Protein AF-A0A395J4N7-F1 (afdb_monomer_lite)

Foldseek 3Di:
DDDDDDDDDDDDDDDDDDDDDDDPDDPDPDDPPPPVPPPPPVLFQFLDQCFPQFQLSDADDLVNPDDPDRHFLLLLLLSLCFQQAQEEEEEDDPQGCSCVRLVVCLVVQPQHVVGGGRHYHYDPDLLRSLVVLLCQLVPPPNDPVCPLTDYHYGYALVSLVVNLVSLLVCLVPFQAFDEHDAQSNVVSCVVSLYWYFAAQDSVRSNLRSVLRCVLRVRGPVPVVLSVQLVVCDPPDDSLVSSQSSVVSSCVVVVHDDAQKAKAAAPQAQEEEEDEHHQGVNLLRLLRNVVRVVPHRYMYIYRGTVGPPNLVSVLVNDHQNYQEYEYAAEDAAPVLQPDPPDAGPRQVVVCVSQVPDPSYPDGHHYYYNYDYPQDADDSQNSNQVSCVRVVHGDPDDDDSDDAPQKAKDKDKDFLPDLQLSLLSLLQVLLVVPVQKDKDWDWFWDQVPVRIMIMIMMMIHSDDDDDPHDDQDHPAAEDEAEDAPDDLVCVVVVDALVVLQVCVVSVHWYKYFHLVQQPLCVVPVSLVNLLVNLLCCVPVNVVCNVVSLVVSCVSRVHNVSSVSSVVCNVVGMDTHDRDPCSNDDPPPDDDDPDPSDDRGPTSGYHDPDPPDDDFDPDACVVVVCCVVVVVVNVDDDDDPPPPPDDDFDWDWPDWDFPDPPPDPDTDIDIDIDCDVRPDDDDPPDDDDDQAWDDLVVLVVVCVVVVHDQATWGWDADPVGNVDIDIDGPSCCNGHPDDPPDLDALVVLQVVLVVDPDPVSSVVSPCCSDPNVPVVVVVSD

Organism: NCBI:txid38457

Sequence (778 aa):
MAAQTDYDQTKGINSNPQGDGSKLEPFGKDYLNSTWNSESESSFRTFSQKSSNLPFGQPIEYDAISGPTYVTAQTLIQQVAYALSDKIFSYSPESFDLDVAVKSWAAANTKNANGYTTQVSPMQTRSGAGSIALGYIFSKDFDLTKRHIPQSLLASSSSLQHLRSTLDQLSLLYSVAKPIYYATALTVAEELGLGLVSSSSAYEAQHMSLFSTLQSGLSSSYKTVLDEISKLGKRADAESKVSSLLESFNSELGTSYGLFEYSGHDSPESVLVVFGSVESSLATQVAKKLSAEGEKVGVVNVRVYRPFVEEAFLKVLPASIKSVAVLGQVLDQTAATDVSGHSNLYEDVLAATVFSDKFPTAPNVVDVKYARSQVFTPTSIASIFYQLGGKSSTESVSLLVAGKVEQYSFFDLEDSTAATAPSAISKLLSGDSANNVLINQTHDNFIQGGVIRTDIRSSKKSIEAAYPIEEADVTYIIVNLPGVKDEDLEKKIPSFVRNEIKSKNVELFVLDPALSEAFEKEPALETLITEIAFLKIARPELLDGGKDKLAAINGSQEQLQAAVADIEKVVRKIEIPETWSEIDTEAKTFDLPATIKSSSFTGFEKEDTEAPSQLRSWHAAAKGLIFKEAYGTKSELRPDLTAKTYEITVKENRRLTPITYDRNIFHIEFDLGNSGLKYDIGEALGIHAVNDVTEVEEFMKFYGLNADDVVEVPSREDNNVWETRTVFQSLVQNIDIFGKPPKKFYEALAEFATDKNEKKELLTLGGPEGANEFKASR

Structure (mmCIF, N/CA/C/O backbone):
data_AF-A0A395J4N7-F1
#
_entry.id   AF-A0A395J4N7-F1
#
loop_
_atom_site.group_PDB
_atom_site.id
_atom_site.type_symbol
_atom_site.label_atom_id
_atom_site.label_alt_id
_atom_site.label_comp_id
_atom_site.label_asym_id
_atom_site.label_entity_id
_atom_site.label_seq_id
_atom_site.pdbx_PDB_ins_code
_atom_site.Cartn_x
_atom_site.Cartn_y
_atom_site.Cartn_z
_atom_site.occupancy
_atom_site.B_iso_or_equiv
_atom_site.auth_seq_id
_atom_site.auth_comp_id
_atom_site.auth_asym_id
_atom_site.auth_atom_id
_atom_site.pdbx_PDB_model_num
ATOM 1 N N . MET A 1 1 ? 60.956 2.483 30.316 1.00 31.61 1 MET A N 1
ATOM 2 C CA . MET A 1 1 ? 61.877 1.478 30.887 1.00 31.61 1 MET A CA 1
ATOM 3 C C . MET A 1 1 ? 61.112 0.170 30.905 1.00 31.61 1 MET A C 1
ATOM 5 O O . MET A 1 1 ? 60.039 0.129 31.487 1.00 31.61 1 MET A O 1
ATOM 9 N N . ALA A 1 2 ? 61.570 -0.796 30.117 1.00 24.09 2 ALA A N 1
ATOM 10 C CA . ALA A 1 2 ? 60.887 -2.055 29.840 1.00 24.09 2 ALA A CA 1
ATOM 11 C C . ALA A 1 2 ? 61.089 -3.094 30.953 1.00 24.09 2 ALA A C 1
ATOM 13 O O . ALA A 1 2 ? 62.147 -3.087 31.578 1.00 24.09 2 ALA A O 1
ATOM 14 N N . ALA A 1 3 ? 60.111 -3.991 31.116 1.00 22.52 3 ALA A N 1
ATOM 15 C CA . ALA A 1 3 ? 60.242 -5.448 31.330 1.00 22.52 3 ALA A CA 1
ATOM 16 C C . ALA A 1 3 ? 58.816 -6.007 31.565 1.00 22.52 3 ALA A C 1
ATOM 18 O O . ALA A 1 3 ? 58.109 -5.473 32.412 1.00 22.52 3 ALA A O 1
ATOM 19 N N . GLN A 1 4 ? 58.260 -6.845 30.672 1.00 22.00 4 GLN A N 1
ATOM 20 C CA . GLN A 1 4 ? 58.291 -8.331 30.717 1.00 22.00 4 GLN A CA 1
ATOM 21 C C . GLN A 1 4 ? 57.665 -8.887 32.017 1.00 22.00 4 GLN A C 1
ATOM 23 O O . GLN A 1 4 ? 58.024 -8.433 33.092 1.00 22.00 4 GLN A O 1
ATOM 28 N N . THR A 1 5 ? 56.753 -9.864 32.055 1.00 22.70 5 THR A N 1
ATOM 29 C CA . THR A 1 5 ? 56.380 -10.966 31.142 1.00 22.70 5 THR A CA 1
ATOM 30 C C . THR A 1 5 ? 55.111 -11.645 31.700 1.00 22.70 5 THR A C 1
ATOM 32 O O . THR A 1 5 ? 54.796 -11.454 32.872 1.00 22.70 5 THR A O 1
ATOM 35 N N . ASP A 1 6 ? 54.442 -12.436 30.857 1.00 22.56 6 ASP A N 1
ATOM 36 C CA . ASP A 1 6 ? 53.409 -13.466 31.103 1.00 22.56 6 ASP A CA 1
ATOM 37 C C . ASP A 1 6 ? 53.256 -14.029 32.535 1.00 22.56 6 ASP A C 1
ATOM 39 O O . ASP A 1 6 ? 54.251 -14.365 33.173 1.00 22.56 6 ASP A O 1
ATOM 43 N N . TYR A 1 7 ? 52.021 -14.297 32.987 1.00 22.66 7 TYR A N 1
ATOM 44 C CA . TYR A 1 7 ? 51.423 -15.648 32.940 1.00 22.66 7 TYR A CA 1
ATOM 45 C C . TYR A 1 7 ? 50.000 -15.692 33.530 1.00 22.66 7 TYR A C 1
ATOM 47 O O . TYR A 1 7 ? 49.586 -14.863 34.335 1.00 22.66 7 TYR A O 1
ATOM 55 N N . ASP A 1 8 ? 49.289 -16.711 33.068 1.00 23.91 8 ASP A N 1
ATOM 56 C CA . ASP A 1 8 ? 47.870 -17.034 33.149 1.00 23.91 8 ASP A CA 1
ATOM 57 C C . ASP A 1 8 ? 47.477 -17.843 34.423 1.00 23.91 8 ASP A C 1
ATOM 59 O O . ASP A 1 8 ? 48.325 -18.425 35.098 1.00 23.91 8 ASP A O 1
ATOM 63 N N . GLN A 1 9 ? 46.160 -17.960 34.644 1.00 25.28 9 GLN A N 1
ATOM 64 C CA . GLN A 1 9 ? 45.413 -19.019 35.363 1.00 25.28 9 GLN A CA 1
ATOM 65 C C . GLN A 1 9 ? 45.194 -19.004 36.894 1.00 25.28 9 GLN A C 1
ATOM 67 O O . GLN A 1 9 ? 46.042 -19.343 37.710 1.00 25.28 9 GLN A O 1
ATOM 72 N N . THR A 1 10 ? 43.912 -18.790 37.230 1.00 27.62 10 THR A N 1
ATOM 73 C CA . THR A 1 10 ? 43.030 -19.574 38.129 1.00 27.62 10 THR A CA 1
ATOM 74 C C . THR A 1 10 ? 43.582 -20.187 39.429 1.00 27.62 10 THR A C 1
ATOM 76 O O . THR A 1 10 ? 44.339 -21.152 39.395 1.00 27.62 10 THR A O 1
ATOM 79 N N . LYS A 1 11 ? 42.986 -19.813 40.573 1.00 23.73 11 LYS A N 1
ATOM 80 C CA . LYS A 1 11 ? 42.174 -20.685 41.464 1.00 23.73 11 LYS A CA 1
ATOM 81 C C . LYS A 1 11 ? 41.854 -19.961 42.775 1.00 23.73 11 LYS A C 1
ATOM 83 O O . LYS A 1 11 ? 42.690 -19.265 43.336 1.00 23.73 11 LYS A O 1
ATOM 88 N N . GLY A 1 12 ? 40.610 -20.124 43.220 1.00 26.97 12 GLY A N 1
ATOM 89 C CA . GLY A 1 12 ? 40.030 -19.395 44.341 1.00 26.97 12 GLY A CA 1
ATOM 90 C C . GLY A 1 12 ? 40.518 -19.815 45.721 1.00 26.97 12 GLY A C 1
ATOM 91 O O . GLY A 1 12 ? 41.131 -20.865 45.901 1.00 26.97 12 GLY A O 1
ATOM 92 N N . ILE A 1 13 ? 40.146 -19.000 46.706 1.00 26.38 13 ILE A N 1
ATOM 93 C CA . ILE A 1 13 ? 40.104 -19.384 48.112 1.00 26.38 13 ILE A CA 1
ATOM 94 C C . ILE A 1 13 ? 38.787 -18.875 48.691 1.00 26.38 13 ILE A C 1
ATOM 96 O O . ILE A 1 13 ? 38.451 -17.697 48.625 1.00 26.38 13 ILE A O 1
ATOM 100 N N . ASN A 1 14 ? 38.047 -19.838 49.218 1.00 27.77 14 ASN A N 1
ATOM 101 C CA . ASN A 1 14 ? 36.832 -19.706 49.991 1.00 27.77 14 ASN A CA 1
ATOM 102 C C . ASN A 1 14 ? 37.239 -19.411 51.446 1.00 27.77 14 ASN A C 1
ATOM 104 O O . ASN A 1 14 ? 38.002 -20.191 52.016 1.00 27.77 14 ASN A O 1
ATOM 108 N N . SER A 1 15 ? 36.737 -18.341 52.063 1.00 28.50 15 SER A N 1
ATOM 109 C CA . SER A 1 15 ? 36.766 -18.195 53.525 1.00 28.50 15 SER A CA 1
ATOM 110 C C . SER A 1 15 ? 35.685 -17.227 54.007 1.00 28.50 15 SER A C 1
ATOM 112 O O . SER A 1 15 ? 35.830 -16.011 53.899 1.00 28.50 15 SER A O 1
ATOM 114 N N . ASN A 1 16 ? 34.619 -17.790 54.576 1.00 27.55 16 ASN A N 1
ATOM 115 C CA . ASN A 1 16 ? 33.738 -17.100 55.517 1.00 27.55 16 ASN A CA 1
ATOM 116 C C . ASN A 1 16 ? 34.524 -16.679 56.769 1.00 27.55 16 ASN A C 1
ATOM 118 O O . ASN A 1 16 ? 35.342 -17.460 57.263 1.00 27.55 16 ASN A O 1
ATOM 122 N N . PRO A 1 17 ? 34.145 -15.548 57.378 1.00 30.84 17 PRO A N 1
ATOM 123 C CA . PRO A 1 17 ? 33.950 -15.530 58.823 1.00 30.84 17 PRO A CA 1
ATOM 124 C C . PRO A 1 17 ? 32.554 -15.012 59.210 1.00 30.84 17 PRO A C 1
ATOM 126 O O . PRO A 1 17 ? 32.037 -14.050 58.650 1.00 30.84 17 PRO A O 1
ATOM 129 N N . GLN A 1 18 ? 31.949 -15.693 60.184 1.00 27.98 18 GLN A N 1
ATOM 130 C CA . GLN A 1 18 ? 30.715 -15.317 60.879 1.00 27.98 18 GLN A CA 1
ATOM 131 C C . GLN A 1 18 ? 30.955 -14.206 61.921 1.00 27.98 18 GLN A C 1
ATOM 133 O O . GLN A 1 18 ? 32.001 -14.193 62.567 1.00 27.98 18 GLN A O 1
ATOM 138 N N . GLY A 1 19 ? 29.911 -13.397 62.161 1.00 26.23 19 GLY A N 1
ATOM 139 C CA . GLY A 1 19 ? 29.738 -12.447 63.279 1.00 26.23 19 GLY A CA 1
ATOM 140 C C . GLY A 1 19 ? 30.010 -11.002 62.852 1.00 26.23 19 GLY A C 1
ATOM 141 O O . GLY A 1 19 ? 31.080 -10.723 62.338 1.00 26.23 19 GLY A O 1
ATOM 142 N N . ASP A 1 20 ? 29.109 -10.028 62.964 1.00 25.95 20 ASP A N 1
ATOM 143 C CA . ASP A 1 20 ? 28.121 -9.739 64.009 1.00 25.95 20 ASP A CA 1
ATOM 144 C C . ASP A 1 20 ? 26.976 -8.889 63.401 1.00 25.95 20 ASP A C 1
ATOM 146 O O . ASP A 1 20 ? 27.201 -8.006 62.569 1.00 25.95 20 ASP A O 1
ATOM 150 N N . GLY A 1 21 ? 25.735 -9.209 63.779 1.00 36.00 21 GLY A N 1
ATOM 151 C CA . GLY A 1 21 ? 24.524 -8.500 63.387 1.00 36.00 21 GLY A CA 1
ATOM 152 C C . GLY A 1 21 ? 24.456 -7.063 63.907 1.00 36.00 21 GLY A C 1
ATOM 153 O O . GLY A 1 21 ? 23.871 -6.797 64.951 1.00 36.00 21 GLY A O 1
ATOM 154 N N . SER A 1 22 ? 24.884 -6.117 63.076 1.00 27.03 22 SER A N 1
ATOM 155 C CA . SER A 1 22 ? 24.332 -4.759 63.073 1.00 27.03 22 SER A CA 1
ATOM 156 C C . SER A 1 22 ? 24.218 -4.244 61.637 1.00 27.03 22 SER A C 1
ATOM 158 O O . SER A 1 22 ? 25.155 -3.716 61.044 1.00 27.03 22 SER A O 1
ATOM 160 N N . LYS A 1 23 ? 23.032 -4.422 61.039 1.00 29.50 23 LYS A N 1
ATOM 161 C CA . LYS A 1 23 ? 22.645 -3.649 59.856 1.00 29.50 23 LYS A CA 1
ATOM 162 C C . LYS A 1 23 ? 22.585 -2.183 60.283 1.00 29.50 23 LYS A C 1
ATOM 164 O O . LYS A 1 23 ? 21.671 -1.792 61.002 1.00 29.50 23 LYS A O 1
ATOM 169 N N . LEU A 1 24 ? 23.557 -1.391 59.845 1.00 27.80 24 LEU A N 1
ATOM 170 C CA . LEU A 1 24 ? 23.403 0.055 59.750 1.00 27.80 24 LEU A CA 1
ATOM 171 C C . LEU A 1 24 ? 22.272 0.311 58.743 1.00 27.80 24 LEU A C 1
ATOM 173 O O . LEU A 1 24 ? 22.464 0.153 57.538 1.00 27.80 24 LEU A O 1
ATOM 177 N N . GLU A 1 25 ? 21.071 0.610 59.243 1.00 27.33 25 GLU A N 1
ATOM 178 C CA . GLU A 1 25 ? 20.000 1.149 58.402 1.00 27.33 25 GLU A CA 1
ATOM 179 C C . GLU A 1 25 ? 20.447 2.524 57.871 1.00 27.33 25 GLU A C 1
ATOM 181 O O . GLU A 1 25 ? 20.921 3.349 58.660 1.00 27.33 25 GLU A O 1
ATOM 186 N N . PRO A 1 26 ? 20.313 2.806 56.562 1.00 31.34 26 PRO A N 1
ATOM 187 C CA . PRO A 1 26 ? 20.469 4.160 56.055 1.00 31.34 26 PRO A CA 1
ATOM 188 C C . PRO A 1 26 ? 19.400 5.059 56.686 1.00 31.34 26 PRO A C 1
ATOM 190 O O . PRO A 1 26 ? 18.210 4.743 56.655 1.00 31.34 26 PRO A O 1
ATOM 193 N N . PHE A 1 27 ? 19.836 6.176 57.264 1.00 28.17 27 PHE A N 1
ATOM 194 C CA . PHE A 1 27 ? 18.970 7.271 57.691 1.00 28.17 27 PHE A CA 1
ATOM 195 C C . PHE A 1 27 ? 18.181 7.806 56.485 1.00 28.17 27 PHE A C 1
ATOM 197 O O . PHE A 1 27 ? 18.787 8.151 55.473 1.00 28.17 27 PHE A O 1
ATOM 204 N N . GLY A 1 28 ? 16.852 7.892 56.615 1.00 33.50 28 GLY A N 1
ATOM 205 C CA . GLY A 1 28 ? 15.961 8.488 55.610 1.00 33.50 28 GLY A CA 1
ATOM 206 C C . GLY A 1 28 ? 14.907 7.531 55.045 1.00 33.50 28 GLY A C 1
ATOM 207 O O . GLY A 1 28 ? 14.833 7.332 53.837 1.00 33.50 28 GLY A O 1
ATOM 208 N N . LYS A 1 29 ? 14.080 6.924 55.904 1.00 30.66 29 LYS A N 1
ATOM 209 C CA . LYS A 1 29 ? 12.771 6.394 55.492 1.00 30.66 29 LYS A CA 1
ATOM 210 C C . LYS A 1 29 ? 11.794 7.564 55.518 1.00 30.66 29 LYS A C 1
ATOM 212 O O . LYS A 1 29 ? 11.338 7.899 56.597 1.00 30.66 29 LYS A O 1
ATOM 217 N N . ASP A 1 30 ? 11.580 8.184 54.365 1.00 30.75 30 ASP A N 1
ATOM 218 C CA . ASP A 1 30 ? 10.353 8.889 53.966 1.00 30.75 30 ASP A CA 1
ATOM 219 C C . ASP A 1 30 ? 10.498 9.234 52.478 1.00 30.75 30 ASP A C 1
ATOM 221 O O . ASP A 1 30 ? 10.645 10.382 52.070 1.00 30.75 30 ASP A O 1
ATOM 225 N N . TYR A 1 31 ? 10.521 8.198 51.638 1.00 34.50 31 TYR A N 1
ATOM 226 C CA . TYR A 1 31 ? 10.191 8.395 50.234 1.00 34.50 31 TYR A CA 1
ATOM 227 C C . TYR A 1 31 ? 8.672 8.537 50.177 1.00 34.50 31 TYR A C 1
ATOM 229 O O . TYR A 1 31 ? 7.953 7.607 50.549 1.00 34.50 31 TYR A O 1
ATOM 237 N N . LEU A 1 32 ? 8.180 9.695 49.734 1.00 30.47 32 LEU A N 1
ATOM 238 C CA . LEU A 1 32 ? 6.810 9.805 49.247 1.00 30.47 32 LEU A CA 1
ATOM 239 C C . LEU A 1 32 ? 6.658 8.751 48.147 1.00 30.47 32 LEU A C 1
ATOM 241 O O . LEU A 1 32 ? 7.248 8.879 47.075 1.00 30.47 32 LEU A O 1
ATOM 245 N N . ASN A 1 33 ? 5.908 7.681 48.421 1.00 26.56 33 ASN A N 1
ATOM 246 C CA . ASN A 1 33 ? 5.416 6.818 47.357 1.00 26.56 33 ASN A CA 1
ATOM 247 C C . ASN A 1 33 ? 4.613 7.722 46.425 1.00 26.56 33 ASN A C 1
ATOM 249 O O . ASN A 1 33 ? 3.544 8.203 46.798 1.00 26.56 33 ASN A O 1
ATOM 253 N N . SER A 1 34 ? 5.161 7.995 45.243 1.00 33.47 34 SER A N 1
ATOM 254 C CA . SER A 1 34 ? 4.450 8.714 44.200 1.00 33.47 34 SER A CA 1
ATOM 255 C C . SER A 1 34 ? 3.217 7.898 43.825 1.00 33.47 34 SER A C 1
ATOM 257 O O . SER A 1 34 ? 3.314 6.879 43.147 1.00 33.47 34 SER A O 1
ATOM 259 N N . THR A 1 35 ? 2.047 8.344 44.271 1.00 28.95 35 THR A N 1
ATOM 260 C CA . THR A 1 35 ? 0.750 7.864 43.781 1.00 28.95 35 THR A CA 1
ATOM 261 C C . THR A 1 35 ? 0.490 8.291 42.334 1.00 28.95 35 THR A C 1
ATOM 263 O O . THR A 1 35 ? -0.509 7.881 41.760 1.00 28.95 35 THR A O 1
ATOM 266 N N . TRP A 1 36 ? 1.375 9.099 41.738 1.00 29.81 36 TRP A N 1
ATOM 267 C CA . TRP A 1 36 ? 1.244 9.614 40.374 1.00 29.81 36 TRP A CA 1
ATOM 268 C C . TRP A 1 36 ? 1.678 8.614 39.300 1.00 29.81 36 TRP A C 1
ATOM 270 O O . TRP A 1 36 ? 1.257 8.748 38.161 1.00 29.81 36 TRP A O 1
ATOM 280 N N . ASN A 1 37 ? 2.462 7.595 39.674 1.00 30.81 37 ASN A N 1
ATOM 281 C CA . ASN A 1 37 ? 2.931 6.535 38.776 1.00 30.81 37 ASN A CA 1
ATOM 282 C C . ASN A 1 37 ? 2.542 5.140 39.285 1.00 30.81 37 ASN A C 1
ATOM 284 O O . ASN A 1 37 ? 3.303 4.185 39.120 1.00 30.81 37 ASN A O 1
ATOM 288 N N . SER A 1 38 ? 1.373 4.983 39.915 1.00 28.36 38 SER A N 1
ATOM 289 C CA . SER A 1 38 ? 0.746 3.668 39.812 1.00 28.36 38 SER A CA 1
ATOM 290 C C . SER A 1 38 ? 0.267 3.564 38.375 1.00 28.36 38 SER A C 1
ATOM 292 O O . SER A 1 38 ? -0.749 4.167 38.031 1.00 28.36 38 SER A O 1
ATOM 294 N N . GLU A 1 39 ? 1.011 2.845 37.536 1.00 33.06 39 GLU A N 1
ATOM 295 C CA . GLU A 1 39 ? 0.423 2.249 36.346 1.00 33.06 39 GLU A CA 1
ATOM 296 C C . GLU A 1 39 ? -0.830 1.524 36.845 1.00 33.06 39 GLU A C 1
ATOM 298 O O . GLU A 1 39 ? -0.756 0.463 37.469 1.00 33.06 39 GLU A O 1
ATOM 303 N N . SER A 1 40 ? -2.007 2.115 36.639 1.00 31.78 40 SER A N 1
ATOM 304 C CA . SER A 1 40 ? -3.183 1.294 36.455 1.00 31.78 40 SER A CA 1
ATOM 305 C C . SER A 1 40 ? -2.914 0.585 35.137 1.00 31.78 40 SER A C 1
ATOM 307 O O . SER A 1 40 ? -3.342 1.042 34.080 1.00 31.78 40 SER A O 1
ATOM 309 N N . GLU A 1 41 ? -2.108 -0.478 35.184 1.00 35.28 41 GLU A N 1
ATOM 310 C CA . GLU A 1 41 ? -2.135 -1.495 34.154 1.00 35.28 41 GLU A CA 1
ATOM 311 C C . GLU A 1 41 ? -3.597 -1.929 34.123 1.00 35.28 41 GLU A C 1
ATOM 313 O O . GLU A 1 41 ? -4.061 -2.683 34.985 1.00 35.28 41 GLU A O 1
ATOM 318 N N . SER A 1 42 ? -4.371 -1.393 33.176 1.00 37.19 42 SER A N 1
ATOM 319 C CA . SER A 1 42 ? -5.592 -2.069 32.788 1.00 37.19 42 SER A CA 1
ATOM 320 C C . SER A 1 42 ? -5.145 -3.492 32.482 1.00 37.19 42 SER A C 1
ATOM 322 O O . SER A 1 42 ? -4.260 -3.697 31.651 1.00 37.19 42 SER A O 1
ATOM 324 N N . SER A 1 43 ? -5.733 -4.491 33.136 1.00 42.34 43 SER A N 1
ATOM 325 C CA . SER A 1 43 ? -5.452 -5.907 32.858 1.00 42.34 43 SER A CA 1
ATOM 326 C C . SER A 1 43 ? -5.817 -6.317 31.419 1.00 42.34 43 SER A C 1
ATOM 328 O O . SER A 1 43 ? -5.708 -7.484 31.050 1.00 42.34 43 SER A O 1
ATOM 330 N N . PHE A 1 44 ? -6.284 -5.357 30.621 1.00 41.75 44 PHE A N 1
ATOM 331 C CA . PHE A 1 44 ? -6.638 -5.446 29.225 1.00 41.75 44 PHE A CA 1
ATOM 332 C C . PHE A 1 44 ? -5.410 -5.303 28.318 1.00 41.75 44 PHE A C 1
ATOM 334 O O . PHE A 1 44 ? -4.689 -4.310 28.371 1.00 41.75 44 PHE A O 1
ATOM 341 N N . ARG A 1 45 ? -5.187 -6.288 27.443 1.00 49.22 45 ARG A N 1
ATOM 342 C CA . ARG A 1 45 ? -4.230 -6.185 26.335 1.00 49.22 45 ARG A CA 1
ATOM 343 C C . ARG A 1 45 ? -4.999 -5.991 25.035 1.00 49.22 45 ARG A C 1
ATOM 345 O O . ARG A 1 45 ? -5.214 -6.963 24.327 1.00 49.22 45 ARG A O 1
ATOM 352 N N . THR A 1 46 ? -5.402 -4.765 24.706 1.00 54.72 46 THR A N 1
ATOM 353 C CA . THR A 1 46 ? -6.007 -4.481 23.395 1.00 54.72 46 THR A CA 1
ATOM 354 C C . THR A 1 46 ? -5.071 -4.945 22.285 1.00 54.72 46 THR A C 1
ATOM 356 O O . THR A 1 46 ? -3.853 -4.751 22.377 1.00 54.72 46 THR A O 1
ATOM 359 N N . PHE A 1 47 ? -5.617 -5.510 21.208 1.00 63.50 47 PHE A N 1
ATOM 360 C CA . PHE A 1 47 ? -4.855 -5.660 19.978 1.00 63.50 47 PHE A CA 1
ATOM 361 C C . PHE A 1 47 ? -4.405 -4.272 19.499 1.00 63.50 47 PHE A C 1
ATOM 363 O O . PHE A 1 47 ? -5.182 -3.480 18.966 1.00 63.50 47 PHE A O 1
ATOM 370 N N . SER A 1 48 ? -3.134 -3.965 19.749 1.00 65.75 48 SER A N 1
ATOM 371 C CA . SER A 1 48 ? -2.500 -2.718 19.341 1.00 65.75 48 SER A CA 1
ATOM 372 C C . SER A 1 48 ? -1.854 -2.937 17.981 1.00 65.75 48 SER A C 1
ATOM 374 O O . SER A 1 48 ? -0.911 -3.722 17.840 1.00 65.75 48 SER A O 1
ATOM 376 N N . GLN A 1 49 ? -2.395 -2.272 16.965 1.00 69.25 49 GLN A N 1
ATOM 377 C CA . GLN A 1 49 ? -1.780 -2.223 15.648 1.00 69.25 49 GLN A CA 1
ATOM 378 C C . GLN A 1 49 ? -0.520 -1.354 15.732 1.00 69.25 49 GLN A C 1
ATOM 380 O O . GLN A 1 49 ? -0.615 -0.160 15.986 1.00 69.25 49 GLN A O 1
ATOM 385 N N . LYS A 1 50 ? 0.660 -1.948 15.508 1.00 76.56 50 LYS A N 1
ATOM 386 C CA . LYS A 1 50 ? 1.931 -1.206 15.524 1.00 76.56 50 LYS A CA 1
ATOM 387 C C . LYS A 1 50 ? 2.186 -0.450 14.228 1.00 76.56 50 LYS A C 1
ATOM 389 O O . LYS A 1 50 ? 2.744 0.630 14.269 1.00 76.56 50 LYS A O 1
ATOM 394 N N . SER A 1 51 ? 1.849 -1.053 13.087 1.00 80.88 51 SER A N 1
ATOM 395 C CA . SER A 1 51 ? 2.026 -0.428 11.772 1.00 80.88 51 SER A CA 1
ATOM 396 C C . SER A 1 51 ? 1.215 -1.140 10.695 1.00 80.88 51 SER A C 1
ATOM 398 O O . SER A 1 51 ? 1.327 -2.356 10.554 1.00 80.88 51 SER A O 1
ATOM 400 N N . SER A 1 52 ? 0.469 -0.405 9.871 1.00 76.94 52 SER A N 1
ATOM 401 C CA . SER A 1 52 ? -0.232 -0.936 8.682 1.00 76.94 52 SER A CA 1
ATOM 402 C C . SER A 1 52 ? 0.711 -1.605 7.665 1.00 76.94 52 SER A C 1
ATOM 404 O O . SER A 1 52 ? 0.287 -2.458 6.886 1.00 76.94 52 SER A O 1
ATOM 406 N N . ASN A 1 53 ? 2.011 -1.284 7.697 1.00 79.19 53 ASN A N 1
ATOM 407 C CA . ASN A 1 53 ? 3.026 -1.897 6.835 1.00 79.19 53 ASN A CA 1
ATOM 408 C C . ASN A 1 53 ? 3.470 -3.293 7.290 1.00 79.19 53 ASN A C 1
ATOM 410 O O . ASN A 1 53 ? 4.196 -3.974 6.557 1.00 79.19 53 ASN A O 1
ATOM 414 N N . LEU A 1 54 ? 3.061 -3.727 8.480 1.00 83.38 54 LEU A N 1
ATOM 415 C CA . LEU A 1 54 ? 3.342 -5.048 9.027 1.00 83.38 54 LEU A CA 1
ATOM 416 C C . LEU A 1 54 ? 2.169 -6.011 8.779 1.00 83.38 54 LEU A C 1
ATOM 418 O O . LEU A 1 54 ? 1.020 -5.577 8.669 1.00 83.38 54 LEU A O 1
ATOM 422 N N . PRO A 1 55 ? 2.414 -7.332 8.708 1.00 83.75 55 PRO A N 1
ATOM 423 C CA . PRO A 1 55 ? 1.341 -8.302 8.519 1.00 83.75 55 PRO A CA 1
ATOM 424 C C . PRO A 1 55 ? 0.328 -8.231 9.664 1.00 83.75 55 PRO A C 1
ATOM 426 O O . PRO A 1 55 ? 0.642 -8.534 10.816 1.00 83.75 55 PRO A O 1
ATOM 429 N N . PHE A 1 56 ? -0.901 -7.829 9.330 1.00 84.00 56 PHE A N 1
ATOM 430 C CA . PHE A 1 56 ? -1.975 -7.566 10.293 1.00 84.00 56 PHE A CA 1
ATOM 431 C C . PHE A 1 56 ? -1.576 -6.562 11.381 1.00 84.00 56 PHE A C 1
ATOM 433 O O . PHE A 1 56 ? -1.996 -6.707 12.519 1.00 84.00 56 PHE A O 1
ATOM 440 N N . GLY A 1 57 ? -0.711 -5.587 11.107 1.00 80.19 57 GLY A N 1
ATOM 441 C CA . GLY A 1 57 ? -0.322 -4.638 12.149 1.00 80.19 57 GLY A CA 1
ATOM 442 C C . GLY A 1 57 ? 0.731 -5.137 13.140 1.00 80.19 57 GLY A C 1
ATOM 443 O O . GLY A 1 57 ? 1.067 -4.394 14.060 1.00 80.19 57 GLY A O 1
ATOM 444 N N . GLN A 1 58 ? 1.240 -6.369 12.993 1.00 84.62 58 GLN A N 1
ATOM 445 C CA . GLN A 1 58 ? 2.078 -7.024 14.004 1.00 84.62 58 GLN A CA 1
ATOM 446 C C . GLN A 1 58 ? 3.490 -7.351 13.500 1.00 84.62 58 GLN A C 1
ATOM 448 O O . GLN A 1 58 ? 3.648 -7.788 12.358 1.00 84.62 58 GLN A O 1
ATOM 453 N N . PRO A 1 59 ? 4.533 -7.203 14.344 1.00 85.25 59 PRO A N 1
ATOM 454 C CA . PRO A 1 59 ? 5.884 -7.617 13.990 1.00 85.25 59 PRO A CA 1
ATOM 455 C C . PRO A 1 59 ? 5.931 -9.096 13.616 1.00 85.25 59 PRO A C 1
ATOM 457 O O . PRO A 1 59 ? 5.241 -9.928 14.206 1.00 85.25 59 PRO A O 1
ATOM 460 N N . ILE A 1 60 ? 6.787 -9.416 12.654 1.00 87.62 60 ILE A N 1
ATOM 461 C CA . ILE A 1 60 ? 7.049 -10.785 12.231 1.00 87.62 60 ILE A CA 1
ATOM 462 C C . ILE A 1 60 ? 8.517 -11.119 12.469 1.00 87.62 60 ILE A C 1
ATOM 464 O O . ILE A 1 60 ? 9.409 -10.336 12.134 1.00 87.62 60 ILE A O 1
ATOM 468 N N . GLU A 1 61 ? 8.760 -12.289 13.051 1.00 88.25 61 GLU A N 1
ATOM 469 C CA . GLU A 1 61 ? 10.107 -12.821 13.224 1.00 88.25 61 GLU A CA 1
ATOM 470 C C . GLU A 1 61 ? 10.742 -13.106 11.863 1.00 88.25 61 GLU A C 1
ATOM 472 O O . GLU A 1 61 ? 10.103 -13.675 10.977 1.00 88.25 61 GLU A O 1
ATOM 477 N N . TYR A 1 62 ? 12.012 -12.741 11.702 1.00 89.31 62 TYR A N 1
ATOM 478 C CA . TYR A 1 62 ? 12.726 -12.884 10.432 1.00 89.31 62 TYR A CA 1
ATOM 479 C C . TYR A 1 62 ? 12.724 -14.333 9.919 1.00 89.31 62 TYR A C 1
ATOM 481 O O . TYR A 1 62 ? 12.424 -14.578 8.751 1.00 89.31 62 TYR A O 1
ATOM 489 N N . ASP A 1 63 ? 12.972 -15.300 10.808 1.00 86.75 63 ASP A N 1
ATOM 490 C CA . ASP A 1 63 ? 13.018 -16.729 10.470 1.00 86.75 63 ASP A CA 1
ATOM 491 C C . ASP A 1 63 ? 11.630 -17.319 10.156 1.00 86.75 63 ASP A C 1
ATOM 493 O O . ASP A 1 63 ? 11.524 -18.369 9.521 1.00 86.75 63 ASP A O 1
ATOM 497 N N . ALA A 1 64 ? 10.549 -16.646 10.569 1.00 85.88 64 ALA A N 1
ATOM 498 C CA . ALA A 1 64 ? 9.183 -17.063 10.255 1.00 85.88 64 ALA A CA 1
ATOM 499 C C . ALA A 1 64 ? 8.770 -16.696 8.817 1.00 85.88 64 ALA A C 1
ATOM 501 O O . ALA A 1 64 ? 7.766 -17.206 8.308 1.00 85.88 64 ALA A O 1
ATOM 502 N N . ILE A 1 65 ? 9.539 -15.839 8.135 1.00 86.50 65 ILE A N 1
ATOM 503 C CA . ILE A 1 65 ? 9.288 -15.457 6.744 1.00 86.50 65 ILE A CA 1
ATOM 504 C C . ILE A 1 65 ? 9.824 -16.556 5.820 1.00 86.50 65 ILE A C 1
ATOM 506 O O . ILE A 1 65 ? 10.915 -16.468 5.257 1.00 86.50 65 ILE A O 1
ATOM 510 N N . SER A 1 66 ? 9.034 -17.615 5.668 1.00 77.06 66 SER A N 1
ATOM 511 C CA . SER A 1 66 ? 9.298 -18.706 4.733 1.00 77.06 66 SER A CA 1
ATOM 512 C C . SER A 1 66 ? 7.993 -19.269 4.167 1.00 77.06 66 SER A C 1
ATOM 514 O O . SER A 1 66 ? 7.003 -19.394 4.881 1.00 77.06 66 SER A O 1
ATOM 516 N N . GLY A 1 67 ? 7.981 -19.625 2.880 1.00 68.38 67 GLY A N 1
ATOM 517 C CA . GLY A 1 67 ? 6.807 -20.236 2.246 1.00 68.38 67 GLY A CA 1
ATOM 518 C C . GLY A 1 67 ? 5.566 -19.319 2.199 1.00 68.38 67 GLY A C 1
ATOM 519 O O . GLY A 1 67 ? 5.714 -18.100 2.082 1.00 68.38 67 GLY A O 1
ATOM 520 N N . PRO A 1 68 ? 4.339 -19.884 2.226 1.00 65.94 68 PRO A N 1
ATOM 521 C CA . PRO A 1 68 ? 3.096 -19.117 2.196 1.00 65.94 68 PRO A CA 1
ATOM 522 C C . PRO A 1 68 ? 2.818 -18.486 3.567 1.00 65.94 68 PRO A C 1
ATOM 524 O O . PRO A 1 68 ? 2.032 -18.998 4.362 1.00 65.94 68 PRO A O 1
ATOM 527 N N . THR A 1 69 ? 3.473 -17.359 3.833 1.00 79.81 69 THR A N 1
ATOM 528 C CA . THR A 1 69 ? 3.255 -16.544 5.032 1.00 79.81 69 THR A CA 1
ATOM 529 C C . THR A 1 69 ? 2.585 -15.233 4.649 1.00 79.81 69 THR A C 1
ATOM 531 O O . THR A 1 69 ? 2.905 -14.631 3.626 1.00 79.81 69 THR A O 1
ATOM 534 N N . TYR A 1 70 ? 1.656 -14.768 5.482 1.00 84.94 70 TYR A N 1
ATOM 535 C CA . TYR A 1 70 ? 1.052 -13.450 5.321 1.00 84.94 70 TYR A CA 1
ATOM 536 C C . TYR A 1 70 ? 2.088 -12.363 5.579 1.00 84.94 70 TYR A C 1
ATOM 538 O O . TYR A 1 70 ? 2.626 -12.259 6.681 1.00 84.94 70 TYR A O 1
ATOM 546 N N . VAL A 1 71 ? 2.362 -11.565 4.553 1.00 87.81 71 VAL A N 1
ATOM 547 C CA . VAL A 1 71 ? 3.386 -10.520 4.550 1.00 87.81 71 VAL A CA 1
ATOM 548 C C . VAL A 1 71 ? 2.960 -9.376 3.640 1.00 87.81 71 VAL A C 1
ATOM 550 O O . VAL A 1 71 ? 2.150 -9.550 2.730 1.00 87.81 71 VAL A O 1
ATOM 553 N N . THR A 1 72 ? 3.542 -8.203 3.864 1.00 88.12 72 THR A N 1
ATOM 554 C CA . THR A 1 72 ? 3.420 -7.062 2.954 1.00 88.12 72 THR A CA 1
ATOM 555 C C . THR A 1 72 ? 4.597 -7.038 1.979 1.00 88.12 72 THR A C 1
ATOM 557 O O . THR A 1 72 ? 5.688 -7.529 2.288 1.00 88.12 72 THR A O 1
ATOM 560 N N . ALA A 1 73 ? 4.414 -6.415 0.809 1.00 86.19 73 ALA A N 1
ATOM 561 C CA . ALA A 1 73 ? 5.515 -6.182 -0.131 1.00 86.19 73 ALA A CA 1
ATOM 562 C C . ALA A 1 73 ? 6.668 -5.406 0.537 1.00 86.19 73 ALA A C 1
ATOM 564 O O . ALA A 1 73 ? 7.837 -5.735 0.347 1.00 86.19 73 ALA A O 1
ATOM 565 N N . GLN A 1 74 ? 6.331 -4.433 1.391 1.00 87.44 74 GLN A N 1
ATOM 566 C CA . GLN A 1 74 ? 7.293 -3.643 2.158 1.00 87.44 74 GLN A CA 1
ATOM 567 C C . GLN A 1 74 ? 8.121 -4.508 3.122 1.00 87.44 74 GLN A C 1
ATOM 569 O O . GLN A 1 74 ? 9.332 -4.317 3.221 1.00 87.44 74 GLN A O 1
ATOM 574 N N . THR A 1 75 ? 7.507 -5.484 3.800 1.00 90.25 75 THR A N 1
ATOM 575 C CA . THR A 1 75 ? 8.225 -6.421 4.683 1.00 90.25 75 THR A CA 1
ATOM 576 C C . THR A 1 75 ? 9.187 -7.311 3.892 1.00 90.25 75 THR A C 1
ATOM 578 O O . THR A 1 75 ? 10.311 -7.538 4.331 1.00 90.25 75 THR A O 1
ATOM 581 N N . LEU A 1 76 ? 8.790 -7.777 2.704 1.00 90.75 76 LEU A N 1
ATOM 582 C CA . LEU A 1 76 ? 9.641 -8.612 1.847 1.00 90.75 76 LEU A CA 1
ATOM 583 C C . LEU A 1 76 ? 10.826 -7.839 1.249 1.00 90.75 76 LEU A C 1
ATOM 585 O O . LEU A 1 76 ? 11.939 -8.360 1.210 1.00 90.75 76 LEU A O 1
ATOM 589 N N . ILE A 1 77 ? 10.625 -6.582 0.843 1.00 89.75 77 ILE A N 1
ATOM 590 C CA . ILE A 1 77 ? 11.722 -5.701 0.407 1.00 89.75 77 ILE A CA 1
ATOM 591 C C . ILE A 1 77 ? 12.696 -5.461 1.568 1.00 89.75 77 ILE A C 1
ATOM 593 O O . ILE A 1 77 ? 13.911 -5.574 1.400 1.00 89.75 77 ILE A O 1
ATOM 597 N N . GLN A 1 78 ? 12.167 -5.182 2.764 1.00 91.62 78 GLN A N 1
ATOM 598 C CA . GLN A 1 78 ? 12.965 -5.052 3.982 1.00 91.62 78 GLN A CA 1
ATOM 599 C C . GLN A 1 78 ? 13.739 -6.333 4.303 1.00 91.62 78 GLN A C 1
ATOM 601 O O . GLN A 1 78 ? 14.903 -6.247 4.683 1.00 91.62 78 GLN A O 1
ATOM 606 N N . GLN A 1 79 ? 13.138 -7.511 4.113 1.00 92.25 79 GLN A N 1
ATOM 607 C CA . GLN A 1 79 ? 13.798 -8.799 4.331 1.00 92.25 79 GLN A CA 1
ATOM 608 C C . GLN A 1 79 ? 15.014 -8.963 3.417 1.00 92.25 79 GLN A C 1
ATOM 610 O O . GLN A 1 79 ? 16.089 -9.303 3.901 1.00 92.25 79 GLN A O 1
ATOM 615 N N . VAL A 1 80 ? 14.872 -8.683 2.118 1.00 90.25 80 VAL A N 1
ATOM 616 C CA . VAL A 1 80 ? 15.987 -8.772 1.162 1.00 90.25 80 VAL A CA 1
ATOM 617 C C . VAL A 1 80 ? 17.083 -7.764 1.508 1.00 90.25 80 VAL A C 1
ATOM 619 O O . VAL A 1 80 ? 18.257 -8.132 1.565 1.00 90.25 80 VAL A O 1
ATOM 622 N N . ALA A 1 81 ? 16.711 -6.515 1.810 1.00 90.31 81 ALA A N 1
ATOM 623 C CA . ALA A 1 81 ? 17.663 -5.489 2.231 1.00 90.31 81 ALA A CA 1
ATOM 624 C C . ALA A 1 81 ? 18.407 -5.894 3.516 1.00 90.31 81 ALA A C 1
ATOM 626 O O . ALA A 1 81 ? 19.620 -5.731 3.605 1.00 90.31 81 ALA A O 1
ATOM 627 N N . TYR A 1 82 ? 17.705 -6.464 4.497 1.00 92.38 82 TYR A N 1
ATOM 628 C CA . TYR A 1 82 ? 18.305 -6.944 5.739 1.00 92.38 82 TYR A CA 1
ATOM 629 C C . TYR A 1 82 ? 19.226 -8.140 5.512 1.00 92.38 82 TYR A C 1
ATOM 631 O O . TYR A 1 82 ? 20.319 -8.179 6.069 1.00 92.38 82 TYR A O 1
ATOM 639 N N . ALA A 1 83 ? 18.809 -9.096 4.683 1.00 90.81 83 ALA A N 1
ATOM 640 C CA . ALA A 1 83 ? 19.553 -10.318 4.417 1.00 90.81 83 ALA A CA 1
ATOM 641 C C . ALA A 1 83 ? 20.900 -10.047 3.736 1.00 90.81 83 ALA A C 1
ATOM 643 O O . ALA A 1 83 ? 21.890 -10.701 4.069 1.00 90.81 83 ALA A O 1
ATOM 644 N N . LEU A 1 84 ? 20.927 -9.114 2.778 1.00 88.12 84 LEU A N 1
ATOM 645 C CA . LEU A 1 84 ? 22.069 -8.909 1.886 1.00 88.12 84 LEU A CA 1
ATOM 646 C C . LEU A 1 84 ? 23.021 -7.803 2.342 1.00 88.12 84 LEU A C 1
ATOM 648 O O . LEU A 1 84 ? 24.205 -7.869 2.014 1.00 88.12 84 LEU A O 1
ATOM 652 N N . SER A 1 85 ? 22.532 -6.803 3.072 1.00 87.50 85 SER A N 1
ATOM 653 C CA . SER A 1 85 ? 23.313 -5.599 3.357 1.00 87.50 85 SER A CA 1
ATOM 654 C C . SER A 1 85 ? 24.139 -5.701 4.630 1.00 87.50 85 SER A C 1
ATOM 656 O O . SER A 1 85 ? 23.769 -6.365 5.594 1.00 87.50 85 SER A O 1
ATOM 658 N N . ASP A 1 86 ? 25.268 -4.996 4.652 1.00 86.00 86 ASP A N 1
ATOM 659 C CA . ASP A 1 86 ? 26.056 -4.815 5.877 1.00 86.00 86 ASP A CA 1
ATOM 660 C C . ASP A 1 86 ? 25.424 -3.746 6.777 1.00 86.00 86 ASP A C 1
ATOM 662 O O . ASP A 1 86 ? 25.275 -3.927 7.990 1.00 86.00 86 ASP A O 1
ATOM 666 N N . LYS A 1 87 ? 25.016 -2.637 6.149 1.00 87.88 87 LYS A N 1
ATOM 667 C CA . LYS A 1 87 ? 24.355 -1.510 6.793 1.00 87.88 87 LYS A CA 1
ATOM 668 C C . LYS A 1 87 ? 23.172 -1.020 5.965 1.00 87.88 87 LYS A C 1
ATOM 670 O O . LYS A 1 87 ? 23.208 -0.991 4.733 1.00 87.88 87 LYS A O 1
ATOM 675 N N . ILE A 1 88 ? 22.128 -0.622 6.678 1.00 89.69 88 ILE A N 1
ATOM 676 C CA . ILE A 1 88 ? 20.925 0.013 6.159 1.00 89.69 88 ILE A CA 1
ATOM 677 C C . ILE A 1 88 ? 20.864 1.424 6.729 1.00 89.69 88 ILE A C 1
ATOM 679 O O . ILE A 1 88 ? 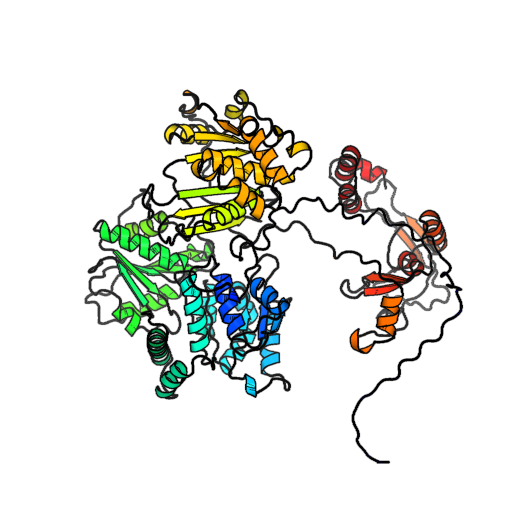20.754 1.612 7.940 1.00 89.69 88 ILE A O 1
ATOM 683 N N . PHE A 1 89 ? 20.889 2.415 5.849 1.00 87.94 89 PHE A N 1
ATOM 684 C CA . PHE A 1 89 ? 20.539 3.788 6.182 1.00 87.94 89 PHE A CA 1
ATOM 685 C C . PHE A 1 89 ? 19.064 3.972 5.865 1.00 87.94 89 PHE A C 1
ATOM 687 O O . PHE A 1 89 ? 18.651 3.761 4.724 1.00 87.94 89 PHE A O 1
ATOM 694 N N . SER A 1 90 ? 18.252 4.316 6.856 1.00 88.31 90 SER A N 1
ATOM 695 C CA . SER A 1 90 ? 16.817 4.494 6.649 1.00 88.31 90 SER A CA 1
ATOM 696 C C . SER A 1 90 ? 16.403 5.937 6.887 1.00 88.31 90 SER A C 1
ATOM 698 O O . SER A 1 90 ? 16.873 6.595 7.810 1.00 88.31 90 SER A O 1
ATOM 700 N N . TYR A 1 91 ? 15.510 6.435 6.041 1.00 86.06 91 TYR A N 1
ATOM 701 C CA . TYR A 1 91 ? 14.722 7.626 6.309 1.00 86.06 91 TYR A CA 1
ATOM 702 C C . TYR A 1 91 ? 13.251 7.238 6.204 1.00 86.06 91 TYR A C 1
ATOM 704 O O . TYR A 1 91 ? 12.710 7.077 5.105 1.00 86.06 91 TYR A O 1
ATOM 712 N N . SER A 1 92 ? 12.623 7.084 7.364 1.00 83.62 92 SER A N 1
ATOM 713 C CA . SER A 1 92 ? 11.187 6.898 7.498 1.00 83.62 92 SER A CA 1
ATOM 714 C C . SER A 1 92 ? 10.650 8.013 8.384 1.00 83.62 92 SER A C 1
ATOM 716 O O . SER A 1 92 ? 11.003 8.040 9.562 1.00 83.62 92 SER A O 1
ATOM 718 N N . PRO A 1 93 ? 9.829 8.933 7.850 1.00 73.88 93 PRO A N 1
ATOM 719 C CA . PRO A 1 93 ? 8.943 9.728 8.691 1.00 73.88 93 PRO A CA 1
ATOM 720 C C . PRO A 1 93 ? 8.100 8.810 9.588 1.00 73.88 93 PRO A C 1
ATOM 722 O O . PRO A 1 93 ? 7.838 7.664 9.208 1.00 73.88 93 PRO A O 1
ATOM 725 N N . GLU A 1 94 ? 7.665 9.320 10.738 1.00 67.06 94 GLU A N 1
ATOM 726 C CA . GLU A 1 94 ? 6.779 8.597 11.668 1.00 67.06 94 GLU A CA 1
ATOM 727 C C . GLU A 1 94 ? 5.490 8.154 10.957 1.00 67.06 94 GLU A C 1
ATOM 729 O O . GLU A 1 94 ? 5.107 6.995 11.021 1.00 67.06 94 GLU A O 1
ATOM 734 N N . SER A 1 95 ? 4.958 8.990 10.061 1.00 66.44 95 SER A N 1
ATOM 735 C CA . SER A 1 95 ? 3.763 8.683 9.261 1.00 66.44 95 SER A CA 1
ATOM 736 C C . SER A 1 95 ? 3.915 7.609 8.161 1.00 66.44 95 SER A C 1
ATOM 738 O O . SER A 1 95 ? 3.027 7.426 7.323 1.00 66.44 95 SER A O 1
ATOM 740 N N . PHE A 1 96 ? 5.074 6.951 8.064 1.00 72.00 96 PHE A N 1
ATOM 741 C CA . PHE A 1 96 ? 5.434 6.106 6.918 1.00 72.00 96 PHE A CA 1
ATOM 742 C C . PHE A 1 96 ? 5.898 4.697 7.279 1.00 72.00 96 PHE A C 1
ATOM 744 O O . PHE A 1 96 ? 5.773 3.822 6.426 1.00 72.00 96 PHE A O 1
ATOM 751 N N . ASP A 1 97 ? 6.460 4.469 8.470 1.00 81.12 97 ASP A N 1
ATOM 752 C CA . ASP A 1 97 ? 6.874 3.144 8.960 1.00 81.12 97 ASP A CA 1
ATOM 753 C C . ASP A 1 97 ? 7.661 2.247 7.973 1.00 81.12 97 ASP A C 1
ATOM 755 O O . ASP A 1 97 ? 7.536 1.018 7.945 1.00 81.12 97 ASP A O 1
ATOM 759 N N . LEU A 1 98 ? 8.517 2.838 7.140 1.00 83.62 98 LEU A N 1
ATOM 760 C CA . LEU A 1 98 ? 9.228 2.122 6.076 1.00 83.62 98 LEU A CA 1
ATOM 761 C C . LEU A 1 98 ? 10.315 1.173 6.590 1.00 83.62 98 LEU A C 1
ATOM 763 O O . LEU A 1 98 ? 10.748 0.299 5.837 1.00 83.62 98 LEU A O 1
ATOM 767 N N . ASP A 1 99 ? 10.781 1.351 7.826 1.00 88.25 99 ASP A N 1
ATOM 768 C CA . ASP A 1 99 ? 11.934 0.648 8.399 1.00 88.25 99 ASP A CA 1
ATOM 769 C C . ASP A 1 99 ? 11.625 -0.118 9.699 1.00 88.25 99 ASP A C 1
ATOM 771 O O . ASP A 1 99 ? 12.542 -0.556 10.399 1.00 88.25 99 ASP A O 1
ATOM 775 N N . VAL A 1 100 ? 10.343 -0.311 10.023 1.00 89.50 100 VAL A N 1
ATOM 776 C CA . VAL A 1 100 ? 9.909 -0.943 11.281 1.00 89.50 100 VAL A CA 1
ATOM 777 C C . VAL A 1 100 ? 10.399 -2.390 11.402 1.00 89.50 100 VAL A C 1
ATOM 779 O O . VAL A 1 100 ? 10.894 -2.786 12.460 1.00 89.50 100 VAL A O 1
ATOM 782 N N . ALA A 1 101 ? 10.323 -3.183 10.328 1.00 91.00 101 ALA A N 1
ATOM 783 C CA . ALA A 1 101 ? 10.718 -4.591 10.370 1.00 91.00 101 ALA A CA 1
ATOM 784 C C . ALA A 1 101 ? 12.240 -4.740 10.527 1.00 91.00 101 ALA A C 1
ATOM 786 O O . ALA A 1 101 ? 12.701 -5.472 11.402 1.00 91.00 101 ALA A O 1
ATOM 787 N N . VAL A 1 102 ? 13.031 -3.977 9.760 1.00 92.69 102 VAL A N 1
ATOM 788 C CA . VAL A 1 102 ? 14.501 -4.020 9.873 1.00 92.69 102 VAL A CA 1
ATOM 789 C C . VAL A 1 102 ? 14.999 -3.514 11.226 1.00 92.69 102 VAL A C 1
ATOM 791 O O . VAL A 1 102 ? 15.941 -4.091 11.769 1.00 92.69 102 VAL A O 1
ATOM 794 N N . LYS A 1 103 ? 14.354 -2.489 11.807 1.00 91.75 103 LYS A N 1
ATOM 795 C CA . LYS A 1 103 ? 14.632 -2.029 13.177 1.00 91.75 103 LYS A CA 1
ATOM 796 C C . LYS A 1 103 ? 14.369 -3.143 14.188 1.00 91.75 103 LYS A C 1
ATOM 798 O O . LYS A 1 103 ? 15.220 -3.401 15.037 1.00 91.75 103 LYS A O 1
ATOM 803 N N . SER A 1 104 ? 13.233 -3.831 14.060 1.00 91.31 104 SER A N 1
ATOM 804 C CA . SER A 1 104 ? 12.865 -4.949 14.932 1.00 91.31 104 SER A CA 1
ATOM 805 C C . SER A 1 104 ? 13.884 -6.091 14.861 1.00 91.31 104 SER A C 1
ATOM 807 O O . SER A 1 104 ? 14.359 -6.550 15.897 1.00 91.31 104 SER A O 1
ATOM 809 N N . TRP A 1 105 ? 14.283 -6.526 13.662 1.00 94.38 105 TRP A N 1
ATOM 810 C CA . TRP A 1 105 ? 15.257 -7.617 13.499 1.00 94.38 105 TRP A CA 1
ATOM 811 C C . TRP A 1 105 ? 16.666 -7.227 13.959 1.00 94.38 105 TRP A C 1
ATOM 813 O O . TRP A 1 105 ? 17.371 -8.026 14.574 1.00 94.38 105 TRP A O 1
ATOM 823 N N . ALA A 1 106 ? 17.085 -5.980 13.713 1.00 92.06 106 ALA A N 1
ATOM 824 C CA . ALA A 1 106 ? 18.349 -5.462 14.234 1.00 92.06 106 ALA A CA 1
ATOM 825 C C . ALA A 1 106 ? 18.365 -5.450 15.770 1.00 92.06 106 ALA A C 1
ATOM 827 O O . ALA A 1 106 ? 19.335 -5.914 16.368 1.00 92.06 106 ALA A O 1
ATOM 828 N N . ALA A 1 107 ? 17.282 -4.991 16.408 1.00 90.69 107 ALA A N 1
ATOM 829 C CA . ALA A 1 107 ? 17.141 -5.000 17.864 1.00 90.69 107 ALA A CA 1
ATOM 830 C C . ALA A 1 107 ? 17.128 -6.427 18.445 1.00 90.69 107 ALA A C 1
ATOM 832 O O . ALA A 1 107 ? 17.698 -6.667 19.510 1.00 90.69 107 ALA A O 1
ATOM 833 N N . ALA A 1 108 ? 16.547 -7.387 17.719 1.00 90.62 108 ALA A N 1
ATOM 834 C CA . ALA A 1 108 ? 16.542 -8.803 18.082 1.00 90.62 108 ALA A CA 1
ATOM 835 C C . ALA A 1 108 ? 17.899 -9.512 17.872 1.00 90.62 108 ALA A C 1
ATOM 837 O O . ALA A 1 108 ? 18.034 -10.686 18.214 1.00 90.62 108 ALA A O 1
ATOM 838 N N . ASN A 1 109 ? 18.922 -8.824 17.346 1.00 91.69 109 ASN A N 1
ATOM 839 C CA . ASN A 1 109 ? 20.219 -9.404 16.974 1.00 91.69 109 ASN A CA 1
ATOM 840 C C . ASN A 1 109 ? 20.107 -10.586 15.992 1.00 91.69 109 ASN A C 1
ATOM 842 O O . ASN A 1 109 ? 20.892 -11.539 16.048 1.00 91.69 109 ASN A O 1
ATOM 846 N N . THR A 1 110 ? 19.132 -10.525 15.085 1.00 93.31 110 THR A N 1
ATOM 847 C CA . THR A 1 110 ? 18.948 -11.526 14.035 1.00 93.31 110 THR A CA 1
ATOM 848 C C . THR A 1 110 ? 20.155 -11.543 13.093 1.00 93.31 110 THR A C 1
ATOM 850 O O . THR A 1 110 ? 20.671 -10.503 12.688 1.00 93.31 110 THR A O 1
ATOM 853 N N . LYS A 1 111 ? 20.626 -12.734 12.715 1.00 92.94 111 LYS A N 1
ATOM 854 C CA . LYS A 1 111 ? 21.741 -12.871 11.769 1.00 92.94 111 LYS A CA 1
ATOM 855 C C . LYS A 1 111 ? 21.246 -12.772 10.328 1.00 92.94 111 LYS A C 1
ATOM 857 O O . LYS A 1 111 ? 20.295 -13.446 9.950 1.00 92.94 111 LYS A O 1
ATOM 862 N N . ASN A 1 112 ? 21.932 -11.972 9.520 1.00 90.75 112 ASN A N 1
ATOM 863 C CA . ASN A 1 112 ? 21.723 -11.877 8.079 1.00 90.75 112 ASN A CA 1
ATOM 864 C C . ASN A 1 112 ? 22.383 -13.051 7.325 1.00 90.75 112 ASN A C 1
ATOM 866 O O . ASN A 1 112 ? 22.987 -13.944 7.928 1.00 90.75 112 ASN A O 1
ATOM 870 N N . ALA A 1 113 ? 22.326 -13.031 5.988 1.00 87.44 113 ALA A N 1
ATOM 871 C CA . ALA A 1 113 ? 22.903 -14.085 5.148 1.00 87.44 113 ALA A CA 1
ATOM 872 C C . ALA A 1 113 ? 24.441 -14.181 5.241 1.00 87.44 113 ALA A C 1
ATOM 874 O O . ALA A 1 113 ? 25.020 -15.208 4.892 1.00 87.44 113 ALA A O 1
ATOM 875 N N . ASN A 1 114 ? 25.105 -13.138 5.745 1.00 85.00 114 ASN A N 1
ATOM 876 C CA . ASN A 1 114 ? 26.547 -13.098 5.982 1.00 85.00 114 ASN A CA 1
ATOM 877 C C . ASN A 1 114 ? 26.935 -13.572 7.402 1.00 85.00 114 ASN A C 1
ATOM 879 O O . ASN A 1 114 ? 28.117 -13.591 7.747 1.00 85.00 114 ASN A O 1
ATOM 883 N N . GLY A 1 115 ? 25.963 -13.980 8.229 1.00 87.19 115 GLY A N 1
ATOM 884 C CA . GLY A 1 115 ? 26.187 -14.577 9.549 1.00 87.19 115 GLY A CA 1
ATOM 885 C C . GLY A 1 115 ? 26.323 -13.583 10.709 1.00 87.19 115 GLY A C 1
ATOM 886 O O . GLY A 1 115 ? 26.679 -13.999 11.816 1.00 87.19 115 GLY A O 1
ATOM 887 N N . TYR A 1 116 ? 26.025 -12.300 10.488 1.00 90.31 116 TYR A N 1
ATOM 888 C CA . TYR A 1 116 ? 26.071 -11.240 11.503 1.00 90.31 116 TYR A CA 1
ATOM 889 C C . TYR A 1 116 ? 24.840 -10.327 11.427 1.00 90.31 116 TYR A C 1
ATOM 891 O O . TYR A 1 116 ? 24.058 -10.412 10.490 1.00 90.31 116 TYR A O 1
ATOM 899 N N . THR A 1 117 ? 24.631 -9.467 12.422 1.00 93.25 117 THR A N 1
ATOM 900 C CA . THR A 1 117 ? 23.479 -8.551 12.449 1.00 93.25 117 THR A CA 1
ATOM 901 C C . THR A 1 117 ? 23.691 -7.378 11.495 1.00 93.25 117 THR A C 1
ATOM 903 O O . THR A 1 117 ? 24.697 -6.672 11.600 1.00 93.25 117 THR A O 1
ATOM 906 N N . THR A 1 118 ? 22.736 -7.131 10.598 1.00 92.31 118 THR A N 1
ATOM 907 C CA . THR A 1 118 ? 22.745 -5.947 9.726 1.00 92.31 118 THR A CA 1
ATOM 908 C C . THR A 1 118 ? 22.532 -4.688 10.559 1.00 92.31 118 THR A C 1
ATOM 910 O O . THR A 1 118 ? 21.562 -4.586 11.313 1.00 92.31 118 THR A O 1
ATOM 913 N N . GLN A 1 119 ? 23.437 -3.714 10.439 1.00 90.62 119 GLN A N 1
ATOM 914 C CA . GLN A 1 119 ? 23.330 -2.467 11.195 1.00 90.62 119 GLN A CA 1
ATOM 915 C C . GLN A 1 119 ? 22.273 -1.560 10.568 1.00 90.62 119 GLN A C 1
ATOM 917 O O . GLN A 1 119 ? 22.346 -1.262 9.380 1.00 90.62 119 GLN A O 1
ATOM 922 N N . VAL A 1 120 ? 21.323 -1.071 11.362 1.00 91.06 120 VAL A N 1
ATOM 923 C CA . VAL A 1 120 ? 20.312 -0.108 10.906 1.00 91.06 120 VAL A CA 1
ATOM 924 C C . VAL A 1 120 ? 20.623 1.253 11.512 1.00 91.06 120 VAL A C 1
ATOM 926 O O . VAL A 1 120 ? 20.855 1.372 12.713 1.00 91.06 120 VAL A O 1
ATOM 929 N N . SER A 1 121 ? 20.675 2.285 10.677 1.00 89.56 121 SER A N 1
ATOM 930 C CA . SER A 1 121 ? 20.947 3.665 11.078 1.00 89.56 121 SER A CA 1
ATOM 931 C C . SER A 1 121 ? 19.814 4.570 10.579 1.00 89.56 121 SER A C 1
ATOM 933 O O . SER A 1 121 ? 19.864 5.017 9.429 1.00 89.56 121 SER A O 1
ATOM 935 N N . PRO A 1 122 ? 18.791 4.826 11.419 1.00 86.75 122 PRO A N 1
ATOM 936 C CA . PRO A 1 122 ? 17.698 5.739 11.103 1.00 86.75 122 PRO A CA 1
ATOM 937 C C . PRO A 1 122 ? 18.174 7.191 11.088 1.00 86.75 122 PRO A C 1
ATOM 939 O O . PRO A 1 122 ? 18.920 7.621 11.965 1.00 86.75 122 PRO A O 1
ATOM 942 N N . MET A 1 123 ? 17.746 7.944 10.084 1.00 85.81 123 MET A N 1
ATOM 943 C CA . MET A 1 123 ? 18.216 9.296 9.797 1.00 85.81 123 MET A CA 1
ATOM 944 C C . MET A 1 123 ? 17.093 10.307 9.977 1.00 85.81 123 MET A C 1
ATOM 946 O O . MET A 1 123 ? 15.954 10.050 9.602 1.00 85.81 123 MET A O 1
ATOM 950 N N . GLN A 1 124 ? 17.432 11.490 10.488 1.00 79.38 124 GLN A N 1
ATOM 951 C CA . GLN A 1 124 ? 16.460 12.558 10.748 1.00 79.38 124 GLN A CA 1
ATOM 952 C C . GLN A 1 124 ? 16.040 13.317 9.482 1.00 79.38 124 GLN A C 1
ATOM 954 O O . GLN A 1 124 ? 14.956 13.889 9.424 1.00 79.38 124 GLN A O 1
ATOM 959 N N . THR A 1 125 ? 16.892 13.352 8.451 1.00 80.69 125 THR A N 1
ATOM 960 C CA . THR A 1 125 ? 16.638 14.130 7.230 1.00 80.69 125 THR A CA 1
ATOM 961 C C . THR A 1 125 ? 16.820 13.294 5.968 1.00 80.69 125 THR A C 1
ATOM 963 O O . THR A 1 125 ? 17.688 12.419 5.895 1.00 80.69 125 THR A O 1
ATOM 966 N N . ARG A 1 126 ? 16.024 13.618 4.935 1.00 77.56 126 ARG A N 1
ATOM 967 C CA . ARG A 1 126 ? 16.094 12.989 3.602 1.00 77.56 126 ARG A CA 1
ATOM 968 C C . ARG A 1 126 ? 17.501 13.082 3.021 1.00 77.56 126 ARG A C 1
ATOM 970 O O . ARG A 1 126 ? 18.044 12.089 2.559 1.00 77.56 126 ARG A O 1
ATOM 977 N N . SER A 1 127 ? 18.101 14.270 3.074 1.00 76.69 127 SER A N 1
ATOM 978 C CA . SER A 1 127 ? 19.464 14.518 2.595 1.00 76.69 127 SER A CA 1
ATOM 979 C C . SER A 1 127 ? 20.528 13.856 3.473 1.00 76.69 127 SER A C 1
ATOM 981 O O . SER A 1 127 ? 21.539 13.380 2.951 1.00 76.69 127 SER A O 1
ATOM 983 N N . GLY A 1 128 ? 20.306 13.790 4.789 1.00 76.50 128 GLY A N 1
ATOM 984 C CA . GLY A 1 128 ? 21.203 13.139 5.742 1.00 76.50 128 GLY A CA 1
ATOM 985 C C . GLY A 1 128 ? 21.395 11.656 5.443 1.00 76.50 128 GLY A C 1
ATOM 986 O O . GLY A 1 128 ? 22.531 11.189 5.426 1.00 76.50 128 GLY A O 1
ATOM 987 N N . ALA A 1 129 ? 20.318 10.942 5.097 1.00 73.44 129 ALA A N 1
ATOM 988 C CA . ALA A 1 129 ? 20.394 9.524 4.752 1.00 73.44 129 ALA A CA 1
ATOM 989 C C . ALA A 1 129 ? 21.251 9.235 3.514 1.00 73.44 129 ALA A C 1
ATOM 991 O O . ALA A 1 129 ? 22.017 8.273 3.503 1.00 73.44 129 ALA A O 1
ATOM 992 N N . GLY A 1 130 ? 21.195 10.099 2.498 1.00 73.00 130 GLY A N 1
ATOM 993 C CA . GLY A 1 130 ? 22.108 10.017 1.358 1.00 73.00 130 GLY A CA 1
ATOM 994 C C . GLY A 1 130 ? 23.540 10.362 1.753 1.00 73.00 130 GLY A C 1
ATOM 995 O O . GLY A 1 130 ? 24.471 9.601 1.492 1.00 73.00 130 GLY A O 1
ATOM 996 N N . SER A 1 131 ? 23.718 11.508 2.409 1.00 79.06 131 SER A N 1
ATOM 997 C CA . SER A 1 131 ? 25.040 12.067 2.708 1.00 79.06 131 SER A CA 1
ATOM 998 C C . SER A 1 131 ? 25.859 11.166 3.630 1.00 79.06 131 SER A C 1
ATOM 1000 O O . SER A 1 131 ? 27.067 11.034 3.444 1.00 79.06 131 SER A O 1
ATOM 1002 N N . ILE A 1 132 ? 25.212 10.505 4.593 1.00 80.00 132 ILE A N 1
ATOM 1003 C CA . ILE A 1 132 ? 25.881 9.555 5.481 1.00 80.00 132 ILE A CA 1
ATOM 1004 C C . ILE A 1 132 ? 26.247 8.261 4.751 1.00 80.00 132 ILE A C 1
ATOM 1006 O O . ILE A 1 132 ? 27.324 7.728 4.995 1.00 80.00 132 ILE A O 1
ATOM 1010 N N . ALA A 1 133 ? 25.406 7.780 3.827 1.00 74.44 133 ALA A N 1
ATOM 1011 C CA . ALA A 1 133 ? 25.712 6.597 3.028 1.00 74.44 133 ALA A CA 1
ATOM 1012 C C . ALA A 1 133 ? 26.941 6.853 2.146 1.00 74.44 133 ALA A C 1
ATOM 1014 O O . ALA A 1 133 ? 27.864 6.040 2.103 1.00 74.44 133 ALA A O 1
ATOM 1015 N N . LEU A 1 134 ? 26.995 8.034 1.523 1.00 75.12 134 LEU A N 1
ATOM 1016 C CA . LEU A 1 134 ? 28.159 8.512 0.786 1.00 75.12 134 LEU A CA 1
ATOM 1017 C C . LEU A 1 134 ? 29.392 8.608 1.698 1.00 75.12 134 LEU A C 1
ATOM 1019 O O . LEU A 1 134 ? 30.414 7.982 1.427 1.00 75.12 134 LEU A O 1
ATOM 1023 N N . GLY A 1 135 ? 29.293 9.339 2.811 1.00 79.56 135 GLY A N 1
ATOM 1024 C CA . GLY A 1 135 ? 30.400 9.522 3.751 1.00 79.56 135 GLY A CA 1
ATOM 1025 C C . GLY A 1 135 ? 30.916 8.211 4.349 1.00 79.56 135 GLY A C 1
ATOM 1026 O O . GLY A 1 135 ? 32.117 8.070 4.548 1.00 79.56 135 GLY A O 1
ATOM 1027 N N . TYR A 1 136 ? 30.038 7.235 4.585 1.00 78.69 136 TYR A N 1
ATOM 1028 C CA . TYR A 1 136 ? 30.403 5.918 5.097 1.00 78.69 136 TYR A CA 1
ATOM 1029 C C . TYR A 1 136 ? 31.236 5.128 4.089 1.00 78.69 136 TYR A C 1
ATOM 1031 O O . TYR A 1 136 ? 32.296 4.628 4.449 1.00 78.69 136 TYR A O 1
ATOM 1039 N N . ILE A 1 137 ? 30.805 5.072 2.826 1.00 72.12 137 ILE A N 1
ATOM 1040 C CA . ILE A 1 137 ? 31.524 4.357 1.760 1.00 72.12 137 ILE A CA 1
ATOM 1041 C C . ILE A 1 137 ? 32.902 4.986 1.491 1.00 72.12 137 ILE A C 1
ATOM 1043 O O . ILE A 1 137 ? 33.854 4.276 1.167 1.00 72.12 137 ILE A O 1
ATOM 1047 N N . PHE A 1 138 ? 33.030 6.308 1.647 1.00 73.38 138 PHE A N 1
ATOM 1048 C CA . PHE A 1 138 ? 34.295 7.036 1.472 1.00 73.38 138 PHE A CA 1
ATOM 1049 C C . PHE A 1 138 ? 35.075 7.265 2.773 1.00 73.38 138 PHE A C 1
ATOM 1051 O O . PHE A 1 138 ? 36.121 7.921 2.757 1.00 73.38 138 PHE A O 1
ATOM 1058 N N . SER A 1 139 ? 34.599 6.728 3.898 1.00 78.50 139 SER A N 1
ATOM 1059 C CA . SER A 1 139 ? 35.309 6.833 5.166 1.00 78.50 139 SER A CA 1
ATOM 1060 C C . SER A 1 139 ? 36.610 6.039 5.104 1.00 78.50 139 SER A C 1
ATOM 1062 O O . SER A 1 139 ? 36.666 4.940 4.554 1.00 78.50 139 SER A O 1
ATOM 1064 N N . LYS A 1 140 ? 37.664 6.564 5.736 1.00 73.44 140 LYS A N 1
ATOM 1065 C CA . LYS A 1 140 ? 38.922 5.821 5.923 1.00 73.44 140 LYS A CA 1
ATOM 1066 C C . LYS A 1 140 ? 38.728 4.557 6.762 1.00 73.44 140 LYS A C 1
ATOM 1068 O O . LYS A 1 140 ? 39.520 3.630 6.636 1.00 73.44 140 LYS A O 1
ATOM 1073 N N . ASP A 1 141 ? 37.676 4.537 7.575 1.00 74.50 141 ASP A N 1
ATOM 1074 C CA . ASP A 1 141 ? 37.328 3.432 8.463 1.00 74.50 141 ASP A CA 1
ATOM 1075 C C . ASP A 1 141 ? 36.412 2.399 7.785 1.00 74.50 141 ASP A C 1
ATOM 1077 O O . ASP A 1 141 ? 35.995 1.431 8.421 1.00 74.50 141 ASP A O 1
ATOM 1081 N N . PHE A 1 142 ? 36.067 2.593 6.504 1.00 77.69 142 PHE A N 1
ATOM 1082 C CA . PHE A 1 142 ? 35.284 1.613 5.763 1.00 77.69 142 PHE A CA 1
ATOM 1083 C C . PHE A 1 142 ? 36.092 0.331 5.552 1.00 77.69 142 PHE A C 1
ATOM 1085 O O . PHE A 1 142 ? 37.196 0.340 4.998 1.00 77.69 142 PHE A O 1
ATOM 1092 N N . ASP A 1 143 ? 35.516 -0.796 5.962 1.00 78.00 143 ASP A N 1
ATOM 1093 C CA . ASP A 1 143 ? 36.130 -2.100 5.771 1.00 78.00 143 ASP A CA 1
ATOM 1094 C C . ASP A 1 143 ? 36.108 -2.487 4.285 1.00 78.00 143 ASP A C 1
ATOM 1096 O O . ASP A 1 143 ? 35.109 -2.959 3.740 1.00 78.00 143 ASP A O 1
ATOM 1100 N N . LEU A 1 144 ? 37.254 -2.322 3.623 1.00 78.19 144 LEU A N 1
ATOM 1101 C CA . LEU A 1 144 ? 37.433 -2.649 2.208 1.00 78.19 144 LEU A CA 1
ATOM 1102 C C . LEU A 1 144 ? 37.140 -4.119 1.882 1.00 78.19 144 LEU A C 1
ATOM 1104 O O . LEU A 1 144 ? 36.844 -4.428 0.723 1.00 78.19 144 LEU A O 1
ATOM 1108 N N . THR A 1 145 ? 37.199 -5.031 2.859 1.00 77.62 145 THR A N 1
ATOM 1109 C CA . THR A 1 145 ? 36.822 -6.432 2.630 1.00 77.62 145 THR A CA 1
ATOM 1110 C C . THR A 1 145 ? 35.329 -6.564 2.335 1.00 77.62 145 THR A C 1
ATOM 1112 O O . THR A 1 145 ? 34.942 -7.417 1.538 1.00 77.62 145 THR A O 1
ATOM 1115 N N . LYS A 1 146 ? 34.503 -5.647 2.853 1.00 76.19 146 LYS A N 1
ATOM 1116 C CA . LYS A 1 146 ? 33.045 -5.605 2.681 1.00 76.19 146 LYS A CA 1
ATOM 1117 C C . LYS A 1 146 ? 32.572 -4.786 1.483 1.00 76.19 146 LYS A C 1
ATOM 1119 O O . LYS A 1 146 ? 31.374 -4.672 1.262 1.00 76.19 146 LYS A O 1
ATOM 1124 N N . ARG A 1 147 ? 33.476 -4.275 0.640 1.00 74.31 147 ARG A N 1
ATOM 1125 C CA . ARG A 1 147 ? 33.127 -3.477 -0.561 1.00 74.31 147 ARG A CA 1
ATOM 1126 C C . ARG A 1 147 ? 32.202 -4.174 -1.570 1.00 74.31 147 ARG A C 1
ATOM 1128 O O . ARG A 1 147 ? 31.674 -3.530 -2.464 1.00 74.31 147 ARG A O 1
ATOM 1135 N N . HIS A 1 148 ? 32.099 -5.498 -1.485 1.00 71.62 148 HIS A N 1
ATOM 1136 C CA . HIS A 1 148 ? 31.273 -6.336 -2.354 1.00 71.62 148 HIS A CA 1
ATOM 1137 C C . HIS A 1 148 ? 29.913 -6.682 -1.720 1.00 71.62 148 HIS A C 1
ATOM 1139 O O . HIS A 1 148 ? 29.123 -7.405 -2.326 1.00 71.62 148 HIS A O 1
ATOM 1145 N N . ILE A 1 149 ? 29.669 -6.201 -0.497 1.00 77.81 149 ILE A N 1
ATOM 1146 C CA . ILE A 1 149 ? 28.429 -6.368 0.255 1.00 77.81 149 ILE A CA 1
ATOM 1147 C C . ILE A 1 149 ? 27.616 -5.071 0.112 1.00 77.81 149 ILE A C 1
ATOM 1149 O O . ILE A 1 149 ? 28.167 -3.985 0.336 1.00 77.81 149 ILE A O 1
ATOM 1153 N N . PRO A 1 150 ? 26.327 -5.155 -0.254 1.00 80.06 150 PRO A N 1
ATOM 1154 C CA . PRO A 1 150 ? 25.453 -3.996 -0.375 1.00 80.06 150 PRO A CA 1
ATOM 1155 C C . PRO A 1 150 ? 25.420 -3.087 0.863 1.00 80.06 150 PRO A C 1
ATOM 1157 O O . PRO A 1 150 ? 25.436 -3.538 2.011 1.00 80.06 150 PRO A O 1
ATOM 1160 N N . GLN A 1 151 ? 25.319 -1.783 0.600 1.00 81.19 151 GLN A N 1
ATOM 1161 C CA . GLN A 1 151 ? 24.936 -0.756 1.569 1.00 81.19 151 GLN A CA 1
ATOM 1162 C C . GLN A 1 151 ? 23.576 -0.220 1.123 1.00 81.19 151 GLN A C 1
ATOM 1164 O O . GLN A 1 151 ? 23.474 0.396 0.060 1.00 81.19 151 GLN A O 1
ATOM 1169 N N . SER A 1 152 ? 22.519 -0.501 1.881 1.00 84.12 152 SER A N 1
ATOM 1170 C CA . SER A 1 152 ? 21.155 -0.169 1.458 1.00 84.12 152 SER A CA 1
ATOM 1171 C C . SER A 1 152 ? 20.711 1.188 1.977 1.00 84.12 152 SER A C 1
ATOM 1173 O O . SER A 1 152 ? 20.994 1.561 3.114 1.00 84.12 152 SER A O 1
ATOM 1175 N N . LEU A 1 153 ? 19.937 1.888 1.151 1.00 84.38 153 LEU A N 1
ATOM 1176 C CA . LEU A 1 153 ? 19.187 3.076 1.534 1.00 84.38 153 LEU A CA 1
ATOM 1177 C C . LEU A 1 153 ? 17.690 2.754 1.460 1.00 84.38 153 LEU A C 1
ATOM 1179 O O . LEU A 1 153 ? 17.181 2.473 0.376 1.00 84.38 153 LEU A O 1
ATOM 1183 N N . LEU A 1 154 ? 16.991 2.803 2.594 1.00 85.31 154 LEU A N 1
ATOM 1184 C CA . LEU A 1 154 ? 15.535 2.668 2.662 1.00 85.31 154 LEU A CA 1
ATOM 1185 C C . LEU A 1 154 ? 14.906 4.055 2.803 1.00 85.31 154 LEU A C 1
ATOM 1187 O O . LEU A 1 154 ? 15.048 4.702 3.837 1.00 85.31 154 LEU A O 1
ATOM 1191 N N . ALA A 1 155 ? 14.228 4.527 1.759 1.00 82.00 155 ALA A N 1
ATOM 1192 C CA . ALA A 1 155 ? 13.548 5.819 1.758 1.00 82.00 155 ALA A CA 1
ATOM 1193 C C . ALA A 1 155 ? 12.362 5.811 0.785 1.00 82.00 155 ALA A C 1
ATOM 1195 O O . ALA A 1 155 ? 12.352 5.059 -0.190 1.00 82.00 155 ALA A O 1
ATOM 1196 N N . SER A 1 156 ? 11.381 6.687 1.015 1.00 78.38 156 SER A N 1
ATOM 1197 C CA . SER A 1 156 ? 10.265 6.872 0.081 1.00 78.38 156 SER A CA 1
ATOM 1198 C C . SER A 1 156 ? 10.737 7.436 -1.266 1.00 78.38 156 SER A C 1
ATOM 1200 O O . SER A 1 156 ? 11.707 8.197 -1.333 1.00 78.38 156 SER A O 1
ATOM 1202 N N . SER A 1 157 ? 10.005 7.145 -2.345 1.00 74.38 157 SER A N 1
ATOM 1203 C CA . SER A 1 157 ? 10.277 7.690 -3.689 1.00 74.38 157 SER A CA 1
ATOM 1204 C C . SER A 1 157 ? 10.324 9.226 -3.704 1.00 74.38 157 SER A C 1
ATOM 1206 O O . SER A 1 157 ? 11.154 9.819 -4.389 1.00 74.38 157 SER A O 1
ATOM 1208 N N . SER A 1 158 ? 9.504 9.886 -2.878 1.00 71.88 158 SER A N 1
ATOM 1209 C CA . SER A 1 158 ? 9.505 11.349 -2.716 1.00 71.88 158 SER A CA 1
ATOM 1210 C C . SER A 1 158 ? 10.836 11.916 -2.192 1.00 71.88 158 SER A C 1
ATOM 1212 O O . SER A 1 158 ? 11.167 13.084 -2.416 1.00 71.88 158 SER A O 1
ATOM 1214 N N . SER A 1 159 ? 11.643 11.088 -1.526 1.00 77.25 159 SER A N 1
ATOM 1215 C CA . SER A 1 159 ? 12.964 11.475 -1.026 1.00 77.25 159 SER A CA 1
ATOM 1216 C C . SER A 1 159 ? 14.018 11.522 -2.135 1.00 77.25 159 SER A C 1
ATOM 1218 O O . SER A 1 159 ? 15.048 12.165 -1.957 1.00 77.25 159 SER A O 1
ATOM 1220 N N . LEU A 1 160 ? 13.767 10.915 -3.301 1.00 76.38 160 LEU A N 1
ATOM 1221 C CA . LEU A 1 160 ? 14.750 10.809 -4.387 1.00 76.38 160 LEU A CA 1
ATOM 1222 C C . LEU A 1 160 ? 15.212 12.164 -4.925 1.00 76.38 160 LEU A C 1
ATOM 1224 O O . LEU A 1 160 ? 16.401 12.330 -5.175 1.00 76.38 160 LEU A O 1
ATOM 1228 N N . GLN A 1 161 ? 14.313 13.147 -5.031 1.00 77.56 161 GLN A N 1
ATOM 1229 C CA . GLN A 1 161 ? 14.685 14.510 -5.437 1.00 77.56 161 GLN A CA 1
ATOM 1230 C C . GLN A 1 161 ? 15.686 15.145 -4.464 1.00 77.56 161 GLN A C 1
ATOM 1232 O O . GLN A 1 161 ? 16.633 15.802 -4.883 1.00 77.56 161 GLN A O 1
ATOM 1237 N N . HIS A 1 162 ? 15.513 14.895 -3.166 1.00 80.31 162 HIS A N 1
ATOM 1238 C CA . HIS A 1 162 ? 16.378 15.420 -2.106 1.00 80.31 162 HIS A CA 1
ATOM 1239 C C . HIS A 1 162 ? 17.718 14.679 -2.038 1.00 80.31 162 HIS A C 1
ATOM 1241 O O . HIS A 1 162 ? 18.719 15.232 -1.595 1.00 80.31 162 HIS A O 1
ATOM 1247 N N . LEU A 1 163 ? 17.727 13.421 -2.479 1.00 77.81 163 LEU A N 1
ATOM 1248 C CA . LEU A 1 163 ? 18.899 12.555 -2.537 1.00 77.81 163 LEU A CA 1
ATOM 1249 C C . LEU A 1 163 ? 19.686 12.703 -3.845 1.00 77.81 163 LEU A C 1
ATOM 1251 O O . LEU A 1 163 ? 20.748 12.099 -3.970 1.00 77.81 163 LEU A O 1
ATOM 1255 N N . ARG A 1 164 ? 19.182 13.469 -4.823 1.00 79.31 164 ARG A N 1
ATOM 1256 C CA . ARG A 1 164 ? 19.719 13.525 -6.190 1.00 79.31 164 ARG A CA 1
ATOM 1257 C C . ARG A 1 164 ? 21.221 13.788 -6.228 1.00 79.31 164 ARG A C 1
ATOM 1259 O O . ARG A 1 164 ? 21.935 13.027 -6.864 1.00 79.31 164 ARG A O 1
ATOM 1266 N N . SER A 1 165 ? 21.703 14.819 -5.534 1.00 79.12 165 SER A N 1
ATOM 1267 C CA . SER A 1 165 ? 23.128 15.182 -5.532 1.00 79.12 165 SER A CA 1
ATOM 1268 C C . SER A 1 165 ? 24.017 14.067 -4.979 1.00 79.12 165 SER A C 1
ATOM 1270 O O . SER A 1 165 ? 25.086 13.794 -5.517 1.00 79.12 165 SER A O 1
ATOM 1272 N N . THR A 1 166 ? 23.566 13.386 -3.927 1.00 76.94 166 THR A N 1
ATOM 1273 C CA . THR A 1 166 ? 24.279 12.245 -3.356 1.00 76.94 166 THR A CA 1
ATOM 1274 C C . THR A 1 166 ? 24.249 11.039 -4.293 1.00 76.94 166 THR A C 1
ATOM 1276 O O . THR A 1 166 ? 25.258 10.363 -4.470 1.00 76.94 166 THR A O 1
ATOM 1279 N N . LEU A 1 167 ? 23.093 10.759 -4.896 1.00 75.38 167 LEU A N 1
ATOM 1280 C CA . LEU A 1 167 ? 22.914 9.634 -5.809 1.00 75.38 167 LEU A CA 1
ATOM 1281 C C . LEU A 1 167 ? 23.723 9.805 -7.091 1.00 75.38 167 LEU A C 1
ATOM 1283 O O . LEU A 1 167 ? 24.277 8.823 -7.563 1.00 75.38 167 LEU A O 1
ATOM 1287 N N . ASP A 1 168 ? 23.831 11.028 -7.605 1.00 75.56 168 ASP A N 1
ATOM 1288 C CA . ASP A 1 168 ? 24.689 11.373 -8.738 1.00 75.56 168 ASP A CA 1
ATOM 1289 C C . ASP A 1 168 ? 26.151 11.013 -8.433 1.00 75.56 168 ASP A C 1
ATOM 1291 O O . ASP A 1 168 ? 26.763 10.203 -9.128 1.00 75.56 168 ASP A O 1
ATOM 1295 N N . GLN A 1 169 ? 26.671 11.469 -7.292 1.00 74.25 169 GLN A N 1
ATOM 1296 C CA . GLN A 1 169 ? 28.032 11.139 -6.853 1.00 74.25 169 GLN A CA 1
ATOM 1297 C C . GLN A 1 169 ? 28.248 9.637 -6.625 1.00 74.25 169 GLN A C 1
ATOM 1299 O O . GLN A 1 169 ? 29.308 9.109 -6.964 1.00 74.25 169 GLN A O 1
ATOM 1304 N N . LEU A 1 170 ? 27.253 8.940 -6.069 1.00 72.38 170 LEU A N 1
ATOM 1305 C CA . LEU A 1 170 ? 27.302 7.488 -5.899 1.00 72.38 170 LEU A CA 1
ATOM 1306 C C . LEU A 1 170 ? 27.281 6.760 -7.248 1.00 72.38 170 LEU A C 1
ATOM 1308 O O . LEU A 1 170 ? 28.061 5.830 -7.424 1.00 72.38 170 LEU A O 1
ATOM 1312 N N . SER A 1 171 ? 26.452 7.198 -8.199 1.00 68.38 171 SER A N 1
ATOM 1313 C CA . SER A 1 171 ? 26.298 6.572 -9.520 1.00 68.38 171 SER A CA 1
ATOM 1314 C C . SER A 1 171 ? 27.572 6.636 -10.369 1.00 68.38 171 SER A C 1
ATOM 1316 O O . SER A 1 171 ? 27.854 5.719 -11.137 1.00 68.38 171 SER A O 1
ATOM 1318 N N . LEU A 1 172 ? 28.393 7.675 -10.177 1.00 60.94 172 LEU A N 1
ATOM 1319 C CA . LEU A 1 172 ? 29.687 7.823 -10.850 1.00 60.94 172 LEU A CA 1
ATOM 1320 C C . LEU A 1 172 ? 30.729 6.789 -10.395 1.00 60.94 172 LEU A C 1
ATOM 1322 O O . LEU A 1 172 ? 31.706 6.546 -11.105 1.00 60.94 172 LEU A O 1
ATOM 1326 N N . LEU A 1 173 ? 30.563 6.218 -9.198 1.00 55.31 173 LEU A N 1
ATOM 1327 C CA . LEU A 1 173 ? 31.591 5.421 -8.521 1.00 55.31 173 LEU A CA 1
ATOM 1328 C C . LEU A 1 173 ? 31.134 3.991 -8.205 1.00 55.31 173 LEU A C 1
ATOM 1330 O O . LEU A 1 173 ? 31.973 3.095 -8.105 1.00 55.31 173 LEU A O 1
ATOM 1334 N N . TYR A 1 174 ? 29.826 3.765 -8.092 1.00 56.72 174 TYR A N 1
ATOM 1335 C CA . TYR A 1 174 ? 29.207 2.486 -7.773 1.00 56.72 174 TYR A CA 1
ATOM 1336 C C . TYR A 1 174 ? 27.963 2.260 -8.626 1.00 56.72 174 TYR A C 1
ATOM 1338 O O . TYR A 1 174 ? 27.205 3.181 -8.925 1.00 56.72 174 TYR A O 1
ATOM 1346 N N . SER A 1 175 ? 27.709 1.002 -8.972 1.00 52.97 175 SER A N 1
ATOM 1347 C CA . SER A 1 175 ? 26.434 0.614 -9.560 1.00 52.97 175 SER A CA 1
ATOM 1348 C C . SER A 1 175 ? 25.343 0.732 -8.494 1.00 52.97 175 SER A C 1
ATOM 1350 O O . SER A 1 175 ? 25.412 0.103 -7.440 1.00 52.97 175 SER A O 1
ATOM 1352 N N . VAL A 1 176 ? 24.340 1.563 -8.757 1.00 53.03 176 VAL A N 1
ATOM 1353 C CA . VAL A 1 176 ? 23.194 1.779 -7.870 1.00 53.03 176 VAL A CA 1
ATOM 1354 C C . VAL A 1 176 ? 21.966 1.202 -8.561 1.00 53.03 176 VAL A C 1
ATOM 1356 O O . VAL A 1 176 ? 21.662 1.551 -9.699 1.00 53.03 176 VAL A O 1
ATOM 1359 N N . ALA A 1 177 ? 21.258 0.312 -7.876 1.00 47.19 177 ALA A N 1
ATOM 1360 C CA . ALA A 1 177 ? 20.045 -0.309 -8.386 1.00 47.19 177 ALA A CA 1
ATOM 1361 C C . ALA A 1 177 ? 18.923 -0.159 -7.368 1.00 47.19 177 ALA A C 1
ATOM 1363 O O . ALA A 1 177 ? 19.181 -0.107 -6.160 1.00 47.19 177 ALA A O 1
ATOM 1364 N N . LYS A 1 178 ? 17.689 -0.006 -7.858 1.00 50.19 178 LYS A N 1
ATOM 1365 C CA . LYS A 1 178 ? 16.560 0.355 -7.006 1.00 50.19 178 LYS A CA 1
ATOM 1366 C C . LYS A 1 178 ? 15.248 -0.285 -7.479 1.00 50.19 178 LYS A C 1
ATOM 1368 O O . LYS A 1 178 ? 14.855 -0.072 -8.625 1.00 50.19 178 LYS A O 1
ATOM 1373 N N . PRO A 1 179 ? 14.522 -0.990 -6.597 1.00 39.16 179 PRO A N 1
ATOM 1374 C CA . PRO A 1 179 ? 13.117 -1.304 -6.820 1.00 39.16 179 PRO A CA 1
ATOM 1375 C C . PRO A 1 179 ? 12.289 -0.072 -6.430 1.00 39.16 179 PRO A C 1
ATOM 1377 O O . PRO A 1 179 ? 12.394 0.401 -5.297 1.00 39.16 179 PRO A O 1
ATOM 1380 N N . ILE A 1 180 ? 11.520 0.515 -7.353 1.00 42.72 180 ILE A N 1
ATOM 1381 C CA . ILE A 1 180 ? 10.768 1.743 -7.049 1.00 42.72 180 ILE A CA 1
ATOM 1382 C C . ILE A 1 180 ? 9.433 1.805 -7.796 1.00 42.72 180 ILE A C 1
ATOM 1384 O O . ILE A 1 180 ? 9.314 1.356 -8.931 1.00 42.72 180 ILE A O 1
ATOM 1388 N N . TYR A 1 181 ? 8.463 2.455 -7.154 1.00 43.56 181 TYR A N 1
ATOM 1389 C CA . TYR A 1 181 ? 7.217 2.941 -7.739 1.00 43.56 181 TYR A CA 1
ATOM 1390 C C . TYR A 1 181 ? 7.265 4.473 -7.815 1.00 43.56 181 TYR A C 1
ATOM 1392 O O . TYR A 1 181 ? 7.940 5.102 -7.005 1.00 43.56 181 TYR A O 1
ATOM 1400 N N . TYR A 1 182 ? 6.516 5.077 -8.732 1.00 52.91 182 TYR A N 1
ATOM 1401 C CA . TYR A 1 182 ? 6.208 6.515 -8.813 1.00 52.91 182 TYR A CA 1
ATOM 1402 C C . TYR A 1 182 ? 6.987 7.375 -9.838 1.00 52.91 182 TYR A C 1
ATOM 1404 O O . TYR A 1 182 ? 8.197 7.249 -10.005 1.00 52.91 182 TYR A O 1
ATOM 1412 N N . ALA A 1 183 ? 6.286 8.328 -10.472 1.00 51.41 183 ALA A N 1
ATOM 1413 C CA . ALA A 1 183 ? 6.767 9.263 -11.508 1.00 51.41 183 ALA A CA 1
ATOM 1414 C C . ALA A 1 183 ? 8.079 9.991 -11.162 1.00 51.41 183 ALA A C 1
ATOM 1416 O O . ALA A 1 183 ? 8.967 10.131 -11.996 1.00 51.41 183 ALA A O 1
ATOM 1417 N N . THR A 1 184 ? 8.256 10.398 -9.903 1.00 57.94 184 THR A N 1
ATOM 1418 C CA . THR A 1 184 ? 9.499 11.036 -9.440 1.00 57.94 184 THR A CA 1
ATOM 1419 C C . THR A 1 184 ? 10.710 10.107 -9.538 1.00 57.94 184 THR A C 1
ATOM 1421 O O . THR A 1 184 ? 11.828 10.558 -9.775 1.00 57.94 184 THR A O 1
ATOM 1424 N N . ALA A 1 185 ? 10.499 8.806 -9.353 1.00 66.12 185 ALA A N 1
ATOM 1425 C CA . ALA A 1 185 ? 11.550 7.811 -9.464 1.00 66.12 185 ALA A CA 1
ATOM 1426 C C . ALA A 1 185 ? 11.934 7.537 -10.917 1.00 66.12 185 ALA A C 1
ATOM 1428 O O . ALA A 1 185 ? 13.112 7.326 -11.181 1.00 66.12 185 ALA A O 1
ATOM 1429 N N . LEU A 1 186 ? 10.963 7.597 -11.836 1.00 71.88 186 LEU A N 1
ATOM 1430 C CA . LEU A 1 186 ? 11.178 7.455 -13.277 1.00 71.88 186 LEU A CA 1
ATOM 1431 C C . LEU A 1 186 ? 12.155 8.524 -13.785 1.00 71.88 186 LEU A C 1
ATOM 1433 O O . LEU A 1 186 ? 13.206 8.180 -14.320 1.00 71.88 186 LEU A O 1
ATOM 1437 N N . THR A 1 187 ? 11.874 9.801 -13.508 1.00 72.75 187 THR A N 1
ATOM 1438 C CA . THR A 1 187 ? 12.739 10.917 -13.925 1.00 72.75 187 THR A CA 1
ATOM 1439 C C . THR A 1 187 ? 14.136 10.828 -13.310 1.00 72.75 187 THR A C 1
ATOM 1441 O O . THR A 1 187 ? 15.132 10.950 -14.014 1.00 72.75 187 THR A O 1
ATOM 1444 N N . VAL A 1 188 ? 14.237 10.570 -11.999 1.00 74.31 188 VAL A N 1
ATOM 1445 C CA . VAL A 1 188 ? 15.544 10.489 -11.323 1.00 74.31 188 VAL A CA 1
ATOM 1446 C C . VAL A 1 188 ? 16.349 9.278 -11.802 1.00 74.31 188 VAL A C 1
ATOM 1448 O O . VAL A 1 188 ? 17.570 9.365 -11.906 1.00 74.31 188 VAL A O 1
ATOM 1451 N N . ALA A 1 189 ? 15.698 8.145 -12.078 1.00 74.06 189 ALA A N 1
ATOM 1452 C CA . ALA A 1 189 ? 16.381 6.969 -12.603 1.00 74.06 189 ALA A CA 1
ATOM 1453 C C . ALA A 1 189 ? 16.936 7.224 -14.006 1.00 74.06 189 ALA A C 1
ATOM 1455 O O . ALA A 1 189 ? 18.063 6.835 -14.287 1.00 74.06 189 ALA A O 1
ATOM 1456 N N . GLU A 1 190 ? 16.179 7.916 -14.853 1.00 74.00 190 GLU A N 1
ATOM 1457 C CA . GLU A 1 190 ? 16.615 8.300 -16.192 1.00 74.00 190 GLU A CA 1
ATOM 1458 C C . GLU A 1 190 ? 17.805 9.267 -16.159 1.00 74.00 190 GLU A C 1
ATOM 1460 O O . GLU A 1 190 ? 18.844 8.978 -16.748 1.00 74.00 190 GLU A O 1
ATOM 1465 N N . GLU A 1 191 ? 17.698 10.365 -15.406 1.00 74.06 191 GLU A N 1
ATOM 1466 C CA . GLU A 1 191 ? 18.756 11.380 -15.306 1.00 74.06 191 GLU A CA 1
ATOM 1467 C C . GLU A 1 191 ? 20.076 10.821 -14.754 1.00 74.06 191 GLU A C 1
ATOM 1469 O O . GLU A 1 191 ? 21.149 11.283 -15.135 1.00 74.06 191 GLU A O 1
ATOM 1474 N N . LEU A 1 192 ? 19.997 9.852 -13.836 1.00 72.88 192 LEU A N 1
ATOM 1475 C CA . LEU A 1 192 ? 21.155 9.275 -13.149 1.00 72.88 192 LEU A CA 1
ATOM 1476 C C . LEU A 1 192 ? 21.587 7.912 -13.722 1.00 72.88 192 LEU A C 1
ATOM 1478 O O . LEU A 1 192 ? 22.468 7.265 -13.158 1.00 72.88 192 LEU A O 1
ATOM 1482 N N . GLY A 1 193 ? 20.954 7.442 -14.804 1.00 70.56 193 GLY A N 1
ATOM 1483 C CA . GLY A 1 193 ? 21.260 6.149 -15.428 1.00 70.56 193 GLY A CA 1
ATOM 1484 C C . GLY A 1 193 ? 21.057 4.937 -14.508 1.00 70.56 193 GLY A C 1
ATOM 1485 O O . GLY A 1 193 ? 21.782 3.947 -14.617 1.00 70.56 193 GLY A O 1
ATOM 1486 N N . LEU A 1 194 ? 20.107 5.012 -13.572 1.00 73.38 194 LEU A N 1
ATOM 1487 C CA . LEU A 1 194 ? 19.825 3.947 -12.609 1.00 73.38 194 LEU A CA 1
ATOM 1488 C C . LEU A 1 194 ? 18.906 2.881 -13.209 1.00 73.38 194 LEU A C 1
ATOM 1490 O O . LEU A 1 194 ? 17.960 3.188 -13.935 1.00 73.38 194 LEU A O 1
ATOM 1494 N N . GLY A 1 195 ? 19.141 1.622 -12.831 1.00 76.06 195 GLY A N 1
ATOM 1495 C CA . GLY A 1 195 ? 18.214 0.534 -13.132 1.00 76.06 195 GLY A CA 1
ATOM 1496 C C . GLY A 1 195 ? 16.883 0.732 -12.405 1.00 76.06 195 GLY A C 1
ATOM 1497 O O . GLY A 1 195 ? 16.880 1.016 -11.203 1.00 76.06 195 GLY A O 1
ATOM 1498 N N . LEU A 1 196 ? 15.770 0.575 -13.127 1.00 83.00 196 LEU A N 1
ATOM 1499 C CA . LEU A 1 196 ? 14.421 0.695 -12.572 1.00 83.00 196 LEU A CA 1
ATOM 1500 C C . LEU A 1 196 ? 13.601 -0.559 -12.865 1.00 83.00 196 LEU A C 1
ATOM 1502 O O . LEU A 1 196 ? 13.364 -0.899 -14.027 1.00 83.00 196 LEU A O 1
ATOM 1506 N N . VAL A 1 197 ? 13.147 -1.204 -11.791 1.00 85.31 197 VAL A N 1
ATOM 1507 C CA . VAL A 1 197 ? 12.416 -2.475 -11.822 1.00 85.31 197 VAL A CA 1
ATOM 1508 C C . VAL A 1 197 ? 11.110 -2.337 -11.039 1.00 85.31 197 VAL A C 1
ATOM 1510 O O . VAL A 1 197 ? 11.102 -1.756 -9.950 1.00 85.31 197 VAL A O 1
ATOM 1513 N N . SER A 1 198 ? 10.024 -2.882 -11.583 1.00 86.88 198 SER A N 1
ATOM 1514 C CA . SER A 1 198 ? 8.711 -2.997 -10.942 1.00 86.88 198 SER A CA 1
ATOM 1515 C C . SER A 1 198 ? 8.410 -4.450 -10.572 1.00 86.88 198 SER A C 1
ATOM 1517 O O . SER A 1 198 ? 9.037 -5.381 -11.079 1.00 86.88 198 SER A O 1
ATOM 1519 N N . SER A 1 199 ? 7.445 -4.649 -9.674 1.00 87.19 199 SER A N 1
ATOM 1520 C CA . SER A 1 199 ? 6.870 -5.962 -9.394 1.00 87.19 199 SER A CA 1
ATOM 1521 C C . SER A 1 199 ? 5.351 -5.935 -9.526 1.00 87.19 199 SER A C 1
ATOM 1523 O O . SER A 1 199 ? 4.746 -4.932 -9.199 1.00 87.19 199 SER A O 1
ATOM 1525 N N . SER A 1 200 ? 4.706 -7.020 -9.940 1.00 82.50 200 SER A N 1
ATOM 1526 C CA . SER A 1 200 ? 3.244 -7.123 -10.079 1.00 82.50 200 SER A CA 1
ATOM 1527 C C . SER A 1 200 ? 2.513 -7.611 -8.818 1.00 82.50 200 SER A C 1
ATOM 1529 O O . SER A 1 200 ? 1.310 -7.403 -8.677 1.00 82.50 200 SER A O 1
ATOM 1531 N N . SER A 1 201 ? 3.228 -8.226 -7.872 1.00 82.81 201 SER A N 1
ATOM 1532 C CA . SER A 1 201 ? 2.668 -8.762 -6.624 1.00 82.81 201 SER A CA 1
ATOM 1533 C C . SER A 1 201 ? 3.644 -8.629 -5.449 1.00 82.81 201 SER A C 1
ATOM 1535 O O . SER A 1 201 ? 4.818 -8.293 -5.628 1.00 82.81 201 SER A O 1
ATOM 1537 N N . ALA A 1 202 ? 3.172 -8.898 -4.226 1.00 80.94 202 ALA A N 1
ATOM 1538 C CA . ALA A 1 202 ? 4.018 -8.862 -3.030 1.00 80.94 202 ALA A CA 1
ATOM 1539 C C . ALA A 1 202 ? 5.125 -9.928 -3.066 1.00 80.94 202 ALA A C 1
ATOM 1541 O O . ALA A 1 202 ? 6.275 -9.619 -2.768 1.00 80.94 202 ALA A O 1
ATOM 1542 N N . TYR A 1 203 ? 4.802 -11.155 -3.487 1.00 82.31 203 TYR A N 1
ATOM 1543 C CA . TYR A 1 203 ? 5.787 -12.231 -3.645 1.00 82.31 203 TYR A CA 1
ATOM 1544 C C . TYR A 1 203 ? 6.858 -11.851 -4.670 1.00 82.31 203 TYR A C 1
ATOM 1546 O O . TYR A 1 203 ? 8.058 -11.980 -4.439 1.00 82.31 203 TYR A O 1
ATOM 1554 N N . GLU A 1 204 ? 6.415 -11.277 -5.784 1.00 86.81 204 GLU A N 1
ATOM 1555 C CA . GLU A 1 204 ? 7.306 -10.799 -6.821 1.00 86.81 204 GLU A CA 1
ATOM 1556 C C . GLU A 1 204 ? 8.226 -9.660 -6.353 1.00 86.81 204 GLU A C 1
ATOM 1558 O O . GLU A 1 204 ? 9.374 -9.584 -6.791 1.00 86.81 204 GLU A O 1
ATOM 1563 N N . ALA A 1 205 ? 7.764 -8.804 -5.436 1.00 87.94 205 ALA A N 1
ATOM 1564 C CA . ALA A 1 205 ? 8.570 -7.718 -4.880 1.00 87.94 205 ALA A CA 1
ATOM 1565 C C . ALA A 1 205 ? 9.852 -8.231 -4.207 1.00 87.94 205 ALA A C 1
ATOM 1567 O O . ALA A 1 205 ? 10.895 -7.583 -4.304 1.00 87.94 205 ALA A O 1
ATOM 1568 N N . GLN A 1 206 ? 9.806 -9.417 -3.590 1.00 88.00 206 GLN A N 1
ATOM 1569 C CA . GLN A 1 206 ? 10.986 -10.071 -3.021 1.00 88.00 206 GLN A CA 1
ATOM 1570 C C . GLN A 1 206 ? 12.004 -10.418 -4.118 1.00 88.00 206 GLN A C 1
ATOM 1572 O O . GLN A 1 206 ? 13.174 -10.038 -4.035 1.00 88.00 206 GLN A O 1
ATOM 1577 N N . HIS A 1 207 ? 11.551 -11.085 -5.184 1.00 89.38 207 HIS A N 1
ATOM 1578 C CA . HIS A 1 207 ? 12.401 -11.464 -6.314 1.00 89.38 207 HIS A CA 1
ATOM 1579 C C . HIS A 1 207 ? 12.974 -10.239 -7.026 1.00 89.38 207 HIS A C 1
ATOM 1581 O O . HIS A 1 207 ? 14.153 -10.215 -7.359 1.00 89.38 207 HIS A O 1
ATOM 1587 N N . MET A 1 208 ? 12.166 -9.201 -7.239 1.00 88.88 208 MET A N 1
ATOM 1588 C CA . MET A 1 208 ? 12.600 -7.989 -7.936 1.00 88.88 208 MET A CA 1
ATOM 1589 C C . MET A 1 208 ? 13.528 -7.123 -7.082 1.00 88.88 208 MET A C 1
ATOM 1591 O O . MET A 1 208 ? 14.467 -6.531 -7.612 1.00 88.88 208 MET A O 1
ATOM 1595 N N . SER A 1 209 ? 13.352 -7.110 -5.758 1.00 87.38 209 SER A N 1
ATOM 1596 C CA . SER A 1 209 ? 14.321 -6.506 -4.839 1.00 87.38 209 SER A CA 1
ATOM 1597 C C . SER A 1 209 ? 15.674 -7.225 -4.910 1.00 87.38 209 SER A C 1
ATOM 1599 O O . SER A 1 209 ? 16.717 -6.574 -5.043 1.00 87.38 209 SER A O 1
ATOM 1601 N N . LEU A 1 210 ? 15.668 -8.560 -4.942 1.00 87.25 210 LEU A N 1
ATOM 1602 C CA . LEU A 1 210 ? 16.882 -9.349 -5.126 1.00 87.25 210 LEU A CA 1
ATOM 1603 C C . LEU A 1 210 ? 17.521 -9.090 -6.499 1.00 87.25 210 LEU A C 1
ATOM 1605 O O . LEU A 1 210 ? 18.707 -8.780 -6.565 1.00 87.25 210 LEU A O 1
ATOM 1609 N N . PHE A 1 211 ? 16.739 -9.150 -7.578 1.00 86.75 211 PHE A N 1
ATOM 1610 C CA . PHE A 1 211 ? 17.195 -8.874 -8.940 1.00 86.75 211 PHE A CA 1
ATOM 1611 C C . PHE A 1 211 ? 17.828 -7.485 -9.055 1.00 86.75 211 PHE A C 1
ATOM 1613 O O . PHE A 1 211 ? 18.921 -7.358 -9.599 1.00 86.75 211 PHE A O 1
ATOM 1620 N N . SER A 1 212 ? 17.205 -6.455 -8.469 1.00 83.06 212 SER A N 1
ATOM 1621 C CA . SER A 1 212 ? 17.783 -5.109 -8.433 1.00 83.06 212 SER A CA 1
ATOM 1622 C C . SER A 1 212 ? 19.138 -5.101 -7.712 1.00 83.06 212 SER A C 1
ATOM 1624 O O . SER A 1 212 ? 20.111 -4.570 -8.235 1.00 83.06 212 SER A O 1
ATOM 1626 N N . THR A 1 213 ? 19.266 -5.795 -6.580 1.00 78.75 213 THR A N 1
ATOM 1627 C CA . THR A 1 213 ? 20.548 -5.923 -5.866 1.00 78.75 213 THR A CA 1
ATOM 1628 C C . THR A 1 213 ? 21.611 -6.664 -6.693 1.00 78.75 213 THR A C 1
ATOM 1630 O O . THR A 1 213 ? 22.794 -6.344 -6.624 1.00 78.75 213 THR A O 1
ATOM 1633 N N . LEU A 1 214 ? 21.218 -7.625 -7.530 1.00 77.00 214 LEU A N 1
ATOM 1634 C CA . LEU A 1 214 ? 22.143 -8.295 -8.451 1.00 77.00 214 LEU A CA 1
ATOM 1635 C C . LEU A 1 214 ? 22.521 -7.413 -9.644 1.00 77.00 214 LEU A C 1
ATOM 1637 O O . LEU A 1 214 ? 23.661 -7.466 -10.102 1.00 77.00 214 LEU A O 1
ATOM 1641 N N . GLN A 1 215 ? 21.607 -6.560 -10.111 1.00 72.19 215 GLN A N 1
ATOM 1642 C CA . GLN A 1 215 ? 21.854 -5.597 -11.185 1.00 72.19 215 GLN A CA 1
ATOM 1643 C C . GLN A 1 215 ? 22.914 -4.558 -10.803 1.00 72.19 215 GLN A C 1
ATOM 1645 O O . GLN A 1 215 ? 23.663 -4.107 -11.669 1.00 72.19 215 GLN A O 1
ATOM 1650 N N . SER A 1 216 ? 23.049 -4.225 -9.514 1.00 67.75 216 SER A N 1
ATOM 1651 C CA . SER A 1 216 ? 24.171 -3.411 -9.031 1.00 67.75 216 SER A CA 1
ATOM 1652 C C . SER A 1 216 ? 25.501 -4.176 -8.949 1.00 67.75 216 SER A C 1
ATOM 1654 O O . SER A 1 216 ? 26.522 -3.590 -8.604 1.00 67.75 216 SER A O 1
ATOM 1656 N N . GLY A 1 217 ? 25.538 -5.472 -9.272 1.00 61.88 217 GLY A N 1
ATOM 1657 C CA . GLY A 1 217 ? 26.751 -6.292 -9.205 1.00 61.88 217 GLY A CA 1
ATOM 1658 C C . GLY A 1 217 ? 27.224 -6.585 -7.777 1.00 61.88 217 GLY A C 1
ATOM 1659 O O . GLY A 1 217 ? 28.382 -6.958 -7.580 1.00 61.88 217 GLY A O 1
ATOM 1660 N N . LEU A 1 218 ? 26.352 -6.404 -6.779 1.00 57.22 218 LEU A N 1
ATOM 1661 C CA . LEU A 1 218 ? 26.675 -6.495 -5.356 1.00 57.22 218 LEU A CA 1
ATOM 1662 C C . LEU A 1 218 ? 25.898 -7.645 -4.701 1.00 57.22 218 LEU A C 1
ATOM 1664 O O . LEU A 1 218 ? 24.814 -7.439 -4.175 1.00 57.22 218 LEU A O 1
ATOM 1668 N N . SER A 1 219 ? 26.444 -8.865 -4.707 1.00 61.75 219 SER A N 1
ATOM 1669 C CA . SER A 1 219 ? 26.047 -9.932 -3.768 1.00 61.75 219 SER A CA 1
ATOM 1670 C C . SER A 1 219 ? 26.963 -11.152 -3.896 1.00 61.75 219 SER A C 1
ATOM 1672 O O . SER A 1 219 ? 26.959 -11.842 -4.913 1.00 61.75 219 SER A O 1
ATOM 1674 N N . SER A 1 220 ? 27.727 -11.484 -2.853 1.00 57.72 220 SER A N 1
ATOM 1675 C CA . SER A 1 220 ? 28.553 -12.706 -2.831 1.00 57.72 220 SER A CA 1
ATOM 1676 C C . SER A 1 220 ? 27.738 -13.998 -2.720 1.00 57.72 220 SER A C 1
ATOM 1678 O O . SER A 1 220 ? 28.299 -15.077 -2.923 1.00 57.72 220 SER A O 1
ATOM 1680 N N . SER A 1 221 ? 26.442 -13.904 -2.413 1.00 59.28 221 SER A N 1
ATOM 1681 C CA . SER A 1 221 ? 25.543 -15.053 -2.278 1.00 59.28 221 SER A CA 1
ATOM 1682 C C . SER A 1 221 ? 25.139 -15.650 -3.630 1.00 59.28 221 SER A C 1
ATOM 1684 O O . SER A 1 221 ? 24.856 -16.839 -3.691 1.00 59.28 221 SER A O 1
ATOM 1686 N N . TYR A 1 222 ? 25.193 -14.870 -4.719 1.00 69.75 222 TYR A N 1
ATOM 1687 C CA . TYR A 1 222 ? 24.808 -15.294 -6.075 1.00 69.75 222 TYR A CA 1
ATOM 1688 C C . TYR A 1 222 ? 25.994 -15.270 -7.048 1.00 69.75 222 TYR A C 1
ATOM 1690 O O . TYR A 1 222 ? 25.912 -14.746 -8.160 1.00 69.75 222 TYR A O 1
ATOM 1698 N N . LYS A 1 223 ? 27.129 -15.845 -6.626 1.00 71.50 223 LYS A N 1
ATOM 1699 C CA . LYS A 1 223 ? 28.354 -15.907 -7.445 1.00 71.50 223 LYS A CA 1
ATOM 1700 C C . LYS A 1 223 ? 28.119 -16.536 -8.812 1.00 71.50 223 LYS A C 1
ATOM 1702 O O . LYS A 1 223 ? 28.646 -16.013 -9.777 1.00 71.50 223 LYS A O 1
ATOM 1707 N N . THR A 1 224 ? 27.295 -17.579 -8.911 1.00 75.44 224 THR A N 1
ATOM 1708 C CA . THR A 1 224 ? 26.985 -18.240 -10.189 1.00 75.44 224 THR A CA 1
ATOM 1709 C C . THR A 1 224 ? 26.406 -17.256 -11.209 1.00 75.44 224 THR A C 1
ATOM 1711 O O . THR A 1 224 ? 26.915 -17.154 -12.323 1.00 75.44 224 THR A O 1
ATOM 1714 N N . VAL A 1 225 ? 25.406 -16.467 -10.800 1.00 76.06 225 VAL A N 1
ATOM 1715 C CA . VAL A 1 225 ? 24.762 -15.448 -11.646 1.00 76.06 225 VAL A CA 1
ATOM 1716 C C . VAL A 1 225 ? 25.754 -14.338 -12.011 1.00 76.06 225 VAL A C 1
ATOM 1718 O O . VAL A 1 225 ? 25.871 -13.956 -13.174 1.00 76.06 225 VAL A O 1
ATOM 1721 N N . LEU A 1 226 ? 26.525 -13.844 -11.036 1.00 72.94 226 LEU A N 1
ATOM 1722 C CA . LEU A 1 226 ? 27.524 -12.795 -11.276 1.00 72.94 226 LEU A CA 1
ATOM 1723 C C . LEU A 1 226 ? 28.677 -13.265 -12.179 1.00 72.94 226 LEU A C 1
ATOM 1725 O O . LEU A 1 226 ? 29.152 -12.501 -13.023 1.00 72.94 226 LEU A O 1
ATOM 1729 N N . ASP A 1 227 ? 29.109 -14.518 -12.039 1.00 77.44 227 ASP A N 1
ATOM 1730 C CA . ASP A 1 227 ? 30.159 -15.126 -12.851 1.00 77.44 227 ASP A CA 1
ATOM 1731 C C . ASP A 1 227 ? 29.701 -15.281 -14.303 1.00 77.44 227 ASP A C 1
ATOM 1733 O O . ASP A 1 227 ? 30.489 -15.038 -15.217 1.00 77.44 227 ASP A O 1
ATOM 1737 N N . GLU A 1 228 ? 28.435 -15.626 -14.549 1.00 76.38 228 GLU A N 1
ATOM 1738 C CA . GLU A 1 228 ? 27.866 -15.649 -15.900 1.00 76.38 228 GLU A CA 1
ATOM 1739 C C . GLU A 1 228 ? 27.852 -14.268 -16.551 1.00 76.38 228 GLU A C 1
ATOM 1741 O O . GLU A 1 228 ? 28.321 -14.122 -17.680 1.00 76.38 228 GLU A O 1
ATOM 1746 N N . ILE A 1 229 ? 27.436 -13.235 -15.821 1.00 74.56 229 ILE A N 1
ATOM 1747 C CA . ILE A 1 229 ? 27.409 -11.857 -16.333 1.00 74.56 229 ILE A CA 1
ATOM 1748 C C . ILE A 1 229 ? 28.821 -11.337 -16.597 1.00 74.56 229 ILE A C 1
ATOM 1750 O O . ILE A 1 229 ? 29.057 -10.627 -17.576 1.00 74.56 229 ILE A O 1
ATOM 1754 N N . SER A 1 230 ? 29.798 -11.723 -15.771 1.00 73.81 230 SER A N 1
ATOM 1755 C CA . SER A 1 230 ? 31.197 -11.332 -15.969 1.00 73.81 230 SER A CA 1
ATOM 1756 C C . SER A 1 230 ? 31.764 -11.795 -17.323 1.00 73.81 230 SER A C 1
ATOM 1758 O O . SER A 1 230 ? 32.672 -11.154 -17.865 1.00 73.81 230 SER A O 1
ATOM 1760 N N . LYS A 1 231 ? 31.188 -12.856 -17.917 1.00 79.81 231 LYS A N 1
ATOM 1761 C CA . LYS A 1 231 ? 31.573 -13.384 -19.237 1.00 79.81 231 LYS A CA 1
ATOM 1762 C C . LYS A 1 231 ? 31.147 -12.478 -20.395 1.00 79.81 231 LYS A C 1
ATOM 1764 O O . LYS A 1 231 ? 31.780 -12.547 -21.445 1.00 79.81 231 LYS A O 1
ATOM 1769 N N . LEU A 1 232 ? 30.152 -11.598 -20.217 1.00 70.06 232 LEU A N 1
ATOM 1770 C CA . LEU A 1 232 ? 29.654 -10.682 -21.266 1.00 70.06 232 LEU A CA 1
ATOM 1771 C C . LEU A 1 232 ? 30.671 -9.604 -21.677 1.00 70.06 232 LEU A C 1
ATOM 1773 O O . LEU A 1 232 ? 30.467 -8.874 -22.643 1.00 70.06 232 LEU A O 1
ATOM 1777 N N . GLY A 1 233 ? 31.813 -9.524 -20.993 1.00 65.94 233 GLY A N 1
ATOM 1778 C CA . GLY A 1 233 ? 32.868 -8.572 -21.300 1.00 65.94 233 GLY A CA 1
ATOM 1779 C C . GLY A 1 233 ? 32.516 -7.150 -20.855 1.00 65.94 233 GLY A C 1
ATOM 1780 O O . GLY A 1 233 ? 31.370 -6.710 -20.836 1.00 65.94 233 GLY A O 1
ATOM 1781 N N . LYS A 1 234 ? 33.540 -6.365 -20.503 1.00 67.00 234 LYS A N 1
ATOM 1782 C CA . LYS A 1 234 ? 33.350 -5.014 -19.937 1.00 67.00 234 LYS A CA 1
ATOM 1783 C C . LYS A 1 234 ? 32.663 -4.018 -20.889 1.00 67.00 234 LYS A C 1
ATOM 1785 O O . LYS A 1 234 ? 32.189 -2.988 -20.421 1.00 67.00 234 LYS A O 1
ATOM 1790 N N . ARG A 1 235 ? 32.631 -4.313 -22.196 1.00 69.25 235 ARG A N 1
ATOM 1791 C CA . ARG A 1 235 ? 32.090 -3.452 -23.264 1.00 69.25 235 ARG A CA 1
ATOM 1792 C C . ARG A 1 235 ? 30.634 -3.742 -23.644 1.00 69.25 235 ARG A C 1
ATOM 1794 O O . ARG A 1 235 ? 30.123 -3.017 -24.486 1.00 69.25 235 ARG A O 1
ATOM 1801 N N . ALA A 1 236 ? 29.992 -4.762 -23.068 1.00 77.44 236 ALA A N 1
ATOM 1802 C CA . ALA A 1 236 ? 28.563 -4.972 -23.287 1.00 77.44 236 ALA A CA 1
ATOM 1803 C C . ALA A 1 236 ? 27.773 -3.735 -22.830 1.00 77.44 236 ALA A C 1
ATOM 1805 O O . ALA A 1 236 ? 28.085 -3.142 -21.784 1.00 77.44 236 ALA A O 1
ATOM 1806 N N . ASP A 1 237 ? 26.786 -3.344 -23.629 1.00 83.62 237 ASP A N 1
ATOM 1807 C CA . ASP A 1 237 ? 25.862 -2.265 -23.299 1.00 83.62 237 ASP A CA 1
ATOM 1808 C C . ASP A 1 237 ? 24.954 -2.651 -22.119 1.00 83.62 237 ASP A C 1
ATOM 1810 O O . ASP A 1 237 ? 24.975 -3.778 -21.610 1.00 83.62 237 ASP A O 1
ATOM 1814 N N . ALA A 1 238 ? 24.216 -1.671 -21.599 1.00 81.56 238 ALA A N 1
ATOM 1815 C CA . ALA A 1 238 ? 23.354 -1.878 -20.438 1.00 81.56 238 ALA A CA 1
ATOM 1816 C C . ALA A 1 238 ? 22.206 -2.860 -20.744 1.00 81.56 238 ALA A C 1
ATOM 1818 O O . ALA A 1 238 ? 21.829 -3.651 -19.878 1.00 81.56 238 ALA A O 1
ATOM 1819 N N . GLU A 1 239 ? 21.699 -2.840 -21.977 1.00 87.62 239 GLU A N 1
ATOM 1820 C CA . GLU A 1 239 ? 20.588 -3.666 -22.454 1.00 87.62 239 GLU A CA 1
ATOM 1821 C C . GLU A 1 239 ? 20.953 -5.154 -22.527 1.00 87.62 239 GLU A C 1
ATOM 1823 O O . GLU A 1 239 ? 20.238 -6.003 -21.984 1.00 87.62 239 GLU A O 1
ATOM 1828 N N . SER A 1 240 ? 22.114 -5.481 -23.103 1.00 86.19 240 SER A N 1
ATOM 1829 C CA . SER A 1 240 ? 22.611 -6.860 -23.145 1.00 86.19 240 SER A CA 1
ATOM 1830 C C . SER A 1 240 ? 22.890 -7.384 -21.738 1.00 86.19 240 SER A C 1
ATOM 1832 O O . SER A 1 240 ? 22.549 -8.520 -21.412 1.00 86.19 240 SER A O 1
ATOM 1834 N N . LYS A 1 241 ? 23.471 -6.545 -20.867 1.00 84.50 241 LYS A N 1
ATOM 1835 C CA . LYS A 1 241 ? 23.760 -6.915 -19.472 1.00 84.50 241 LYS A CA 1
ATOM 1836 C C . LYS A 1 241 ? 22.495 -7.247 -18.690 1.00 84.50 241 LYS A C 1
ATOM 1838 O O . LYS A 1 241 ? 22.483 -8.258 -17.993 1.00 84.50 241 LYS A O 1
ATOM 1843 N N . VAL A 1 242 ? 21.451 -6.418 -18.786 1.00 87.62 242 VAL A N 1
ATOM 1844 C CA . VAL A 1 242 ? 20.209 -6.659 -18.036 1.00 87.62 242 VAL A CA 1
ATOM 1845 C C . VAL A 1 242 ? 19.449 -7.871 -18.570 1.00 87.62 242 VAL A C 1
ATOM 1847 O O . VAL A 1 242 ? 18.923 -8.647 -17.775 1.00 87.62 242 VAL A O 1
ATOM 1850 N N . SER A 1 243 ? 19.459 -8.084 -19.889 1.00 89.88 243 SER A N 1
ATOM 1851 C CA . SER A 1 243 ? 18.813 -9.238 -20.524 1.00 89.88 243 SER A CA 1
ATOM 1852 C C . SER A 1 243 ? 19.455 -10.550 -20.071 1.00 89.88 243 SER A C 1
ATOM 1854 O O . SER A 1 243 ? 18.766 -11.431 -19.563 1.00 89.88 243 SER A O 1
ATOM 1856 N N . SER A 1 244 ? 20.785 -10.657 -20.155 1.00 88.12 244 SER A N 1
ATOM 1857 C CA . SER A 1 244 ? 21.495 -11.857 -19.703 1.00 88.12 244 SER A CA 1
ATOM 1858 C C . SER A 1 244 ? 21.430 -12.057 -18.187 1.00 88.12 244 SER A C 1
ATOM 1860 O O . SER A 1 244 ? 21.303 -13.189 -17.734 1.00 88.12 244 SER A O 1
ATOM 1862 N N . LEU A 1 245 ? 21.465 -10.982 -17.388 1.00 87.94 245 LEU A N 1
ATOM 1863 C CA . LEU A 1 245 ? 21.248 -11.076 -15.940 1.00 87.94 245 LEU A CA 1
ATOM 1864 C C . LEU A 1 245 ? 19.870 -11.673 -15.629 1.00 87.94 245 LEU A C 1
ATOM 1866 O O . LEU A 1 245 ? 19.774 -12.523 -14.749 1.00 87.94 245 LEU A O 1
ATOM 1870 N N . LEU A 1 246 ? 18.815 -11.257 -16.338 1.00 89.75 246 LEU A N 1
ATOM 1871 C CA . LEU A 1 246 ? 17.468 -11.792 -16.130 1.00 89.75 246 LEU A CA 1
ATOM 1872 C C . LEU A 1 246 ? 17.369 -13.269 -16.521 1.00 89.75 246 LEU A C 1
ATOM 1874 O O . LEU A 1 246 ? 16.729 -14.038 -15.810 1.00 89.75 246 LEU A O 1
ATOM 1878 N N . GLU A 1 247 ? 18.035 -13.686 -17.597 1.00 90.75 247 GLU A N 1
ATOM 1879 C CA . GLU A 1 247 ? 18.117 -15.097 -17.995 1.00 90.75 247 GLU A CA 1
ATOM 1880 C C . GLU A 1 247 ? 18.820 -15.955 -16.933 1.00 90.75 247 GLU A C 1
ATOM 1882 O O . GLU A 1 247 ? 18.261 -16.962 -16.493 1.00 90.75 247 GLU A O 1
ATOM 1887 N N . SER A 1 248 ? 19.997 -15.535 -16.460 1.00 88.31 248 SER A N 1
ATOM 1888 C CA . SER A 1 248 ? 20.724 -16.227 -15.386 1.00 88.31 248 SER A CA 1
ATOM 1889 C C . SER A 1 248 ? 19.927 -16.253 -14.078 1.00 88.31 248 SER A C 1
ATOM 1891 O O . SER A 1 248 ? 19.858 -17.280 -13.405 1.00 88.31 248 SER A O 1
ATOM 1893 N N . PHE A 1 249 ? 19.273 -15.141 -13.731 1.00 89.25 249 PHE A N 1
ATOM 1894 C CA . PHE A 1 249 ? 18.404 -15.037 -12.558 1.00 89.25 249 PHE A CA 1
ATOM 1895 C C . PHE A 1 249 ? 17.222 -16.011 -12.632 1.00 89.25 249 PHE A C 1
ATOM 1897 O O . PHE A 1 249 ? 16.940 -16.725 -11.670 1.00 89.25 249 PHE A O 1
ATOM 1904 N N . ASN A 1 250 ? 16.568 -16.085 -13.792 1.00 91.50 250 ASN A N 1
ATOM 1905 C CA . ASN A 1 250 ? 15.487 -17.028 -14.058 1.00 91.50 250 ASN A CA 1
ATOM 1906 C C . ASN A 1 250 ? 15.950 -18.485 -13.957 1.00 91.50 250 ASN A C 1
ATOM 1908 O O . ASN A 1 250 ? 15.250 -19.305 -13.366 1.00 91.50 250 ASN A O 1
ATOM 1912 N N . SER A 1 251 ? 17.136 -18.802 -14.486 1.00 89.50 251 SER A N 1
ATOM 1913 C CA . SER A 1 251 ? 17.714 -20.146 -14.394 1.00 89.50 251 SER A CA 1
ATOM 1914 C C . SER A 1 251 ? 17.994 -20.562 -12.948 1.00 89.50 251 SER A C 1
ATOM 1916 O O . SER A 1 251 ? 17.778 -21.722 -12.604 1.00 89.50 251 SER A O 1
ATOM 1918 N N . GLU A 1 252 ? 18.467 -19.638 -12.108 1.00 87.31 252 GLU A N 1
ATOM 1919 C CA . GLU A 1 252 ? 18.780 -19.910 -10.700 1.00 87.31 252 GLU A CA 1
ATOM 1920 C C . GLU A 1 252 ? 17.508 -20.084 -9.853 1.00 87.31 252 GLU A C 1
ATOM 1922 O O . GLU A 1 252 ? 17.425 -21.001 -9.039 1.00 87.31 252 GLU A O 1
ATOM 1927 N N . LEU A 1 253 ? 16.497 -19.229 -10.052 1.00 86.44 253 LEU A N 1
ATOM 1928 C CA . LEU A 1 253 ? 15.255 -19.268 -9.268 1.00 86.44 253 LEU A CA 1
ATOM 1929 C C . LEU A 1 253 ? 14.181 -20.210 -9.832 1.00 86.44 253 LEU A C 1
ATOM 1931 O O . LEU A 1 253 ? 13.157 -20.424 -9.184 1.00 86.44 253 LEU A O 1
ATOM 1935 N N . GLY A 1 254 ? 14.377 -20.758 -11.034 1.00 88.50 254 GLY A N 1
ATOM 1936 C CA . GLY A 1 254 ? 13.350 -21.536 -11.732 1.00 88.50 254 GLY A CA 1
ATOM 1937 C C . GLY A 1 254 ? 12.150 -20.690 -12.172 1.00 88.50 254 GLY A C 1
ATOM 1938 O O . GLY A 1 254 ? 11.035 -21.202 -12.271 1.00 88.50 254 GLY A O 1
ATOM 1939 N N . THR A 1 255 ? 12.363 -19.393 -12.405 1.00 90.75 255 THR A N 1
ATOM 1940 C CA . THR A 1 255 ? 11.340 -18.446 -12.867 1.00 90.75 255 THR A CA 1
ATOM 1941 C C . THR A 1 255 ? 11.467 -18.188 -14.368 1.00 90.75 255 THR A C 1
ATOM 1943 O O . THR A 1 255 ? 12.403 -18.641 -15.020 1.00 90.75 255 THR A O 1
ATOM 1946 N N . SER A 1 256 ? 10.509 -17.467 -14.949 1.00 93.31 256 SER A N 1
ATOM 1947 C CA . SER A 1 256 ? 10.494 -17.148 -16.383 1.00 93.31 256 SER A CA 1
ATOM 1948 C C . SER A 1 256 ? 10.072 -15.702 -16.634 1.00 93.31 256 SER A C 1
ATOM 1950 O O . SER A 1 256 ? 9.206 -15.441 -17.467 1.00 93.31 256 SER A O 1
ATOM 1952 N N . TYR A 1 257 ? 10.636 -14.773 -15.866 1.00 93.56 257 TYR A N 1
ATOM 1953 C CA . TYR A 1 257 ? 10.317 -13.355 -15.978 1.00 93.56 257 TYR A CA 1
ATOM 1954 C C . TYR A 1 257 ? 10.844 -12.761 -17.286 1.00 93.56 257 TYR A C 1
ATOM 1956 O O . TYR A 1 257 ? 11.983 -13.027 -17.674 1.00 93.56 257 TYR A O 1
ATOM 1964 N N . GLY A 1 258 ? 10.034 -11.930 -17.936 1.00 94.69 258 GLY A N 1
ATOM 1965 C CA . GLY A 1 258 ? 10.440 -11.095 -19.066 1.00 94.69 258 GLY A CA 1
ATOM 1966 C C . GLY A 1 258 ? 10.754 -9.657 -18.644 1.00 94.69 258 GLY A C 1
ATOM 1967 O O . GLY A 1 258 ? 10.244 -9.171 -17.638 1.00 94.69 258 GLY A O 1
ATOM 1968 N N . LEU A 1 259 ? 11.565 -8.943 -19.436 1.00 94.62 259 LEU A N 1
ATOM 1969 C CA . LEU A 1 259 ? 11.719 -7.481 -19.292 1.00 94.62 259 LEU A CA 1
ATOM 1970 C C . LEU A 1 259 ? 10.384 -6.764 -19.545 1.00 94.62 259 LEU A C 1
ATOM 1972 O O . LEU A 1 259 ? 10.037 -5.798 -18.864 1.00 94.62 259 LEU A O 1
ATOM 1976 N N . PHE A 1 260 ? 9.638 -7.307 -20.506 1.00 96.88 260 PHE A N 1
ATOM 1977 C CA . PHE A 1 260 ? 8.282 -6.944 -20.872 1.00 96.88 260 PHE A CA 1
ATOM 1978 C C . PHE A 1 260 ? 7.467 -8.231 -20.979 1.00 96.88 260 PHE A C 1
ATOM 1980 O O . PHE A 1 260 ? 7.974 -9.240 -21.475 1.00 96.88 260 PHE A O 1
ATOM 1987 N N . GLU A 1 261 ? 6.217 -8.210 -20.534 1.00 95.81 261 GLU A N 1
ATOM 1988 C CA . GLU A 1 261 ? 5.352 -9.391 -20.546 1.00 95.81 261 GLU A CA 1
ATOM 1989 C C . GLU A 1 261 ? 4.003 -9.049 -21.170 1.00 95.81 261 GLU A C 1
ATOM 1991 O O . GLU A 1 261 ? 3.317 -8.131 -20.726 1.00 95.81 261 GLU A O 1
ATOM 1996 N N . TYR A 1 262 ? 3.620 -9.791 -22.210 1.00 97.25 262 TYR A N 1
ATOM 1997 C CA . TYR A 1 262 ? 2.327 -9.632 -22.869 1.00 97.25 262 TYR A CA 1
ATOM 1998 C C . TYR A 1 262 ? 1.268 -10.544 -22.238 1.00 97.25 262 TYR A C 1
ATOM 2000 O O . TYR A 1 262 ? 1.534 -11.700 -21.907 1.00 97.25 262 TYR A O 1
ATOM 2008 N N . SER A 1 263 ? 0.041 -10.047 -22.102 1.00 95.94 263 SER A N 1
ATOM 2009 C CA . SER A 1 263 ? -1.129 -10.836 -21.707 1.00 95.94 263 SER A CA 1
ATOM 2010 C C . SER A 1 263 ? -2.387 -10.318 -22.397 1.00 95.94 263 SER A C 1
ATOM 2012 O O . SER A 1 263 ? -2.621 -9.118 -22.435 1.00 95.94 263 SER A O 1
ATOM 2014 N N . GLY A 1 264 ? -3.238 -11.207 -22.906 1.00 95.31 264 GLY A N 1
ATOM 2015 C CA . GLY A 1 264 ? -4.492 -10.817 -23.556 1.00 95.31 264 GLY A CA 1
ATOM 2016 C C . GLY A 1 264 ? -4.813 -11.689 -24.757 1.00 95.31 264 GLY A C 1
ATOM 2017 O O . GLY A 1 264 ? -4.451 -12.861 -24.789 1.00 95.31 264 GLY A O 1
ATOM 2018 N N . HIS A 1 265 ? -5.521 -11.122 -25.728 1.00 96.44 265 HIS A N 1
ATOM 2019 C CA . HIS A 1 265 ? -5.914 -11.805 -26.959 1.00 96.44 265 HIS A CA 1
ATOM 2020 C C . HIS A 1 265 ? -4.687 -12.177 -27.818 1.00 96.44 265 HIS A C 1
ATOM 2022 O O . HIS A 1 265 ? -3.733 -11.410 -27.873 1.00 96.44 265 HIS A O 1
ATOM 2028 N N . ASP A 1 266 ? -4.692 -13.299 -28.543 1.00 94.62 266 ASP A N 1
ATOM 2029 C CA . ASP A 1 266 ? -3.530 -13.710 -29.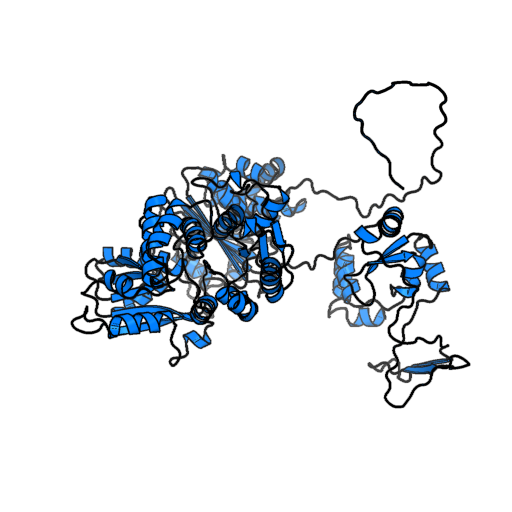367 1.00 94.62 266 ASP A CA 1
ATOM 2030 C C . ASP A 1 266 ? -3.282 -12.780 -30.571 1.00 94.62 266 ASP A C 1
ATOM 2032 O O . ASP A 1 266 ? -2.165 -12.647 -31.069 1.00 94.62 266 ASP A O 1
ATOM 2036 N N . SER A 1 267 ? -4.337 -12.112 -31.044 1.00 94.81 267 SER A N 1
ATOM 2037 C CA . SER A 1 267 ? -4.285 -11.123 -32.127 1.00 94.81 267 SER A CA 1
ATOM 2038 C C . SER A 1 267 ? -5.062 -9.858 -31.734 1.00 94.81 267 SER A C 1
ATOM 2040 O O . SER A 1 267 ? -6.214 -9.692 -32.147 1.00 94.81 267 SER A O 1
ATOM 2042 N N . PRO A 1 268 ? -4.518 -9.015 -30.840 1.00 95.50 268 PRO A N 1
ATOM 2043 C CA . PRO A 1 268 ? -5.196 -7.814 -30.362 1.00 95.50 268 PRO A CA 1
ATOM 2044 C C . PRO A 1 268 ? -5.229 -6.727 -31.444 1.00 95.50 268 PRO A C 1
ATOM 2046 O O . PRO A 1 268 ? -4.339 -6.657 -32.296 1.00 95.50 268 PRO A O 1
ATOM 2049 N N . GLU A 1 269 ? -6.233 -5.854 -31.380 1.00 94.56 269 GLU A N 1
ATOM 2050 C CA . GLU A 1 269 ? -6.285 -4.592 -32.130 1.00 94.56 269 GLU A CA 1
ATOM 2051 C C . GLU A 1 269 ? -5.794 -3.419 -31.270 1.00 94.56 269 GLU A C 1
ATOM 2053 O O . GLU A 1 269 ? -5.155 -2.503 -31.794 1.00 94.56 269 GLU A O 1
ATOM 2058 N N . SER A 1 270 ? -6.013 -3.488 -29.952 1.00 94.69 270 SER A N 1
ATOM 2059 C CA . SER A 1 270 ? -5.591 -2.471 -28.987 1.00 94.69 270 SER A CA 1
ATOM 2060 C C . SER A 1 270 ? -4.755 -3.082 -27.866 1.00 94.69 270 SER A C 1
ATOM 2062 O O . SER A 1 270 ? -5.117 -4.121 -27.313 1.00 94.69 270 SER A O 1
ATOM 2064 N N . VAL A 1 271 ? -3.646 -2.431 -27.513 1.00 96.69 271 VAL A N 1
ATOM 2065 C CA . VAL A 1 271 ? -2.778 -2.846 -26.402 1.00 96.69 271 VAL A CA 1
ATOM 2066 C C . VAL A 1 271 ? -2.590 -1.699 -25.418 1.00 96.69 271 VAL A C 1
ATOM 2068 O O . VAL A 1 271 ? -2.360 -0.569 -25.838 1.00 96.69 271 VAL A O 1
ATOM 2071 N N . LEU A 1 272 ? -2.671 -1.994 -24.121 1.00 97.62 272 LEU A N 1
ATOM 2072 C CA . LEU A 1 272 ? -2.337 -1.068 -23.041 1.00 97.62 272 LEU A CA 1
ATOM 2073 C C . LEU A 1 272 ? -0.935 -1.387 -22.499 1.00 97.62 272 LEU A C 1
ATOM 2075 O O . LEU A 1 272 ? -0.670 -2.520 -22.111 1.00 97.62 272 LEU A O 1
ATOM 2079 N N . VAL A 1 273 ? -0.031 -0.415 -22.464 1.00 97.81 273 VAL A N 1
ATOM 2080 C CA . VAL A 1 273 ? 1.301 -0.543 -21.858 1.00 97.81 273 VAL A CA 1
ATOM 2081 C C . VAL A 1 273 ? 1.251 0.056 -20.460 1.00 97.81 273 VAL A C 1
ATOM 2083 O O . VAL A 1 273 ? 0.842 1.205 -20.295 1.00 97.81 273 VAL A O 1
ATOM 2086 N N . VAL A 1 274 ? 1.654 -0.722 -19.458 1.00 95.50 274 VAL A N 1
ATOM 2087 C CA . VAL A 1 274 ? 1.563 -0.343 -18.043 1.00 95.50 274 VAL A CA 1
ATOM 2088 C C . VAL A 1 274 ? 2.884 -0.573 -17.321 1.00 95.50 274 VAL A C 1
ATOM 2090 O O . VAL A 1 274 ? 3.615 -1.519 -17.612 1.00 95.50 274 VAL A O 1
ATOM 2093 N N . PHE A 1 275 ? 3.179 0.290 -16.352 1.00 91.69 275 PHE A N 1
ATOM 2094 C CA . PHE A 1 275 ? 4.316 0.166 -15.446 1.00 91.69 275 PHE A CA 1
ATOM 2095 C C . PHE A 1 275 ? 3.840 0.427 -14.015 1.00 91.69 275 PHE A C 1
ATOM 2097 O O . PHE A 1 275 ? 3.199 1.441 -13.759 1.00 91.69 275 PHE A O 1
ATOM 2104 N N . GLY A 1 276 ? 4.161 -0.479 -13.091 1.00 86.06 276 GLY A N 1
ATOM 2105 C CA . GLY A 1 276 ? 3.697 -0.416 -11.700 1.00 86.06 276 GLY A CA 1
ATOM 2106 C C . GLY A 1 276 ? 2.983 -1.693 -11.263 1.00 86.06 276 GLY A C 1
ATOM 2107 O O . GLY A 1 276 ? 2.636 -2.532 -12.092 1.00 86.06 276 GLY A O 1
ATOM 2108 N N . SER A 1 277 ? 2.817 -1.883 -9.956 1.00 82.94 277 SER A N 1
ATOM 2109 C CA . SER A 1 277 ? 2.354 -3.147 -9.374 1.00 82.94 277 SER A CA 1
ATOM 2110 C C . SER A 1 277 ? 0.860 -3.327 -9.523 1.00 82.94 277 SER A C 1
ATOM 2112 O O . SER A 1 277 ? 0.395 -4.292 -10.133 1.00 82.94 277 SER A O 1
ATOM 2114 N N . VAL A 1 278 ? 0.122 -2.356 -8.994 1.00 86.62 278 VAL A N 1
ATOM 2115 C CA . VAL A 1 278 ? -1.334 -2.299 -9.055 1.00 86.62 278 VAL A CA 1
ATOM 2116 C C . VAL A 1 278 ? -1.772 -2.188 -10.509 1.00 86.62 278 VAL A C 1
ATOM 2118 O O . VAL A 1 278 ? -2.639 -2.943 -10.938 1.00 86.62 278 VAL A O 1
ATOM 2121 N N . GLU A 1 279 ? -1.121 -1.321 -11.285 1.00 91.31 279 GLU A N 1
ATOM 2122 C CA . GLU A 1 279 ? -1.401 -1.110 -12.702 1.00 91.31 279 GLU A CA 1
ATOM 2123 C C . GLU A 1 279 ? -1.225 -2.401 -13.510 1.00 91.31 279 GLU A C 1
ATOM 2125 O O . GLU A 1 279 ? -2.149 -2.805 -14.216 1.00 91.31 279 GLU A O 1
ATOM 2130 N N . SER A 1 280 ? -0.083 -3.089 -13.366 1.00 91.50 280 SER A N 1
ATOM 2131 C CA . SER A 1 280 ? 0.196 -4.330 -14.107 1.00 91.50 280 SER A CA 1
ATOM 2132 C C . SER A 1 280 ? -0.740 -5.466 -13.710 1.00 91.50 280 SER A C 1
ATOM 2134 O O . SER A 1 280 ? -1.305 -6.125 -14.588 1.00 91.50 280 SER A O 1
ATOM 2136 N N . SER A 1 281 ? -0.945 -5.697 -12.407 1.00 90.62 281 SER A N 1
ATOM 2137 C CA . SER A 1 281 ? -1.829 -6.773 -11.935 1.00 90.62 281 SER A CA 1
ATOM 2138 C C . SER A 1 281 ? -3.271 -6.537 -12.391 1.00 90.62 281 SER A C 1
ATOM 2140 O O . SER A 1 281 ? -3.900 -7.431 -12.966 1.00 90.62 281 SER A O 1
ATOM 2142 N N . LEU A 1 282 ? -3.785 -5.316 -12.219 1.00 92.25 282 LEU A N 1
ATOM 2143 C CA . LEU A 1 282 ? -5.160 -4.974 -12.563 1.00 92.25 282 LEU A CA 1
ATOM 2144 C C . LEU A 1 282 ? -5.402 -5.002 -14.077 1.00 92.25 282 LEU A C 1
ATOM 2146 O O . LEU A 1 282 ? -6.352 -5.641 -14.533 1.00 92.25 282 LEU A O 1
ATOM 2150 N N . ALA A 1 283 ? -4.529 -4.371 -14.868 1.00 94.56 283 ALA A N 1
ATOM 2151 C CA . ALA A 1 283 ? -4.659 -4.352 -16.322 1.00 94.56 283 ALA A CA 1
ATOM 2152 C C . ALA A 1 283 ? -4.541 -5.750 -16.937 1.00 94.56 283 ALA A C 1
ATOM 2154 O O . ALA A 1 283 ? -5.294 -6.073 -17.854 1.00 94.56 283 ALA A O 1
ATOM 2155 N N . THR A 1 284 ? -3.686 -6.616 -16.385 1.00 94.25 284 THR A N 1
ATOM 2156 C CA . THR A 1 284 ? -3.592 -8.025 -16.799 1.00 94.25 284 THR A CA 1
ATOM 2157 C C . THR A 1 284 ? -4.888 -8.783 -16.557 1.00 94.25 284 THR A C 1
ATOM 2159 O O . THR A 1 284 ? -5.346 -9.513 -17.438 1.00 94.25 284 THR A O 1
ATOM 2162 N N . GLN A 1 285 ? -5.494 -8.625 -15.381 1.00 93.12 285 GLN A N 1
ATOM 2163 C CA . GLN A 1 285 ? -6.744 -9.307 -15.055 1.00 93.12 285 GLN A CA 1
ATOM 2164 C C . GLN A 1 285 ? -7.905 -8.812 -15.926 1.00 93.12 285 GLN A C 1
ATOM 2166 O O . GLN A 1 285 ? -8.646 -9.630 -16.475 1.00 93.12 285 GLN A O 1
ATOM 2171 N N . VAL A 1 286 ? -8.023 -7.494 -16.117 1.00 94.38 286 VAL A N 1
ATOM 2172 C CA . VAL A 1 286 ? -9.053 -6.891 -16.976 1.00 94.38 286 VAL A CA 1
ATOM 2173 C C . VAL A 1 286 ? -8.869 -7.315 -18.434 1.00 94.38 286 VAL A C 1
ATOM 2175 O O . VAL A 1 286 ? -9.824 -7.785 -19.047 1.00 94.38 286 VAL A O 1
ATOM 2178 N N . ALA A 1 287 ? -7.652 -7.242 -18.982 1.00 94.81 287 ALA A N 1
ATOM 2179 C CA . ALA A 1 287 ? -7.382 -7.648 -20.362 1.00 94.81 287 ALA A CA 1
ATOM 2180 C C . ALA A 1 287 ? -7.693 -9.134 -20.601 1.00 94.81 287 ALA A C 1
ATOM 2182 O O . ALA A 1 287 ? -8.288 -9.480 -21.619 1.00 94.81 287 ALA A O 1
ATOM 2183 N N . LYS A 1 288 ? -7.343 -10.021 -19.657 1.00 94.44 288 LYS A N 1
ATOM 2184 C CA . LYS A 1 288 ? -7.683 -11.453 -19.738 1.00 94.44 288 LYS A CA 1
ATOM 2185 C C . LYS A 1 288 ? -9.192 -11.685 -19.713 1.00 94.44 288 LYS A C 1
ATOM 2187 O O . LYS A 1 288 ? -9.676 -12.503 -20.492 1.00 94.44 288 LYS A O 1
ATOM 2192 N N . LYS A 1 289 ? -9.924 -10.968 -18.853 1.00 93.19 289 LYS A N 1
ATOM 2193 C CA . LYS A 1 289 ? -11.386 -11.056 -18.783 1.00 93.19 289 LYS A CA 1
ATOM 2194 C C . LYS A 1 289 ? -12.035 -10.602 -20.094 1.00 93.19 289 LYS A C 1
ATOM 2196 O O . LYS A 1 289 ? -12.754 -11.385 -20.704 1.00 93.19 289 LYS A O 1
ATOM 2201 N N . LEU A 1 290 ? -11.719 -9.394 -20.559 1.00 93.00 290 LEU A N 1
ATOM 2202 C CA . LEU A 1 290 ? -12.280 -8.836 -21.794 1.00 93.00 290 LEU A CA 1
ATOM 2203 C C . LEU A 1 290 ? -11.908 -9.682 -23.026 1.00 93.00 290 LEU A C 1
ATOM 2205 O O . LEU A 1 290 ? -12.743 -9.917 -23.896 1.00 93.00 290 LEU A O 1
ATOM 2209 N N . SER A 1 291 ? -10.681 -10.212 -23.073 1.00 93.88 291 SER A N 1
ATOM 2210 C CA . SER A 1 291 ? -10.246 -11.151 -24.118 1.00 93.88 291 SER A CA 1
ATOM 2211 C C . SER A 1 291 ? -11.067 -12.444 -24.122 1.00 93.88 291 SER A C 1
ATOM 2213 O O . SER A 1 291 ? -11.498 -12.899 -25.181 1.00 93.88 291 SER A O 1
ATOM 2215 N N . ALA A 1 292 ? -11.354 -13.014 -22.946 1.00 93.31 292 ALA A N 1
ATOM 2216 C CA . ALA A 1 292 ? -12.217 -14.189 -22.825 1.00 93.31 292 ALA A CA 1
ATOM 2217 C C . ALA A 1 292 ? -13.674 -13.909 -23.248 1.00 93.31 292 ALA A C 1
ATOM 2219 O O . ALA A 1 292 ? -14.368 -14.823 -23.691 1.00 93.31 292 ALA A O 1
ATOM 2220 N N . GLU A 1 293 ? -14.118 -12.654 -23.153 1.00 91.56 293 GLU A N 1
ATOM 2221 C CA . GLU A 1 293 ? -15.421 -12.167 -23.631 1.00 91.56 293 GLU A CA 1
ATOM 2222 C C . GLU A 1 293 ? -15.418 -11.814 -25.136 1.00 91.56 293 GLU A C 1
ATOM 2224 O O . GLU A 1 293 ? -16.458 -11.478 -25.701 1.00 91.56 293 GLU A O 1
ATOM 2229 N N . GLY A 1 294 ? -14.275 -11.960 -25.816 1.00 91.12 294 GLY A N 1
ATOM 2230 C CA . GLY A 1 294 ? -14.129 -11.785 -27.264 1.00 91.12 294 GLY A CA 1
ATOM 2231 C C . GLY A 1 294 ? -13.630 -10.406 -27.705 1.00 91.12 294 GLY A C 1
ATOM 2232 O O . GLY A 1 294 ? -13.519 -10.160 -28.909 1.00 91.12 294 GLY A O 1
ATOM 2233 N N . GLU A 1 295 ? -13.300 -9.508 -26.774 1.00 93.06 295 GLU A N 1
ATOM 2234 C CA . GLU A 1 295 ? -12.677 -8.227 -27.106 1.00 93.06 295 GLU A CA 1
ATOM 2235 C C . GLU A 1 295 ? -11.206 -8.433 -27.500 1.00 93.06 295 GLU A C 1
ATOM 2237 O O . GLU A 1 295 ? -10.431 -9.111 -26.825 1.00 93.06 295 GLU A O 1
ATOM 2242 N N . LYS A 1 296 ? -10.774 -7.813 -28.601 1.00 95.25 296 LYS A N 1
ATOM 2243 C CA . LYS A 1 296 ? -9.406 -7.965 -29.127 1.00 95.25 296 LYS A CA 1
ATOM 2244 C C . LYS A 1 296 ? -8.427 -7.018 -28.439 1.00 95.25 296 LYS A C 1
ATOM 2246 O O . LYS A 1 296 ? -7.828 -6.153 -29.082 1.00 95.25 296 LYS A O 1
ATOM 2251 N N . VAL A 1 297 ? -8.274 -7.181 -27.134 1.00 96.25 297 VAL A N 1
ATOM 2252 C CA . VAL A 1 297 ? -7.424 -6.331 -26.298 1.00 96.25 297 VAL A CA 1
ATOM 2253 C C . VAL A 1 297 ? -6.276 -7.117 -25.675 1.00 96.25 297 VAL A C 1
ATOM 2255 O O . VAL A 1 297 ? -6.365 -8.329 -25.464 1.00 96.25 297 VAL A O 1
ATOM 2258 N N . GLY A 1 298 ? -5.188 -6.417 -25.373 1.00 96.94 298 GLY A N 1
ATOM 2259 C CA . GLY A 1 298 ? -4.066 -6.966 -24.624 1.00 96.94 298 GLY A CA 1
ATOM 2260 C C . GLY A 1 298 ? -3.372 -5.926 -23.759 1.00 96.94 298 GLY A C 1
ATOM 2261 O O . GLY A 1 298 ? -3.633 -4.729 -23.863 1.00 96.94 298 GLY A O 1
ATOM 2262 N N . VAL A 1 299 ? -2.478 -6.391 -22.900 1.00 97.50 299 VAL A N 1
ATOM 2263 C CA . VAL A 1 299 ? -1.637 -5.564 -22.040 1.00 97.50 299 VAL A CA 1
ATOM 2264 C C . VAL A 1 299 ? -0.175 -5.965 -22.208 1.00 97.50 299 VAL A C 1
ATOM 2266 O O . VAL A 1 299 ? 0.129 -7.144 -22.401 1.00 97.50 299 VAL A O 1
ATOM 2269 N N . VAL A 1 300 ? 0.723 -4.987 -22.134 1.00 97.88 300 VAL A N 1
ATOM 2270 C CA . VAL A 1 300 ? 2.160 -5.200 -21.949 1.00 97.88 300 VAL A CA 1
ATOM 2271 C C . VAL A 1 300 ? 2.556 -4.634 -20.594 1.00 97.88 300 VAL A C 1
ATOM 2273 O O . VAL A 1 300 ? 2.487 -3.425 -20.376 1.00 97.88 300 VAL A O 1
ATOM 2276 N N . ASN A 1 301 ? 2.998 -5.514 -19.704 1.00 95.69 301 ASN A N 1
ATOM 2277 C CA . ASN A 1 301 ? 3.551 -5.139 -18.412 1.00 95.69 301 ASN A CA 1
ATOM 2278 C C . ASN A 1 301 ? 5.036 -4.834 -18.583 1.00 95.69 301 ASN A C 1
ATOM 2280 O O . ASN A 1 301 ? 5.805 -5.687 -19.033 1.00 95.69 301 ASN A O 1
ATOM 2284 N N . VAL A 1 302 ? 5.441 -3.624 -18.214 1.00 95.06 302 VAL A N 1
ATOM 2285 C CA . VAL A 1 302 ? 6.844 -3.220 -18.169 1.00 95.06 302 VAL A CA 1
ATOM 2286 C C . VAL A 1 302 ? 7.405 -3.598 -16.807 1.00 95.06 302 VAL A C 1
ATOM 2288 O O . VAL A 1 302 ? 6.994 -3.057 -15.777 1.00 95.06 302 VAL A O 1
ATOM 2291 N N . ARG A 1 303 ? 8.362 -4.523 -16.804 1.00 91.25 303 ARG A N 1
ATOM 2292 C CA . ARG A 1 303 ? 8.991 -5.025 -15.584 1.00 91.25 303 ARG A CA 1
ATOM 2293 C C . ARG A 1 303 ? 10.318 -4.341 -15.309 1.00 91.25 303 ARG A C 1
ATOM 2295 O O . ARG A 1 303 ? 10.560 -3.860 -14.207 1.00 91.25 303 ARG A O 1
ATOM 2302 N N . VAL A 1 304 ? 11.162 -4.257 -16.333 1.00 90.31 304 VAL A N 1
ATOM 2303 C CA . VAL A 1 304 ? 12.407 -3.487 -16.305 1.00 90.31 304 VAL A CA 1
ATOM 2304 C C . VAL A 1 304 ? 12.225 -2.298 -17.232 1.00 90.31 304 VAL A C 1
ATOM 2306 O O . VAL A 1 304 ? 12.184 -2.454 -18.447 1.00 90.31 304 VAL A O 1
ATOM 2309 N N . TYR A 1 305 ? 12.084 -1.109 -16.651 1.00 88.94 305 TYR A N 1
ATOM 2310 C CA . TYR A 1 305 ? 11.872 0.120 -17.416 1.00 88.94 305 TYR A CA 1
ATOM 2311 C C . TYR A 1 305 ? 13.184 0.798 -17.821 1.00 88.94 305 TYR A C 1
ATOM 2313 O O . TYR A 1 305 ? 13.263 1.427 -18.877 1.00 88.94 305 TYR A O 1
ATOM 2321 N N . ARG A 1 306 ? 14.224 0.688 -16.982 1.00 86.31 306 ARG A N 1
ATOM 2322 C CA . ARG A 1 306 ? 15.561 1.219 -17.280 1.00 86.31 306 ARG A CA 1
ATOM 2323 C C . ARG A 1 306 ? 16.641 0.154 -17.046 1.00 86.31 306 ARG A C 1
ATOM 2325 O O . ARG A 1 306 ? 16.676 -0.418 -15.951 1.00 86.31 306 ARG A O 1
ATOM 2332 N N . PRO A 1 307 ? 17.533 -0.086 -18.030 1.00 88.06 307 PRO A N 1
ATOM 2333 C CA . PRO A 1 307 ? 17.483 0.437 -19.408 1.00 88.06 307 PRO A CA 1
ATOM 2334 C C . PRO A 1 307 ? 16.256 -0.100 -20.178 1.00 88.06 307 PRO A C 1
ATOM 2336 O O . PRO A 1 307 ? 15.799 -1.207 -19.897 1.00 88.06 307 PRO A O 1
ATOM 2339 N N . PHE A 1 308 ? 15.709 0.688 -21.111 1.00 91.69 308 PHE A N 1
ATOM 2340 C CA . PHE A 1 308 ? 14.551 0.290 -21.921 1.00 91.69 308 PHE A CA 1
ATOM 2341 C C . PHE A 1 308 ? 15.030 -0.503 -23.143 1.00 91.69 308 PHE A C 1
ATOM 2343 O O . PHE A 1 308 ? 15.548 0.074 -24.089 1.00 91.69 308 PHE A O 1
ATOM 2350 N N . VAL A 1 309 ? 14.896 -1.831 -23.106 1.00 94.38 309 VAL A N 1
ATOM 2351 C CA . VAL A 1 309 ? 15.390 -2.714 -24.179 1.00 94.38 309 VAL A CA 1
ATOM 2352 C C . VAL A 1 309 ? 14.369 -2.773 -25.318 1.00 94.38 309 VAL A C 1
ATOM 2354 O O . VAL A 1 309 ? 13.448 -3.596 -25.294 1.00 94.38 309 VAL A O 1
ATOM 2357 N N . GLU A 1 310 ? 14.516 -1.897 -26.315 1.00 94.38 310 GLU A N 1
ATOM 2358 C CA . GLU A 1 310 ? 13.548 -1.726 -27.411 1.00 94.38 310 GLU A CA 1
ATOM 2359 C C . GLU A 1 310 ? 13.270 -3.030 -28.167 1.00 94.38 310 GLU A C 1
ATOM 2361 O O . GLU A 1 310 ? 12.115 -3.363 -28.438 1.00 94.38 310 GLU A O 1
ATOM 2366 N N . GLU A 1 311 ? 14.306 -3.822 -28.455 1.00 93.62 311 GLU A N 1
ATOM 2367 C CA . GLU A 1 311 ? 14.156 -5.104 -29.151 1.00 93.62 311 GLU A CA 1
ATOM 2368 C C . GLU A 1 311 ? 13.281 -6.088 -28.360 1.00 93.62 311 GLU A C 1
ATOM 2370 O O . GLU A 1 311 ? 12.432 -6.781 -28.931 1.00 93.62 311 GLU A O 1
ATOM 2375 N N . ALA A 1 312 ? 13.445 -6.132 -27.034 1.00 95.62 312 ALA A N 1
ATOM 2376 C CA . ALA A 1 312 ? 12.654 -6.990 -26.157 1.00 95.62 312 ALA A CA 1
ATOM 2377 C C . ALA A 1 312 ? 11.200 -6.507 -26.060 1.00 95.62 312 ALA A C 1
ATOM 2379 O O . ALA A 1 312 ? 10.282 -7.330 -26.080 1.00 95.62 312 ALA A O 1
ATOM 2380 N N . PHE A 1 313 ? 10.982 -5.190 -26.017 1.00 96.81 313 PHE A N 1
ATOM 2381 C CA . PHE A 1 313 ? 9.647 -4.592 -26.044 1.00 96.81 313 PHE A CA 1
ATOM 2382 C C . PHE A 1 313 ? 8.924 -4.889 -27.363 1.00 96.81 313 PHE A C 1
ATOM 2384 O O . PHE A 1 313 ? 7.808 -5.415 -27.381 1.00 96.81 313 PHE A O 1
ATOM 2391 N N . LEU A 1 314 ? 9.588 -4.639 -28.493 1.00 95.56 314 LEU A N 1
ATOM 2392 C CA . LEU A 1 314 ? 9.041 -4.926 -29.811 1.00 95.56 314 LEU A CA 1
ATOM 2393 C C . LEU A 1 314 ? 8.759 -6.412 -29.982 1.00 95.56 314 LEU A C 1
ATOM 2395 O O . LEU A 1 314 ? 7.742 -6.754 -30.578 1.00 95.56 314 LEU A O 1
ATOM 2399 N N . LYS A 1 315 ? 9.596 -7.308 -29.447 1.00 95.50 315 LYS A N 1
ATOM 2400 C CA . LYS A 1 315 ? 9.390 -8.762 -29.524 1.00 95.50 315 LYS A CA 1
ATOM 2401 C C . LYS A 1 315 ? 8.056 -9.202 -28.919 1.00 95.50 315 LYS A C 1
ATOM 2403 O O . LYS A 1 315 ? 7.403 -10.055 -29.520 1.00 95.50 315 LYS A O 1
ATOM 2408 N N . VAL A 1 316 ? 7.634 -8.621 -27.793 1.00 96.50 316 VAL A N 1
ATOM 2409 C CA . VAL A 1 316 ? 6.392 -9.024 -27.105 1.00 96.50 316 VAL A CA 1
ATOM 2410 C C . VAL A 1 316 ? 5.123 -8.429 -27.711 1.00 96.50 316 VAL A C 1
ATOM 2412 O O . VAL A 1 316 ? 4.049 -8.995 -27.529 1.00 96.50 316 VAL A O 1
ATOM 2415 N N . LEU A 1 317 ? 5.222 -7.327 -28.460 1.00 94.69 317 LEU A N 1
ATOM 2416 C CA . LEU A 1 317 ? 4.065 -6.713 -29.115 1.00 94.69 317 LEU A CA 1
ATOM 2417 C C . LEU A 1 317 ? 3.542 -7.574 -30.279 1.00 94.69 317 LEU A C 1
ATOM 2419 O O . LEU A 1 317 ? 4.302 -7.880 -31.200 1.00 94.69 317 LEU A O 1
ATOM 2423 N N . PRO A 1 318 ? 2.252 -7.945 -30.328 1.00 93.75 318 PRO A N 1
ATOM 2424 C CA . PRO A 1 318 ? 1.699 -8.644 -31.488 1.00 93.75 318 PRO A CA 1
ATOM 2425 C C . PRO A 1 318 ? 1.698 -7.770 -32.750 1.00 93.75 318 PRO A C 1
ATOM 2427 O O . PRO A 1 318 ? 1.484 -6.565 -32.686 1.00 93.75 318 PRO A O 1
ATOM 2430 N N . ALA A 1 319 ? 1.887 -8.370 -33.928 1.00 92.06 319 ALA A N 1
ATOM 2431 C CA . ALA A 1 319 ? 1.928 -7.623 -35.194 1.00 92.06 319 ALA A CA 1
ATOM 2432 C C . ALA A 1 319 ? 0.554 -7.084 -35.651 1.00 92.06 319 ALA A C 1
ATOM 2434 O O . ALA A 1 319 ? 0.493 -6.265 -36.562 1.00 92.06 319 ALA A O 1
ATOM 2435 N N . SER A 1 320 ? -0.548 -7.548 -35.048 1.00 93.56 320 SER A N 1
ATOM 2436 C CA . SER A 1 320 ? -1.919 -7.163 -35.421 1.00 93.56 320 SER A CA 1
ATOM 2437 C C . SER A 1 320 ? -2.405 -5.848 -34.808 1.00 93.56 320 SER A C 1
ATOM 2439 O O . SER A 1 320 ? -3.527 -5.429 -35.101 1.00 93.56 320 SER A O 1
ATOM 2441 N N . ILE A 1 321 ? -1.600 -5.223 -33.945 1.00 94.19 321 ILE A N 1
ATOM 2442 C CA . ILE A 1 321 ? -1.999 -4.019 -33.217 1.00 94.19 321 ILE A CA 1
ATOM 2443 C C . ILE A 1 321 ? -2.246 -2.846 -34.167 1.00 94.19 321 ILE A C 1
ATOM 2445 O O . ILE A 1 321 ? -1.520 -2.635 -35.136 1.00 94.19 32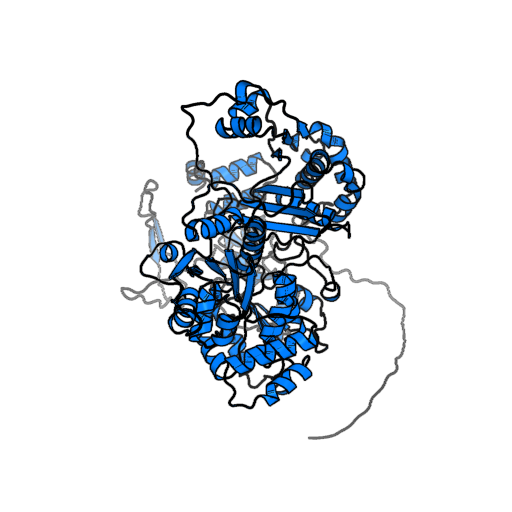1 ILE A O 1
ATOM 2449 N N . LYS A 1 322 ? -3.275 -2.061 -33.857 1.00 92.31 322 LYS A N 1
ATOM 2450 C CA . LYS A 1 322 ? -3.622 -0.814 -34.552 1.00 92.31 322 LYS A CA 1
ATOM 2451 C C . LYS A 1 322 ? -3.462 0.398 -33.641 1.00 92.31 322 LYS A C 1
ATOM 2453 O O . LYS A 1 322 ? -3.134 1.479 -34.120 1.00 92.31 322 LYS A O 1
ATOM 2458 N N . SER A 1 323 ? -3.693 0.219 -32.341 1.00 93.69 323 SER A N 1
ATOM 2459 C CA . SER A 1 323 ? -3.579 1.274 -31.334 1.00 93.69 323 SER A CA 1
ATOM 2460 C C . SER A 1 323 ? -2.819 0.791 -30.103 1.00 93.69 323 SER A C 1
ATOM 2462 O O . SER A 1 323 ? -3.095 -0.297 -29.592 1.00 93.69 323 SER A O 1
ATOM 2464 N N . VAL A 1 324 ? -1.934 1.633 -29.584 1.00 95.56 324 VAL A N 1
ATOM 2465 C CA . VAL A 1 324 ? -1.232 1.437 -28.316 1.00 95.56 324 VAL A CA 1
ATOM 2466 C C . VAL A 1 324 ? -1.633 2.564 -27.374 1.00 95.56 324 VAL A C 1
ATOM 2468 O O . VAL A 1 324 ? -1.497 3.733 -27.710 1.00 95.56 324 VAL A O 1
ATOM 2471 N N . ALA A 1 325 ? -2.131 2.227 -26.195 1.00 96.44 325 ALA A N 1
ATOM 2472 C CA . ALA A 1 325 ? -2.308 3.182 -25.113 1.00 96.44 325 ALA A CA 1
ATOM 2473 C C . ALA A 1 325 ? -1.206 2.994 -24.090 1.00 96.44 325 ALA A C 1
ATOM 2475 O O . ALA A 1 325 ? -0.835 1.863 -23.789 1.00 96.44 325 ALA A O 1
ATOM 2476 N N . VAL A 1 326 ? -0.720 4.085 -23.526 1.00 97.06 326 VAL A N 1
ATOM 2477 C CA . VAL A 1 326 ? 0.286 4.058 -22.473 1.00 97.06 326 VAL A CA 1
ATOM 2478 C C . VAL A 1 326 ? -0.328 4.628 -21.210 1.00 97.06 326 VAL A C 1
ATOM 2480 O O . VAL A 1 326 ? -0.819 5.751 -21.221 1.00 97.06 326 VAL A O 1
ATOM 2483 N N . LEU A 1 327 ? -0.320 3.856 -20.124 1.00 95.50 327 LEU A N 1
ATOM 2484 C CA . LEU A 1 327 ? -0.771 4.333 -18.822 1.00 95.50 327 LEU A CA 1
ATOM 2485 C C . LEU A 1 327 ? 0.370 5.115 -18.159 1.00 95.50 327 LEU A C 1
ATOM 2487 O O . LEU A 1 327 ? 1.241 4.547 -17.499 1.00 95.50 327 LEU A O 1
ATOM 2491 N N . GLY A 1 328 ? 0.390 6.422 -18.407 1.00 92.81 328 GLY A N 1
ATOM 2492 C CA . GLY A 1 328 ? 1.495 7.318 -18.091 1.00 92.81 328 GLY A CA 1
ATOM 2493 C C . GLY A 1 328 ? 1.351 8.022 -16.746 1.00 92.81 328 GLY A C 1
ATOM 2494 O O . GLY A 1 328 ? 0.597 8.989 -16.627 1.00 92.81 328 GLY A O 1
ATOM 2495 N N . GLN A 1 329 ? 2.088 7.596 -15.719 1.00 89.69 329 GLN A N 1
ATOM 2496 C CA . GLN A 1 329 ? 2.022 8.288 -14.430 1.00 89.69 329 GLN A CA 1
ATOM 2497 C C . GLN A 1 329 ? 2.730 9.646 -14.478 1.00 89.69 329 GLN A C 1
ATOM 2499 O O . GLN A 1 329 ? 3.878 9.745 -14.909 1.00 89.69 329 GLN A O 1
ATOM 2504 N N . VAL A 1 330 ? 2.082 10.675 -13.935 1.00 89.06 330 VAL A N 1
ATOM 2505 C CA . VAL A 1 330 ? 2.633 12.024 -13.767 1.00 89.06 330 VAL A CA 1
ATOM 2506 C C . VAL A 1 330 ? 2.506 12.510 -12.318 1.00 89.06 330 VAL A C 1
ATOM 2508 O O . VAL A 1 330 ? 1.877 11.871 -11.470 1.00 89.06 330 VAL A O 1
ATOM 2511 N N . LEU A 1 331 ? 3.160 13.635 -12.010 1.00 82.50 331 LEU A N 1
ATOM 2512 C CA . LEU A 1 331 ? 3.347 14.118 -10.638 1.00 82.50 331 LEU A CA 1
ATOM 2513 C C . LEU A 1 331 ? 2.027 14.340 -9.886 1.00 82.50 331 LEU A C 1
ATOM 2515 O O . LEU A 1 331 ? 1.898 13.928 -8.731 1.00 82.50 331 LEU A O 1
ATOM 2519 N N . ASP A 1 332 ? 1.068 15.001 -10.527 1.00 85.25 332 ASP A N 1
ATOM 2520 C CA . ASP A 1 332 ? -0.193 15.418 -9.926 1.00 85.25 332 ASP A CA 1
ATOM 2521 C C . ASP A 1 332 ? -1.314 15.556 -10.970 1.00 85.25 332 ASP A C 1
ATOM 2523 O O . ASP A 1 332 ? -1.133 15.303 -12.165 1.00 85.25 332 ASP A O 1
ATOM 2527 N N . GLN A 1 333 ? -2.501 15.949 -10.502 1.00 88.50 333 GLN A N 1
ATOM 2528 C CA . GLN A 1 333 ? -3.686 16.105 -11.346 1.00 88.50 333 GLN A CA 1
ATOM 2529 C C . GLN A 1 333 ? -3.545 17.234 -12.379 1.00 88.50 333 GLN A C 1
ATOM 2531 O O . GLN A 1 333 ? -4.150 17.174 -13.452 1.00 88.50 333 GLN A O 1
ATOM 2536 N N . THR A 1 334 ? -2.736 18.252 -12.085 1.00 90.75 334 THR A N 1
ATOM 2537 C CA . THR A 1 334 ? -2.470 19.356 -13.011 1.00 90.75 334 THR A CA 1
ATOM 2538 C C . THR A 1 334 ? -1.686 18.837 -14.214 1.00 90.75 334 THR A C 1
ATOM 2540 O O . THR A 1 334 ? -2.107 19.029 -15.350 1.00 90.75 334 THR A O 1
ATOM 2543 N N . ALA A 1 335 ? -0.613 18.078 -13.976 1.00 88.94 335 ALA A N 1
ATOM 2544 C CA . ALA A 1 335 ? 0.165 17.444 -15.041 1.00 88.94 335 ALA A CA 1
ATOM 2545 C C . ALA A 1 335 ? -0.651 16.407 -15.840 1.00 88.94 335 ALA A C 1
ATOM 2547 O O . ALA A 1 335 ? -0.438 16.224 -17.043 1.00 88.94 335 ALA A O 1
ATOM 2548 N N . ALA A 1 336 ? -1.608 15.733 -15.190 1.00 89.12 336 ALA A N 1
ATOM 2549 C CA . ALA A 1 336 ? -2.470 14.755 -15.853 1.00 89.12 336 ALA A CA 1
ATOM 2550 C C . ALA A 1 336 ? -3.436 15.412 -16.854 1.00 89.12 336 ALA A C 1
ATOM 2552 O O . ALA A 1 336 ? -3.719 14.833 -17.900 1.00 89.12 336 ALA A O 1
ATOM 2553 N N . THR A 1 337 ? -3.905 16.628 -16.559 1.00 90.38 337 THR A N 1
ATOM 2554 C CA . THR A 1 337 ? -4.858 17.377 -17.402 1.00 90.38 337 THR A CA 1
ATOM 2555 C C . THR A 1 337 ? -4.193 18.281 -18.442 1.00 90.38 337 THR A C 1
ATOM 2557 O O . THR A 1 337 ? -4.847 18.697 -19.398 1.00 90.38 337 THR A O 1
ATOM 2560 N N . ASP A 1 338 ? -2.899 18.569 -18.296 1.00 91.00 338 ASP A N 1
ATOM 2561 C CA . ASP A 1 338 ? -2.134 19.373 -19.249 1.00 91.00 338 ASP A CA 1
ATOM 2562 C C . ASP A 1 338 ? -1.956 18.647 -20.588 1.00 91.00 338 ASP A C 1
ATOM 2564 O O . ASP A 1 338 ? -1.188 17.707 -20.686 1.00 91.00 338 ASP A O 1
ATOM 2568 N N . VAL A 1 339 ? -2.606 19.092 -21.658 1.00 87.25 339 VAL A N 1
ATOM 2569 C CA . VAL A 1 339 ? -2.517 18.429 -22.974 1.00 87.25 339 VAL A CA 1
ATOM 2570 C C . VAL A 1 339 ? -1.105 18.496 -23.584 1.00 87.25 339 VAL A C 1
ATOM 2572 O O . VAL A 1 339 ? -0.782 17.684 -24.447 1.00 87.25 339 VAL A O 1
ATOM 2575 N N . SER A 1 340 ? -0.267 19.447 -23.159 1.00 88.50 340 SER A N 1
ATOM 2576 C CA . SER A 1 340 ? 1.063 19.668 -23.740 1.00 88.50 340 SER A CA 1
ATOM 2577 C C . SER A 1 340 ? 2.163 18.782 -23.156 1.00 88.50 340 SER A C 1
ATOM 2579 O O . SER A 1 340 ? 3.142 18.501 -23.843 1.00 88.50 340 SER A O 1
ATOM 2581 N N . GLY A 1 341 ? 2.010 18.338 -21.907 1.00 86.62 341 GLY A N 1
ATOM 2582 C CA . GLY A 1 341 ? 2.955 17.436 -21.258 1.00 86.62 341 GLY A CA 1
ATOM 2583 C C . GLY A 1 341 ? 2.732 15.973 -21.644 1.00 86.62 341 GLY A C 1
ATOM 2584 O O . GLY A 1 341 ? 1.589 15.528 -21.774 1.00 86.62 341 GLY A O 1
ATOM 2585 N N . HIS A 1 342 ? 3.815 15.208 -21.728 1.00 91.94 342 HIS A N 1
ATOM 2586 C CA . HIS A 1 342 ? 3.801 13.764 -21.957 1.00 91.94 342 HIS A CA 1
ATOM 2587 C C . HIS A 1 342 ? 4.400 13.010 -20.768 1.00 91.94 342 HIS A C 1
ATOM 2589 O O . HIS A 1 342 ? 5.166 13.572 -19.983 1.00 91.94 342 HIS A O 1
ATOM 2595 N N . SER A 1 343 ? 4.020 11.745 -20.606 1.00 91.94 343 SER A N 1
ATOM 2596 C CA . SER A 1 343 ? 4.668 10.840 -19.658 1.00 91.94 343 SER A CA 1
ATOM 2597 C C . SER A 1 343 ? 5.931 10.210 -20.263 1.00 91.94 343 SER A C 1
ATOM 2599 O O . SER A 1 343 ? 5.961 9.893 -21.450 1.00 91.94 343 SER A O 1
ATOM 2601 N N . ASN A 1 344 ? 6.967 9.966 -19.448 1.00 91.12 344 ASN A N 1
ATOM 2602 C CA . ASN A 1 344 ? 8.229 9.385 -19.941 1.00 91.12 344 ASN A CA 1
ATOM 2603 C C . ASN A 1 344 ? 8.014 8.017 -20.615 1.00 91.12 344 ASN A C 1
ATOM 2605 O O . ASN A 1 344 ? 8.589 7.741 -21.663 1.00 91.12 344 ASN A O 1
ATOM 2609 N N . LEU A 1 345 ? 7.137 7.175 -20.049 1.00 92.94 345 LEU A N 1
ATOM 2610 C CA . LEU A 1 345 ? 6.837 5.862 -20.626 1.00 92.94 345 LEU A CA 1
ATOM 2611 C C . LEU A 1 345 ? 6.185 5.993 -22.009 1.00 92.94 345 LEU A C 1
ATOM 2613 O O . LEU A 1 345 ? 6.439 5.169 -22.885 1.00 92.94 345 LEU A O 1
ATOM 2617 N N . TYR A 1 346 ? 5.347 7.013 -22.214 1.00 95.38 346 TYR A N 1
ATOM 2618 C CA . TYR A 1 346 ? 4.748 7.269 -23.519 1.00 95.38 346 TYR A CA 1
ATOM 2619 C C . TYR A 1 346 ? 5.803 7.657 -24.551 1.00 95.38 346 TYR A C 1
ATOM 2621 O O . TYR A 1 346 ? 5.754 7.143 -25.666 1.00 95.38 346 TYR A O 1
ATOM 2629 N N . GLU A 1 347 ? 6.766 8.505 -24.188 1.00 94.19 347 GLU A N 1
ATOM 2630 C CA . GLU A 1 347 ? 7.837 8.923 -25.097 1.00 94.19 347 GLU A CA 1
ATOM 2631 C C . GLU A 1 347 ? 8.689 7.731 -25.561 1.00 94.19 347 GLU A C 1
ATOM 2633 O O . GLU A 1 347 ? 8.919 7.585 -26.764 1.00 94.19 347 GLU A O 1
ATOM 2638 N N . ASP A 1 348 ? 9.063 6.828 -24.648 1.00 94.50 348 ASP A N 1
ATOM 2639 C CA . ASP A 1 348 ? 9.823 5.616 -24.990 1.00 94.50 348 ASP A CA 1
ATOM 2640 C C . ASP A 1 348 ? 9.025 4.664 -25.891 1.00 94.50 348 ASP A C 1
ATOM 2642 O O . ASP A 1 348 ? 9.532 4.156 -26.892 1.00 94.50 348 ASP A O 1
ATOM 2646 N N . VAL A 1 349 ? 7.750 4.422 -25.563 1.00 96.25 349 VAL A N 1
ATOM 2647 C CA . VAL A 1 349 ? 6.879 3.538 -26.354 1.00 96.25 349 VAL A CA 1
ATOM 2648 C C . VAL A 1 349 ? 6.619 4.129 -27.738 1.00 96.25 349 VAL A C 1
ATOM 2650 O O . VAL A 1 349 ? 6.624 3.398 -28.733 1.00 96.25 349 VAL A O 1
ATOM 2653 N N . LEU A 1 350 ? 6.402 5.442 -27.822 1.00 95.56 350 LEU A N 1
ATOM 2654 C CA . LEU A 1 350 ? 6.230 6.149 -29.083 1.00 95.56 350 LEU A CA 1
ATOM 2655 C C . LEU A 1 350 ? 7.489 6.013 -29.943 1.00 95.56 350 LEU A C 1
ATOM 2657 O O . LEU A 1 350 ? 7.378 5.616 -31.101 1.00 95.56 350 LEU A O 1
ATOM 2661 N N . ALA A 1 351 ? 8.673 6.271 -29.384 1.00 94.06 351 ALA A N 1
ATOM 2662 C CA . ALA A 1 351 ? 9.936 6.114 -30.100 1.00 94.06 351 ALA A CA 1
ATOM 2663 C C . ALA A 1 351 ? 10.121 4.671 -30.601 1.00 94.06 351 ALA A C 1
ATOM 2665 O O . ALA A 1 351 ? 10.279 4.453 -31.805 1.00 94.06 351 ALA A O 1
ATOM 2666 N N . ALA A 1 352 ? 9.985 3.681 -29.713 1.00 94.19 352 ALA A N 1
ATOM 2667 C CA . ALA A 1 352 ? 10.177 2.274 -30.052 1.00 94.19 352 ALA A CA 1
ATOM 2668 C C . ALA A 1 352 ? 9.204 1.784 -31.139 1.00 94.19 352 ALA A C 1
ATOM 2670 O O . ALA A 1 352 ? 9.574 0.972 -31.984 1.00 94.19 352 ALA A O 1
ATOM 2671 N N . THR A 1 353 ? 7.954 2.261 -31.145 1.00 93.06 353 THR A N 1
ATOM 2672 C CA . THR A 1 353 ? 6.937 1.826 -32.121 1.00 93.06 353 THR A CA 1
ATOM 2673 C C . THR A 1 353 ? 7.010 2.568 -33.453 1.00 93.06 353 THR A C 1
ATOM 2675 O O . THR A 1 353 ? 6.817 1.939 -34.494 1.00 93.06 353 THR A O 1
ATOM 2678 N N . VAL A 1 354 ? 7.303 3.872 -33.452 1.00 89.88 354 VAL A N 1
ATOM 2679 C CA . VAL A 1 354 ? 7.350 4.702 -34.670 1.00 89.88 354 VAL A CA 1
ATOM 2680 C C . VAL A 1 354 ? 8.549 4.356 -35.549 1.00 89.88 354 VAL A C 1
ATOM 2682 O O . VAL A 1 354 ? 8.420 4.357 -36.772 1.00 89.88 354 VAL A O 1
ATOM 2685 N N . PHE A 1 355 ? 9.699 4.035 -34.952 1.00 86.94 355 PHE A N 1
ATOM 2686 C CA . PHE A 1 355 ? 10.912 3.672 -35.694 1.00 86.94 355 PHE A CA 1
ATOM 2687 C C . PHE A 1 355 ? 11.009 2.175 -36.027 1.00 86.94 355 PHE A C 1
ATOM 2689 O O . PHE A 1 355 ? 12.022 1.728 -36.560 1.00 86.94 355 PHE A O 1
ATOM 2696 N N . SER A 1 356 ? 9.969 1.389 -35.733 1.00 89.12 356 SER A N 1
ATOM 2697 C CA . SER A 1 356 ? 9.976 -0.055 -35.954 1.00 89.12 356 SER A CA 1
ATOM 2698 C C . SER A 1 356 ? 9.508 -0.449 -37.354 1.00 89.12 356 SER A C 1
ATOM 2700 O O . SER A 1 356 ? 8.399 -0.117 -37.767 1.00 89.12 356 SER A O 1
ATOM 2702 N N . ASP A 1 357 ? 10.276 -1.312 -38.018 1.00 89.69 357 ASP A N 1
ATOM 2703 C CA . ASP A 1 357 ? 9.863 -1.974 -39.265 1.00 89.69 357 ASP A CA 1
ATOM 2704 C C . ASP A 1 357 ? 8.879 -3.141 -39.036 1.00 89.69 357 ASP A C 1
ATOM 2706 O O . ASP A 1 357 ? 8.442 -3.804 -39.981 1.00 89.69 357 ASP A O 1
ATOM 2710 N N . LYS A 1 358 ? 8.526 -3.437 -37.776 1.00 90.38 358 LYS A N 1
ATOM 2711 C CA . LYS A 1 358 ? 7.650 -4.563 -37.421 1.00 90.38 358 LYS A CA 1
ATOM 2712 C C . LYS A 1 358 ? 6.219 -4.383 -37.926 1.00 90.38 358 LYS A C 1
ATOM 2714 O O . LYS A 1 358 ? 5.539 -5.374 -38.205 1.00 90.38 358 LYS A O 1
ATOM 2719 N N . PHE A 1 359 ? 5.746 -3.142 -38.009 1.00 88.25 359 PHE A N 1
ATOM 2720 C CA . PHE A 1 359 ? 4.357 -2.838 -38.326 1.00 88.25 359 PHE A CA 1
ATOM 2721 C C . PHE A 1 359 ? 4.237 -2.328 -39.766 1.00 88.25 359 PHE A C 1
ATOM 2723 O O . PHE A 1 359 ? 4.882 -1.343 -40.115 1.00 88.25 359 PHE A O 1
ATOM 2730 N N . PRO A 1 360 ? 3.369 -2.927 -40.608 1.00 85.19 360 PRO A N 1
ATOM 2731 C CA . PRO A 1 360 ? 3.117 -2.416 -41.959 1.00 85.19 360 PRO A CA 1
ATOM 2732 C C . PRO A 1 360 ? 2.604 -0.969 -41.971 1.00 85.19 360 PRO A C 1
ATOM 2734 O O . PRO A 1 360 ? 2.760 -0.239 -42.946 1.00 85.19 360 PRO A O 1
ATOM 2737 N N . THR A 1 361 ? 1.934 -0.565 -40.896 1.00 86.69 361 THR A N 1
ATOM 2738 C CA . THR A 1 361 ? 1.516 0.807 -40.620 1.00 86.69 361 THR A CA 1
ATOM 2739 C C . THR A 1 361 ? 1.745 1.039 -39.139 1.00 86.69 361 THR A C 1
ATOM 2741 O O . THR A 1 361 ? 1.300 0.223 -38.332 1.00 86.69 361 THR A O 1
ATOM 2744 N N . ALA A 1 362 ? 2.452 2.116 -38.791 1.00 87.88 362 ALA A N 1
ATOM 2745 C CA . ALA A 1 362 ? 2.740 2.433 -37.399 1.00 87.88 362 ALA A CA 1
ATOM 2746 C C . ALA A 1 362 ? 1.426 2.533 -36.596 1.00 87.88 362 ALA A C 1
ATOM 2748 O O . ALA A 1 362 ? 0.484 3.188 -37.061 1.00 87.88 362 ALA A O 1
ATOM 2749 N N . PRO A 1 363 ? 1.329 1.870 -35.429 1.00 92.38 363 PRO A N 1
ATOM 2750 C CA . PRO A 1 363 ? 0.130 1.939 -34.610 1.00 92.38 363 PRO A CA 1
ATOM 2751 C C . PRO A 1 363 ? -0.062 3.356 -34.060 1.00 92.38 363 PRO A C 1
ATOM 2753 O O . PRO A 1 363 ? 0.900 4.073 -33.795 1.00 92.38 363 PRO A O 1
ATOM 2756 N N . ASN A 1 364 ? -1.316 3.753 -33.850 1.00 93.31 364 ASN A N 1
ATOM 2757 C CA . ASN A 1 364 ? -1.618 5.011 -33.174 1.00 93.31 364 ASN A CA 1
ATOM 2758 C C . ASN A 1 364 ? -1.273 4.893 -31.683 1.00 93.31 364 ASN A C 1
ATOM 2760 O O . ASN A 1 364 ? -1.855 4.046 -31.006 1.00 93.31 364 ASN A O 1
ATOM 2764 N N . VAL A 1 365 ? -0.365 5.727 -31.175 1.00 95.31 365 VAL A N 1
ATOM 2765 C CA . VAL A 1 365 ? 0.058 5.710 -29.765 1.00 95.31 365 VAL A CA 1
ATOM 2766 C C . VAL A 1 365 ? -0.620 6.851 -29.005 1.00 95.31 365 VAL A C 1
ATOM 2768 O O . VAL A 1 365 ? -0.589 7.993 -29.455 1.00 95.31 365 VAL A O 1
ATOM 2771 N N . VAL A 1 366 ? -1.236 6.554 -27.860 1.00 94.62 366 VAL A N 1
ATOM 2772 C CA . VAL A 1 366 ? -1.980 7.519 -27.032 1.00 94.62 366 VAL A CA 1
ATOM 2773 C C . VAL A 1 366 ? -1.465 7.497 -25.593 1.00 94.62 366 VAL A C 1
ATOM 2775 O O . VAL A 1 366 ? -1.321 6.427 -25.006 1.00 94.62 366 VAL A O 1
ATOM 2778 N N . ASP A 1 367 ? -1.232 8.675 -25.015 1.00 95.38 367 ASP A N 1
ATOM 2779 C CA . ASP A 1 367 ? -0.838 8.845 -23.611 1.00 95.38 367 ASP A CA 1
ATOM 2780 C C . ASP A 1 367 ? -2.081 8.987 -22.717 1.00 95.38 367 ASP A C 1
ATOM 2782 O O . ASP A 1 367 ? -2.814 9.976 -22.796 1.00 95.38 367 ASP A O 1
ATOM 2786 N N . VAL A 1 368 ? -2.338 7.994 -21.868 1.00 94.88 368 VAL A N 1
ATOM 2787 C CA . VAL A 1 368 ? -3.412 8.005 -20.867 1.00 94.88 368 VAL A CA 1
ATOM 2788 C C . VAL A 1 368 ? -2.792 8.372 -19.527 1.00 94.88 368 VAL A C 1
ATOM 2790 O O . VAL A 1 368 ? -2.350 7.514 -18.758 1.00 94.88 368 VAL A O 1
ATOM 2793 N N . LYS A 1 369 ? -2.724 9.675 -19.260 1.00 93.88 369 LYS A N 1
ATOM 2794 C CA . LYS A 1 369 ? -2.029 10.193 -18.083 1.00 93.88 369 LYS A CA 1
ATOM 2795 C C . LYS A 1 369 ? -2.858 10.102 -16.815 1.00 93.88 369 LYS A C 1
ATOM 2797 O O . LYS A 1 369 ? -4.059 10.369 -16.823 1.00 93.88 369 LYS A O 1
ATOM 2802 N N . TYR A 1 370 ? -2.189 9.816 -15.703 1.00 92.00 370 TYR A N 1
ATOM 2803 C CA . TYR A 1 370 ? -2.816 9.786 -14.385 1.00 92.00 370 TYR A CA 1
ATOM 2804 C C . TYR A 1 370 ? -1.894 10.330 -13.293 1.00 92.00 370 TYR A C 1
ATOM 2806 O O . TYR A 1 370 ? -0.672 10.195 -13.349 1.00 92.00 370 TYR A O 1
ATOM 2814 N N . ALA A 1 371 ? -2.490 10.953 -12.278 1.00 88.56 371 ALA A N 1
ATOM 2815 C CA . ALA A 1 371 ? -1.762 11.445 -11.116 1.00 88.56 371 ALA A CA 1
ATOM 2816 C C . ALA A 1 371 ? -1.345 10.292 -10.193 1.00 88.56 371 ALA A C 1
ATOM 2818 O O . ALA A 1 371 ? -2.087 9.327 -10.030 1.00 88.56 371 ALA A O 1
ATOM 2819 N N . ARG A 1 372 ? -0.229 10.443 -9.472 1.00 81.44 372 ARG A N 1
ATOM 2820 C CA . ARG A 1 372 ? 0.232 9.472 -8.453 1.00 81.44 372 ARG A CA 1
ATOM 2821 C C . ARG A 1 372 ? -0.804 9.089 -7.382 1.00 81.44 372 ARG A C 1
ATOM 2823 O O . ARG A 1 372 ? -0.664 8.053 -6.750 1.00 81.44 372 ARG A O 1
ATOM 2830 N N . SER A 1 373 ? -1.781 9.960 -7.119 1.00 80.06 373 SER A N 1
ATOM 2831 C CA . SER A 1 373 ? -2.837 9.762 -6.117 1.00 80.06 373 SER A CA 1
ATOM 2832 C C . SER A 1 373 ? -4.086 9.083 -6.681 1.00 80.06 373 SER A C 1
ATOM 2834 O O . SER A 1 373 ? -5.040 8.858 -5.940 1.00 80.06 373 SER A O 1
ATOM 2836 N N . GLN A 1 374 ? -4.130 8.834 -7.992 1.00 86.44 374 GLN A N 1
ATOM 2837 C CA . GLN A 1 374 ? -5.253 8.163 -8.629 1.00 86.44 374 GLN A CA 1
ATOM 2838 C C . GLN A 1 374 ? -5.275 6.698 -8.194 1.00 86.44 374 GLN A C 1
ATOM 2840 O O . GLN A 1 374 ? -4.282 5.985 -8.316 1.00 86.44 374 GLN A O 1
ATOM 2845 N N . VAL A 1 375 ? -6.435 6.248 -7.728 1.00 86.62 375 VAL A N 1
ATOM 2846 C CA . VAL A 1 375 ? -6.684 4.840 -7.430 1.00 86.62 375 VAL A CA 1
ATOM 2847 C C . VAL A 1 375 ? -7.368 4.215 -8.639 1.00 86.62 375 VAL A C 1
ATOM 2849 O O . VAL A 1 375 ? -8.329 4.779 -9.170 1.00 86.62 375 VAL A O 1
ATOM 2852 N N . PHE A 1 376 ? -6.864 3.066 -9.086 1.00 89.00 376 PHE A N 1
ATOM 2853 C CA . PHE A 1 376 ? -7.465 2.310 -10.178 1.00 89.00 376 PHE A CA 1
ATOM 2854 C C . PHE A 1 376 ? -8.372 1.204 -9.658 1.00 89.00 376 PHE A C 1
ATOM 2856 O O . PHE A 1 376 ? -8.073 0.520 -8.680 1.00 89.00 376 PHE A O 1
ATOM 2863 N N . THR A 1 377 ? -9.463 1.008 -10.381 1.00 90.50 377 THR A N 1
ATOM 2864 C CA . THR A 1 377 ? -10.413 -0.086 -10.203 1.00 90.50 377 THR A CA 1
ATOM 2865 C C . THR A 1 377 ? -10.582 -0.863 -11.508 1.00 90.50 377 THR A C 1
ATOM 2867 O O . THR A 1 377 ? -10.258 -0.332 -12.583 1.00 90.50 377 THR A O 1
ATOM 2870 N N . PRO A 1 378 ? -11.071 -2.114 -11.468 1.00 91.94 378 PRO A N 1
ATOM 2871 C CA . PRO A 1 378 ? -11.295 -2.894 -12.681 1.00 91.94 378 PRO A CA 1
ATOM 2872 C C . PRO A 1 378 ? -12.138 -2.148 -13.720 1.00 91.94 378 PRO A C 1
ATOM 2874 O O . PRO A 1 378 ? -11.803 -2.143 -14.905 1.00 91.94 378 PRO A O 1
ATOM 2877 N N . THR A 1 379 ? -13.174 -1.450 -13.254 1.00 90.38 379 THR A N 1
ATOM 2878 C CA . THR A 1 379 ? -14.074 -0.642 -14.080 1.00 90.38 379 THR A CA 1
ATOM 2879 C C . THR A 1 379 ? -13.336 0.529 -14.734 1.00 90.38 379 THR A C 1
ATOM 2881 O O . THR A 1 379 ? -13.498 0.777 -15.932 1.00 90.38 379 THR A O 1
ATOM 2884 N N . SER A 1 380 ? -12.458 1.216 -13.990 1.00 90.31 380 SER A N 1
ATOM 2885 C CA . SER A 1 380 ? -11.654 2.319 -14.537 1.00 90.31 380 SER A CA 1
ATOM 2886 C C . SER A 1 380 ? -10.698 1.856 -15.647 1.00 90.31 380 SER A C 1
ATOM 2888 O O . SER A 1 380 ? -10.597 2.514 -16.679 1.00 90.31 380 SER A O 1
ATOM 2890 N N . ILE A 1 381 ? -10.062 0.688 -15.496 1.00 93.31 381 ILE A N 1
ATOM 2891 C CA . ILE A 1 381 ? -9.154 0.141 -16.513 1.00 93.31 381 ILE A CA 1
ATOM 2892 C C . ILE A 1 381 ? -9.932 -0.399 -17.718 1.00 93.31 381 ILE A C 1
ATOM 2894 O O . ILE A 1 381 ? -9.532 -0.178 -18.861 1.00 93.31 381 ILE A O 1
ATOM 2898 N N . ALA A 1 382 ? -11.073 -1.056 -17.497 1.00 92.50 382 ALA A N 1
ATOM 2899 C CA . ALA A 1 382 ? -11.943 -1.501 -18.584 1.00 92.50 382 ALA A CA 1
ATOM 2900 C C . ALA A 1 382 ? -12.446 -0.320 -19.425 1.00 92.50 382 ALA A C 1
ATOM 2902 O O . ALA A 1 382 ? -12.475 -0.397 -20.652 1.00 92.50 382 ALA A O 1
ATOM 2903 N N . SER A 1 383 ? -12.754 0.807 -18.776 1.00 90.75 383 SER A N 1
ATOM 2904 C CA . SER A 1 383 ? -13.147 2.044 -19.454 1.00 90.75 383 SER A CA 1
ATOM 2905 C C . SER A 1 383 ? -12.062 2.555 -20.405 1.00 90.75 383 SER A C 1
ATOM 2907 O O . SER A 1 383 ? -12.389 2.999 -21.505 1.00 90.75 383 SER A O 1
ATOM 2909 N N . ILE A 1 384 ? -10.779 2.430 -20.039 1.00 92.31 384 ILE A N 1
ATOM 2910 C CA . ILE A 1 384 ? -9.656 2.770 -20.928 1.00 92.31 384 ILE A CA 1
ATOM 2911 C C . ILE A 1 384 ? -9.679 1.866 -22.168 1.00 92.31 384 ILE A C 1
ATOM 2913 O O . ILE A 1 384 ? -9.617 2.365 -23.289 1.00 92.31 384 ILE A O 1
ATOM 2917 N N . PHE A 1 385 ? -9.844 0.550 -22.003 1.00 91.81 385 PHE A N 1
ATOM 2918 C CA . PHE A 1 385 ? -9.940 -0.374 -23.141 1.00 91.81 385 PHE A CA 1
ATOM 2919 C C . PHE A 1 385 ? -11.125 -0.063 -24.064 1.00 91.81 385 PHE A C 1
ATOM 2921 O O . PHE A 1 385 ? -10.964 -0.065 -25.287 1.00 91.81 385 PHE A O 1
ATOM 2928 N N . TYR A 1 386 ? -12.298 0.250 -23.509 1.00 89.38 386 TYR A N 1
ATOM 2929 C CA . TYR A 1 386 ? -13.464 0.623 -24.311 1.00 89.38 386 TYR A CA 1
ATOM 2930 C C . TYR A 1 386 ? -13.233 1.913 -25.097 1.00 89.38 386 TYR A C 1
ATOM 2932 O O . TYR A 1 386 ? -13.522 1.943 -26.295 1.00 89.38 386 TYR A O 1
ATOM 2940 N N . GLN A 1 387 ? -12.641 2.934 -24.468 1.00 86.50 387 GLN A N 1
ATOM 2941 C CA . GLN A 1 387 ? -12.300 4.192 -25.135 1.00 86.50 387 GLN A CA 1
ATOM 2942 C C . GLN A 1 387 ? -11.363 3.971 -26.330 1.00 86.50 387 GLN A C 1
ATOM 2944 O O . GLN A 1 387 ? -11.578 4.566 -27.386 1.00 86.50 387 GLN A O 1
ATOM 2949 N N . LEU A 1 388 ? -10.386 3.065 -26.216 1.00 83.50 388 LEU A N 1
ATOM 2950 C CA . LEU A 1 388 ? -9.489 2.709 -27.327 1.00 83.50 388 LEU A CA 1
ATOM 2951 C C . LEU A 1 388 ? -10.213 2.011 -28.480 1.00 83.50 388 LEU A C 1
ATOM 2953 O O . LEU A 1 388 ? -9.874 2.228 -29.641 1.00 83.50 388 LEU A O 1
ATOM 2957 N N . GLY A 1 389 ? -11.234 1.213 -28.169 1.00 80.12 389 GLY A N 1
ATOM 2958 C CA . GLY A 1 389 ? -12.115 0.593 -29.158 1.00 80.12 389 GLY A CA 1
ATOM 2959 C C . GLY A 1 389 ? -13.185 1.532 -29.731 1.00 80.12 389 GLY A C 1
ATOM 2960 O O . GLY A 1 389 ? -14.013 1.080 -30.522 1.00 80.12 389 GLY A O 1
ATOM 2961 N N . GLY A 1 390 ? -13.221 2.807 -29.319 1.00 78.69 390 GLY A N 1
ATOM 2962 C CA . GLY A 1 390 ? -14.271 3.761 -29.695 1.00 78.69 390 GLY A CA 1
ATOM 2963 C C . GLY A 1 390 ? -15.647 3.440 -29.099 1.00 78.69 390 GLY A C 1
ATOM 2964 O O . GLY A 1 390 ? -16.665 3.919 -29.599 1.00 78.69 390 GLY A O 1
ATOM 2965 N N . LYS A 1 391 ? -15.691 2.611 -28.051 1.00 80.50 391 LYS A N 1
ATOM 2966 C CA . LYS A 1 391 ? -16.892 2.246 -27.295 1.00 80.50 391 LYS A CA 1
ATOM 2967 C C . LYS A 1 391 ? -16.940 3.059 -25.996 1.00 80.50 391 LYS A C 1
ATOM 2969 O O . LYS A 1 391 ? -15.914 3.424 -25.430 1.00 80.50 391 LYS A O 1
ATOM 2974 N N . SER A 1 392 ? -18.139 3.312 -25.489 1.00 73.94 392 SER A N 1
ATOM 2975 C CA . SER A 1 392 ? -18.347 3.817 -24.131 1.00 73.94 392 SER A CA 1
ATOM 2976 C C . SER A 1 392 ? -19.296 2.856 -23.430 1.00 73.94 392 SER A C 1
ATOM 2978 O O . SER A 1 392 ? -20.373 2.576 -23.955 1.00 73.94 392 SER A O 1
ATOM 2980 N N . SER A 1 393 ? -18.867 2.311 -22.294 1.00 73.19 393 SER A N 1
ATOM 2981 C CA . SER A 1 393 ? -19.699 1.491 -21.418 1.00 73.19 393 SER A CA 1
ATOM 2982 C C . SER A 1 393 ? -19.644 2.071 -20.014 1.00 73.19 393 SER A C 1
ATOM 2984 O O . SER A 1 393 ? -18.581 2.482 -19.552 1.00 73.19 393 SER A O 1
ATOM 2986 N N . THR A 1 394 ? -20.799 2.115 -19.361 1.00 65.12 394 THR A N 1
ATOM 2987 C CA . THR A 1 394 ? -20.951 2.469 -17.945 1.00 65.12 394 THR A CA 1
ATOM 2988 C C . THR A 1 394 ? -21.166 1.231 -17.076 1.00 65.12 394 THR A C 1
ATOM 2990 O O . THR A 1 394 ? -21.480 1.365 -15.897 1.00 65.12 394 THR A O 1
ATOM 2993 N N . GLU A 1 395 ? -21.065 0.030 -17.652 1.00 72.56 395 GLU A N 1
ATOM 2994 C CA . GLU A 1 395 ? -21.228 -1.221 -16.914 1.00 72.56 395 GLU A CA 1
ATOM 2995 C C . GLU A 1 395 ? -20.015 -1.481 -16.017 1.00 72.56 395 GLU A C 1
ATOM 2997 O O . GLU A 1 395 ? -18.863 -1.308 -16.431 1.00 72.56 395 GLU A O 1
ATOM 3002 N N . SER A 1 396 ? -20.280 -1.907 -14.783 1.00 77.44 396 SER A N 1
ATOM 3003 C CA . SER A 1 396 ? -19.245 -2.296 -13.836 1.00 77.44 396 SER A CA 1
ATOM 3004 C C . SER A 1 396 ? -18.579 -3.601 -14.265 1.00 77.44 396 SER A C 1
ATOM 3006 O O . SER A 1 396 ? -19.201 -4.518 -14.807 1.00 77.44 396 SER A O 1
ATOM 3008 N N . VAL A 1 397 ? -17.269 -3.696 -14.032 1.00 83.12 397 VAL A N 1
ATOM 3009 C CA . VAL A 1 397 ? -16.491 -4.884 -14.389 1.00 83.12 397 VAL A CA 1
ATOM 3010 C C . VAL A 1 397 ? -16.008 -5.570 -13.123 1.00 83.12 397 VAL A C 1
ATOM 3012 O O . VAL A 1 397 ? -15.037 -5.147 -12.514 1.00 83.12 397 VAL A O 1
ATOM 3015 N N . SER A 1 398 ? -16.622 -6.695 -12.755 1.00 83.50 398 SER A N 1
ATOM 3016 C CA . SER A 1 398 ? -16.127 -7.506 -11.633 1.00 83.50 398 SER A CA 1
ATOM 3017 C C . SER A 1 398 ? -15.095 -8.548 -12.082 1.00 83.50 398 SER A C 1
ATOM 3019 O O . SER A 1 398 ? -15.371 -9.375 -12.954 1.00 83.50 398 SER A O 1
ATOM 3021 N N . LEU A 1 399 ? -13.895 -8.536 -11.498 1.00 83.31 399 LEU A N 1
ATOM 3022 C CA . LEU A 1 399 ? -12.860 -9.556 -11.752 1.00 83.31 399 LEU A CA 1
ATOM 3023 C C . LEU A 1 399 ? -13.035 -10.810 -10.895 1.00 83.31 399 LEU A C 1
ATOM 3025 O O . LEU A 1 399 ? -12.497 -11.869 -11.219 1.00 83.31 399 LEU A O 1
ATOM 3029 N N . LEU A 1 400 ? -13.757 -10.684 -9.785 1.00 83.62 400 LEU A N 1
ATOM 3030 C CA . LEU A 1 400 ? -13.918 -11.747 -8.808 1.00 83.62 400 LEU A CA 1
ATOM 3031 C C . LEU A 1 400 ? -15.231 -12.477 -9.071 1.00 83.62 400 LEU A C 1
ATOM 3033 O O . LEU A 1 400 ? -16.254 -11.880 -9.396 1.00 83.62 400 LEU A O 1
ATOM 3037 N N . VAL A 1 401 ? -15.197 -13.802 -8.956 1.00 73.25 401 VAL A N 1
ATOM 3038 C CA . VAL A 1 401 ? -16.396 -14.614 -9.160 1.00 73.25 401 VAL A CA 1
ATOM 3039 C C . VAL A 1 401 ? -17.264 -14.534 -7.912 1.00 73.25 401 VAL A C 1
ATOM 3041 O O . VAL A 1 401 ? -16.819 -14.942 -6.833 1.00 73.25 401 VAL A O 1
ATOM 3044 N N . ALA A 1 402 ? -18.503 -14.086 -8.103 1.00 68.25 402 ALA A N 1
ATOM 3045 C CA . ALA A 1 402 ? -19.515 -14.010 -7.062 1.00 68.25 402 ALA A CA 1
ATOM 3046 C C . ALA A 1 402 ? -19.626 -15.322 -6.269 1.00 68.25 402 ALA A C 1
ATOM 3048 O O . ALA A 1 402 ? -19.620 -16.420 -6.843 1.00 68.25 402 ALA A O 1
ATOM 3049 N N . GLY A 1 403 ? -19.672 -15.217 -4.941 1.00 70.38 403 GLY A N 1
ATOM 3050 C CA . GLY A 1 403 ? -19.775 -16.364 -4.028 1.00 70.38 403 GLY A CA 1
ATOM 3051 C C . GLY A 1 403 ? -18.526 -17.256 -3.906 1.00 70.38 403 GLY A C 1
ATOM 3052 O O . GLY A 1 403 ? -18.567 -18.255 -3.189 1.00 70.38 403 GLY A O 1
ATOM 3053 N N . LYS A 1 404 ? -17.408 -16.938 -4.580 1.00 83.50 404 LYS A N 1
ATOM 3054 C CA . LYS A 1 404 ? -16.101 -17.601 -4.349 1.00 83.50 404 LYS A CA 1
ATOM 3055 C C . LYS A 1 404 ? -15.143 -16.772 -3.507 1.00 83.50 404 LYS A C 1
ATOM 3057 O O . LYS A 1 404 ? -14.224 -17.337 -2.915 1.00 83.50 404 LYS A O 1
ATOM 3062 N N . VAL A 1 405 ? -15.321 -15.457 -3.526 1.00 88.50 405 VAL A N 1
ATOM 3063 C CA . VAL A 1 405 ? -14.532 -14.504 -2.756 1.00 88.50 405 VAL A CA 1
ATOM 3064 C C . VAL A 1 405 ? -15.487 -13.710 -1.895 1.00 88.50 405 VAL A C 1
ATOM 3066 O O . VAL A 1 405 ? -16.432 -13.111 -2.396 1.00 88.50 405 VAL A O 1
ATOM 3069 N N . GLU A 1 406 ? -15.218 -13.703 -0.604 1.00 89.12 406 GLU A N 1
ATOM 3070 C CA . GLU A 1 406 ? -15.938 -12.880 0.349 1.00 89.12 406 GLU A CA 1
ATOM 3071 C C . GLU A 1 406 ? -15.217 -11.537 0.478 1.00 89.12 406 GLU A C 1
ATOM 3073 O O . GLU A 1 406 ? -13.983 -11.504 0.509 1.00 89.12 406 GLU A O 1
ATOM 3078 N N . GLN A 1 407 ? -15.969 -10.440 0.538 1.00 91.00 407 GLN A N 1
ATOM 3079 C CA . GLN A 1 407 ? -15.440 -9.077 0.537 1.00 91.00 407 GLN A CA 1
ATOM 3080 C C . GLN A 1 407 ? -16.123 -8.257 1.634 1.00 91.00 407 GLN A C 1
ATOM 3082 O O . GLN A 1 407 ? -17.348 -8.261 1.726 1.00 91.00 407 GLN A O 1
ATOM 3087 N N . TYR A 1 408 ? -15.338 -7.550 2.445 1.00 91.31 408 TYR A N 1
ATOM 3088 C CA . TYR A 1 408 ? -15.822 -6.748 3.569 1.00 91.31 408 TYR A CA 1
ATOM 3089 C C . TYR A 1 408 ? -15.121 -5.393 3.580 1.00 91.31 408 TYR A C 1
ATOM 3091 O O . TYR A 1 408 ? -13.900 -5.347 3.458 1.00 91.31 408 TYR A O 1
ATOM 3099 N N . SER A 1 409 ? -15.872 -4.311 3.764 1.00 91.69 409 SER A N 1
ATOM 3100 C CA . SER A 1 409 ? -15.328 -2.959 3.908 1.00 91.69 409 SER A CA 1
ATOM 3101 C C . SER A 1 409 ? -15.750 -2.376 5.247 1.00 91.69 409 SER A C 1
ATOM 3103 O O . SER A 1 409 ? -16.931 -2.373 5.583 1.00 91.69 409 SER A O 1
ATOM 3105 N N . PHE A 1 410 ? -14.777 -1.867 5.989 1.00 90.88 410 PHE A N 1
ATOM 3106 C CA . PHE A 1 410 ? -14.957 -1.215 7.277 1.00 90.88 410 PHE A CA 1
ATOM 3107 C C . PHE A 1 410 ? -14.554 0.244 7.133 1.00 90.88 410 PHE A C 1
ATOM 3109 O O . PHE A 1 410 ? -13.487 0.532 6.591 1.00 90.88 410 PHE A O 1
ATOM 3116 N N . PHE A 1 411 ? -15.404 1.145 7.609 1.00 89.81 411 PHE A N 1
ATOM 3117 C CA . PHE A 1 411 ? -15.136 2.576 7.669 1.00 89.81 411 PHE A CA 1
ATOM 3118 C C . PHE A 1 411 ? -15.222 2.993 9.125 1.00 89.81 411 PHE A C 1
ATOM 3120 O O . PHE A 1 411 ? -16.231 2.711 9.771 1.00 89.81 411 PHE A O 1
ATOM 3127 N N . ASP A 1 412 ? -14.182 3.647 9.621 1.00 88.62 412 ASP A N 1
ATOM 3128 C CA . ASP A 1 412 ? -14.152 4.140 10.991 1.00 88.62 412 ASP A CA 1
ATOM 3129 C C . ASP A 1 412 ? -13.362 5.452 11.080 1.00 88.62 412 ASP A C 1
ATOM 3131 O O . ASP A 1 412 ? -12.665 5.848 10.137 1.00 88.62 412 ASP A O 1
ATOM 3135 N N . LEU A 1 413 ? -13.494 6.138 12.210 1.00 86.75 413 LEU A N 1
ATOM 3136 C CA . LEU A 1 413 ? -12.566 7.193 12.593 1.00 86.75 413 LEU A CA 1
ATOM 3137 C C . LEU A 1 413 ? -11.250 6.564 13.042 1.00 86.75 413 LEU A C 1
ATOM 3139 O O . LEU A 1 413 ? -11.223 5.461 13.585 1.00 86.75 413 LEU A O 1
ATOM 3143 N N . GLU A 1 414 ? -10.151 7.264 12.805 1.00 80.81 414 GLU A N 1
ATOM 3144 C CA . GLU A 1 414 ? -8.820 6.757 13.138 1.00 80.81 414 GLU A CA 1
ATOM 3145 C C . GLU A 1 414 ? -8.616 6.560 14.643 1.00 80.81 414 GLU A C 1
ATOM 3147 O O . GLU A 1 414 ? -7.965 5.610 15.070 1.00 80.81 414 GLU A O 1
ATOM 3152 N N . ASP A 1 415 ? -9.197 7.455 15.443 1.00 77.25 415 ASP A N 1
ATOM 3153 C CA . ASP A 1 415 ? -9.137 7.445 16.903 1.00 77.25 415 ASP A CA 1
ATOM 3154 C C . ASP A 1 415 ? -10.214 6.562 17.556 1.00 77.25 415 ASP A C 1
ATOM 3156 O O . ASP A 1 415 ? -10.305 6.495 18.784 1.00 77.25 415 ASP A O 1
ATOM 3160 N N . SER A 1 416 ? -11.015 5.858 16.751 1.00 83.00 416 SER A N 1
ATOM 3161 C CA . SER A 1 416 ? -12.003 4.902 17.241 1.00 83.00 416 SER A CA 1
ATOM 3162 C C . SER A 1 416 ? -11.328 3.709 17.920 1.00 83.00 416 SER A C 1
ATOM 3164 O O . SER A 1 416 ? -10.392 3.101 17.398 1.00 83.00 416 SER A O 1
ATOM 3166 N N . THR A 1 417 ? -11.874 3.295 19.061 1.00 80.56 417 THR A N 1
ATOM 3167 C CA . THR A 1 417 ? -11.496 2.055 19.760 1.00 80.56 417 THR A CA 1
ATOM 3168 C C . THR A 1 417 ? -11.686 0.822 18.866 1.00 80.56 417 THR A C 1
ATOM 3170 O O . THR A 1 417 ? -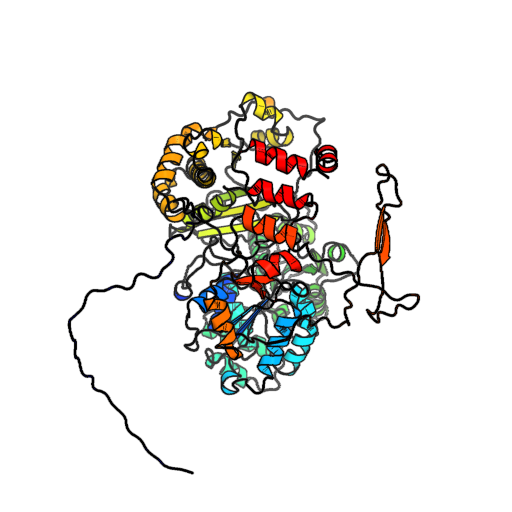10.929 -0.145 18.964 1.00 80.56 417 THR A O 1
ATOM 3173 N N . ALA A 1 418 ? -12.668 0.844 17.960 1.00 85.56 418 ALA A N 1
ATOM 3174 C CA . ALA A 1 418 ? -12.979 -0.253 17.050 1.00 85.56 418 ALA A CA 1
ATOM 3175 C C . ALA A 1 418 ? -12.136 -0.256 15.763 1.00 85.56 418 ALA A C 1
ATOM 3177 O O . ALA A 1 418 ? -12.194 -1.239 15.017 1.00 85.56 418 ALA A O 1
ATOM 3178 N N . ALA A 1 419 ? -11.294 0.759 15.526 1.00 84.81 419 ALA A N 1
ATOM 3179 C CA . ALA A 1 419 ? -10.510 0.895 14.294 1.00 84.81 419 ALA A CA 1
ATOM 3180 C C . ALA A 1 419 ? -9.599 -0.316 14.008 1.00 84.81 419 ALA A C 1
ATOM 3182 O O . ALA A 1 419 ? -9.303 -0.623 12.851 1.00 84.81 419 ALA A O 1
ATOM 3183 N N . THR A 1 420 ? -9.174 -1.043 15.048 1.00 85.69 420 THR A N 1
ATOM 3184 C CA . THR A 1 420 ? -8.301 -2.220 14.924 1.00 85.69 420 THR A CA 1
ATOM 3185 C C . THR A 1 420 ? -9.052 -3.549 14.758 1.00 85.69 420 THR A C 1
ATOM 3187 O O . THR A 1 420 ? -8.432 -4.549 14.375 1.00 85.69 420 THR A O 1
ATOM 3190 N N . ALA A 1 421 ? -10.378 -3.577 14.951 1.00 89.38 421 ALA A N 1
ATOM 3191 C CA . ALA A 1 421 ? -11.199 -4.784 14.807 1.00 89.38 421 ALA A CA 1
ATOM 3192 C C . ALA A 1 421 ? -11.041 -5.470 13.430 1.00 89.38 421 ALA A C 1
ATOM 3194 O O . ALA A 1 421 ? -10.875 -6.693 13.387 1.00 89.38 421 ALA A O 1
ATOM 3195 N N . PRO A 1 422 ? -11.000 -4.749 12.286 1.00 91.31 422 PRO A N 1
ATOM 3196 C CA . PRO A 1 422 ? -10.795 -5.370 10.973 1.00 91.31 422 PRO A CA 1
ATOM 3197 C C . PRO A 1 422 ? -9.455 -6.115 10.846 1.00 91.31 422 PRO A C 1
ATOM 3199 O O . PRO A 1 422 ? -9.375 -7.166 10.198 1.00 91.31 422 PRO A O 1
ATOM 3202 N N . SER A 1 423 ? -8.398 -5.612 11.491 1.00 89.69 423 SER A N 1
ATOM 3203 C CA . SER A 1 423 ? -7.078 -6.253 11.520 1.00 89.69 423 SER A CA 1
ATOM 3204 C C . SER A 1 423 ? -7.107 -7.553 12.333 1.00 89.69 423 SER A C 1
ATOM 3206 O O . SER A 1 423 ? -6.579 -8.574 11.879 1.00 89.69 423 SER A O 1
ATOM 3208 N N . ALA A 1 424 ? -7.790 -7.558 13.482 1.00 89.25 424 ALA A N 1
ATOM 3209 C CA . ALA A 1 424 ? -7.990 -8.754 14.300 1.00 89.25 424 ALA A CA 1
ATOM 3210 C C . ALA A 1 424 ? -8.866 -9.809 13.594 1.00 89.25 424 ALA A C 1
ATOM 3212 O O . ALA A 1 424 ? -8.504 -10.990 13.552 1.00 89.25 424 ALA A O 1
ATOM 3213 N N . ILE A 1 425 ? -9.954 -9.391 12.935 1.00 91.44 425 ILE A N 1
ATOM 3214 C CA . ILE A 1 425 ? -10.793 -10.256 12.086 1.00 91.44 425 ILE A CA 1
ATOM 3215 C C . ILE A 1 425 ? -9.957 -10.871 10.959 1.00 91.44 425 ILE A C 1
ATOM 3217 O O . ILE A 1 425 ? -10.004 -12.080 10.730 1.00 91.44 425 ILE A O 1
ATOM 3221 N N . SER A 1 426 ? -9.144 -10.070 10.269 1.00 91.06 426 SER A N 1
ATOM 3222 C CA . SER A 1 426 ? -8.266 -10.564 9.202 1.00 91.06 426 SER A CA 1
ATOM 3223 C C . SER A 1 426 ? -7.284 -11.611 9.727 1.00 91.06 426 SER A C 1
ATOM 3225 O O . SER A 1 426 ? -7.085 -12.654 9.097 1.00 91.06 426 SER A O 1
ATOM 3227 N N . LYS A 1 427 ? -6.716 -11.379 10.918 1.00 90.19 427 LYS A N 1
ATOM 3228 C CA . LYS A 1 427 ? -5.836 -12.339 11.586 1.00 90.19 427 LYS A CA 1
ATOM 3229 C C . LYS A 1 427 ? -6.572 -13.632 11.940 1.00 90.19 427 LYS A C 1
ATOM 3231 O O . LYS A 1 427 ? -6.018 -14.711 11.723 1.00 90.19 427 LYS A O 1
ATOM 3236 N N . LEU A 1 428 ? -7.814 -13.559 12.416 1.00 90.88 428 LEU A N 1
ATOM 3237 C CA . LEU A 1 428 ? -8.651 -14.735 12.660 1.00 90.88 428 LEU A CA 1
ATOM 3238 C C . LEU A 1 428 ? -8.873 -15.547 11.376 1.00 90.88 428 LEU A C 1
ATOM 3240 O O . LEU A 1 428 ? -8.648 -16.759 11.374 1.00 90.88 428 LEU A O 1
ATOM 3244 N N . LEU A 1 429 ? -9.283 -14.884 10.289 1.00 90.75 429 LEU A N 1
ATOM 3245 C CA . LEU A 1 429 ? -9.552 -15.524 8.996 1.00 90.75 429 LEU A CA 1
ATOM 3246 C C . LEU A 1 429 ? -8.301 -16.201 8.421 1.00 90.75 429 LEU A C 1
ATOM 3248 O O . LEU A 1 429 ? -8.404 -17.262 7.805 1.00 90.75 429 LEU A O 1
ATOM 3252 N N . SER A 1 430 ? -7.125 -15.619 8.682 1.00 89.06 430 SER A N 1
ATOM 3253 C CA . SER A 1 430 ? -5.817 -16.158 8.293 1.00 89.06 430 SER A CA 1
ATOM 3254 C C . SER A 1 430 ? -5.419 -17.438 9.042 1.00 89.06 430 SER A C 1
ATOM 3256 O O . SER A 1 430 ? -4.504 -18.147 8.631 1.00 89.06 430 SER A O 1
ATOM 3258 N N . GLY A 1 431 ? -6.093 -17.745 10.157 1.00 85.88 431 GLY A N 1
ATOM 3259 C CA . GLY A 1 431 ? -5.826 -18.932 10.969 1.00 85.88 431 GLY A CA 1
ATOM 3260 C C . GLY A 1 431 ? -6.317 -20.248 10.352 1.00 85.88 431 GLY A C 1
ATOM 3261 O O . GLY A 1 431 ? -6.021 -21.311 10.898 1.00 85.88 431 GLY A O 1
ATOM 3262 N N . ASP A 1 432 ? -7.082 -20.198 9.259 1.00 85.12 432 ASP A N 1
ATOM 3263 C CA . ASP A 1 432 ? -7.391 -21.355 8.413 1.00 85.12 432 ASP A CA 1
ATOM 3264 C C . ASP A 1 432 ? -6.399 -21.394 7.245 1.00 85.12 432 ASP A C 1
ATOM 3266 O O . ASP A 1 432 ? -6.433 -20.536 6.366 1.00 85.12 432 ASP A O 1
ATOM 3270 N N . SER A 1 433 ? -5.536 -22.410 7.206 1.00 82.44 433 SER A N 1
ATOM 3271 C CA . SER A 1 433 ? -4.515 -22.560 6.162 1.00 82.44 433 SER A CA 1
ATOM 3272 C C . SER A 1 433 ? -5.087 -22.793 4.761 1.00 82.44 433 SER A C 1
ATOM 3274 O O . SER A 1 433 ? -4.365 -22.648 3.776 1.00 82.44 433 SER A O 1
ATOM 3276 N N . ALA A 1 434 ? -6.370 -23.152 4.647 1.00 84.94 434 ALA A N 1
ATOM 3277 C CA . ALA A 1 434 ? -7.058 -23.256 3.365 1.00 84.94 434 ALA A CA 1
ATOM 3278 C C . ALA A 1 434 ? -7.585 -21.903 2.854 1.00 84.94 434 ALA A C 1
ATOM 3280 O O . ALA A 1 434 ? -8.063 -21.838 1.719 1.00 84.94 434 ALA A O 1
ATOM 3281 N N . ASN A 1 435 ? -7.541 -20.844 3.667 1.00 87.06 435 ASN A N 1
ATOM 3282 C CA . ASN A 1 435 ? -7.961 -19.503 3.278 1.00 87.06 435 ASN A CA 1
ATOM 3283 C C . ASN A 1 435 ? -6.771 -18.660 2.818 1.00 87.06 435 ASN A C 1
ATOM 3285 O O . ASN A 1 435 ? -5.683 -18.701 3.374 1.00 87.06 435 ASN A O 1
ATOM 3289 N N . ASN A 1 436 ? -7.017 -17.828 1.818 1.00 89.00 436 ASN A N 1
ATOM 3290 C CA . ASN A 1 436 ? -6.183 -16.710 1.416 1.00 89.00 436 ASN A CA 1
ATOM 3291 C C . ASN A 1 436 ? -6.917 -15.450 1.864 1.00 89.00 436 ASN A C 1
ATOM 3293 O O . ASN A 1 436 ? -8.107 -15.302 1.584 1.00 89.00 436 ASN A O 1
ATOM 3297 N N . VAL A 1 437 ? -6.212 -14.570 2.568 1.00 90.56 437 VAL A N 1
ATOM 3298 C CA . VAL A 1 437 ? -6.764 -13.334 3.130 1.00 90.56 437 VAL A CA 1
ATOM 3299 C C . VAL A 1 437 ? -5.944 -12.162 2.615 1.00 90.56 437 VAL A C 1
ATOM 3301 O O . VAL A 1 437 ? -4.718 -12.182 2.694 1.00 90.56 437 VAL A O 1
ATOM 3304 N N . LEU A 1 438 ? -6.622 -11.152 2.085 1.00 90.25 438 LEU A N 1
ATOM 3305 C CA . LEU A 1 438 ? -6.025 -9.889 1.675 1.00 90.25 438 LEU A CA 1
ATOM 3306 C C . LEU A 1 438 ? -6.651 -8.774 2.504 1.00 90.25 438 LEU A C 1
ATOM 3308 O O . LEU A 1 438 ? -7.873 -8.678 2.564 1.00 90.25 438 LEU A O 1
ATOM 3312 N N . ILE A 1 439 ? -5.811 -7.941 3.109 1.00 89.44 439 ILE A N 1
ATOM 3313 C CA . ILE A 1 439 ? -6.216 -6.740 3.837 1.00 89.44 439 ILE A CA 1
ATOM 3314 C C . ILE A 1 439 ? -5.616 -5.522 3.135 1.00 89.44 439 ILE A C 1
ATOM 3316 O O . ILE A 1 439 ? -4.441 -5.537 2.766 1.00 89.44 439 ILE A O 1
ATOM 3320 N N . ASN A 1 440 ? -6.423 -4.486 2.929 1.00 89.00 440 ASN A N 1
ATOM 3321 C CA . ASN A 1 440 ? -5.983 -3.202 2.401 1.00 89.00 440 ASN A CA 1
ATOM 3322 C C . ASN A 1 440 ? -6.518 -2.081 3.292 1.00 89.00 440 ASN A C 1
ATOM 3324 O O . ASN A 1 440 ? -7.731 -1.956 3.449 1.00 89.00 440 ASN A O 1
ATOM 3328 N N . GLN A 1 441 ? -5.624 -1.276 3.861 1.00 88.00 441 GLN A N 1
ATOM 3329 C CA . GLN A 1 441 ? -5.980 -0.138 4.706 1.00 88.00 441 GLN A CA 1
ATOM 3330 C C . GLN A 1 441 ? -5.666 1.158 3.970 1.00 88.00 441 GLN A C 1
ATOM 3332 O O . GLN A 1 441 ? -4.612 1.302 3.357 1.00 88.00 441 GLN A O 1
ATOM 3337 N N . THR A 1 442 ? -6.610 2.088 3.985 1.00 88.31 442 THR A N 1
ATOM 3338 C CA . THR A 1 442 ? -6.462 3.422 3.408 1.00 88.31 442 THR A CA 1
ATOM 3339 C C . THR A 1 442 ? -6.732 4.443 4.502 1.00 88.31 442 THR A C 1
ATOM 3341 O O . THR A 1 442 ? -7.714 4.305 5.228 1.00 88.31 442 THR A O 1
ATOM 3344 N N . HIS A 1 443 ? -5.868 5.450 4.601 1.00 86.31 443 HIS A N 1
ATOM 3345 C CA . HIS A 1 443 ? -5.922 6.480 5.636 1.00 86.31 443 HIS A CA 1
ATOM 3346 C C . HIS A 1 443 ? -6.128 7.855 5.000 1.00 86.31 443 HIS A C 1
ATOM 3348 O O . HIS A 1 443 ? -5.411 8.219 4.057 1.00 86.31 443 HIS A O 1
ATOM 3354 N N . ASP A 1 444 ? -7.098 8.612 5.509 1.00 86.56 444 ASP A N 1
ATOM 3355 C CA . ASP A 1 444 ? -7.286 10.025 5.196 1.00 86.56 444 ASP A CA 1
ATOM 3356 C C . ASP A 1 444 ? -7.108 10.899 6.446 1.00 86.56 444 ASP A C 1
ATOM 3358 O O . ASP A 1 444 ? -8.056 11.197 7.172 1.00 86.56 444 ASP A O 1
ATOM 3362 N N . ASN A 1 445 ? -5.874 11.351 6.657 1.00 81.19 445 ASN A N 1
ATOM 3363 C CA . ASN A 1 445 ? -5.446 12.154 7.800 1.00 81.19 445 ASN A CA 1
ATOM 3364 C C . ASN A 1 445 ? -5.750 13.656 7.6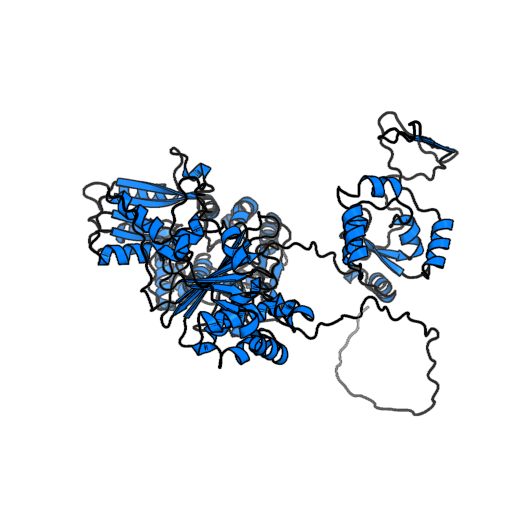21 1.00 81.19 445 ASN A C 1
ATOM 3366 O O . ASN A 1 445 ? -5.444 14.449 8.509 1.00 81.19 445 ASN A O 1
ATOM 3370 N N . PHE A 1 446 ? -6.298 14.096 6.476 1.00 74.06 446 PHE A N 1
ATOM 3371 C CA . PHE A 1 446 ? -6.610 15.519 6.260 1.00 74.06 446 PHE A CA 1
ATOM 3372 C C . PHE A 1 446 ? -7.907 15.958 6.945 1.00 74.06 446 PHE A C 1
ATOM 3374 O O . PHE A 1 446 ? -8.122 17.154 7.157 1.00 74.06 446 PHE A O 1
ATOM 3381 N N . ILE A 1 447 ? -8.779 15.011 7.280 1.00 68.56 447 ILE A N 1
ATOM 3382 C CA . ILE A 1 447 ? -10.007 15.263 8.032 1.00 68.56 447 ILE A CA 1
ATOM 3383 C C . ILE A 1 447 ? -9.646 15.300 9.522 1.00 68.56 447 ILE A C 1
ATOM 3385 O O . ILE A 1 447 ? -8.894 14.454 9.994 1.00 68.56 447 ILE A O 1
ATOM 3389 N N . GLN A 1 448 ? -10.152 16.286 10.274 1.00 63.41 448 GLN A N 1
ATOM 3390 C CA . GLN A 1 448 ? -9.913 16.388 11.721 1.00 63.41 448 GLN A CA 1
ATOM 3391 C C . GLN A 1 448 ? -10.362 15.094 12.422 1.00 63.41 448 GLN A C 1
ATOM 3393 O O . GLN A 1 448 ? -11.557 14.816 12.459 1.00 63.41 448 GLN A O 1
ATOM 3398 N N . GLY A 1 449 ? -9.405 14.323 12.952 1.00 66.94 449 GLY A N 1
ATOM 3399 C CA . GLY A 1 449 ? -9.636 13.013 13.581 1.00 66.94 449 GLY A CA 1
ATOM 3400 C C . GLY A 1 449 ? -9.272 11.798 12.719 1.00 66.94 449 GLY A C 1
ATOM 3401 O O . GLY A 1 449 ? -9.215 10.701 13.256 1.00 66.94 449 GLY A O 1
ATOM 3402 N N . GLY A 1 450 ? -8.972 11.988 11.429 1.00 84.12 450 GLY A N 1
ATOM 3403 C CA . GLY A 1 450 ? -8.612 10.920 10.492 1.00 84.12 450 GLY A CA 1
ATOM 3404 C C . GLY A 1 450 ? -9.780 9.983 10.150 1.00 84.12 450 GLY A C 1
ATOM 3405 O O . GLY A 1 450 ? -10.641 9.696 10.980 1.00 84.12 450 GLY A O 1
ATOM 3406 N N . VAL A 1 451 ? -9.839 9.501 8.908 1.00 88.06 451 VAL A N 1
ATOM 3407 C CA . VAL A 1 451 ? -10.767 8.428 8.507 1.00 88.06 451 VAL A CA 1
ATOM 3408 C C . VAL A 1 451 ? -9.964 7.246 7.995 1.00 88.06 451 VAL A C 1
ATOM 3410 O O . VAL A 1 451 ? -9.107 7.408 7.123 1.00 88.06 451 VAL A O 1
ATOM 3413 N N . ILE A 1 452 ? -10.297 6.051 8.475 1.00 88.75 452 ILE A N 1
ATOM 3414 C CA . ILE A 1 452 ? -9.706 4.801 8.015 1.00 88.75 452 ILE A CA 1
ATOM 3415 C C . ILE A 1 452 ? -10.743 3.959 7.272 1.00 88.75 452 ILE A C 1
ATOM 3417 O O . ILE A 1 452 ? -11.873 3.757 7.720 1.00 88.75 452 ILE A O 1
ATOM 3421 N N . ARG A 1 453 ? -10.340 3.433 6.113 1.00 90.31 453 ARG A N 1
ATOM 3422 C CA . ARG A 1 453 ? -11.061 2.377 5.398 1.00 90.31 453 ARG A CA 1
ATOM 3423 C C . ARG A 1 453 ? -10.218 1.113 5.418 1.00 90.31 453 ARG A C 1
ATOM 3425 O O . ARG A 1 453 ? -9.091 1.133 4.931 1.00 90.31 453 ARG A O 1
ATOM 3432 N N . THR A 1 454 ? -10.776 0.010 5.904 1.00 91.00 454 THR A N 1
ATOM 3433 C CA . THR A 1 454 ? -10.147 -1.313 5.817 1.00 91.00 454 THR A CA 1
ATOM 3434 C C . THR A 1 454 ? -10.987 -2.244 4.951 1.00 91.00 454 THR A C 1
ATOM 3436 O O . THR A 1 454 ? -12.124 -2.554 5.291 1.00 91.00 454 THR A O 1
ATOM 3439 N N . ASP A 1 455 ? -10.417 -2.716 3.848 1.00 92.19 455 ASP A N 1
ATOM 3440 C CA . ASP A 1 455 ? -11.013 -3.722 2.973 1.00 92.19 455 ASP A CA 1
ATOM 3441 C C . ASP A 1 455 ? -10.391 -5.099 3.266 1.00 92.19 455 ASP A C 1
ATOM 3443 O O . ASP A 1 455 ? -9.169 -5.250 3.256 1.00 92.19 455 ASP A O 1
ATOM 3447 N N . ILE A 1 456 ? -11.226 -6.116 3.486 1.00 92.25 456 ILE A N 1
ATOM 3448 C CA . ILE A 1 456 ? -10.832 -7.512 3.708 1.00 92.25 456 ILE A CA 1
ATOM 3449 C C . ILE A 1 456 ? -11.404 -8.368 2.580 1.00 92.25 456 ILE A C 1
ATOM 3451 O O . ILE A 1 456 ? -12.598 -8.310 2.289 1.00 92.25 456 ILE A O 1
ATOM 3455 N N . ARG A 1 457 ? -10.574 -9.223 1.979 1.00 91.88 457 ARG A N 1
ATOM 3456 C CA . ARG A 1 457 ? -11.020 -10.286 1.072 1.00 91.88 457 ARG A CA 1
ATOM 3457 C C . ARG A 1 457 ? -10.578 -11.647 1.575 1.00 91.88 457 ARG A C 1
ATOM 3459 O O . ARG A 1 457 ? -9.431 -11.800 1.981 1.00 91.88 457 ARG A O 1
ATOM 3466 N N . SER A 1 458 ? -11.467 -12.633 1.505 1.00 91.25 458 SER A N 1
ATOM 3467 C CA . SER A 1 458 ? -11.205 -14.017 1.914 1.00 91.25 458 SER A CA 1
ATOM 3468 C C . SER A 1 458 ? -11.613 -14.995 0.814 1.00 91.25 458 SER A C 1
ATOM 3470 O O . SER A 1 458 ? -12.671 -14.848 0.202 1.00 91.25 458 SER A O 1
ATOM 3472 N N . SER A 1 459 ? -10.772 -15.992 0.526 1.00 90.94 459 SER A N 1
ATOM 3473 C CA . SER A 1 459 ? -11.060 -17.020 -0.484 1.00 90.94 459 SER A CA 1
ATOM 3474 C C . SER A 1 459 ? -10.260 -18.296 -0.292 1.00 90.94 459 SER A C 1
ATOM 3476 O O . SER A 1 459 ? -9.130 -18.288 0.180 1.00 90.94 459 SER A O 1
ATOM 3478 N N . LYS A 1 460 ? -10.807 -19.412 -0.777 1.00 88.81 460 LYS A N 1
ATOM 3479 C CA . LYS A 1 460 ? -10.101 -20.702 -0.850 1.00 88.81 460 LYS A CA 1
ATOM 3480 C C . LYS A 1 460 ? -9.037 -20.765 -1.952 1.00 88.81 460 LYS A C 1
ATOM 3482 O O . LYS A 1 460 ? -8.301 -21.744 -2.047 1.00 88.81 460 LYS A O 1
ATOM 3487 N N . LYS A 1 461 ? -8.961 -19.752 -2.816 1.00 86.25 461 LYS A N 1
ATOM 3488 C CA . LYS A 1 461 ? -7.934 -19.609 -3.855 1.00 86.25 461 LYS A CA 1
ATOM 3489 C C . LYS A 1 461 ? -7.137 -18.335 -3.627 1.00 86.25 461 LYS A C 1
ATOM 3491 O O . LYS A 1 461 ? -7.652 -17.386 -3.047 1.00 86.25 461 LYS A O 1
ATOM 3496 N N . SER A 1 462 ? -5.909 -18.314 -4.136 1.00 82.75 462 SER A N 1
ATOM 3497 C CA . SER A 1 462 ? -5.105 -17.095 -4.169 1.00 82.75 462 SER A CA 1
ATOM 3498 C C . SER A 1 462 ? -5.843 -15.993 -4.937 1.00 82.75 462 SER A C 1
ATOM 3500 O O . SER A 1 462 ? -6.466 -16.263 -5.969 1.00 82.75 462 SER A O 1
ATOM 3502 N N . ILE A 1 463 ? -5.806 -14.775 -4.396 1.00 81.31 463 ILE A N 1
ATOM 3503 C CA . ILE A 1 463 ? -6.420 -13.584 -4.981 1.00 81.31 463 ILE A CA 1
ATOM 3504 C C . ILE A 1 463 ? -5.359 -12.499 -5.078 1.00 81.31 463 ILE A C 1
ATOM 3506 O O . ILE A 1 463 ? -4.724 -12.157 -4.082 1.00 81.31 463 ILE A O 1
ATOM 3510 N N . GLU A 1 464 ? -5.255 -11.888 -6.252 1.00 82.69 464 GLU A N 1
ATOM 3511 C CA . GLU A 1 464 ? -4.536 -10.634 -6.446 1.00 82.69 464 GLU A CA 1
ATOM 3512 C C . GLU A 1 464 ? -5.558 -9.520 -6.677 1.00 82.69 464 GLU A C 1
ATOM 3514 O O . GLU A 1 464 ? -6.082 -9.360 -7.774 1.00 82.69 464 GLU A O 1
ATOM 3519 N N . ALA A 1 465 ? -5.900 -8.770 -5.632 1.00 85.94 465 ALA A N 1
ATOM 3520 C CA . ALA A 1 465 ? -6.908 -7.714 -5.719 1.00 85.94 465 ALA A CA 1
ATOM 3521 C C . ALA A 1 465 ? -6.455 -6.458 -4.972 1.00 85.94 465 ALA A C 1
ATOM 3523 O O . ALA A 1 465 ? -7.070 -6.037 -3.998 1.00 85.94 465 ALA A O 1
ATOM 3524 N N . ALA A 1 466 ? -5.354 -5.856 -5.420 1.00 82.19 466 ALA A N 1
ATOM 3525 C CA . ALA A 1 466 ? -4.811 -4.620 -4.851 1.00 82.19 466 ALA A CA 1
ATOM 3526 C C . ALA A 1 466 ? -5.599 -3.363 -5.293 1.00 82.19 466 ALA A C 1
ATOM 3528 O O . ALA A 1 466 ? -5.017 -2.367 -5.706 1.00 82.19 466 ALA A O 1
ATOM 3529 N N . TYR A 1 467 ? -6.931 -3.427 -5.250 1.00 87.00 467 TYR A N 1
ATOM 3530 C CA . TYR A 1 467 ? -7.854 -2.337 -5.575 1.00 87.00 467 TYR A CA 1
ATOM 3531 C C . TYR A 1 467 ? -8.997 -2.287 -4.544 1.00 87.00 467 TYR A C 1
ATOM 3533 O O . TYR A 1 467 ? -9.299 -3.324 -3.933 1.00 87.00 467 TYR A O 1
ATOM 3541 N N . PRO A 1 468 ? -9.644 -1.124 -4.334 1.00 88.00 468 PRO A N 1
ATOM 3542 C CA . PRO A 1 468 ? -10.766 -0.998 -3.404 1.00 88.00 468 PRO A CA 1
ATOM 3543 C C . PRO A 1 468 ? -11.944 -1.896 -3.782 1.00 88.00 468 PRO A C 1
ATOM 3545 O O . PRO A 1 468 ? -12.156 -2.198 -4.955 1.00 88.00 468 PRO A O 1
ATOM 3548 N N . ILE A 1 469 ? -12.727 -2.330 -2.800 1.00 87.81 469 ILE A N 1
ATOM 3549 C CA . ILE A 1 469 ? -13.982 -3.051 -3.064 1.00 87.81 469 ILE A CA 1
ATOM 3550 C C . ILE A 1 469 ? -15.009 -2.063 -3.656 1.00 87.81 469 ILE A C 1
ATOM 3552 O O . ILE A 1 469 ? -15.306 -1.046 -3.026 1.00 87.81 469 ILE A O 1
ATOM 3556 N N . GLU A 1 470 ? -15.518 -2.346 -4.864 1.00 78.81 470 GLU A N 1
ATOM 3557 C CA . GLU A 1 470 ? -16.560 -1.547 -5.548 1.00 78.81 470 GLU A CA 1
ATOM 3558 C C . GLU A 1 470 ? -17.970 -2.138 -5.367 1.00 78.81 470 GLU A C 1
ATOM 3560 O O . GLU A 1 470 ? -18.943 -1.395 -5.276 1.00 78.81 470 GLU A O 1
ATOM 3565 N N . GLU A 1 471 ? -18.088 -3.468 -5.297 1.00 70.62 471 GLU A N 1
ATOM 3566 C CA . GLU A 1 471 ? -19.368 -4.184 -5.254 1.00 70.62 471 GLU A CA 1
ATOM 3567 C C . GLU A 1 471 ? -19.301 -5.395 -4.313 1.00 70.62 471 GLU A C 1
ATOM 3569 O O . GLU A 1 471 ? -18.249 -6.026 -4.159 1.00 70.62 471 GLU A O 1
ATOM 3574 N N . ALA A 1 472 ? -20.444 -5.734 -3.712 1.00 67.06 472 ALA A N 1
ATOM 3575 C CA . ALA A 1 472 ? -20.624 -6.900 -2.853 1.00 67.06 472 ALA A CA 1
ATOM 3576 C C . ALA A 1 472 ? -21.883 -7.681 -3.263 1.00 67.06 472 ALA A C 1
ATOM 3578 O O . ALA A 1 472 ? -22.939 -7.089 -3.479 1.00 67.06 472 ALA A O 1
ATOM 3579 N N . ASP A 1 473 ? -21.776 -9.013 -3.336 1.00 57.50 473 ASP A N 1
ATOM 3580 C CA . ASP A 1 473 ? -22.881 -9.904 -3.734 1.00 57.50 473 ASP A CA 1
ATOM 3581 C C . ASP A 1 473 ? -23.993 -9.984 -2.673 1.00 57.50 473 ASP A C 1
ATOM 3583 O O . ASP A 1 473 ? -25.165 -10.179 -2.990 1.00 57.50 473 ASP A O 1
ATOM 3587 N N . VAL A 1 474 ? -23.615 -9.843 -1.400 1.00 60.62 474 VAL A N 1
ATOM 3588 C CA . VAL A 1 474 ? -24.514 -9.756 -0.246 1.00 60.62 474 VAL A CA 1
ATOM 3589 C C . VAL A 1 474 ? -24.049 -8.567 0.580 1.00 60.62 474 VAL A C 1
ATOM 3591 O O . VAL A 1 474 ? -22.889 -8.510 0.983 1.00 60.62 474 VAL A O 1
ATOM 3594 N N . THR A 1 475 ? -24.938 -7.602 0.805 1.00 72.19 475 THR A N 1
ATOM 3595 C CA . THR A 1 475 ? -24.597 -6.375 1.530 1.00 72.19 475 THR A CA 1
ATOM 3596 C C . THR A 1 475 ? -25.222 -6.415 2.919 1.00 72.19 475 THR A C 1
ATOM 3598 O O . THR A 1 475 ? -26.445 -6.370 3.064 1.00 72.19 475 THR A O 1
ATOM 3601 N N . TYR A 1 476 ? -24.362 -6.474 3.932 1.00 77.50 476 TYR A N 1
ATOM 3602 C CA . TYR A 1 476 ? -24.706 -6.198 5.321 1.00 77.50 476 TYR A CA 1
ATOM 3603 C C . TYR A 1 476 ? -24.155 -4.822 5.665 1.00 77.50 476 TYR A C 1
ATOM 3605 O O . TYR A 1 476 ? -22.969 -4.568 5.453 1.00 77.50 476 TYR A O 1
ATOM 3613 N N . ILE A 1 477 ? -24.993 -3.941 6.199 1.00 78.94 477 ILE A N 1
ATOM 3614 C CA . ILE A 1 477 ? -24.528 -2.665 6.741 1.00 78.94 477 ILE A CA 1
ATOM 3615 C C . ILE A 1 477 ? -24.677 -2.732 8.254 1.00 78.94 477 ILE A C 1
ATOM 3617 O O . ILE A 1 477 ? -25.792 -2.841 8.757 1.00 78.94 477 ILE A O 1
ATOM 3621 N N . ILE A 1 478 ? -23.552 -2.664 8.963 1.00 80.00 478 ILE A N 1
ATOM 3622 C CA . ILE A 1 478 ? -23.503 -2.535 10.420 1.00 80.00 478 ILE A CA 1
ATOM 3623 C C . ILE A 1 478 ? -23.127 -1.087 10.714 1.00 80.00 478 ILE A C 1
ATOM 3625 O O . ILE A 1 478 ? -22.036 -0.656 10.351 1.00 80.00 478 ILE A O 1
ATOM 3629 N N . VAL A 1 479 ? -24.029 -0.329 11.339 1.00 82.62 479 VAL A N 1
ATOM 3630 C CA . VAL A 1 479 ? -23.767 1.070 11.708 1.00 82.62 479 VAL A CA 1
ATOM 3631 C C . VAL A 1 479 ? -23.697 1.188 13.222 1.00 82.62 479 VAL A C 1
ATOM 3633 O O . VAL A 1 479 ? -24.649 0.814 13.908 1.00 82.62 479 VAL A O 1
ATOM 3636 N N . ASN A 1 480 ? -22.592 1.729 13.735 1.00 83.94 480 ASN A N 1
ATOM 3637 C CA . ASN A 1 480 ? -22.469 2.092 15.143 1.00 83.94 480 ASN A CA 1
ATOM 3638 C C . ASN A 1 480 ? -23.285 3.371 15.406 1.00 83.94 480 ASN A C 1
ATOM 3640 O O . ASN A 1 480 ? -22.922 4.451 14.938 1.00 83.94 480 ASN A O 1
ATOM 3644 N N . LEU A 1 481 ? -24.428 3.244 16.087 1.00 84.06 481 LEU A N 1
ATOM 3645 C CA . LEU A 1 481 ? -25.330 4.360 16.406 1.00 84.06 481 LEU A CA 1
ATOM 3646 C C . LEU A 1 481 ? -25.796 4.283 17.868 1.00 84.06 481 LEU A C 1
ATOM 3648 O O . LEU A 1 481 ? -26.928 3.853 18.127 1.00 84.06 481 LEU A O 1
ATOM 3652 N N . PRO A 1 482 ? -24.965 4.739 18.824 1.00 81.62 482 PRO A N 1
ATOM 3653 C CA . PRO A 1 482 ? -25.287 4.647 20.240 1.00 81.62 482 PRO A CA 1
ATOM 3654 C C . PRO A 1 482 ? -26.553 5.432 20.608 1.00 81.62 482 PRO A C 1
ATOM 3656 O O . PRO A 1 482 ? -26.691 6.612 20.273 1.00 81.62 482 PRO A O 1
ATOM 3659 N N . GLY A 1 483 ? -27.495 4.787 21.299 1.00 82.12 483 GLY A N 1
ATOM 3660 C CA . GLY A 1 483 ? -28.713 5.399 21.837 1.00 82.12 483 GLY A CA 1
ATOM 3661 C C . GLY A 1 483 ? -29.780 5.795 20.808 1.00 82.12 483 GLY A C 1
ATOM 3662 O O . GLY A 1 483 ? -30.786 6.410 21.178 1.00 82.12 483 GLY A O 1
ATOM 3663 N N . VAL A 1 484 ? -29.600 5.473 19.523 1.00 86.00 484 VAL A N 1
ATOM 3664 C CA . VAL A 1 484 ? -30.585 5.794 18.478 1.00 86.00 484 VAL A CA 1
ATOM 3665 C C . VAL A 1 484 ? -31.751 4.812 18.543 1.00 86.00 484 VAL A C 1
ATOM 3667 O O . VAL A 1 484 ? -31.540 3.605 18.581 1.00 86.00 484 VAL A O 1
ATOM 3670 N N . LYS A 1 485 ? -32.989 5.318 18.519 1.00 87.06 485 LYS A N 1
ATOM 3671 C CA . LYS A 1 485 ? -34.212 4.505 18.418 1.00 87.06 485 LYS A CA 1
ATOM 3672 C C . LYS A 1 485 ? -34.610 4.294 16.961 1.00 87.06 485 LYS A C 1
ATOM 3674 O O . LYS A 1 485 ? -34.320 5.136 16.113 1.00 87.06 485 LYS A O 1
ATOM 3679 N N . ASP A 1 486 ? -35.341 3.219 16.688 1.00 84.56 486 ASP A N 1
ATOM 3680 C CA . ASP A 1 486 ? -35.721 2.847 15.319 1.00 84.56 486 ASP A CA 1
ATOM 3681 C C . ASP A 1 486 ? -36.587 3.923 14.632 1.00 84.56 486 ASP A C 1
ATOM 3683 O O . ASP A 1 486 ? -36.399 4.213 13.454 1.00 84.56 486 ASP A O 1
ATOM 3687 N N . GLU A 1 487 ? -37.446 4.611 15.392 1.00 82.94 487 GLU A N 1
ATOM 3688 C CA . GLU A 1 487 ? -38.281 5.733 14.920 1.00 82.94 487 GLU A CA 1
ATOM 3689 C C . GLU A 1 487 ? -37.470 6.961 14.459 1.00 82.94 487 GLU A C 1
ATOM 3691 O O . GLU A 1 487 ? -37.965 7.796 13.699 1.00 82.94 487 GLU A O 1
ATOM 3696 N N . ASP A 1 488 ? -36.221 7.097 14.914 1.00 86.06 488 ASP A N 1
ATOM 3697 C CA . ASP A 1 488 ? -35.350 8.226 14.582 1.00 86.06 488 ASP A CA 1
ATOM 3698 C C . ASP A 1 488 ? -34.351 7.904 13.460 1.00 86.06 488 ASP A C 1
ATOM 3700 O O . ASP A 1 488 ? -33.743 8.828 12.909 1.00 86.06 488 ASP A O 1
ATOM 3704 N N . LEU A 1 489 ? -34.211 6.631 13.063 1.00 84.38 489 LEU A N 1
ATOM 3705 C CA . LEU A 1 489 ? -33.309 6.214 11.980 1.00 84.38 489 LEU A CA 1
ATOM 3706 C C . LEU A 1 489 ? -33.646 6.909 10.662 1.00 84.38 489 LEU A C 1
ATOM 3708 O O . LEU A 1 489 ? -32.750 7.369 9.955 1.00 84.38 489 LEU A O 1
ATOM 3712 N N . GLU A 1 490 ? -34.935 7.062 10.361 1.00 84.12 490 GLU A N 1
ATOM 3713 C CA . GLU A 1 490 ? -35.391 7.695 9.124 1.00 84.12 490 GLU A CA 1
ATOM 3714 C C . GLU A 1 490 ? -34.959 9.168 9.011 1.00 84.12 490 GLU A C 1
ATOM 3716 O O . GLU A 1 490 ? -34.687 9.660 7.917 1.00 84.12 490 GLU A O 1
ATOM 3721 N N . LYS A 1 491 ? -34.828 9.863 10.149 1.00 84.69 491 LYS A N 1
ATOM 3722 C CA . LYS A 1 491 ? -34.342 11.252 10.211 1.00 84.69 491 LYS A CA 1
ATOM 3723 C C . LYS A 1 491 ? -32.818 11.344 10.124 1.00 84.69 491 LYS A C 1
ATOM 3725 O O . LYS A 1 491 ? -32.292 12.404 9.794 1.00 84.69 491 LYS A O 1
ATOM 3730 N N . LYS A 1 492 ? -32.107 10.271 10.484 1.00 85.94 492 LYS A N 1
ATOM 3731 C CA . LYS A 1 492 ? -30.638 10.213 10.531 1.00 85.94 492 LYS A CA 1
ATOM 3732 C C . LYS A 1 492 ? -30.027 9.733 9.216 1.00 85.94 492 LYS A C 1
ATOM 3734 O O . LYS A 1 492 ? -28.935 10.177 8.876 1.00 85.94 492 LYS A O 1
ATOM 3739 N N . ILE A 1 493 ? -30.718 8.861 8.481 1.00 86.38 493 ILE A N 1
ATOM 3740 C CA . ILE A 1 493 ? -30.235 8.294 7.219 1.00 86.38 493 ILE A CA 1
ATOM 3741 C C . ILE A 1 493 ? -30.782 9.117 6.035 1.00 86.38 493 ILE A C 1
ATOM 3743 O O . ILE A 1 493 ? -32.004 9.229 5.874 1.00 86.38 493 ILE A O 1
ATOM 3747 N N . PRO A 1 494 ? -29.915 9.676 5.169 1.00 86.19 494 PRO A N 1
ATOM 3748 C CA . PRO A 1 494 ? -30.353 10.431 3.996 1.00 86.19 494 PRO A CA 1
ATOM 3749 C C . PRO A 1 494 ? -31.283 9.627 3.076 1.00 86.19 494 PRO A C 1
ATOM 3751 O O . PRO A 1 494 ? -31.122 8.416 2.926 1.00 86.19 494 PRO A O 1
ATOM 3754 N N . SER A 1 495 ? -32.235 10.298 2.419 1.00 84.69 495 SER A N 1
ATOM 3755 C CA . SER A 1 495 ? -33.225 9.658 1.531 1.00 84.69 495 SER A CA 1
ATOM 3756 C C . SER A 1 495 ? -32.586 8.851 0.397 1.00 84.69 495 SER A C 1
ATOM 3758 O O . SER A 1 495 ? -33.025 7.738 0.123 1.00 84.69 495 SER A O 1
ATOM 3760 N N . PHE A 1 496 ? -31.505 9.354 -0.208 1.00 82.19 496 PHE A N 1
ATOM 3761 C CA . PHE A 1 496 ? -30.789 8.629 -1.264 1.00 82.19 496 PHE A CA 1
ATOM 3762 C C . PHE A 1 496 ? -30.164 7.314 -0.761 1.00 82.19 496 PHE A C 1
ATOM 3764 O O . PHE A 1 496 ? -30.225 6.307 -1.460 1.00 82.19 496 PHE A O 1
ATOM 3771 N N . VAL A 1 497 ? -29.635 7.284 0.471 1.00 85.62 497 VAL A N 1
ATOM 3772 C CA . VAL A 1 497 ? -29.089 6.062 1.092 1.00 85.62 497 VAL A CA 1
ATOM 3773 C C . VAL A 1 497 ? -30.212 5.080 1.416 1.00 85.62 497 VAL A C 1
ATOM 3775 O O . VAL A 1 497 ? -30.078 3.888 1.161 1.00 85.62 497 VAL A O 1
ATOM 3778 N N . ARG A 1 498 ? -31.342 5.572 1.940 1.00 87.19 498 ARG A N 1
ATOM 3779 C CA . ARG A 1 498 ? -32.532 4.747 2.213 1.00 87.19 498 ARG A CA 1
ATOM 3780 C C . ARG A 1 498 ? -33.053 4.062 0.946 1.00 87.19 498 ARG A C 1
ATOM 3782 O O . ARG A 1 498 ? -33.353 2.868 0.984 1.00 87.19 498 ARG A O 1
ATOM 3789 N N . ASN A 1 499 ? -33.092 4.795 -0.167 1.00 85.12 499 ASN A N 1
ATOM 3790 C CA . ASN A 1 499 ? -33.492 4.267 -1.468 1.00 85.12 499 ASN A CA 1
ATOM 3791 C C . ASN A 1 499 ? -32.530 3.170 -1.949 1.00 85.12 499 ASN A C 1
ATOM 3793 O O . ASN A 1 499 ? -32.978 2.077 -2.278 1.00 85.12 499 ASN A O 1
ATOM 3797 N N . GLU A 1 500 ? -31.216 3.410 -1.890 1.00 84.56 500 GLU A N 1
ATOM 3798 C CA . GLU A 1 500 ? -30.187 2.417 -2.239 1.00 84.56 500 GLU A CA 1
ATOM 3799 C C . GLU A 1 500 ? -30.264 1.147 -1.377 1.00 84.56 500 GLU A C 1
ATOM 3801 O O . GLU A 1 500 ? -30.214 0.036 -1.904 1.00 84.56 500 GLU A O 1
ATOM 3806 N N . ILE A 1 501 ? -30.452 1.289 -0.059 1.00 87.38 501 ILE A N 1
ATOM 3807 C CA . ILE A 1 501 ? -30.634 0.156 0.864 1.00 87.38 501 ILE A CA 1
ATOM 3808 C C . ILE A 1 501 ? -31.823 -0.705 0.420 1.00 87.38 501 ILE A C 1
ATOM 3810 O O . ILE A 1 501 ? -31.728 -1.934 0.387 1.00 87.38 501 ILE A O 1
ATOM 3814 N N . LYS A 1 502 ? -32.943 -0.074 0.044 1.00 86.31 502 LYS A N 1
ATOM 3815 C CA . LYS A 1 502 ? -34.141 -0.795 -0.393 1.00 86.31 502 LYS A CA 1
ATOM 3816 C C . LYS A 1 502 ? -33.979 -1.401 -1.787 1.00 86.31 502 LYS A C 1
ATOM 3818 O O . LYS A 1 502 ? -34.334 -2.563 -1.974 1.00 86.31 502 LYS A O 1
ATOM 3823 N N . SER A 1 503 ? -33.460 -0.642 -2.751 1.00 84.94 503 SER A N 1
ATOM 3824 C CA . SER A 1 503 ? -33.339 -1.057 -4.153 1.00 84.94 503 SER A CA 1
ATOM 3825 C C . SER A 1 503 ? -32.378 -2.234 -4.323 1.00 84.94 503 SER A C 1
ATOM 3827 O O . SER A 1 503 ? -32.650 -3.139 -5.110 1.00 84.94 503 SER A O 1
ATOM 3829 N N . LYS A 1 504 ? -31.304 -2.267 -3.526 1.00 85.12 504 LYS A N 1
ATOM 3830 C CA . LYS A 1 504 ? -30.316 -3.354 -3.494 1.00 85.12 504 LYS A CA 1
ATOM 3831 C C . LYS A 1 504 ? -30.656 -4.474 -2.506 1.00 85.12 504 LYS A C 1
ATOM 3833 O O . LYS A 1 504 ? -29.877 -5.413 -2.380 1.00 85.12 504 LYS A O 1
ATOM 3838 N N . ASN A 1 505 ? -31.809 -4.403 -1.831 1.00 87.12 505 ASN A N 1
ATOM 3839 C CA . ASN A 1 505 ? -32.253 -5.386 -0.835 1.00 87.12 505 ASN A CA 1
ATOM 3840 C C . ASN A 1 505 ? -31.186 -5.667 0.248 1.00 87.12 505 ASN A C 1
ATOM 3842 O O . ASN A 1 505 ? -30.882 -6.815 0.569 1.00 87.12 505 ASN A O 1
ATOM 3846 N N . VAL A 1 506 ? -30.588 -4.594 0.767 1.00 88.75 506 VAL A N 1
ATOM 3847 C CA . VAL A 1 506 ? -29.516 -4.625 1.769 1.00 88.75 506 VAL A CA 1
ATOM 3848 C C . VAL A 1 506 ? -30.082 -4.987 3.139 1.00 88.75 506 VAL A C 1
ATOM 3850 O O . VAL A 1 506 ? -31.148 -4.504 3.511 1.00 88.75 506 VAL A O 1
ATOM 3853 N N . GLU A 1 507 ? -29.358 -5.777 3.933 1.00 91.19 507 GLU A N 1
ATOM 3854 C CA . GLU A 1 507 ? -29.722 -5.995 5.335 1.00 91.19 507 GLU A CA 1
ATOM 3855 C C . GLU A 1 507 ? -29.037 -4.962 6.243 1.00 91.19 507 GLU A C 1
ATOM 3857 O O . GLU A 1 507 ? -27.807 -4.890 6.305 1.00 91.19 507 GLU A O 1
ATOM 3862 N N . LEU A 1 508 ? -29.835 -4.162 6.960 1.00 91.00 508 LEU A N 1
ATOM 3863 C CA . LEU A 1 508 ? -29.349 -3.119 7.866 1.00 91.00 508 LEU A CA 1
ATOM 3864 C C . LEU A 1 508 ? -29.368 -3.596 9.323 1.00 91.00 508 LEU A C 1
ATOM 3866 O O . LEU A 1 508 ? -30.401 -4.027 9.841 1.00 91.00 508 LEU A O 1
ATOM 3870 N N . PHE A 1 509 ? -28.232 -3.447 9.996 1.00 92.75 509 PHE A N 1
ATOM 3871 C CA . PHE A 1 509 ? -28.042 -3.733 11.411 1.00 92.75 509 PHE A CA 1
ATOM 3872 C C . PHE A 1 509 ? -27.530 -2.485 12.127 1.00 92.75 509 PHE A C 1
ATOM 3874 O O . PHE A 1 509 ? -26.631 -1.795 11.643 1.00 92.75 509 PHE A O 1
ATOM 3881 N N . VAL A 1 510 ? -28.087 -2.211 13.303 1.00 91.75 510 VAL A N 1
ATOM 3882 C CA . VAL A 1 510 ? -27.560 -1.187 14.206 1.00 91.75 510 VAL A CA 1
ATOM 3883 C C . VAL A 1 510 ? -26.787 -1.875 15.316 1.00 91.75 510 VAL A C 1
ATOM 3885 O O . VAL A 1 510 ? -27.309 -2.784 15.967 1.00 91.75 510 VAL A O 1
ATOM 3888 N N . LEU A 1 511 ? -25.551 -1.422 15.506 1.00 90.62 511 LEU A N 1
ATOM 3889 C CA . LEU A 1 511 ? -24.705 -1.777 16.629 1.00 90.62 511 LEU A CA 1
ATOM 3890 C C . LEU A 1 511 ? -24.736 -0.632 17.647 1.00 90.62 511 LEU A C 1
ATOM 3892 O O . LEU A 1 511 ? -24.505 0.522 17.296 1.00 90.62 511 LEU A O 1
ATOM 3896 N N . ASP A 1 512 ? -25.037 -0.957 18.898 1.00 89.75 512 ASP A N 1
ATOM 3897 C CA . ASP A 1 512 ? -25.031 -0.016 20.014 1.00 89.75 512 ASP A CA 1
ATOM 3898 C C . ASP A 1 512 ? -24.233 -0.610 21.185 1.00 89.75 512 ASP A C 1
ATOM 3900 O O . ASP A 1 512 ? -24.800 -1.319 22.027 1.00 89.75 512 ASP A O 1
ATOM 3904 N N . PRO A 1 513 ? -22.910 -0.355 21.244 1.00 85.88 513 PRO A N 1
ATOM 3905 C CA . PRO A 1 513 ? -22.054 -0.865 22.313 1.00 85.88 513 PRO A CA 1
ATOM 3906 C C . PRO A 1 513 ? -22.495 -0.399 23.708 1.00 85.88 513 PRO A C 1
ATOM 3908 O O . PRO A 1 513 ? -22.290 -1.123 24.681 1.00 85.88 513 PRO A O 1
ATOM 3911 N N . ALA A 1 514 ? -23.169 0.756 23.811 1.00 84.19 514 ALA A N 1
ATOM 3912 C CA . ALA A 1 514 ? -23.625 1.324 25.080 1.00 84.19 514 ALA A CA 1
ATOM 3913 C C . ALA A 1 514 ? -24.733 0.503 25.758 1.00 84.19 514 ALA A C 1
ATOM 3915 O O . ALA A 1 514 ? -25.000 0.696 26.941 1.00 84.19 514 ALA A O 1
ATOM 3916 N N . LEU A 1 515 ? -25.366 -0.432 25.041 1.00 84.81 515 LEU A N 1
ATOM 3917 C CA . LEU A 1 515 ? -26.335 -1.367 25.620 1.00 84.81 515 LEU A CA 1
ATOM 3918 C C . LEU A 1 515 ? -25.683 -2.562 26.340 1.00 84.81 515 LEU A C 1
ATOM 3920 O O . LEU A 1 515 ? -26.397 -3.341 26.975 1.00 84.81 515 LEU A O 1
ATOM 3924 N N . SER A 1 516 ? -24.357 -2.731 26.254 1.00 82.56 516 SER A N 1
ATOM 3925 C CA . SER A 1 516 ? -23.640 -3.745 27.031 1.00 82.56 516 SER A CA 1
ATOM 3926 C C . SER A 1 516 ? -23.281 -3.199 28.409 1.00 82.56 516 SER A C 1
ATOM 3928 O O . SER A 1 516 ? -22.590 -2.192 28.542 1.00 82.56 516 SER A O 1
ATOM 3930 N N . GLU A 1 517 ? -23.675 -3.927 29.454 1.00 76.69 517 GLU A N 1
ATOM 3931 C CA . GLU A 1 517 ? -23.311 -3.604 30.841 1.00 76.69 517 GLU A CA 1
ATOM 3932 C C . GLU A 1 517 ? -21.793 -3.700 31.076 1.00 76.69 517 GLU A C 1
ATOM 3934 O O . GLU A 1 517 ? -21.255 -3.126 32.027 1.00 76.69 517 GLU A O 1
ATOM 3939 N N . ALA A 1 518 ? -21.091 -4.450 30.222 1.00 70.19 518 ALA A N 1
ATOM 3940 C CA . ALA A 1 518 ? -19.646 -4.585 30.271 1.00 70.19 518 ALA A CA 1
ATOM 3941 C C . ALA A 1 518 ? -18.941 -3.347 29.683 1.00 70.19 518 ALA A C 1
ATOM 3943 O O . ALA A 1 518 ? -17.933 -2.913 30.243 1.00 70.19 518 ALA A O 1
ATOM 3944 N N . PHE A 1 519 ? -19.498 -2.737 28.629 1.00 74.00 519 PHE A N 1
ATOM 3945 C CA . PHE A 1 519 ? -18.929 -1.554 27.969 1.00 74.00 519 PHE A CA 1
ATOM 3946 C C . PHE A 1 519 ? -18.838 -0.333 28.899 1.00 74.00 519 PHE A C 1
ATOM 3948 O O . PHE A 1 519 ? -17.835 0.375 28.869 1.00 74.00 519 PHE A O 1
ATOM 3955 N N . GLU A 1 520 ? -19.814 -0.120 29.794 1.00 66.19 520 GLU A N 1
ATOM 3956 C CA . GLU A 1 520 ? -19.769 0.991 30.766 1.00 66.19 520 GLU A CA 1
ATOM 3957 C C . GLU A 1 520 ? -18.553 0.935 31.708 1.00 66.19 520 GLU A C 1
ATOM 3959 O O . GLU A 1 520 ? -18.128 1.965 32.235 1.00 66.19 520 GLU A O 1
ATOM 3964 N N . LYS A 1 521 ? -17.998 -0.260 31.940 1.00 68.25 521 LYS A N 1
ATOM 3965 C CA . LYS A 1 521 ? -16.851 -0.471 32.833 1.00 68.25 521 LYS A CA 1
ATOM 3966 C C . LYS A 1 521 ? -15.515 -0.396 32.102 1.00 68.25 521 LYS A C 1
ATOM 3968 O O . LYS A 1 521 ? -14.528 -0.018 32.720 1.00 68.25 521 LYS A O 1
ATOM 3973 N N . GLU A 1 522 ? -15.491 -0.771 30.826 1.00 73.25 522 GLU A N 1
ATOM 3974 C CA . GLU A 1 522 ? -14.275 -0.911 30.026 1.00 73.25 522 GLU A CA 1
ATOM 3975 C C . GLU A 1 522 ? -14.568 -0.538 28.557 1.00 73.25 522 GLU A C 1
ATOM 3977 O O . GLU A 1 522 ? -15.011 -1.392 27.782 1.00 73.25 522 GLU A O 1
ATOM 3982 N N . PRO A 1 523 ? -14.315 0.717 28.138 1.00 68.38 523 PRO A N 1
ATOM 3983 C CA . PRO A 1 523 ? -14.578 1.184 26.770 1.00 68.38 523 PRO A CA 1
ATOM 3984 C C . PRO A 1 523 ? -13.856 0.373 25.685 1.00 68.38 523 PRO A C 1
ATOM 3986 O O . PRO A 1 523 ? -14.321 0.277 24.552 1.00 68.38 523 PRO A O 1
ATOM 3989 N N . ALA A 1 524 ? -12.741 -0.268 26.037 1.00 67.69 524 ALA A N 1
ATOM 3990 C CA . ALA A 1 524 ? -11.954 -1.096 25.132 1.00 67.69 524 ALA A CA 1
ATOM 3991 C C . ALA A 1 524 ? -12.667 -2.404 24.699 1.00 67.69 524 ALA A C 1
ATOM 3993 O O . ALA A 1 524 ? -12.210 -3.099 23.792 1.00 67.69 524 ALA A O 1
ATOM 3994 N N . LEU A 1 525 ? -13.825 -2.726 25.293 1.00 78.19 525 LEU A N 1
ATOM 3995 C CA . LEU A 1 525 ? -14.718 -3.798 24.836 1.00 78.19 525 LEU A CA 1
ATOM 3996 C C . LEU A 1 525 ? -15.379 -3.518 23.482 1.00 78.19 525 LEU A C 1
ATOM 3998 O O . LEU A 1 525 ? -15.852 -4.458 22.844 1.00 78.19 525 LEU A O 1
ATOM 4002 N N . GLU A 1 526 ? -15.428 -2.264 23.032 1.00 83.31 526 GLU A N 1
ATOM 4003 C CA . GLU A 1 526 ? -16.065 -1.889 21.764 1.00 83.31 526 GLU A CA 1
ATOM 4004 C C . GLU A 1 526 ? -15.458 -2.612 20.557 1.00 83.31 526 GLU A C 1
ATOM 4006 O O . GLU A 1 526 ? -16.195 -3.088 19.689 1.00 83.31 526 GLU A O 1
ATOM 4011 N N . THR A 1 527 ? -14.133 -2.791 20.541 1.00 85.31 527 THR A N 1
ATOM 4012 C CA . THR A 1 527 ? -13.425 -3.576 19.520 1.00 85.31 527 THR A CA 1
ATOM 4013 C C . THR A 1 527 ? -13.959 -5.009 19.480 1.00 85.31 527 THR A C 1
ATOM 4015 O O . THR A 1 527 ? -14.381 -5.486 18.429 1.00 85.31 527 THR A O 1
ATOM 4018 N N . LEU A 1 528 ? -14.040 -5.675 20.638 1.00 85.88 528 LEU A N 1
ATOM 4019 C CA . LEU A 1 528 ? -14.514 -7.059 20.748 1.00 85.88 528 LEU A CA 1
ATOM 4020 C C . LEU A 1 528 ? -15.990 -7.200 20.372 1.00 85.88 528 LEU A C 1
ATOM 4022 O O . LEU A 1 528 ? -16.370 -8.144 19.681 1.00 85.88 528 LEU A O 1
ATOM 4026 N N . ILE A 1 529 ? -16.829 -6.259 20.805 1.00 87.94 529 ILE A N 1
ATOM 4027 C CA . ILE A 1 529 ? -18.246 -6.223 20.439 1.00 87.94 529 ILE A CA 1
ATOM 4028 C C . ILE A 1 529 ? -18.387 -6.101 18.915 1.00 87.94 529 ILE A C 1
ATOM 4030 O O . ILE A 1 529 ? -19.182 -6.828 18.317 1.00 87.94 529 ILE A O 1
ATOM 4034 N N . THR A 1 530 ? -17.582 -5.246 18.280 1.00 89.38 530 THR A N 1
ATOM 4035 C CA . THR A 1 530 ? -17.568 -5.059 16.822 1.00 89.38 530 THR A CA 1
ATOM 4036 C C . THR A 1 530 ? -17.126 -6.330 16.090 1.00 89.38 530 THR A C 1
ATOM 4038 O O . THR A 1 530 ? -17.774 -6.750 15.129 1.00 89.38 530 THR A O 1
ATOM 4041 N N . GLU A 1 531 ? -16.077 -7.003 16.570 1.00 89.50 531 GLU A N 1
ATOM 4042 C CA . GLU A 1 531 ? -15.606 -8.276 16.010 1.00 89.50 531 GLU A CA 1
ATOM 4043 C C . GLU A 1 531 ? -16.661 -9.387 16.098 1.00 89.50 531 GLU A C 1
ATOM 4045 O O . GLU A 1 531 ? -16.911 -10.101 15.123 1.00 89.50 531 GLU A O 1
ATOM 4050 N N . ILE A 1 532 ? -17.309 -9.535 17.256 1.00 89.25 532 ILE A N 1
ATOM 4051 C CA . ILE A 1 532 ? -18.343 -10.553 17.469 1.00 89.25 532 ILE A CA 1
ATOM 4052 C C . ILE A 1 532 ? -19.612 -10.222 16.677 1.00 89.25 532 ILE A C 1
ATOM 4054 O O . ILE A 1 532 ? -20.231 -11.133 16.123 1.00 89.25 532 ILE A O 1
ATOM 4058 N N . ALA A 1 533 ? -19.983 -8.943 16.559 1.00 90.75 533 ALA A N 1
ATOM 4059 C CA . ALA A 1 533 ? -21.089 -8.504 15.711 1.00 90.75 533 ALA A CA 1
ATOM 4060 C C . ALA A 1 533 ? -20.838 -8.868 14.244 1.00 90.75 533 ALA A C 1
ATOM 4062 O O . ALA A 1 533 ? -21.716 -9.438 13.590 1.00 90.75 533 ALA A O 1
ATOM 4063 N N . PHE A 1 534 ? -19.618 -8.622 13.754 1.00 91.69 534 PHE A N 1
ATOM 4064 C CA . PHE A 1 534 ? -19.199 -9.051 12.425 1.00 91.69 534 PHE A CA 1
ATOM 4065 C C . PHE A 1 534 ? -19.319 -10.569 12.258 1.00 91.69 534 PHE A C 1
ATOM 4067 O O . PHE A 1 534 ? -19.944 -11.022 11.299 1.00 91.69 534 PHE A O 1
ATOM 4074 N N . LEU A 1 535 ? -18.784 -11.367 13.191 1.00 90.75 535 LEU A N 1
ATOM 4075 C CA . LEU A 1 535 ? -18.887 -12.825 13.100 1.00 90.75 535 LEU A CA 1
ATOM 4076 C C . LEU A 1 535 ? -20.341 -13.292 13.108 1.00 90.75 535 LEU A C 1
ATOM 4078 O O . LEU A 1 535 ? -20.720 -14.107 12.282 1.00 90.75 535 LEU A O 1
ATOM 4082 N N . LYS A 1 536 ? -21.186 -12.756 13.984 1.00 90.56 536 LYS A N 1
ATOM 4083 C CA . LYS A 1 536 ? -22.593 -13.158 14.062 1.00 90.56 536 LYS A CA 1
ATOM 4084 C C . LYS A 1 536 ? -23.363 -12.877 12.767 1.00 90.56 536 LYS A C 1
ATOM 4086 O O . LYS A 1 536 ? -24.197 -13.691 12.379 1.00 90.56 536 LYS A O 1
ATOM 4091 N N . ILE A 1 537 ? -23.113 -11.733 12.131 1.00 90.88 537 ILE A N 1
ATOM 4092 C CA . ILE A 1 537 ? -23.869 -11.289 10.952 1.00 90.88 537 ILE A CA 1
ATOM 4093 C C . ILE A 1 537 ? -23.273 -11.868 9.669 1.00 90.88 537 ILE A C 1
ATOM 4095 O O . ILE A 1 537 ? -23.980 -12.494 8.884 1.00 90.88 537 ILE A O 1
ATOM 4099 N N . ALA A 1 538 ? -21.976 -11.656 9.454 1.00 89.38 538 ALA A N 1
ATOM 4100 C CA . ALA A 1 538 ? -21.322 -11.958 8.189 1.00 89.38 538 ALA A CA 1
ATOM 4101 C C . ALA A 1 538 ? -20.723 -13.370 8.140 1.00 89.38 538 ALA A C 1
ATOM 4103 O O . ALA A 1 538 ? -20.580 -13.917 7.050 1.00 89.38 538 ALA A O 1
ATOM 4104 N N . ARG A 1 539 ? -20.348 -13.956 9.290 1.00 89.06 539 ARG A N 1
ATOM 4105 C CA . ARG A 1 539 ? -19.609 -15.234 9.394 1.00 89.06 539 ARG A CA 1
ATOM 4106 C C . ARG A 1 539 ? -20.101 -16.139 10.536 1.00 89.06 539 ARG A C 1
ATOM 4108 O O . ARG A 1 539 ? -19.288 -16.553 11.375 1.00 89.06 539 ARG A O 1
ATOM 4115 N N . PRO A 1 540 ? -21.411 -16.437 10.627 1.00 89.44 540 PRO A N 1
ATOM 4116 C CA . PRO A 1 540 ? -21.986 -17.121 11.787 1.00 89.44 540 PRO A CA 1
ATOM 4117 C C . PRO A 1 540 ? -21.370 -18.504 12.028 1.00 89.44 540 PRO A C 1
ATOM 4119 O O . PRO A 1 540 ? -21.273 -18.952 13.169 1.00 89.44 540 PRO A O 1
ATOM 4122 N N . GLU A 1 541 ? -20.883 -19.168 10.980 1.00 88.75 541 GLU A N 1
ATOM 4123 C CA . GLU A 1 541 ? -20.200 -20.458 11.068 1.00 88.75 541 GLU A CA 1
ATOM 4124 C C . GLU A 1 541 ? -18.852 -20.394 11.804 1.00 88.75 541 GLU A C 1
ATOM 4126 O O . GLU A 1 541 ? -18.358 -21.416 12.281 1.00 88.75 541 GLU A O 1
ATOM 4131 N N . LEU A 1 542 ? -18.254 -19.203 11.909 1.00 87.69 542 LEU A N 1
ATOM 4132 C CA . LEU A 1 542 ? -17.013 -18.972 12.640 1.00 87.69 542 LEU A CA 1
ATOM 4133 C C . LEU A 1 542 ? -17.249 -18.510 14.079 1.00 87.69 542 LEU A C 1
ATOM 4135 O O . LEU A 1 542 ? -16.280 -18.409 14.822 1.00 87.69 542 LEU A O 1
ATOM 4139 N N . LEU A 1 543 ? -18.485 -18.253 14.514 1.00 85.62 543 LEU A N 1
ATOM 4140 C CA . LEU A 1 543 ? -18.744 -17.685 15.841 1.00 85.62 543 LEU A CA 1
ATOM 4141 C C . LEU A 1 543 ? -18.290 -18.620 16.977 1.00 85.62 543 LEU A C 1
ATOM 4143 O O . LEU A 1 543 ? -17.565 -18.203 17.881 1.00 85.62 543 LEU A O 1
ATOM 4147 N N . ASP A 1 544 ? -18.655 -19.902 16.906 1.00 81.75 544 ASP A N 1
ATOM 4148 C CA . ASP A 1 544 ? -18.373 -20.862 17.979 1.00 81.75 544 ASP A CA 1
ATOM 4149 C C . ASP A 1 544 ? -16.888 -21.201 18.129 1.00 81.75 544 ASP A C 1
ATOM 4151 O O . ASP A 1 544 ? -16.407 -21.323 19.252 1.00 81.75 544 ASP A O 1
ATOM 4155 N N . GLY A 1 545 ? -16.161 -21.344 17.016 1.00 79.56 545 GLY A N 1
ATOM 4156 C CA . GLY A 1 545 ? -14.724 -21.650 17.022 1.00 79.56 545 GLY A CA 1
ATOM 4157 C C . GLY A 1 545 ? -13.814 -20.419 16.950 1.00 79.56 545 GLY A C 1
ATOM 4158 O O . GLY A 1 545 ? -12.623 -20.507 17.248 1.00 79.56 545 GLY A O 1
ATOM 4159 N N . GLY A 1 546 ? -14.350 -19.277 16.521 1.00 80.44 546 GLY A N 1
ATOM 4160 C CA . GLY A 1 546 ? -13.615 -18.031 16.324 1.00 80.44 546 GLY A CA 1
ATOM 4161 C C . GLY A 1 546 ? -13.496 -17.201 17.592 1.00 80.44 546 GLY A C 1
ATOM 4162 O O . GLY A 1 546 ? -12.471 -16.553 17.775 1.00 80.44 546 GLY A O 1
ATOM 4163 N N . LYS A 1 547 ? -14.468 -17.291 18.508 1.00 81.38 547 LYS A N 1
ATOM 4164 C CA . LYS A 1 547 ? -14.459 -16.574 19.792 1.00 81.38 547 LYS A CA 1
ATOM 4165 C C . LYS A 1 547 ? -13.192 -16.828 20.620 1.00 81.38 547 LYS A C 1
ATOM 4167 O O . LYS A 1 547 ? -12.541 -15.883 21.049 1.00 81.38 547 LYS A O 1
ATOM 4172 N N . ASP A 1 548 ? -12.766 -18.086 20.757 1.00 81.81 548 ASP A N 1
ATOM 4173 C CA . ASP A 1 548 ? -11.559 -18.429 21.526 1.00 81.81 548 ASP A CA 1
ATOM 4174 C C . ASP A 1 548 ? -10.274 -17.956 20.827 1.00 81.81 548 ASP A C 1
ATOM 4176 O O . ASP A 1 548 ? -9.306 -17.559 21.474 1.00 81.81 548 ASP A O 1
ATOM 4180 N N . LYS A 1 549 ? -10.261 -17.954 19.488 1.00 85.31 549 LYS A N 1
ATOM 4181 C CA . LYS A 1 549 ? -9.129 -17.453 18.698 1.00 85.31 549 LYS A CA 1
ATOM 4182 C C . LYS A 1 549 ? -9.031 -15.928 18.748 1.00 85.31 549 LYS A C 1
ATOM 4184 O O . LYS A 1 549 ? -7.927 -15.412 18.881 1.00 85.31 549 LYS A O 1
ATOM 4189 N N . LEU A 1 550 ? -10.158 -15.217 18.682 1.00 84.81 550 LEU A N 1
ATOM 4190 C CA . LEU A 1 550 ? -10.206 -13.768 18.888 1.00 84.81 550 LEU A CA 1
ATOM 4191 C C . LEU A 1 550 ? -9.775 -13.401 20.304 1.00 84.81 550 LEU A C 1
ATOM 4193 O O . LEU A 1 550 ? -8.992 -12.475 20.470 1.00 84.81 550 LEU A O 1
ATOM 4197 N N . ALA A 1 551 ? -10.178 -14.178 21.312 1.00 79.56 551 ALA A N 1
ATOM 4198 C CA . ALA A 1 551 ? -9.723 -13.973 22.684 1.00 79.56 551 ALA A CA 1
ATOM 4199 C C . ALA A 1 551 ? -8.198 -14.121 22.809 1.00 79.56 551 ALA A C 1
ATOM 4201 O O . ALA A 1 551 ? -7.569 -13.377 23.554 1.00 79.56 551 ALA A O 1
ATOM 4202 N N . ALA A 1 552 ? -7.585 -15.043 22.059 1.00 81.62 552 ALA A N 1
ATOM 4203 C CA . ALA A 1 552 ? -6.130 -15.180 22.011 1.00 81.62 552 ALA A CA 1
ATOM 4204 C C . ALA A 1 552 ? -5.436 -14.017 21.275 1.00 81.62 552 ALA A C 1
ATOM 4206 O O . ALA A 1 552 ? -4.323 -13.650 21.645 1.00 81.62 552 ALA A O 1
ATOM 4207 N N . ILE A 1 553 ? -6.077 -13.437 20.254 1.00 81.19 553 ILE A N 1
ATOM 4208 C CA . ILE A 1 553 ? -5.564 -12.274 19.505 1.00 81.19 553 ILE A CA 1
ATOM 4209 C C . ILE A 1 553 ? -5.648 -10.997 20.354 1.00 81.19 553 ILE A C 1
ATOM 4211 O O . ILE A 1 553 ? -4.685 -10.238 20.410 1.00 81.19 553 ILE A O 1
ATOM 4215 N N . ASN A 1 554 ? -6.774 -10.800 21.040 1.00 76.88 554 ASN A N 1
ATOM 4216 C CA . ASN A 1 554 ? -7.082 -9.632 21.868 1.00 76.88 554 ASN A CA 1
ATOM 4217 C C . ASN A 1 554 ? -6.715 -9.807 23.351 1.00 76.88 554 ASN A C 1
ATOM 4219 O O . ASN A 1 554 ? -7.050 -8.972 24.179 1.00 76.88 554 ASN A O 1
ATOM 4223 N N . GLY A 1 555 ? -6.076 -10.916 23.724 1.00 66.69 555 GLY A N 1
ATOM 4224 C CA . GLY A 1 555 ? -5.513 -11.119 25.059 1.00 66.69 555 GLY A CA 1
ATOM 4225 C C . GLY A 1 555 ? -6.497 -11.267 26.231 1.00 66.69 555 GLY A C 1
ATOM 4226 O O . GLY A 1 555 ? -6.026 -11.260 27.368 1.00 66.69 555 GLY A O 1
ATOM 4227 N N . SER A 1 556 ? -7.813 -11.424 26.019 1.00 69.88 556 SER A N 1
ATOM 4228 C CA . SER A 1 556 ? -8.792 -11.527 27.118 1.00 69.88 556 SER A CA 1
ATOM 4229 C C . SER A 1 556 ? -10.004 -12.437 26.833 1.00 69.88 556 SER A C 1
ATOM 4231 O O . SER A 1 556 ? -10.912 -12.126 26.066 1.00 69.88 556 SER A O 1
ATOM 4233 N N . GLN A 1 557 ? -10.062 -13.591 27.510 1.00 75.19 557 GLN A N 1
ATOM 4234 C CA . GLN A 1 557 ? -11.144 -14.572 27.319 1.00 75.19 557 GLN A CA 1
ATOM 4235 C C . GLN A 1 557 ? -12.425 -14.229 28.096 1.00 75.19 557 GLN A C 1
ATOM 4237 O O . GLN A 1 557 ? -13.523 -14.411 27.574 1.00 75.19 557 GLN A O 1
ATOM 4242 N N . GLU A 1 558 ? -12.307 -13.709 29.320 1.00 75.81 558 GLU A N 1
ATOM 4243 C CA . GLU A 1 558 ? -13.460 -13.369 30.172 1.00 75.81 558 GLU A CA 1
ATOM 4244 C C . GLU A 1 558 ? -14.303 -12.232 29.577 1.00 75.81 558 GLU A C 1
ATOM 4246 O O . GLU A 1 558 ? -15.529 -12.307 29.515 1.00 75.81 558 GLU A O 1
ATOM 4251 N N . GLN A 1 559 ? -13.638 -11.197 29.072 1.00 72.06 559 GLN A N 1
ATOM 4252 C CA . GLN A 1 559 ? -14.276 -10.037 28.450 1.00 72.06 559 GLN A CA 1
ATOM 4253 C C . GLN A 1 559 ? -14.925 -10.379 27.111 1.00 72.06 559 GLN A C 1
ATOM 4255 O O . GLN A 1 559 ? -16.020 -9.901 26.821 1.00 72.06 559 GLN A O 1
ATOM 4260 N N . LEU A 1 560 ? -14.314 -11.270 26.327 1.00 76.25 560 LEU A N 1
ATOM 4261 C CA . LEU A 1 560 ? -14.932 -11.752 25.100 1.00 76.25 560 LEU A CA 1
ATOM 4262 C C . LEU A 1 560 ? -16.197 -12.575 25.387 1.00 76.25 560 LEU A C 1
ATOM 4264 O O . LEU A 1 560 ? -17.191 -12.437 24.679 1.00 76.25 560 LEU A O 1
ATOM 4268 N N . GLN A 1 561 ? -16.209 -13.381 26.454 1.00 78.81 561 GLN A N 1
ATOM 4269 C CA . GLN A 1 561 ? -17.427 -14.075 26.890 1.00 78.81 561 GLN A CA 1
ATOM 4270 C C . GLN A 1 561 ? -18.528 -13.096 27.315 1.00 78.81 561 GLN A C 1
ATOM 4272 O O . GLN A 1 561 ? -19.691 -13.322 26.981 1.00 78.81 561 GLN A O 1
ATOM 4277 N N . ALA A 1 562 ? -18.173 -12.000 27.993 1.00 78.06 562 ALA A N 1
ATOM 4278 C CA . ALA A 1 562 ? -19.120 -10.940 28.331 1.00 78.06 562 ALA A CA 1
ATOM 4279 C C . ALA A 1 562 ? -19.693 -10.259 27.072 1.00 78.06 562 ALA A C 1
ATOM 4281 O O . ALA A 1 562 ? -20.910 -10.137 26.948 1.00 78.06 562 ALA A O 1
ATOM 4282 N N . ALA A 1 563 ? -18.843 -9.912 26.098 1.00 80.69 563 ALA A N 1
ATOM 4283 C CA . ALA A 1 563 ? -19.275 -9.336 24.822 1.00 80.69 563 ALA A CA 1
ATOM 4284 C C . ALA A 1 563 ? -20.205 -10.283 24.038 1.00 80.69 563 ALA A C 1
ATOM 4286 O O . ALA A 1 563 ? -21.224 -9.856 23.497 1.00 80.69 563 ALA A O 1
ATOM 4287 N N . VAL A 1 564 ? -19.902 -11.587 24.021 1.00 82.56 564 VAL A N 1
ATOM 4288 C CA . VAL A 1 564 ? -20.761 -12.610 23.400 1.00 82.56 564 VAL A CA 1
ATOM 4289 C C . VAL A 1 564 ? -22.107 -12.729 24.121 1.00 82.56 564 VAL A C 1
ATOM 4291 O O . VAL A 1 564 ? -23.129 -12.892 23.460 1.00 82.56 564 VAL A O 1
ATOM 4294 N N . ALA A 1 565 ? -22.142 -12.637 25.452 1.00 83.62 565 ALA A N 1
ATOM 4295 C CA . ALA A 1 565 ? -23.385 -12.724 26.220 1.00 83.62 565 ALA A CA 1
ATOM 4296 C C . ALA A 1 565 ? -24.330 -11.539 25.957 1.00 83.62 565 ALA A C 1
ATOM 4298 O O . ALA A 1 565 ? -25.549 -11.718 25.928 1.00 83.62 565 ALA A O 1
ATOM 4299 N N . ASP A 1 566 ? -23.776 -10.348 25.730 1.00 85.00 566 ASP A N 1
ATOM 4300 C CA . ASP A 1 566 ? -24.552 -9.137 25.461 1.00 85.00 566 ASP A CA 1
ATOM 4301 C C . ASP A 1 566 ? -24.848 -8.912 23.969 1.00 85.00 566 ASP A C 1
ATOM 4303 O O . ASP A 1 566 ? -25.581 -7.982 23.631 1.00 85.00 566 ASP A O 1
ATOM 4307 N N . ILE A 1 567 ? -24.350 -9.761 23.058 1.00 87.00 567 ILE A N 1
ATOM 4308 C CA . ILE A 1 567 ? -24.430 -9.489 21.613 1.00 87.00 567 ILE A CA 1
ATOM 4309 C C . ILE A 1 567 ? -25.871 -9.347 21.089 1.00 87.00 567 ILE A C 1
ATOM 4311 O O . ILE A 1 567 ? -26.135 -8.566 20.178 1.00 87.00 567 ILE A O 1
ATOM 4315 N N . GLU A 1 568 ? -26.822 -10.089 21.664 1.00 87.62 568 GLU A N 1
ATOM 4316 C CA . GLU A 1 568 ? -28.252 -9.990 21.321 1.00 87.62 568 GLU A CA 1
ATOM 4317 C C . GLU A 1 568 ? -28.885 -8.670 21.780 1.00 87.62 568 GLU A C 1
ATOM 4319 O O . GLU A 1 568 ? -29.913 -8.265 21.246 1.00 87.62 568 GLU A O 1
ATOM 4324 N N . LYS A 1 569 ? -28.293 -8.001 22.777 1.00 88.06 569 LYS A N 1
ATOM 4325 C CA . LYS A 1 569 ? -28.762 -6.703 23.276 1.00 88.06 569 LYS A CA 1
ATOM 4326 C C . LYS A 1 569 ? -28.208 -5.552 22.437 1.00 88.06 569 LYS A C 1
ATOM 4328 O O . LYS A 1 569 ? -28.921 -4.585 22.195 1.00 88.06 569 LYS A O 1
ATOM 4333 N N . VAL A 1 570 ? -26.946 -5.657 22.011 1.00 88.75 570 VAL A N 1
ATOM 4334 C CA . VAL A 1 570 ? -26.214 -4.574 21.323 1.00 88.75 570 VAL A CA 1
ATOM 4335 C C . VAL A 1 570 ? -26.410 -4.565 19.806 1.00 88.75 570 VAL A C 1
ATOM 4337 O O . VAL A 1 570 ? -26.282 -3.511 19.192 1.00 88.75 570 VAL A O 1
ATOM 4340 N N . VAL A 1 571 ? -26.728 -5.707 19.184 1.00 91.50 571 VAL A N 1
ATOM 4341 C CA . VAL A 1 571 ? -26.978 -5.806 17.736 1.00 91.50 571 VAL A CA 1
ATOM 4342 C C . VAL A 1 571 ? -28.457 -6.033 17.473 1.00 91.50 571 VAL A C 1
ATOM 4344 O O . VAL A 1 571 ? -29.020 -7.038 17.907 1.00 91.50 571 VAL A O 1
ATOM 4347 N N . ARG A 1 572 ? -29.064 -5.166 16.660 1.00 92.50 572 ARG A N 1
ATOM 4348 C CA . ARG A 1 572 ? -30.450 -5.333 16.203 1.00 92.50 572 ARG A CA 1
ATOM 4349 C C . ARG A 1 572 ? -30.579 -5.189 14.691 1.00 92.50 572 ARG A C 1
ATOM 4351 O O . ARG A 1 572 ? -29.963 -4.313 14.086 1.00 92.50 572 ARG A O 1
ATOM 4358 N N . LYS A 1 573 ? -31.394 -6.056 14.084 1.00 92.94 573 LYS A N 1
ATOM 4359 C CA . LYS A 1 573 ? -31.757 -5.989 12.661 1.00 92.94 573 LYS A CA 1
ATOM 4360 C C . LYS A 1 573 ? -32.893 -4.987 12.479 1.00 92.94 573 LYS A C 1
ATOM 4362 O O . LYS A 1 573 ? -33.874 -5.049 13.214 1.00 92.94 573 LYS A O 1
ATOM 4367 N N . ILE A 1 574 ? -32.768 -4.100 11.497 1.00 91.25 574 ILE A N 1
ATOM 4368 C CA . ILE A 1 574 ? -33.777 -3.085 11.194 1.00 91.25 574 ILE A CA 1
ATOM 4369 C C . ILE A 1 574 ? -34.700 -3.593 10.089 1.00 91.25 574 ILE A C 1
ATOM 4371 O O . ILE A 1 574 ? -34.246 -4.000 9.017 1.00 91.25 574 ILE A O 1
ATOM 4375 N N . GLU A 1 575 ? -36.007 -3.552 10.339 1.00 89.69 575 GLU A N 1
ATOM 4376 C CA . GLU A 1 575 ? -37.010 -3.805 9.307 1.00 89.69 575 GLU A CA 1
ATOM 4377 C C . GLU A 1 575 ? -37.113 -2.587 8.387 1.00 89.69 575 GLU A C 1
ATOM 4379 O O . GLU A 1 575 ? -37.417 -1.486 8.839 1.00 89.69 575 GLU A O 1
ATOM 4384 N N . ILE A 1 576 ? -36.839 -2.774 7.092 1.00 88.19 576 ILE A N 1
ATOM 4385 C CA . ILE A 1 576 ? -36.795 -1.674 6.121 1.00 88.19 576 ILE A CA 1
ATOM 4386 C C . ILE A 1 576 ? -38.217 -1.359 5.624 1.00 88.19 576 ILE A C 1
ATOM 4388 O O . ILE A 1 576 ? -38.784 -2.176 4.879 1.00 88.19 576 ILE A O 1
ATOM 4392 N N . PRO A 1 577 ? -38.780 -0.179 5.954 1.00 86.00 577 PRO A N 1
ATOM 4393 C CA . PRO A 1 577 ? -40.129 0.204 5.542 1.00 86.00 577 PRO A CA 1
ATOM 4394 C C . PRO A 1 577 ? -40.269 0.321 4.018 1.00 86.00 577 PRO A C 1
ATOM 4396 O O . PRO A 1 577 ? -39.310 0.622 3.307 1.00 86.00 577 PRO A O 1
ATOM 4399 N N . GLU A 1 578 ? -41.483 0.139 3.491 1.00 83.19 578 GLU A N 1
ATOM 4400 C CA . GLU A 1 578 ? -41.755 0.369 2.060 1.00 83.19 578 GLU A CA 1
ATOM 4401 C C . GLU A 1 578 ? -41.601 1.844 1.658 1.00 83.19 578 GLU A C 1
ATOM 4403 O O . GLU A 1 578 ? -41.193 2.130 0.531 1.00 83.19 578 GLU A O 1
ATOM 4408 N N . THR A 1 579 ? -41.830 2.774 2.590 1.00 82.50 579 THR A N 1
ATOM 4409 C CA . THR A 1 579 ? -41.706 4.229 2.378 1.00 82.50 579 THR A CA 1
ATOM 4410 C C . THR A 1 579 ? -40.295 4.665 1.979 1.00 82.50 579 THR A C 1
ATOM 4412 O O . THR A 1 579 ? -40.126 5.705 1.355 1.00 82.50 579 THR A O 1
ATOM 4415 N N . TRP A 1 580 ? -39.263 3.857 2.252 1.00 84.00 580 TRP A N 1
ATOM 4416 C CA . TRP A 1 580 ? -37.878 4.156 1.860 1.00 84.00 580 TRP A CA 1
ATOM 4417 C C . TRP A 1 580 ? -37.634 4.082 0.345 1.00 84.00 580 TRP A C 1
ATOM 4419 O O . TRP A 1 580 ? -36.574 4.491 -0.123 1.00 84.00 580 TRP A O 1
ATOM 4429 N N . SER A 1 581 ? -38.607 3.581 -0.423 1.00 73.31 581 SER A N 1
ATOM 4430 C CA . SER A 1 581 ? -38.581 3.587 -1.890 1.00 73.31 581 SER A CA 1
ATOM 4431 C C . SER A 1 581 ? -39.033 4.914 -2.515 1.00 73.31 581 SER A C 1
ATOM 4433 O O . SER A 1 581 ? -38.869 5.104 -3.722 1.00 73.31 581 SER A O 1
ATOM 4435 N N . GLU A 1 582 ? -39.585 5.841 -1.725 1.00 71.31 582 GLU A N 1
ATOM 4436 C CA . GLU A 1 582 ? -40.058 7.130 -2.229 1.00 71.31 582 GLU A CA 1
ATOM 4437 C C . GLU A 1 582 ? -38.874 8.008 -2.669 1.00 71.31 582 GLU A C 1
ATOM 4439 O O . GLU A 1 582 ? -37.975 8.340 -1.894 1.00 71.31 582 GLU A O 1
ATOM 4444 N N . ILE A 1 583 ? -38.858 8.368 -3.956 1.00 64.31 583 ILE A N 1
ATOM 4445 C CA . ILE A 1 583 ? -37.852 9.260 -4.536 1.00 64.31 583 ILE A CA 1
ATOM 4446 C C . ILE A 1 583 ? -38.221 10.689 -4.143 1.00 64.31 583 ILE A C 1
ATOM 4448 O O . ILE A 1 583 ? -39.145 11.277 -4.703 1.00 64.31 583 ILE A O 1
ATOM 4452 N N . ASP A 1 584 ? -37.482 11.254 -3.195 1.00 66.31 584 ASP A N 1
ATOM 4453 C CA . ASP A 1 584 ? -37.572 12.676 -2.886 1.00 66.31 584 ASP A CA 1
ATOM 4454 C C . ASP A 1 584 ? -36.931 13.487 -4.025 1.00 66.31 584 ASP A C 1
ATOM 4456 O O . ASP A 1 584 ? -35.708 13.580 -4.136 1.00 66.31 584 ASP A O 1
ATOM 4460 N N . THR A 1 585 ? -37.761 14.053 -4.905 1.00 58.88 585 THR A N 1
ATOM 4461 C CA . THR A 1 585 ? -37.315 14.861 -6.053 1.00 58.88 585 THR A CA 1
ATOM 4462 C C . THR A 1 585 ? -36.662 16.188 -5.653 1.00 58.88 585 THR A C 1
ATOM 4464 O O . THR A 1 585 ? -36.053 16.835 -6.504 1.00 58.88 585 THR A O 1
ATOM 4467 N N . GLU A 1 586 ? -36.782 16.608 -4.388 1.00 57.97 586 GLU A N 1
ATOM 4468 C CA . GLU A 1 586 ? -36.173 17.834 -3.856 1.00 57.97 586 GLU A CA 1
ATOM 4469 C C . GLU A 1 586 ? -34.880 17.564 -3.062 1.00 57.97 586 GLU A C 1
ATOM 4471 O O . GLU A 1 586 ? -34.152 18.504 -2.718 1.00 57.97 586 GLU A O 1
ATOM 4476 N N . ALA A 1 587 ? -34.545 16.296 -2.797 1.00 61.44 587 ALA A N 1
ATOM 4477 C CA . ALA A 1 587 ? -33.331 15.936 -2.079 1.00 61.44 587 ALA A CA 1
ATOM 4478 C C . ALA A 1 587 ? -32.081 16.247 -2.916 1.00 61.44 587 ALA A C 1
ATOM 4480 O O . ALA A 1 587 ? -31.918 15.784 -4.045 1.00 61.44 587 ALA A O 1
ATOM 4481 N N . LYS A 1 588 ? -31.144 17.006 -2.333 1.00 59.56 588 LYS A N 1
ATOM 4482 C CA . LYS A 1 588 ? -29.818 17.213 -2.926 1.00 59.56 588 LYS A CA 1
ATOM 4483 C C . LYS A 1 588 ? -29.115 15.863 -3.075 1.00 59.56 588 LYS A C 1
ATOM 4485 O O . LYS A 1 588 ? -28.740 15.248 -2.080 1.00 59.56 588 LYS A O 1
ATOM 4490 N N . THR A 1 589 ? -28.896 15.436 -4.313 1.00 57.12 589 THR A N 1
ATOM 4491 C CA . THR A 1 589 ? -27.983 14.337 -4.628 1.00 57.12 589 THR A CA 1
ATOM 4492 C C . THR A 1 589 ? -26.559 14.817 -4.376 1.00 57.12 589 THR A C 1
ATOM 4494 O O . THR A 1 589 ? -26.077 15.729 -5.052 1.00 57.12 589 THR A O 1
ATOM 4497 N N . PHE A 1 590 ? -25.898 14.241 -3.378 1.00 61.84 590 PHE A N 1
ATOM 4498 C CA . PHE A 1 590 ? -24.473 14.454 -3.168 1.00 61.84 590 PHE A CA 1
ATOM 4499 C C . PHE A 1 590 ? -23.714 13.463 -4.041 1.00 61.84 590 PHE A C 1
ATOM 4501 O O . PHE A 1 590 ? -23.932 12.259 -3.929 1.00 61.84 590 PHE A O 1
ATOM 4508 N N . ASP A 1 591 ? -22.834 13.970 -4.899 1.00 62.97 591 ASP A N 1
ATOM 4509 C CA . ASP A 1 591 ? -21.869 13.129 -5.599 1.00 62.97 591 ASP A CA 1
ATOM 4510 C C . ASP A 1 591 ? -20.761 12.777 -4.599 1.00 62.97 591 ASP A C 1
ATOM 4512 O O . ASP A 1 591 ? -19.840 13.561 -4.348 1.00 62.97 591 ASP A O 1
ATOM 4516 N N . LEU A 1 592 ? -20.954 11.665 -3.888 1.00 67.12 592 LEU A N 1
ATOM 4517 C CA . LEU A 1 592 ? -20.005 11.189 -2.892 1.00 67.12 592 LEU A CA 1
ATOM 4518 C C . LEU A 1 592 ? -18.876 10.432 -3.597 1.00 67.12 592 LEU A C 1
ATOM 4520 O O . LEU A 1 592 ? -19.143 9.619 -4.483 1.00 67.12 592 LEU A O 1
ATOM 4524 N N . PRO A 1 593 ? -17.611 10.647 -3.201 1.00 68.88 593 PRO A N 1
ATOM 4525 C CA . PRO A 1 593 ? -16.518 9.869 -3.756 1.00 68.88 593 PRO A CA 1
ATOM 4526 C C . PRO A 1 593 ? -16.710 8.386 -3.408 1.00 68.88 593 PRO A C 1
ATOM 4528 O O . PRO A 1 593 ? -17.006 8.041 -2.267 1.00 68.88 593 PRO A O 1
ATOM 4531 N N . ALA A 1 594 ? -16.490 7.500 -4.383 1.00 68.62 594 ALA A N 1
ATOM 4532 C CA . ALA A 1 594 ? -16.623 6.049 -4.199 1.00 68.62 594 ALA A CA 1
ATOM 4533 C C . ALA A 1 594 ? -15.603 5.453 -3.202 1.00 68.62 594 ALA A C 1
ATOM 4535 O O . ALA A 1 594 ? -15.747 4.321 -2.741 1.00 68.62 594 ALA A O 1
ATOM 4536 N N . THR A 1 595 ? -14.544 6.199 -2.874 1.00 76.88 595 THR A N 1
ATOM 4537 C CA . THR A 1 595 ? -13.533 5.815 -1.886 1.00 76.88 595 THR A CA 1
ATOM 4538 C C . THR A 1 595 ? -12.923 7.046 -1.216 1.00 76.88 595 THR A C 1
ATOM 4540 O O . THR A 1 595 ? -12.962 8.146 -1.771 1.00 76.88 595 THR A O 1
ATOM 4543 N N . ILE A 1 596 ? -12.323 6.859 -0.038 1.00 83.62 596 ILE A N 1
ATOM 4544 C CA . ILE A 1 596 ? -11.527 7.898 0.625 1.00 83.62 596 ILE A CA 1
ATOM 4545 C C . ILE A 1 596 ? -10.224 8.157 -0.143 1.00 83.62 596 ILE A C 1
ATOM 4547 O O . ILE A 1 596 ? -9.694 7.264 -0.814 1.00 83.62 596 ILE A O 1
ATOM 4551 N N . LYS A 1 597 ? -9.709 9.387 -0.062 1.00 80.62 597 LYS A N 1
ATOM 4552 C CA . LYS A 1 597 ? -8.443 9.765 -0.698 1.00 80.62 597 LYS A CA 1
ATOM 4553 C C . LYS A 1 597 ? -7.301 9.476 0.264 1.00 80.62 597 LYS A C 1
ATOM 4555 O O . LYS A 1 597 ? -7.189 10.128 1.292 1.00 80.62 597 LYS A O 1
ATOM 4560 N N . SER A 1 598 ? -6.435 8.532 -0.100 1.00 79.88 598 SER A N 1
ATOM 4561 C CA . SER A 1 598 ? -5.250 8.226 0.702 1.00 79.88 598 SER A CA 1
ATOM 4562 C C . SER A 1 598 ? -4.365 9.465 0.836 1.00 79.88 598 SER A C 1
ATOM 4564 O O . SER A 1 598 ? -3.928 10.027 -0.172 1.00 79.88 598 SER A O 1
ATOM 4566 N N . SER A 1 599 ? -4.072 9.868 2.068 1.00 76.25 599 SER A N 1
ATOM 4567 C CA . SER A 1 599 ? -3.155 10.974 2.371 1.00 76.25 599 SER A CA 1
ATOM 4568 C C . SER A 1 599 ? -1.940 10.551 3.194 1.00 76.25 599 SER A C 1
ATOM 4570 O O . SER A 1 599 ? -0.941 11.271 3.208 1.00 76.25 599 SER A O 1
ATOM 4572 N N . SER A 1 600 ? -1.985 9.360 3.793 1.00 75.25 600 SER A N 1
ATOM 4573 C CA . SER A 1 600 ? -0.895 8.770 4.570 1.00 75.25 600 SER A CA 1
ATOM 4574 C C . SER A 1 600 ? -0.824 7.248 4.389 1.00 75.25 600 SER A C 1
ATOM 4576 O O . SER A 1 600 ? -1.756 6.637 3.860 1.00 75.25 600 SER A O 1
ATOM 4578 N N . PHE A 1 601 ? 0.299 6.652 4.802 1.00 73.75 601 PHE A N 1
ATOM 4579 C CA . PHE A 1 601 ? 0.476 5.197 4.907 1.00 73.75 601 PHE A CA 1
ATOM 4580 C C . PHE A 1 601 ? 0.086 4.674 6.290 1.00 73.75 601 PHE A C 1
ATOM 4582 O O . PHE A 1 601 ? -0.337 3.526 6.404 1.00 73.75 601 PHE A O 1
ATOM 4589 N N . THR A 1 602 ? 0.227 5.506 7.319 1.00 75.31 602 THR A N 1
ATOM 4590 C CA . THR A 1 602 ? -0.184 5.218 8.694 1.00 75.31 602 THR A CA 1
ATOM 4591 C C . THR A 1 602 ? -1.273 6.183 9.137 1.00 75.31 602 THR A C 1
ATOM 4593 O O . THR A 1 602 ? -1.525 7.208 8.487 1.00 75.31 602 THR A O 1
ATOM 4596 N N . GLY A 1 603 ? -1.909 5.852 10.254 1.00 72.94 603 GLY A N 1
ATOM 4597 C CA . GLY A 1 603 ? -2.974 6.673 10.786 1.00 72.94 603 GLY A CA 1
ATOM 4598 C C . GLY A 1 603 ? -2.536 8.025 11.325 1.00 72.94 603 GLY A C 1
ATOM 4599 O O . GLY A 1 603 ? -1.352 8.300 11.507 1.00 72.94 603 GLY A O 1
ATOM 4600 N N . PHE A 1 604 ? -3.514 8.899 11.528 1.00 71.56 604 PHE A N 1
ATOM 4601 C CA . PHE A 1 604 ? -3.355 10.180 12.184 1.00 71.56 604 PHE A CA 1
ATOM 4602 C C . PHE A 1 604 ? -2.842 9.997 13.619 1.00 71.56 604 PHE A C 1
ATOM 4604 O O . PHE A 1 604 ? -3.567 9.566 14.514 1.00 71.56 604 PHE A O 1
ATOM 4611 N N . GLU A 1 605 ? -1.584 10.364 13.843 1.00 64.62 605 GLU A N 1
ATOM 4612 C CA . GLU A 1 605 ? -1.006 10.461 15.180 1.00 64.62 605 GLU A CA 1
ATOM 4613 C C . GLU A 1 605 ? -1.383 11.814 15.788 1.00 64.62 605 GLU A C 1
ATOM 4615 O O . GLU A 1 605 ? -1.022 12.877 15.280 1.00 64.62 605 GLU A O 1
ATOM 4620 N N . LYS A 1 606 ? -2.176 11.768 16.860 1.00 57.22 606 LYS A N 1
ATOM 4621 C CA . LYS A 1 606 ? -2.657 12.958 17.574 1.00 57.22 606 LYS A CA 1
ATOM 4622 C C . LYS A 1 606 ? -1.691 13.418 18.667 1.00 57.22 606 LYS A C 1
ATOM 4624 O O . LYS A 1 606 ? -1.728 14.584 19.051 1.00 57.22 606 LYS A O 1
ATOM 4629 N N . GLU A 1 607 ? -0.875 12.502 19.182 1.00 54.88 607 GLU A N 1
ATOM 4630 C CA . GLU A 1 607 ? 0.040 12.759 20.287 1.00 54.88 607 GLU A CA 1
ATOM 4631 C C . GLU A 1 607 ? 1.406 13.198 19.756 1.00 54.88 607 GLU A C 1
ATOM 4633 O O . GLU A 1 607 ? 2.175 12.388 19.247 1.00 54.88 607 GLU A O 1
ATOM 4638 N N . ASP A 1 608 ? 1.753 14.469 19.969 1.00 46.81 608 ASP A N 1
ATOM 4639 C CA . ASP A 1 608 ? 3.152 14.809 20.222 1.00 46.81 608 ASP A CA 1
ATOM 4640 C C . ASP A 1 608 ? 3.483 14.180 21.586 1.00 46.81 608 ASP A C 1
ATOM 4642 O O . ASP A 1 608 ? 3.277 14.808 22.626 1.00 46.81 608 ASP A O 1
ATOM 4646 N N . THR A 1 609 ? 3.899 12.909 21.623 1.00 46.25 609 THR A N 1
ATOM 4647 C CA . THR A 1 609 ? 4.306 12.278 22.885 1.00 46.25 609 THR A CA 1
ATOM 4648 C C . THR A 1 609 ? 5.514 13.032 23.433 1.00 46.25 609 THR A C 1
ATOM 4650 O O . THR A 1 609 ? 6.645 12.821 22.985 1.00 46.25 609 THR A O 1
ATOM 4653 N N . GLU A 1 610 ? 5.292 13.930 24.397 1.00 44.84 610 GLU A N 1
ATOM 4654 C CA . GLU A 1 610 ? 6.379 14.509 25.176 1.00 44.84 610 GLU A CA 1
ATOM 4655 C C . GLU A 1 610 ? 7.134 13.360 25.846 1.00 44.84 610 GLU A C 1
ATOM 4657 O O . GLU A 1 610 ? 6.544 12.482 26.483 1.00 44.84 610 GLU A O 1
ATOM 4662 N N . ALA A 1 611 ? 8.457 13.332 25.664 1.00 43.56 611 ALA A N 1
ATOM 4663 C CA . ALA A 1 611 ? 9.283 12.298 26.262 1.00 43.56 611 ALA A CA 1
ATOM 4664 C C . ALA A 1 611 ? 9.015 12.249 27.779 1.00 43.56 611 ALA A C 1
ATOM 4666 O O . ALA A 1 611 ? 8.990 13.302 28.425 1.00 43.56 611 ALA A O 1
ATOM 4667 N N . PRO A 1 612 ? 8.828 11.056 28.372 1.00 43.00 612 PRO A N 1
ATOM 4668 C CA . PRO A 1 612 ? 8.479 10.951 29.779 1.00 43.00 612 PRO A CA 1
ATOM 4669 C C . PRO A 1 612 ? 9.533 11.657 30.633 1.00 43.00 612 PRO A C 1
ATOM 4671 O O . PRO A 1 612 ? 10.734 11.402 30.505 1.00 43.00 612 PRO A O 1
ATOM 4674 N N . SER A 1 613 ? 9.076 12.530 31.531 1.00 45.84 613 SER A N 1
ATOM 4675 C CA . SER A 1 613 ? 9.941 13.200 32.502 1.00 45.84 613 SER A CA 1
ATOM 4676 C C . SER A 1 613 ? 10.495 12.160 33.479 1.00 45.84 613 SER A C 1
ATOM 4678 O O . SER A 1 613 ? 9.806 11.704 34.391 1.00 45.84 613 SER A O 1
ATOM 4680 N N . GLN A 1 614 ? 11.740 11.729 33.274 1.00 49.56 614 GLN A N 1
ATOM 4681 C CA . GLN A 1 614 ? 12.383 10.749 34.148 1.00 49.56 614 GLN A CA 1
ATOM 4682 C C . GLN A 1 614 ? 12.984 11.442 35.375 1.00 49.56 614 GLN A C 1
ATOM 4684 O O . GLN A 1 614 ? 13.972 12.166 35.269 1.00 49.56 614 GLN A O 1
ATOM 4689 N N . LEU A 1 615 ? 12.453 11.145 36.563 1.00 46.69 615 LEU A N 1
ATOM 4690 C CA . LEU A 1 615 ? 13.127 11.443 37.829 1.00 46.69 615 LEU A CA 1
ATOM 4691 C C . LEU A 1 615 ? 14.405 10.601 37.927 1.00 46.69 615 LEU A C 1
ATOM 4693 O O . LEU A 1 615 ? 14.367 9.395 38.183 1.00 46.69 615 LEU A O 1
ATOM 4697 N N . ARG A 1 616 ? 15.560 11.230 37.704 1.00 57.72 616 ARG A N 1
ATOM 4698 C CA . ARG A 1 616 ? 16.870 10.582 37.810 1.00 57.72 616 ARG A CA 1
ATOM 4699 C C . ARG A 1 616 ? 17.546 10.974 39.114 1.00 57.72 616 ARG A C 1
ATOM 4701 O O . ARG A 1 616 ? 17.622 12.141 39.463 1.00 57.72 616 ARG A O 1
ATOM 4708 N N . SER A 1 617 ? 18.061 9.982 39.841 1.00 61.00 617 SER A N 1
ATOM 4709 C CA . SER A 1 617 ? 18.809 10.247 41.077 1.00 61.00 617 SER A CA 1
ATOM 4710 C C . SER A 1 617 ? 20.148 10.941 40.794 1.00 61.00 617 SER A C 1
ATOM 4712 O O . SER A 1 617 ? 20.695 10.816 39.696 1.00 61.00 617 SER A O 1
ATOM 4714 N N . TRP A 1 618 ? 20.750 11.544 41.826 1.00 65.81 618 TRP A N 1
ATOM 4715 C CA . TRP A 1 618 ? 22.099 12.133 41.786 1.00 65.81 618 TRP A CA 1
ATOM 4716 C C . TRP A 1 618 ? 23.176 11.204 41.184 1.00 65.81 618 TRP A C 1
ATOM 4718 O O . TRP A 1 618 ? 24.179 11.676 40.650 1.00 65.81 618 TRP A O 1
ATOM 4728 N N . HIS A 1 619 ? 22.970 9.881 41.208 1.00 69.50 619 HIS A N 1
ATOM 4729 C CA . HIS A 1 619 ? 23.863 8.913 40.570 1.00 69.50 619 HIS A CA 1
ATOM 4730 C C . HIS A 1 619 ? 23.969 9.098 39.047 1.00 69.50 619 HIS A C 1
ATOM 4732 O O . HIS A 1 619 ? 24.999 8.751 38.477 1.00 69.50 619 HIS A O 1
ATOM 4738 N N . ALA A 1 620 ? 22.936 9.612 38.370 1.00 67.75 620 ALA A N 1
ATOM 4739 C CA . ALA A 1 620 ? 22.981 9.894 36.933 1.00 67.75 620 ALA A CA 1
ATOM 4740 C C . ALA A 1 620 ? 23.941 11.054 36.633 1.00 67.75 620 ALA A C 1
ATOM 4742 O O . ALA A 1 620 ? 24.858 10.898 35.826 1.00 67.75 620 ALA A O 1
ATOM 4743 N N . ALA A 1 621 ? 23.820 12.147 37.391 1.00 66.38 621 ALA A N 1
ATOM 4744 C CA . ALA A 1 621 ? 24.757 13.266 37.355 1.00 66.38 621 ALA A CA 1
ATOM 4745 C C . ALA A 1 621 ? 26.191 12.813 37.686 1.00 66.38 621 ALA A C 1
ATOM 4747 O O . ALA A 1 621 ? 27.143 13.152 36.982 1.00 66.38 621 ALA A O 1
ATOM 4748 N N . ALA A 1 622 ? 26.352 11.967 38.710 1.00 72.56 622 ALA A N 1
ATOM 4749 C CA . ALA A 1 622 ? 27.648 11.401 39.071 1.00 72.56 622 ALA A CA 1
ATOM 4750 C C . ALA A 1 622 ? 28.245 10.536 37.947 1.00 72.56 622 ALA A C 1
ATOM 4752 O O . ALA A 1 622 ? 29.438 10.640 37.678 1.00 72.56 622 ALA A O 1
ATOM 4753 N N . LYS A 1 623 ? 27.442 9.720 37.247 1.00 75.06 623 LYS A N 1
ATOM 4754 C CA . LYS A 1 623 ? 27.903 8.930 36.090 1.00 75.06 623 LYS A CA 1
ATOM 4755 C C . LYS A 1 623 ? 28.391 9.822 34.949 1.00 75.06 623 LYS A C 1
ATOM 4757 O O . LYS A 1 623 ? 29.457 9.536 34.412 1.00 75.06 623 LYS A O 1
ATOM 4762 N N . GLY A 1 624 ? 27.676 10.903 34.627 1.00 70.00 624 GLY A N 1
ATOM 4763 C CA . GLY A 1 624 ? 28.127 11.884 33.630 1.00 70.00 624 GLY A CA 1
ATOM 4764 C C . GLY A 1 624 ? 29.446 12.559 34.029 1.00 70.00 624 GLY A C 1
ATOM 4765 O O . GLY A 1 624 ? 30.347 12.722 33.211 1.00 70.00 624 GLY A O 1
ATOM 4766 N N . LEU A 1 625 ? 29.623 12.865 35.318 1.00 72.31 625 LEU A N 1
ATOM 4767 C CA . LEU A 1 625 ? 30.869 13.438 35.837 1.00 72.31 625 LEU A CA 1
ATOM 4768 C C . LEU A 1 625 ? 32.044 12.447 35.870 1.00 72.31 625 LEU A C 1
ATOM 4770 O O . LEU A 1 625 ? 33.184 12.868 35.669 1.00 72.31 625 LEU A O 1
ATOM 4774 N N . ILE A 1 626 ? 31.783 11.164 36.142 1.00 80.12 626 ILE A N 1
ATOM 4775 C CA . ILE A 1 626 ? 32.800 10.103 36.239 1.00 80.12 626 ILE A CA 1
ATOM 4776 C C . ILE A 1 626 ? 33.212 9.592 34.850 1.00 80.12 626 ILE A C 1
ATOM 4778 O O . ILE A 1 626 ? 34.393 9.335 34.631 1.00 80.12 626 ILE A O 1
ATOM 4782 N N . PHE A 1 627 ? 32.269 9.460 33.912 1.00 79.06 627 PHE A N 1
ATOM 4783 C CA . PHE A 1 627 ? 32.479 8.881 32.578 1.00 79.06 627 PHE A CA 1
ATOM 4784 C C . PHE A 1 627 ? 32.300 9.929 31.471 1.00 79.06 627 PHE A C 1
ATOM 4786 O O . PHE A 1 627 ? 31.489 9.762 30.557 1.00 79.06 627 PHE A O 1
ATOM 4793 N N . LYS A 1 628 ? 33.056 11.027 31.553 1.00 78.88 628 LYS A N 1
ATOM 4794 C CA . LYS A 1 628 ? 32.867 12.208 30.694 1.00 78.88 628 LYS A CA 1
ATOM 4795 C C . LYS A 1 628 ? 32.961 11.894 29.202 1.00 78.88 628 LYS A C 1
ATOM 4797 O O . LYS A 1 628 ? 32.223 12.473 28.415 1.00 78.88 628 LYS A O 1
ATOM 4802 N N . GLU A 1 629 ? 33.826 10.964 28.809 1.00 71.56 629 GLU A N 1
ATOM 4803 C CA . GLU A 1 629 ? 34.044 10.568 27.416 1.00 71.56 629 GLU A CA 1
ATOM 4804 C C . GLU A 1 629 ? 32.863 9.778 26.843 1.00 71.56 629 GLU A C 1
ATOM 4806 O O . GLU A 1 629 ? 32.529 9.939 25.673 1.00 71.56 629 GLU A O 1
ATOM 4811 N N . ALA A 1 630 ? 32.210 8.949 27.665 1.00 65.56 630 ALA A N 1
ATOM 4812 C CA . ALA A 1 630 ? 31.063 8.145 27.245 1.00 65.56 630 ALA A CA 1
ATOM 4813 C C . ALA A 1 630 ? 29.783 8.984 27.102 1.00 65.56 630 ALA A C 1
ATOM 4815 O O . ALA A 1 630 ? 28.920 8.651 26.294 1.00 65.56 630 ALA A O 1
ATOM 4816 N N . TYR A 1 631 ? 29.678 10.070 27.874 1.00 65.06 631 TYR A N 1
ATOM 4817 C CA . TYR A 1 631 ? 28.504 10.947 27.916 1.00 65.06 631 TYR A CA 1
ATOM 4818 C C . TYR A 1 631 ? 28.732 12.325 27.277 1.00 65.06 631 TYR A C 1
ATOM 4820 O O . TYR A 1 631 ? 27.841 13.169 27.310 1.00 65.06 631 TYR A O 1
ATOM 4828 N N . GLY A 1 632 ? 29.919 12.588 26.720 1.00 70.06 632 GLY A N 1
ATOM 4829 C CA . GLY A 1 632 ? 30.267 13.889 26.137 1.00 70.06 632 GLY A CA 1
ATOM 4830 C C . GLY A 1 632 ? 30.197 15.057 27.131 1.00 70.06 632 GLY A C 1
ATOM 4831 O O . GLY A 1 632 ? 30.006 16.201 26.720 1.00 70.06 632 GLY A O 1
ATOM 4832 N N . THR A 1 633 ? 30.316 14.787 28.435 1.00 69.88 633 THR A N 1
ATOM 4833 C CA . THR A 1 633 ? 30.075 15.766 29.499 1.00 69.88 633 THR A CA 1
ATOM 4834 C C . THR A 1 633 ? 31.155 16.845 29.513 1.00 69.88 633 THR A C 1
ATOM 4836 O O . THR A 1 633 ? 32.335 16.568 29.748 1.00 69.88 633 THR A O 1
ATOM 4839 N N . LYS A 1 634 ? 30.742 18.101 29.327 1.00 67.81 634 LYS A N 1
ATOM 4840 C CA . LYS A 1 634 ? 31.609 19.281 29.418 1.00 67.81 634 LYS A CA 1
ATOM 4841 C C . LYS A 1 634 ? 31.368 20.013 30.734 1.00 67.81 634 LYS A C 1
ATOM 4843 O O . LYS A 1 634 ? 30.233 20.190 31.158 1.00 67.81 634 LYS A O 1
ATOM 4848 N N . SER A 1 635 ? 32.447 20.428 31.393 1.00 63.56 635 SER A N 1
ATOM 4849 C CA . SER A 1 635 ? 32.381 21.254 32.603 1.00 63.56 635 SER A CA 1
ATOM 4850 C C . SER A 1 635 ? 32.666 22.703 32.217 1.00 63.56 635 SER A C 1
ATOM 4852 O O . SER A 1 635 ? 33.824 23.115 32.189 1.00 63.56 635 SER A O 1
ATOM 4854 N N . GLU A 1 636 ? 31.618 23.451 31.881 1.00 61.09 636 GLU A N 1
ATOM 4855 C CA . GLU A 1 636 ? 31.696 24.870 31.517 1.00 61.09 636 GLU A CA 1
ATOM 4856 C C . GLU A 1 636 ? 31.091 25.735 32.634 1.00 61.09 636 GLU A C 1
ATOM 4858 O O . GLU A 1 636 ? 30.135 25.337 33.301 1.00 61.09 636 GLU A O 1
ATOM 4863 N N . LEU A 1 637 ? 31.693 26.899 32.894 1.00 51.66 637 LEU A N 1
ATOM 4864 C CA . LEU A 1 637 ? 31.280 27.809 33.965 1.00 51.66 637 LEU A CA 1
ATOM 4865 C C . LEU A 1 637 ? 30.196 28.748 33.414 1.00 51.66 637 LEU A C 1
ATOM 4867 O O . LEU A 1 637 ? 30.464 29.510 32.490 1.00 51.66 637 LEU A O 1
ATOM 4871 N N . ARG A 1 638 ? 28.972 28.665 33.949 1.00 55.56 638 ARG A N 1
ATOM 4872 C CA . ARG A 1 638 ? 27.812 29.454 33.496 1.00 55.56 638 ARG A CA 1
ATOM 4873 C C . ARG A 1 638 ? 27.769 30.849 34.156 1.00 55.56 638 ARG A C 1
ATOM 4875 O O . ARG A 1 638 ? 28.232 30.980 35.292 1.00 55.56 638 ARG A O 1
ATOM 4882 N N . PRO A 1 639 ? 27.165 31.867 33.504 1.00 52.22 639 PRO A N 1
ATOM 4883 C CA . PRO A 1 639 ? 26.497 31.800 32.201 1.00 52.22 639 PRO A CA 1
ATOM 4884 C C . PRO A 1 639 ? 27.498 31.811 31.035 1.00 52.22 639 PRO A C 1
ATOM 4886 O O . PRO A 1 639 ? 28.360 32.675 30.938 1.00 52.22 639 PRO A O 1
ATOM 4889 N N . ASP A 1 640 ? 27.347 30.855 30.131 1.00 54.31 640 ASP A N 1
ATOM 4890 C CA . ASP A 1 640 ? 28.007 30.719 28.825 1.00 54.31 640 ASP A CA 1
ATOM 4891 C C . ASP A 1 640 ? 27.184 31.419 27.730 1.00 54.31 640 ASP A C 1
ATOM 4893 O O . ASP A 1 640 ? 27.036 30.931 26.615 1.00 54.31 640 ASP A O 1
ATOM 4897 N N . LEU A 1 641 ? 26.621 32.582 28.045 1.00 54.28 641 LEU A N 1
ATOM 4898 C CA . LEU A 1 641 ? 25.936 33.370 27.032 1.00 54.28 641 LEU A CA 1
ATOM 4899 C C . LEU A 1 641 ? 26.995 33.884 26.050 1.00 54.28 641 LEU A C 1
ATOM 4901 O O . LEU A 1 641 ? 27.991 34.488 26.452 1.00 54.28 641 LEU A O 1
ATOM 4905 N N . THR A 1 642 ? 26.776 33.701 24.746 1.00 50.81 642 THR A N 1
ATOM 4906 C CA . THR A 1 642 ? 27.648 34.277 23.701 1.00 50.81 642 THR A CA 1
ATOM 4907 C C . THR A 1 642 ? 27.743 35.807 23.790 1.00 50.81 642 THR A C 1
ATOM 4909 O O . THR A 1 642 ? 28.656 36.408 23.225 1.00 50.81 642 THR A O 1
ATOM 4912 N N . ALA A 1 643 ? 26.802 36.439 24.501 1.00 60.06 643 ALA A N 1
ATOM 4913 C CA . ALA A 1 643 ? 26.726 37.869 24.751 1.00 60.06 643 ALA A CA 1
ATOM 4914 C C . ALA A 1 643 ? 27.061 38.214 26.212 1.00 60.06 643 ALA A C 1
ATOM 4916 O O . ALA A 1 643 ? 26.692 37.513 27.152 1.00 60.06 643 ALA A O 1
ATOM 4917 N N . LYS A 1 644 ? 27.731 39.351 26.410 1.00 65.06 644 LYS A N 1
ATOM 4918 C CA . LYS A 1 644 ? 28.094 39.859 27.735 1.00 65.06 644 LYS A CA 1
ATOM 4919 C C . LYS A 1 644 ? 26.847 40.355 28.477 1.00 65.06 644 LYS A C 1
ATOM 4921 O O . LYS A 1 644 ? 26.255 41.353 28.074 1.00 65.06 644 LYS A O 1
ATOM 4926 N N . THR A 1 645 ? 26.475 39.689 29.567 1.00 68.00 645 THR A N 1
ATOM 4927 C CA . THR A 1 645 ? 25.358 40.098 30.430 1.00 68.00 645 THR A CA 1
ATOM 4928 C C . THR A 1 645 ? 25.784 41.059 31.528 1.00 68.00 645 THR A C 1
ATOM 4930 O O . THR A 1 645 ? 26.922 41.031 32.000 1.00 68.00 645 THR A O 1
ATOM 4933 N N . TYR A 1 646 ? 24.837 41.884 31.963 1.00 74.12 646 TYR A N 1
ATOM 4934 C CA . TYR A 1 646 ? 25.014 42.867 33.021 1.00 74.12 646 TYR A CA 1
ATOM 4935 C C . TYR A 1 646 ? 23.852 42.747 34.003 1.00 74.12 646 TYR A C 1
ATOM 4937 O O . TYR A 1 646 ? 22.697 42.702 33.584 1.00 74.12 646 TYR A O 1
ATOM 4945 N N . GLU A 1 647 ? 24.153 42.695 35.297 1.00 74.00 647 GLU A N 1
ATOM 4946 C CA . GLU A 1 647 ? 23.135 42.760 36.343 1.00 74.00 647 GLU A CA 1
ATOM 4947 C C . GLU A 1 647 ? 22.748 44.226 36.562 1.00 74.00 647 GLU A C 1
ATOM 4949 O O . GLU A 1 647 ? 23.610 45.080 36.794 1.00 74.00 647 GLU A O 1
ATOM 4954 N N . ILE A 1 648 ? 21.463 44.534 36.392 1.00 78.25 648 ILE A N 1
ATOM 4955 C CA . ILE A 1 648 ? 20.949 45.903 36.373 1.00 78.25 648 ILE A CA 1
ATOM 4956 C C . ILE A 1 648 ? 19.643 45.945 37.156 1.00 78.25 648 ILE A C 1
ATOM 4958 O O . ILE A 1 648 ? 18.714 45.188 36.876 1.00 78.25 648 ILE A O 1
ATOM 4962 N N . THR A 1 649 ? 19.557 46.866 38.111 1.00 79.50 649 THR A N 1
ATOM 4963 C CA . THR A 1 649 ? 18.353 47.047 38.920 1.00 79.50 649 THR A CA 1
ATOM 4964 C C . THR A 1 649 ? 17.307 47.836 38.138 1.00 79.50 649 THR A C 1
ATOM 4966 O O . THR A 1 649 ? 17.582 48.918 37.614 1.00 79.50 649 THR A O 1
ATOM 4969 N N . VAL A 1 650 ? 16.079 47.322 38.087 1.00 81.75 650 VAL A N 1
ATOM 4970 C CA . VAL A 1 650 ? 14.933 48.068 37.553 1.00 81.75 650 VAL A CA 1
ATOM 4971 C C . VAL A 1 650 ? 14.518 49.122 38.578 1.00 81.75 650 VAL A C 1
ATOM 4973 O O . VAL A 1 650 ? 14.101 48.796 39.686 1.00 81.75 650 VAL A O 1
ATOM 4976 N N . LYS A 1 651 ? 14.651 50.395 38.212 1.00 84.00 651 LYS A N 1
ATOM 4977 C CA . LYS A 1 651 ? 14.340 51.547 39.064 1.00 84.00 651 LYS A CA 1
ATOM 4978 C C . LYS A 1 651 ? 12.862 51.917 39.024 1.00 84.00 651 LYS A C 1
ATOM 4980 O O . LYS A 1 651 ? 12.285 52.273 40.047 1.00 84.00 651 LYS A O 1
ATOM 4985 N N . GLU A 1 652 ? 12.255 51.835 37.846 1.00 86.00 652 GLU A N 1
ATOM 4986 C CA . GLU A 1 652 ? 10.825 52.061 37.651 1.00 86.00 652 GLU A CA 1
ATOM 4987 C C . GLU A 1 652 ? 10.293 51.021 36.667 1.00 86.00 652 GLU A C 1
ATOM 4989 O O . GLU A 1 652 ? 10.923 50.742 35.653 1.00 86.00 652 GLU A O 1
ATOM 4994 N N . ASN A 1 653 ? 9.122 50.459 36.952 1.00 84.44 653 ASN A N 1
ATOM 4995 C CA . ASN A 1 653 ? 8.345 49.679 35.997 1.00 84.44 653 ASN A CA 1
ATOM 4996 C C . ASN A 1 653 ? 6.886 50.120 36.110 1.00 84.44 653 ASN A C 1
ATOM 4998 O O . ASN A 1 653 ? 6.192 49.785 37.070 1.00 84.44 653 ASN A O 1
ATOM 5002 N N . ARG A 1 654 ? 6.430 50.924 35.150 1.00 87.50 654 ARG A N 1
ATOM 5003 C CA . ARG A 1 654 ? 5.106 51.543 35.170 1.00 87.50 654 ARG A CA 1
ATOM 5004 C C . ARG A 1 654 ? 4.370 51.294 33.869 1.00 87.50 654 ARG A C 1
ATOM 5006 O O . ARG A 1 654 ? 4.834 51.651 32.791 1.00 87.50 654 ARG A O 1
ATOM 5013 N N . ARG A 1 655 ? 3.151 50.767 33.958 1.00 81.31 655 ARG A N 1
ATOM 5014 C CA . ARG A 1 655 ? 2.255 50.686 32.801 1.00 81.31 655 ARG A CA 1
ATOM 5015 C C . ARG A 1 655 ? 1.815 52.096 32.386 1.00 81.31 655 ARG A C 1
ATOM 5017 O O . ARG A 1 655 ? 1.251 52.835 33.188 1.00 81.31 655 ARG A O 1
ATOM 5024 N N . LEU A 1 656 ? 2.049 52.456 31.126 1.00 86.31 656 LEU A N 1
ATOM 5025 C CA . LEU A 1 656 ? 1.639 53.741 30.540 1.00 86.31 656 LEU A CA 1
ATOM 5026 C C . LEU A 1 656 ? 0.203 53.723 30.004 1.00 86.31 656 LEU A C 1
ATOM 5028 O O . LEU A 1 656 ? -0.392 54.766 29.752 1.00 86.31 656 LEU A O 1
ATOM 5032 N N . THR A 1 657 ? -0.348 52.531 29.804 1.00 82.12 657 THR A N 1
ATOM 5033 C CA . THR A 1 657 ? -1.678 52.319 29.224 1.00 82.12 657 THR A CA 1
ATOM 5034 C C . THR A 1 657 ? -2.727 52.087 30.313 1.00 82.12 657 THR A C 1
ATOM 5036 O O . THR A 1 657 ? -2.438 51.386 31.286 1.00 82.12 657 THR A O 1
ATOM 5039 N N . PRO A 1 658 ? -3.952 52.629 30.169 1.00 78.44 658 PRO A N 1
ATOM 5040 C CA . PRO A 1 658 ? -5.063 52.299 31.057 1.00 78.44 658 PRO A CA 1
ATOM 5041 C C . PRO A 1 658 ? -5.339 50.794 31.074 1.00 78.44 658 PRO A C 1
ATOM 5043 O O . PRO A 1 658 ? -5.127 50.111 30.073 1.00 78.44 658 PRO A O 1
ATOM 5046 N N . ILE A 1 659 ? -5.887 50.290 32.184 1.00 71.38 659 ILE A N 1
ATOM 5047 C CA . ILE A 1 659 ? -6.246 48.867 32.348 1.00 71.38 659 ILE A CA 1
ATOM 5048 C C . ILE A 1 659 ? -7.227 48.405 31.256 1.00 71.38 659 ILE A C 1
ATOM 5050 O O . ILE A 1 659 ? -7.199 47.250 30.847 1.00 71.38 659 ILE A O 1
ATOM 5054 N N . THR A 1 660 ? -8.046 49.325 30.741 1.00 68.25 660 THR A N 1
ATOM 5055 C CA . THR A 1 660 ? -9.032 49.092 29.678 1.00 68.25 660 THR A CA 1
ATOM 5056 C C . THR A 1 660 ? -8.439 48.997 28.270 1.00 68.25 660 THR A C 1
ATOM 5058 O O . THR A 1 660 ? -9.166 48.655 27.341 1.00 68.25 660 THR A O 1
ATOM 5061 N N . TYR A 1 661 ? -7.154 49.312 28.086 1.00 68.50 661 TYR A N 1
ATOM 5062 C CA . TYR A 1 661 ? -6.488 49.222 26.791 1.00 68.50 661 TYR A CA 1
ATOM 5063 C C . TYR A 1 661 ? -5.930 47.811 26.579 1.00 68.50 661 TYR A C 1
ATOM 5065 O O . TYR A 1 661 ? -5.325 47.224 27.477 1.00 68.50 661 TYR A O 1
ATOM 5073 N N . ASP A 1 662 ? -6.138 47.270 25.384 1.00 59.75 662 ASP A N 1
ATOM 5074 C CA . ASP A 1 662 ? -5.811 45.897 24.993 1.00 59.75 662 ASP A CA 1
ATOM 5075 C C . ASP A 1 662 ? -4.302 45.644 24.860 1.00 59.75 662 ASP A C 1
ATOM 5077 O O . ASP A 1 662 ? -3.840 44.517 25.044 1.00 59.75 662 ASP A O 1
ATOM 5081 N N . ARG A 1 663 ? -3.518 46.692 24.581 1.00 67.38 663 ARG A N 1
ATOM 5082 C CA . ARG A 1 663 ? -2.056 46.608 24.481 1.00 67.38 663 ARG A CA 1
ATOM 5083 C C . ARG A 1 663 ? -1.379 47.117 25.742 1.00 67.38 663 ARG A C 1
ATOM 5085 O O . ARG A 1 663 ? -1.581 48.254 26.162 1.00 67.38 663 ARG A O 1
ATOM 5092 N N . ASN A 1 664 ? -0.497 46.299 26.303 1.00 71.44 664 ASN A N 1
ATOM 5093 C CA . ASN A 1 664 ? 0.316 46.702 27.439 1.00 71.44 664 ASN A CA 1
ATOM 5094 C C . ASN A 1 664 ? 1.559 47.450 26.950 1.00 71.44 664 ASN A C 1
ATOM 5096 O O . ASN A 1 664 ? 2.456 46.854 26.363 1.00 71.44 664 ASN A O 1
ATOM 5100 N N . ILE A 1 665 ? 1.610 48.755 27.206 1.00 79.88 665 ILE A N 1
ATOM 5101 C CA . ILE A 1 665 ? 2.833 49.554 27.056 1.00 79.88 665 ILE A CA 1
ATOM 5102 C C . ILE A 1 665 ? 3.369 49.853 28.452 1.00 79.88 665 ILE A C 1
ATOM 5104 O O . ILE A 1 665 ? 2.640 50.414 29.278 1.00 79.88 665 ILE A O 1
ATOM 5108 N N . PHE A 1 666 ? 4.625 49.486 28.697 1.00 80.69 666 PHE A N 1
ATOM 5109 C CA . PHE A 1 666 ? 5.338 49.727 29.947 1.00 80.69 666 PHE A CA 1
ATOM 5110 C C . PHE A 1 666 ? 6.473 50.726 29.731 1.00 80.69 666 PHE A C 1
ATOM 5112 O O . PHE A 1 666 ? 7.169 50.688 28.720 1.00 80.69 666 PHE A O 1
ATOM 5119 N N . HIS A 1 667 ? 6.640 51.613 30.702 1.00 84.31 667 HIS A N 1
ATOM 5120 C CA . HIS A 1 667 ? 7.833 52.413 30.912 1.00 84.31 667 HIS A CA 1
ATOM 5121 C C . HIS A 1 667 ? 8.697 51.677 31.922 1.00 84.31 667 HIS A C 1
ATOM 5123 O O . HIS A 1 667 ? 8.252 51.446 33.047 1.00 84.31 667 HIS A O 1
ATOM 5129 N N . ILE A 1 668 ? 9.899 51.289 31.512 1.00 85.06 668 ILE A N 1
ATOM 5130 C CA . ILE A 1 668 ? 10.854 50.614 32.384 1.00 85.06 668 ILE A CA 1
ATOM 5131 C C . ILE A 1 668 ? 12.115 51.469 32.431 1.00 85.06 668 ILE A C 1
ATOM 5133 O O . ILE A 1 668 ? 12.711 51.752 31.392 1.00 85.06 668 ILE A O 1
ATOM 5137 N N . GLU A 1 669 ? 12.507 51.887 33.630 1.00 85.50 669 GLU A N 1
ATOM 5138 C CA . GLU A 1 669 ? 13.768 52.579 33.876 1.00 85.50 669 GLU A CA 1
ATOM 5139 C C . GLU A 1 669 ? 14.755 51.626 34.527 1.00 85.50 669 GLU A C 1
ATOM 5141 O O . GLU A 1 669 ? 14.451 50.979 35.529 1.00 85.50 669 GLU A O 1
ATOM 5146 N N . PHE A 1 670 ? 15.961 51.587 33.980 1.00 84.00 670 PHE A N 1
ATOM 5147 C CA . PHE A 1 670 ? 17.059 50.779 34.482 1.00 84.00 670 PHE A CA 1
ATOM 5148 C C . PHE A 1 670 ? 18.092 51.682 35.155 1.00 84.00 670 PHE A C 1
ATOM 5150 O O . PHE A 1 670 ? 18.550 52.656 34.552 1.00 84.00 670 PHE A O 1
ATOM 5157 N N . ASP A 1 671 ? 18.475 51.370 36.394 1.00 84.00 671 ASP A N 1
ATOM 5158 C CA . ASP A 1 671 ? 19.600 52.036 37.046 1.00 84.00 671 ASP A CA 1
ATOM 5159 C C . ASP A 1 671 ? 20.903 51.355 36.631 1.00 84.00 671 ASP A C 1
ATOM 5161 O O . ASP A 1 671 ? 21.250 50.273 37.105 1.00 84.00 671 ASP A O 1
ATOM 5165 N N . LEU A 1 672 ? 21.630 52.000 35.721 1.00 81.19 672 LEU A N 1
ATOM 5166 C CA . LEU A 1 672 ? 22.884 51.463 35.207 1.00 81.19 672 LEU A CA 1
ATOM 5167 C C . LEU A 1 672 ? 24.029 51.525 36.227 1.00 81.19 672 LEU A C 1
ATOM 5169 O O . LEU A 1 672 ? 25.037 50.858 35.993 1.00 81.19 672 LEU A O 1
ATOM 5173 N N . GLY A 1 673 ? 23.904 52.273 37.333 1.00 79.44 673 GLY A N 1
ATOM 5174 C CA . GLY A 1 673 ? 24.891 52.349 38.417 1.00 79.44 673 GLY A CA 1
ATOM 5175 C C . GLY A 1 673 ? 26.356 52.267 37.954 1.00 79.44 673 GLY A C 1
ATOM 5176 O O . GLY A 1 673 ? 26.814 53.065 37.137 1.00 79.44 673 GLY A O 1
ATOM 5177 N N . ASN A 1 674 ? 27.074 51.250 38.451 1.00 78.00 674 ASN A N 1
ATOM 5178 C CA . ASN A 1 674 ? 28.438 50.885 38.036 1.00 78.00 674 ASN A CA 1
ATOM 5179 C C . ASN A 1 674 ? 28.477 49.651 37.108 1.00 78.00 674 ASN A C 1
ATOM 5181 O O . ASN A 1 674 ? 29.532 49.037 36.958 1.00 78.00 674 ASN A O 1
ATOM 5185 N N . SER A 1 675 ? 27.347 49.262 36.504 1.00 76.75 675 SER A N 1
ATOM 5186 C CA . SER A 1 675 ? 27.236 48.037 35.692 1.00 76.75 675 SER A CA 1
ATOM 5187 C C . SER A 1 675 ? 28.199 48.033 34.501 1.00 76.75 675 SER A C 1
ATOM 5189 O O . SER A 1 675 ? 28.679 46.985 34.081 1.00 76.75 675 SER A O 1
ATOM 5191 N N . GLY A 1 676 ? 28.526 49.209 33.955 1.00 77.75 676 GLY A N 1
ATOM 5192 C CA . GLY A 1 676 ? 29.370 49.326 32.768 1.00 77.75 676 GLY A CA 1
ATOM 5193 C C . GLY A 1 676 ? 28.673 48.887 31.474 1.00 77.75 676 GLY A C 1
ATOM 5194 O O . GLY A 1 676 ? 29.363 48.678 30.469 1.00 77.75 676 GLY A O 1
ATOM 5195 N N . LEU A 1 677 ? 27.339 48.749 31.483 1.00 81.06 677 LEU A N 1
ATOM 5196 C CA . LEU A 1 677 ? 26.545 48.589 30.266 1.00 81.06 677 LEU A CA 1
ATOM 5197 C C . LEU A 1 677 ? 26.604 49.892 29.452 1.00 81.06 677 LEU A C 1
ATOM 5199 O O . LEU A 1 677 ? 26.371 50.982 29.975 1.00 81.06 677 LEU A O 1
ATOM 5203 N N . LYS A 1 678 ? 26.907 49.768 28.160 1.00 79.25 678 LYS A N 1
ATOM 5204 C CA . LYS A 1 678 ? 26.746 50.830 27.162 1.00 79.25 678 LYS A CA 1
ATOM 5205 C C . LYS A 1 678 ? 25.714 50.358 26.147 1.00 79.25 678 LYS A C 1
ATOM 5207 O O . LYS A 1 678 ? 25.663 49.165 25.873 1.00 79.25 678 LYS A O 1
ATOM 5212 N N . TYR A 1 679 ? 24.906 51.284 25.651 1.00 76.06 679 TYR A N 1
ATOM 5213 C CA . TYR A 1 679 ? 23.842 50.998 24.700 1.00 76.06 679 TYR A CA 1
ATOM 5214 C C . TYR A 1 679 ? 23.829 52.093 23.641 1.00 76.06 679 TYR A C 1
ATOM 5216 O O . TYR A 1 679 ? 23.598 53.264 23.967 1.00 76.06 679 TYR A O 1
ATOM 5224 N N . ASP A 1 680 ? 24.101 51.712 22.398 1.00 78.69 680 ASP A N 1
ATOM 5225 C CA . ASP A 1 680 ? 24.072 52.619 21.257 1.00 78.69 680 ASP A CA 1
ATOM 5226 C C . ASP A 1 680 ? 22.698 52.600 20.566 1.00 78.69 680 ASP A C 1
ATOM 5228 O O . ASP A 1 680 ? 21.910 51.655 20.653 1.00 78.69 680 ASP A O 1
ATOM 5232 N N . ILE A 1 681 ? 22.373 53.693 19.871 1.00 73.56 681 ILE A N 1
ATOM 5233 C CA . ILE A 1 681 ? 21.088 53.835 19.179 1.00 73.56 681 ILE A CA 1
ATOM 5234 C C . ILE A 1 681 ? 20.983 52.771 18.079 1.00 73.56 681 ILE A C 1
ATOM 5236 O O . ILE A 1 681 ? 21.739 52.797 17.111 1.00 73.56 681 ILE A O 1
ATOM 5240 N N . GLY A 1 682 ? 19.993 51.884 18.203 1.00 74.06 682 GLY A N 1
ATOM 5241 C CA . GLY A 1 682 ? 19.719 50.810 17.244 1.00 74.06 682 GLY A CA 1
ATOM 5242 C C . GLY A 1 682 ? 20.178 49.421 17.693 1.00 74.06 682 GLY A C 1
ATOM 5243 O O . GLY A 1 682 ? 19.873 48.452 17.001 1.00 74.06 682 GLY A O 1
ATOM 5244 N N . GLU A 1 683 ? 20.861 49.301 18.836 1.00 78.50 683 GLU A N 1
ATOM 5245 C CA . GLU A 1 683 ? 21.149 48.000 19.449 1.00 78.50 683 GLU A CA 1
ATOM 5246 C C . GLU A 1 683 ? 19.875 47.358 20.024 1.00 78.50 683 GLU A C 1
ATOM 5248 O O . GLU A 1 683 ? 18.893 48.038 20.311 1.00 78.50 683 GLU A O 1
ATOM 5253 N N . ALA A 1 684 ? 19.867 46.033 20.172 1.00 74.31 684 ALA A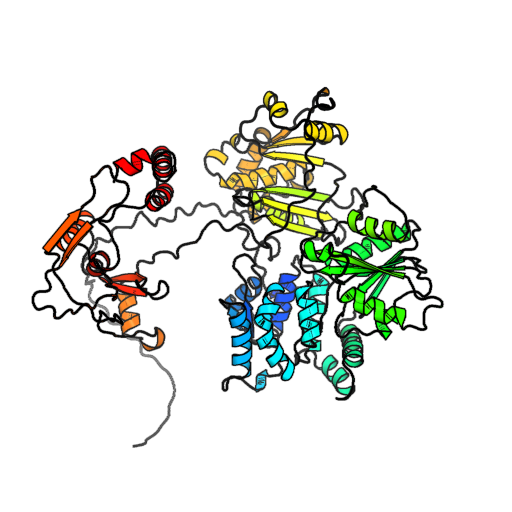 N 1
ATOM 5254 C CA . ALA A 1 684 ? 18.774 45.298 20.804 1.00 74.31 684 ALA A CA 1
ATOM 5255 C C . ALA A 1 684 ? 19.236 44.761 22.163 1.00 74.31 684 ALA A C 1
ATOM 5257 O O . ALA A 1 684 ? 20.292 44.136 22.255 1.00 74.31 684 ALA A O 1
ATOM 5258 N N . LEU A 1 685 ? 18.439 44.988 23.211 1.00 72.31 685 LEU A N 1
ATOM 5259 C CA . LEU A 1 685 ? 18.699 44.471 24.555 1.00 72.31 685 LEU A CA 1
ATOM 5260 C C . LEU A 1 685 ? 17.842 43.225 24.810 1.00 72.31 685 LEU A C 1
ATOM 5262 O O . LEU A 1 685 ? 16.613 43.297 24.778 1.00 72.31 685 LEU A O 1
ATOM 5266 N N . GLY A 1 686 ? 18.487 42.093 25.093 1.00 71.88 686 GLY A N 1
ATOM 5267 C CA . GLY A 1 686 ? 17.821 40.916 25.650 1.00 71.88 686 GLY A CA 1
ATOM 5268 C C . GLY A 1 686 ? 17.679 41.057 27.165 1.00 71.88 686 GLY A C 1
ATOM 5269 O O . GLY A 1 686 ? 18.658 41.349 27.848 1.00 71.88 686 GLY A O 1
ATOM 5270 N N . ILE A 1 687 ? 16.471 40.857 27.696 1.00 72.81 687 ILE A N 1
ATOM 5271 C CA . ILE A 1 687 ? 16.208 40.868 29.141 1.00 72.81 687 ILE A CA 1
ATOM 5272 C C . ILE A 1 687 ? 15.911 39.435 29.575 1.00 72.81 687 ILE A C 1
ATOM 5274 O O . ILE A 1 687 ? 14.915 38.848 29.154 1.00 72.81 687 ILE A O 1
ATOM 5278 N N . HIS A 1 688 ? 16.766 38.885 30.435 1.00 72.69 688 HIS A N 1
ATOM 5279 C CA . HIS A 1 688 ? 16.567 37.573 31.043 1.00 72.69 688 HIS A CA 1
ATOM 5280 C C . HIS A 1 688 ? 16.075 37.765 32.477 1.00 72.69 688 HIS A C 1
ATOM 5282 O O . HIS A 1 688 ? 16.857 38.106 33.361 1.00 72.69 688 HIS A O 1
ATOM 5288 N N . ALA A 1 689 ? 14.773 37.586 32.695 1.00 71.25 689 ALA A N 1
ATOM 5289 C CA . ALA A 1 689 ? 14.200 37.610 34.035 1.00 71.25 689 ALA A CA 1
ATOM 5290 C C . ALA A 1 689 ? 14.489 36.295 34.778 1.00 71.25 689 ALA A C 1
ATOM 5292 O O . ALA A 1 689 ? 14.558 35.224 34.164 1.00 71.25 689 ALA A O 1
ATOM 5293 N N . VAL A 1 690 ? 14.638 36.403 36.095 1.00 79.06 690 VAL A N 1
ATOM 5294 C CA . VAL A 1 690 ? 14.677 35.288 37.048 1.00 79.06 690 VAL A CA 1
ATOM 5295 C C . VAL A 1 690 ? 13.526 35.467 38.032 1.00 79.06 690 VAL A C 1
ATOM 5297 O O . VAL A 1 690 ? 13.100 36.600 38.268 1.00 79.06 690 VAL A O 1
ATOM 5300 N N . ASN A 1 691 ? 13.023 34.369 38.589 1.00 84.12 691 ASN A N 1
ATOM 5301 C CA . ASN A 1 691 ? 11.995 34.448 39.625 1.00 84.12 691 ASN A CA 1
ATOM 5302 C C . ASN A 1 691 ? 12.579 35.038 40.915 1.00 84.12 691 ASN A C 1
ATOM 5304 O O . ASN A 1 691 ? 13.779 34.904 41.179 1.00 84.12 691 ASN A O 1
ATOM 5308 N N . ASP A 1 692 ? 11.734 35.687 41.718 1.00 84.75 692 ASP A N 1
ATOM 5309 C CA . ASP A 1 692 ? 12.157 36.210 43.015 1.00 84.75 692 ASP A CA 1
ATOM 5310 C C . ASP A 1 692 ? 12.560 35.054 43.935 1.00 84.75 692 ASP A C 1
ATOM 5312 O O . ASP A 1 692 ? 11.813 34.096 44.131 1.00 84.75 692 ASP A O 1
ATOM 5316 N N . VAL A 1 693 ? 13.766 35.138 44.495 1.00 87.69 693 VAL A N 1
ATOM 5317 C CA . VAL A 1 693 ? 14.337 34.068 45.321 1.00 87.69 693 VAL A CA 1
ATOM 5318 C C . VAL A 1 693 ? 13.463 33.776 46.542 1.00 87.69 693 VAL A C 1
ATOM 5320 O O . VAL A 1 693 ? 13.289 32.612 46.894 1.00 87.69 693 VAL A O 1
ATOM 5323 N N . THR A 1 694 ? 12.874 34.807 47.151 1.00 88.81 694 THR A N 1
ATOM 5324 C CA . THR A 1 694 ? 12.018 34.667 48.337 1.00 88.81 694 THR A CA 1
ATOM 5325 C C . THR A 1 694 ? 10.738 33.921 47.986 1.00 88.81 694 THR A C 1
ATOM 5327 O O . THR A 1 694 ? 10.351 32.988 48.685 1.00 88.81 694 THR A O 1
ATOM 5330 N N . GLU A 1 695 ? 10.106 34.289 46.870 1.00 88.38 695 GLU A N 1
ATOM 5331 C CA . GLU A 1 695 ? 8.888 33.625 46.401 1.00 88.38 695 GLU A CA 1
ATOM 5332 C C . GLU A 1 695 ? 9.165 32.163 46.023 1.00 88.38 695 GLU A C 1
ATOM 5334 O O . GLU A 1 695 ? 8.371 31.278 46.349 1.00 88.38 695 GLU A O 1
ATOM 5339 N N . VAL A 1 696 ? 10.317 31.870 45.403 1.00 89.06 696 VAL A N 1
ATOM 5340 C CA . VAL A 1 696 ? 10.727 30.487 45.110 1.00 89.06 696 VAL A CA 1
ATOM 5341 C C . VAL A 1 696 ? 10.949 29.684 46.396 1.00 89.06 696 VAL A C 1
ATOM 5343 O O . VAL A 1 696 ? 10.511 28.537 46.474 1.00 89.06 696 VAL A O 1
ATOM 5346 N N . GLU A 1 697 ? 11.596 30.251 47.417 1.00 88.69 697 GLU A N 1
ATOM 5347 C CA . GLU A 1 697 ? 11.781 29.584 48.714 1.00 88.69 697 GLU A CA 1
ATOM 5348 C C . GLU A 1 697 ? 10.444 29.268 49.400 1.00 88.69 697 GLU A C 1
ATOM 5350 O O . GLU A 1 697 ? 10.248 28.159 49.911 1.00 88.69 697 GLU A O 1
ATOM 5355 N N . GLU A 1 698 ? 9.497 30.208 49.371 1.00 89.50 698 GLU A N 1
ATOM 5356 C CA . GLU A 1 698 ? 8.143 30.000 49.886 1.00 89.50 698 GLU A CA 1
ATOM 5357 C C . GLU A 1 698 ? 7.392 28.921 49.098 1.00 89.50 698 GLU A C 1
ATOM 5359 O O . GLU A 1 698 ? 6.775 28.039 49.704 1.00 89.50 698 GLU A O 1
ATOM 5364 N N . PHE A 1 699 ? 7.496 28.934 47.767 1.00 87.88 699 PHE A N 1
ATOM 5365 C CA . PHE A 1 699 ? 6.904 27.920 46.898 1.00 87.88 699 PHE A CA 1
ATOM 5366 C C . PHE A 1 699 ? 7.480 26.527 47.169 1.00 87.88 699 PHE A C 1
ATOM 5368 O O . PHE A 1 699 ? 6.719 25.578 47.347 1.00 87.88 699 PHE A O 1
ATOM 5375 N N . MET A 1 700 ? 8.807 26.390 47.263 1.00 87.00 700 MET A N 1
ATOM 5376 C CA . MET A 1 700 ? 9.449 25.109 47.575 1.00 87.00 700 MET A CA 1
ATOM 5377 C C . MET A 1 700 ? 8.965 24.563 48.918 1.00 87.00 700 MET A C 1
ATOM 5379 O O . MET A 1 700 ? 8.657 23.377 49.031 1.00 87.00 700 MET A O 1
ATOM 5383 N N . LYS A 1 701 ? 8.828 25.433 49.925 1.00 88.38 701 LYS A N 1
ATOM 5384 C CA . LYS A 1 701 ? 8.308 25.049 51.239 1.00 88.38 701 LYS A CA 1
ATOM 5385 C C . LYS A 1 701 ? 6.834 24.645 51.190 1.00 88.38 701 LYS A C 1
ATOM 5387 O O . LYS A 1 701 ? 6.457 23.682 51.852 1.00 88.38 701 LYS A O 1
ATOM 5392 N N . PHE A 1 702 ? 6.012 25.367 50.433 1.00 88.19 702 PHE A N 1
ATOM 5393 C CA . PHE A 1 702 ? 4.599 25.047 50.232 1.00 88.19 702 PHE A CA 1
ATOM 5394 C C . PHE A 1 702 ? 4.413 23.707 49.508 1.00 88.19 702 PHE A C 1
ATOM 5396 O O . PHE A 1 702 ? 3.588 22.896 49.920 1.00 88.19 702 PHE A O 1
ATOM 5403 N N . TYR A 1 703 ? 5.205 23.462 48.464 1.00 82.88 703 TYR A N 1
ATOM 5404 C CA . TYR A 1 703 ? 5.108 22.277 47.614 1.00 82.88 703 TYR A CA 1
ATOM 5405 C C . TYR A 1 703 ? 5.838 21.050 48.192 1.00 82.88 703 TYR A C 1
ATOM 5407 O O . TYR A 1 703 ? 5.631 19.930 47.735 1.00 82.88 703 TYR A O 1
ATOM 5415 N N . GLY A 1 704 ? 6.688 21.238 49.208 1.00 86.38 704 GLY A N 1
ATOM 5416 C CA . GLY A 1 704 ? 7.462 20.161 49.831 1.00 86.38 704 GLY A CA 1
ATOM 5417 C C . GLY A 1 704 ? 8.686 19.727 49.018 1.00 86.38 704 GLY A C 1
ATOM 5418 O O . GLY A 1 704 ? 9.062 18.558 49.059 1.00 86.38 704 GLY A O 1
ATOM 5419 N N . LEU A 1 705 ? 9.300 20.648 48.272 1.00 82.62 705 LEU A N 1
ATOM 5420 C CA . LEU A 1 705 ? 10.502 20.390 47.476 1.00 82.62 705 LEU A CA 1
ATOM 5421 C C . LEU A 1 705 ? 11.776 20.662 48.281 1.00 82.62 705 LEU A C 1
ATOM 5423 O O . LEU A 1 705 ? 11.857 21.636 49.029 1.00 82.62 705 LEU A O 1
ATOM 5427 N N . ASN A 1 706 ? 12.799 19.832 48.075 1.00 81.88 706 ASN A N 1
ATOM 5428 C CA . ASN A 1 706 ? 14.132 20.062 48.620 1.00 81.88 706 ASN A CA 1
ATOM 5429 C C . ASN A 1 706 ? 14.993 20.847 47.616 1.00 81.88 706 ASN A C 1
ATOM 5431 O O . ASN A 1 706 ? 15.153 20.437 46.468 1.00 81.88 706 ASN A O 1
ATOM 5435 N N . ALA A 1 707 ? 15.563 21.969 48.056 1.00 82.19 707 ALA A N 1
ATOM 5436 C CA . ALA A 1 707 ? 16.310 22.901 47.211 1.00 82.19 707 ALA A CA 1
ATOM 5437 C C . ALA A 1 707 ? 17.565 22.283 46.568 1.00 82.19 707 ALA A C 1
ATOM 5439 O O . ALA A 1 707 ? 17.921 22.660 45.448 1.00 82.19 707 ALA A O 1
ATOM 5440 N N . ASP A 1 708 ? 18.207 21.344 47.269 1.00 80.00 708 ASP A N 1
ATOM 5441 C CA . ASP A 1 708 ? 19.478 20.721 46.879 1.00 80.00 708 ASP A CA 1
ATOM 5442 C C . ASP A 1 708 ? 19.311 19.487 45.980 1.00 80.00 708 ASP A C 1
ATOM 5444 O O . ASP A 1 708 ? 20.301 18.950 45.474 1.00 80.00 708 ASP A O 1
ATOM 5448 N N . ASP A 1 709 ? 18.075 19.026 45.769 1.00 76.12 709 ASP A N 1
ATOM 5449 C CA . ASP A 1 709 ? 17.823 17.877 44.907 1.00 76.12 709 ASP A CA 1
ATOM 5450 C C . ASP A 1 709 ? 18.220 18.208 43.467 1.00 76.12 709 ASP A C 1
ATOM 5452 O O . ASP A 1 709 ? 18.006 19.314 42.971 1.00 76.12 709 ASP A O 1
ATOM 5456 N N . VAL A 1 710 ? 18.829 17.238 42.790 1.00 75.25 710 VAL A N 1
ATOM 5457 C CA . VAL A 1 710 ? 19.372 17.409 41.443 1.00 75.25 710 VAL A CA 1
ATOM 5458 C C . VAL A 1 710 ? 18.377 16.882 40.414 1.00 75.25 710 VAL A C 1
ATOM 5460 O O . VAL A 1 710 ? 17.953 15.731 40.499 1.00 75.25 710 VAL A O 1
ATOM 5463 N N . VAL A 1 711 ? 18.049 17.710 39.425 1.00 74.00 711 VAL A N 1
ATOM 5464 C CA . VAL A 1 711 ? 17.115 17.428 38.328 1.00 74.00 711 VAL A CA 1
ATOM 5465 C C . VAL A 1 711 ? 17.771 17.696 36.972 1.00 74.00 711 VAL A C 1
ATOM 5467 O O . VAL A 1 711 ? 18.699 18.498 36.867 1.00 74.00 711 VAL A O 1
ATOM 5470 N N . GLU A 1 712 ? 17.307 17.014 35.925 1.00 74.88 712 GLU A N 1
ATOM 5471 C CA . GLU A 1 712 ? 17.663 17.330 34.536 1.00 74.88 712 GLU A CA 1
ATOM 5472 C C . GLU A 1 712 ? 16.535 18.165 33.920 1.00 74.88 712 GLU A C 1
ATOM 5474 O O . GLU A 1 712 ? 15.372 17.771 33.975 1.00 74.88 712 GLU A O 1
ATOM 5479 N N . VAL A 1 713 ? 16.871 19.316 33.344 1.00 73.12 713 VAL A N 1
ATOM 5480 C CA . VAL A 1 713 ? 15.934 20.194 32.628 1.00 73.12 713 VAL A CA 1
ATOM 5481 C C . VAL A 1 713 ? 16.462 20.464 31.220 1.00 73.12 713 VAL A C 1
ATOM 5483 O O . VAL A 1 713 ? 17.681 20.528 31.044 1.00 73.12 713 VAL A O 1
ATOM 5486 N N . PRO A 1 714 ? 15.600 20.621 30.202 1.00 71.00 714 PRO A N 1
ATOM 5487 C CA . PRO A 1 714 ? 16.060 20.993 28.870 1.00 71.00 714 PRO A CA 1
ATOM 5488 C C . PRO A 1 714 ? 16.772 22.352 28.909 1.00 71.00 714 PRO A C 1
ATOM 5490 O O . PRO A 1 714 ? 16.408 23.253 29.677 1.00 71.00 714 PRO A O 1
ATOM 5493 N N . SER A 1 715 ? 17.809 22.499 28.088 1.00 71.88 715 SER A N 1
ATOM 5494 C CA . SER A 1 715 ? 18.515 23.764 27.929 1.00 71.88 715 SER A CA 1
ATOM 5495 C C . SER A 1 715 ? 17.581 24.808 27.322 1.00 71.88 715 SER A C 1
ATOM 5497 O O . SER A 1 715 ? 16.784 24.508 26.437 1.00 71.88 715 SER A O 1
ATOM 5499 N N . ARG A 1 716 ? 17.700 26.066 27.766 1.00 65.31 716 ARG A N 1
ATOM 5500 C CA . ARG A 1 716 ? 16.889 27.178 27.232 1.00 65.31 716 ARG A CA 1
ATOM 5501 C C . ARG A 1 716 ? 17.227 27.512 25.773 1.00 65.31 716 ARG A C 1
ATOM 5503 O O . ARG A 1 716 ? 16.439 28.194 25.124 1.00 65.31 716 ARG A O 1
ATOM 5510 N N . GLU A 1 717 ? 18.392 27.083 25.289 1.00 63.78 717 GLU A N 1
ATOM 5511 C CA . GLU A 1 717 ? 18.877 27.362 23.931 1.00 63.78 717 GLU A CA 1
ATOM 5512 C C . GLU A 1 717 ? 18.663 26.187 22.963 1.00 63.78 717 GLU A C 1
ATOM 5514 O O . GLU A 1 717 ? 18.435 26.416 21.777 1.00 63.78 717 GLU A O 1
ATOM 5519 N N . ASP A 1 718 ? 18.694 24.945 23.460 1.00 65.31 718 ASP A N 1
ATOM 5520 C CA . ASP A 1 718 ? 18.467 23.728 22.672 1.00 65.31 718 ASP A CA 1
ATOM 5521 C C . ASP A 1 718 ? 17.722 22.675 23.504 1.00 65.31 718 ASP A C 1
ATOM 5523 O O . ASP A 1 718 ? 18.282 22.076 24.425 1.00 65.31 718 ASP A O 1
ATOM 5527 N N . ASN A 1 719 ? 16.466 22.401 23.138 1.00 66.25 719 ASN A N 1
ATOM 5528 C CA . ASN A 1 719 ? 15.627 21.408 23.815 1.00 66.25 719 ASN A CA 1
ATOM 5529 C C . ASN A 1 719 ? 16.194 19.976 23.749 1.00 66.25 719 ASN A C 1
ATOM 5531 O O . ASN A 1 719 ? 15.759 19.122 24.517 1.00 66.25 719 ASN A O 1
ATOM 5535 N N . ASN A 1 720 ? 17.157 19.692 22.862 1.00 64.75 720 ASN A N 1
ATOM 5536 C CA . ASN A 1 720 ? 17.811 18.382 22.782 1.00 64.75 720 ASN A CA 1
ATOM 5537 C C . ASN A 1 720 ? 18.978 18.225 23.768 1.00 64.75 720 ASN A C 1
ATOM 5539 O O . ASN A 1 720 ? 19.485 17.115 23.949 1.00 64.75 720 ASN A O 1
ATOM 5543 N N . VAL A 1 721 ? 19.424 19.315 24.396 1.00 67.75 721 VAL A N 1
ATOM 5544 C CA . VAL A 1 721 ? 20.503 19.306 25.385 1.00 67.75 721 VAL A CA 1
ATOM 5545 C C . VAL A 1 721 ? 19.892 19.366 26.777 1.00 67.75 721 VAL A C 1
ATOM 5547 O O . VAL A 1 721 ? 19.179 20.305 27.111 1.00 67.75 721 VAL A O 1
ATOM 5550 N N . TRP A 1 722 ? 20.199 18.374 27.608 1.00 69.31 722 TRP A N 1
ATOM 5551 C CA . TRP A 1 722 ? 19.722 18.314 28.987 1.00 69.31 722 TRP A CA 1
ATOM 5552 C C . TRP A 1 722 ? 20.775 18.867 29.942 1.00 69.31 722 TRP A C 1
ATOM 5554 O O . TRP A 1 722 ? 21.949 18.498 29.886 1.00 69.31 722 TRP A O 1
ATOM 5564 N N . GLU A 1 723 ? 20.344 19.751 30.833 1.00 73.56 723 GLU A N 1
ATOM 5565 C CA . GLU A 1 723 ? 21.171 20.383 31.850 1.00 73.56 723 GLU A CA 1
ATOM 5566 C C . GLU A 1 723 ? 20.836 19.819 33.227 1.00 73.56 723 GLU A C 1
ATOM 5568 O O . GLU A 1 723 ? 19.683 19.802 33.649 1.00 73.56 723 GLU A O 1
ATOM 5573 N N . THR A 1 724 ? 21.860 19.402 33.964 1.00 77.12 724 THR A N 1
ATOM 5574 C CA . THR A 1 724 ? 21.721 18.993 35.361 1.00 77.12 724 THR A CA 1
ATOM 5575 C C . THR A 1 724 ? 21.794 20.216 36.277 1.00 77.12 724 THR A C 1
ATOM 5577 O O . THR A 1 724 ? 22.815 20.906 36.307 1.00 77.12 724 THR A O 1
ATOM 5580 N N . ARG A 1 725 ? 20.735 20.476 37.045 1.00 76.81 725 ARG A N 1
ATOM 5581 C CA . ARG A 1 725 ? 20.592 21.635 37.943 1.00 76.81 725 ARG A CA 1
ATOM 5582 C C . ARG A 1 725 ? 20.003 21.216 39.281 1.00 76.81 725 ARG A C 1
ATOM 5584 O O . ARG A 1 725 ? 19.435 20.135 39.393 1.00 76.81 725 ARG A O 1
ATOM 5591 N N . THR A 1 726 ? 20.112 22.061 40.303 1.00 83.44 726 THR A N 1
ATOM 5592 C CA . THR A 1 726 ? 19.308 21.844 41.513 1.00 83.44 726 THR A CA 1
ATOM 5593 C C . THR A 1 726 ? 17.851 22.249 41.277 1.00 83.44 726 THR A C 1
ATOM 5595 O O . THR A 1 726 ? 17.556 23.041 40.373 1.00 83.44 726 THR A O 1
ATOM 5598 N N . VAL A 1 727 ? 16.925 21.737 42.089 1.00 82.06 727 VAL A N 1
ATOM 5599 C CA . VAL A 1 727 ? 15.517 22.164 42.079 1.00 82.06 727 VAL A CA 1
ATOM 5600 C C . VAL A 1 727 ? 15.428 23.677 42.263 1.00 82.06 727 VAL A C 1
ATOM 5602 O O . VAL A 1 727 ? 14.742 24.344 41.492 1.00 82.06 727 VAL A O 1
ATOM 5605 N N . PHE A 1 728 ? 16.206 24.238 43.193 1.00 87.38 728 PHE A N 1
ATOM 5606 C CA . PHE A 1 728 ? 16.278 25.684 43.393 1.00 87.38 728 PHE A CA 1
ATOM 5607 C C . PHE A 1 728 ? 16.706 26.433 42.124 1.00 87.38 728 PHE A C 1
ATOM 5609 O O . PHE A 1 728 ? 16.025 27.354 41.681 1.00 87.38 728 PHE A O 1
ATOM 5616 N N . GLN A 1 729 ? 17.802 26.015 41.485 1.00 84.88 729 GLN A N 1
ATOM 5617 C CA . GLN A 1 729 ? 18.280 26.654 40.256 1.00 84.88 729 GLN A CA 1
ATOM 5618 C C . GLN A 1 729 ? 17.255 26.560 39.122 1.00 84.88 729 GLN A C 1
ATOM 5620 O O . GLN A 1 729 ? 17.077 27.522 38.378 1.00 84.88 729 GLN A O 1
ATOM 5625 N N . SER A 1 730 ? 16.568 25.424 39.009 1.00 85.06 730 SER A N 1
ATOM 5626 C CA . SER A 1 730 ? 15.560 25.192 37.973 1.00 85.06 730 SER A CA 1
ATOM 5627 C C . SER A 1 730 ? 14.337 26.090 38.166 1.00 85.06 730 SER A C 1
ATOM 5629 O O . SER A 1 730 ? 13.874 26.714 37.211 1.00 85.06 730 SER A O 1
ATOM 5631 N N . LEU A 1 731 ? 13.859 26.223 39.405 1.00 86.62 731 LEU A N 1
ATOM 5632 C CA . LEU A 1 731 ? 12.729 27.088 39.744 1.00 86.62 731 LEU A CA 1
ATOM 5633 C C . LEU A 1 731 ? 13.073 28.577 39.668 1.00 86.62 731 LEU A C 1
ATOM 5635 O O . LEU A 1 731 ? 12.190 29.375 39.398 1.00 86.62 731 LEU A O 1
ATOM 5639 N N . VAL A 1 732 ? 14.330 28.975 39.878 1.00 86.50 732 VAL A N 1
ATOM 5640 C CA . VAL A 1 732 ? 14.737 30.386 39.747 1.00 86.50 732 VAL A CA 1
ATOM 5641 C C . VAL A 1 732 ? 15.000 30.772 38.286 1.00 86.50 732 VAL A C 1
ATOM 5643 O O . VAL A 1 732 ? 14.684 31.892 37.882 1.00 86.50 732 VAL A O 1
ATOM 5646 N N . GLN A 1 733 ? 15.603 29.878 37.492 1.00 82.19 733 GLN A N 1
ATOM 5647 C CA . GLN A 1 733 ? 16.233 30.247 36.215 1.00 82.19 733 GLN A CA 1
ATOM 5648 C C . GLN A 1 733 ? 15.654 29.558 34.975 1.00 82.19 733 GLN A C 1
ATOM 5650 O O . GLN A 1 733 ? 15.887 30.051 33.867 1.00 82.19 733 GLN A O 1
ATOM 5655 N N . ASN A 1 734 ? 14.948 28.435 35.112 1.00 77.81 734 ASN A N 1
ATOM 5656 C CA . ASN A 1 734 ? 14.502 27.628 33.969 1.00 77.81 734 ASN A CA 1
ATOM 5657 C C . ASN A 1 734 ? 12.981 27.642 33.788 1.00 77.81 734 ASN A C 1
ATOM 5659 O O . ASN A 1 734 ? 12.524 27.622 32.648 1.00 77.81 734 ASN A O 1
ATOM 5663 N N . ILE A 1 735 ? 12.213 27.707 34.877 1.00 78.06 735 ILE A N 1
ATOM 5664 C CA . ILE A 1 735 ? 10.749 27.613 34.856 1.00 78.06 735 ILE A CA 1
ATOM 5665 C C . ILE A 1 735 ? 10.145 28.926 35.348 1.00 78.06 735 ILE A C 1
ATOM 5667 O O . ILE A 1 735 ? 10.538 29.431 36.393 1.00 78.06 735 ILE A O 1
ATOM 5671 N N . ASP A 1 736 ? 9.173 29.471 34.619 1.00 77.75 736 ASP A N 1
ATOM 5672 C CA . ASP A 1 736 ? 8.352 30.585 35.100 1.00 77.75 736 ASP A CA 1
ATOM 5673 C C . ASP A 1 736 ? 7.155 30.032 35.890 1.00 77.75 736 ASP A C 1
ATOM 5675 O O . ASP A 1 736 ? 6.184 29.556 35.301 1.00 77.75 736 ASP A O 1
ATOM 5679 N N . ILE A 1 737 ? 7.254 30.041 37.223 1.00 78.56 737 ILE A N 1
ATOM 5680 C CA . ILE A 1 737 ? 6.221 29.495 38.122 1.00 78.56 737 ILE A CA 1
ATOM 5681 C C . ILE A 1 737 ? 5.218 30.549 38.613 1.00 78.56 737 ILE A C 1
ATOM 5683 O O . ILE A 1 737 ? 4.174 30.188 39.151 1.00 78.56 737 ILE A O 1
ATOM 5687 N N . PHE A 1 738 ? 5.515 31.837 38.419 1.00 79.81 738 PHE A N 1
ATOM 5688 C CA . PHE A 1 738 ? 4.665 32.957 38.853 1.00 79.81 738 PHE A CA 1
ATOM 5689 C C . PHE A 1 738 ? 4.046 33.723 37.675 1.00 79.81 738 PHE A C 1
ATOM 5691 O O . PHE A 1 738 ? 3.230 34.631 37.856 1.00 79.81 738 PHE A O 1
ATOM 5698 N N . GLY A 1 739 ? 4.410 33.342 36.452 1.00 74.62 739 GLY A N 1
ATOM 5699 C CA . GLY A 1 739 ? 3.820 33.820 35.219 1.00 74.62 739 GLY A CA 1
ATOM 5700 C C . GLY A 1 739 ? 2.344 33.463 35.091 1.00 74.62 739 GLY A C 1
ATOM 5701 O O . GLY A 1 739 ? 1.818 32.526 35.690 1.00 74.62 739 GLY A O 1
ATOM 5702 N N . LYS A 1 740 ? 1.638 34.231 34.259 1.00 77.25 740 LYS A N 1
ATOM 5703 C CA . LYS A 1 740 ? 0.218 33.981 33.992 1.00 77.25 740 LYS A CA 1
ATOM 5704 C C . LYS A 1 740 ? 0.082 32.787 33.041 1.00 77.25 740 LYS A C 1
ATOM 5706 O O . LYS A 1 740 ? 0.544 32.904 31.901 1.00 77.25 740 LYS A O 1
ATOM 5711 N N . PRO A 1 741 ? -0.588 31.689 33.436 1.00 76.44 741 PRO A N 1
ATOM 5712 C CA . PRO A 1 741 ? -0.685 30.501 32.599 1.00 76.44 741 PRO A CA 1
ATOM 5713 C C . PRO A 1 741 ? -1.403 30.805 31.269 1.00 76.44 741 PRO A C 1
ATOM 5715 O O . PRO A 1 741 ? -2.425 31.509 31.247 1.00 76.44 741 PRO A O 1
ATOM 5718 N N . PRO A 1 742 ? -0.883 30.312 30.129 1.00 78.94 742 PRO A N 1
ATOM 5719 C CA . PRO A 1 742 ? -1.542 30.454 28.835 1.00 78.94 742 PRO A CA 1
ATOM 5720 C C . PRO A 1 742 ? -2.805 29.581 28.757 1.00 78.94 742 PRO A C 1
ATOM 5722 O O . PRO A 1 742 ? -2.974 28.647 29.530 1.00 78.94 742 PRO A O 1
ATOM 5725 N N . LYS A 1 743 ? -3.679 29.828 27.771 1.00 78.69 743 LYS A N 1
ATOM 5726 C CA . LYS A 1 743 ? -4.878 28.993 27.529 1.00 78.69 743 LYS A CA 1
ATOM 5727 C C . LYS A 1 743 ? -4.542 27.504 27.392 1.00 78.69 743 LYS A C 1
ATOM 5729 O O . LYS A 1 743 ? -5.191 26.680 28.022 1.00 78.69 743 LYS A O 1
ATOM 5734 N N . LYS A 1 744 ? -3.455 27.202 26.672 1.00 77.38 744 LYS A N 1
ATOM 5735 C CA . LYS A 1 744 ? -2.927 25.843 26.492 1.00 77.38 744 LYS A CA 1
ATOM 5736 C C . LYS A 1 744 ? -2.634 25.112 27.805 1.00 77.38 744 LYS A C 1
ATOM 5738 O O . LYS A 1 744 ? -2.762 23.900 27.856 1.00 77.38 744 LYS A O 1
ATOM 5743 N N . PHE A 1 745 ? -2.256 25.831 28.863 1.00 81.12 745 PHE A N 1
ATOM 5744 C CA . PHE A 1 745 ? -2.000 25.212 30.163 1.00 81.12 745 PHE A CA 1
ATOM 5745 C C . PHE A 1 745 ? -3.281 24.622 30.765 1.00 81.12 745 PHE A C 1
ATOM 5747 O O . PHE A 1 745 ? -3.258 23.512 31.278 1.00 81.12 745 PHE A O 1
ATOM 5754 N N . TYR A 1 746 ? -4.408 25.332 30.658 1.00 83.56 746 TYR A N 1
ATOM 5755 C CA . TYR A 1 746 ? -5.701 24.841 31.143 1.00 83.56 746 TYR A CA 1
ATOM 5756 C C . TYR A 1 746 ? -6.235 23.683 30.293 1.00 83.56 746 TYR A C 1
ATOM 5758 O O . TYR A 1 746 ? -6.824 22.756 30.838 1.00 83.56 746 TYR A O 1
ATOM 5766 N N . GLU A 1 747 ? -5.992 23.714 28.979 1.00 79.44 747 GLU A N 1
ATOM 5767 C CA . GLU A 1 747 ? -6.315 22.602 28.074 1.00 79.44 747 GLU A CA 1
ATOM 5768 C C . GLU A 1 747 ? -5.543 21.336 28.466 1.00 79.44 747 GLU A C 1
ATOM 5770 O O . GLU A 1 747 ? -6.161 20.292 28.649 1.00 79.44 747 GLU A O 1
ATOM 5775 N N . ALA A 1 748 ? -4.231 21.453 28.699 1.00 76.44 748 ALA A N 1
ATOM 5776 C CA . ALA A 1 748 ? -3.400 20.343 29.164 1.00 76.44 748 ALA A CA 1
ATOM 5777 C C . ALA A 1 748 ? -3.823 19.851 30.559 1.00 76.44 748 ALA A C 1
ATOM 5779 O O . ALA A 1 748 ? -3.939 18.653 30.792 1.00 76.44 748 ALA A O 1
ATOM 5780 N N . LEU A 1 749 ? -4.132 20.762 31.491 1.00 81.25 749 LEU A N 1
ATOM 5781 C CA . LEU A 1 749 ? -4.572 20.392 32.840 1.00 81.25 749 LEU A CA 1
ATOM 5782 C C . LEU A 1 749 ? -5.889 19.595 32.829 1.00 81.25 749 LEU A C 1
ATOM 5784 O O . LEU A 1 749 ? -6.093 18.731 33.680 1.00 81.25 749 LEU A O 1
ATOM 5788 N N . ALA A 1 750 ? -6.767 19.846 31.852 1.00 83.00 750 ALA A N 1
ATOM 5789 C CA . ALA A 1 750 ? -8.031 19.130 31.703 1.00 83.00 750 ALA A CA 1
ATOM 5790 C C . ALA A 1 750 ? -7.848 17.629 31.419 1.00 83.00 750 ALA A C 1
ATOM 5792 O O . ALA A 1 750 ? -8.749 16.833 31.691 1.00 83.00 750 ALA A O 1
ATOM 5793 N N . GLU A 1 751 ? -6.701 17.222 30.877 1.00 75.50 751 GLU A N 1
ATOM 5794 C CA . GLU A 1 751 ? -6.391 15.814 30.618 1.00 75.50 751 GLU A CA 1
ATOM 5795 C C . GLU A 1 751 ? -6.141 15.038 31.913 1.00 75.50 751 GLU A C 1
ATOM 5797 O O . GLU A 1 751 ? -6.511 13.869 32.005 1.00 75.50 751 GLU A O 1
ATOM 5802 N N . PHE A 1 752 ? -5.626 15.718 32.938 1.00 72.88 752 PHE A N 1
ATOM 5803 C CA . PHE A 1 752 ? -5.341 15.151 34.257 1.00 72.88 752 PHE A CA 1
ATOM 5804 C C . PHE A 1 752 ? -6.523 15.252 35.234 1.00 72.88 752 PHE A C 1
ATOM 5806 O O . PHE A 1 752 ? -6.458 14.723 36.345 1.00 72.88 752 PHE A O 1
ATOM 5813 N N . ALA A 1 753 ? -7.608 15.929 34.846 1.00 80.00 753 ALA A N 1
ATOM 5814 C CA . ALA A 1 753 ? -8.792 16.079 35.681 1.00 80.00 753 ALA A CA 1
ATOM 5815 C C . ALA A 1 753 ? -9.552 14.747 35.801 1.00 80.00 753 ALA A C 1
ATOM 5817 O O . ALA A 1 753 ? -10.028 14.180 34.815 1.00 80.00 753 ALA A O 1
ATOM 5818 N N . THR A 1 754 ? -9.687 14.262 37.036 1.00 74.94 754 THR A N 1
ATOM 5819 C CA . THR A 1 754 ? -10.420 13.023 37.346 1.00 74.94 754 THR A CA 1
ATOM 5820 C C . THR A 1 754 ? -11.934 13.245 37.416 1.00 74.94 754 THR A C 1
ATOM 5822 O O . THR A 1 754 ? -12.703 12.326 37.127 1.00 74.94 754 THR A O 1
ATOM 5825 N N . ASP A 1 755 ? -12.381 14.467 37.729 1.00 83.81 755 ASP A N 1
ATOM 5826 C CA . ASP A 1 755 ? -13.788 14.870 37.673 1.00 83.81 755 ASP A CA 1
ATOM 5827 C C . ASP A 1 755 ? -14.158 15.382 36.266 1.00 83.81 755 ASP A C 1
ATOM 5829 O O . ASP A 1 755 ? -13.523 16.277 35.700 1.00 83.81 755 ASP A O 1
ATOM 5833 N N . LYS A 1 756 ? -15.237 14.831 35.696 1.00 79.62 756 LYS A N 1
ATOM 5834 C CA . LYS A 1 756 ? -15.766 15.221 34.379 1.00 79.62 756 LYS A CA 1
ATOM 5835 C C . LYS A 1 756 ? -16.240 16.678 34.332 1.00 79.62 756 LYS A C 1
ATOM 5837 O O . LYS A 1 756 ? -16.172 17.292 33.267 1.00 79.62 756 LYS A O 1
ATOM 5842 N N . ASN A 1 757 ? -16.734 17.223 35.443 1.00 83.88 757 ASN A N 1
ATOM 5843 C CA . ASN A 1 757 ? -17.180 18.612 35.519 1.00 83.88 757 ASN A CA 1
ATOM 5844 C C . ASN A 1 757 ? -15.984 19.567 35.508 1.00 83.88 757 ASN A C 1
ATOM 5846 O O . ASN A 1 757 ? -15.969 20.491 34.699 1.00 83.88 757 ASN A O 1
ATOM 5850 N N . GLU A 1 758 ? -14.947 19.283 36.301 1.00 85.25 758 GLU A N 1
ATOM 5851 C CA . GLU A 1 758 ? -13.701 20.062 36.301 1.00 85.25 758 GLU A CA 1
ATOM 5852 C C . GLU A 1 758 ? -13.016 20.014 34.931 1.00 85.25 758 GLU A C 1
ATOM 5854 O O . GLU A 1 758 ? -12.625 21.049 34.394 1.00 85.25 758 GLU A O 1
ATOM 5859 N N . LYS A 1 759 ? -12.956 18.832 34.300 1.00 85.06 759 LYS A N 1
ATOM 5860 C CA . LYS A 1 759 ? -12.444 18.676 32.930 1.00 85.06 759 LYS A CA 1
ATOM 5861 C C . LYS A 1 759 ? -13.174 19.584 31.942 1.00 85.06 759 LYS A C 1
ATOM 5863 O O . LYS A 1 759 ? -12.548 20.249 31.118 1.00 85.06 759 LYS A O 1
ATOM 5868 N N . LYS A 1 760 ? -14.506 19.628 32.020 1.00 85.50 760 LYS A N 1
ATOM 5869 C CA . LYS A 1 760 ? -15.327 20.475 31.152 1.00 85.50 760 LYS A CA 1
ATOM 5870 C C . LYS A 1 760 ? -15.082 21.962 31.415 1.00 85.50 760 LYS A C 1
ATOM 5872 O O . LYS A 1 760 ? -14.976 22.725 30.457 1.00 85.50 760 LYS A O 1
ATOM 5877 N N . GLU A 1 761 ? -14.974 22.377 32.673 1.00 85.31 761 GLU A N 1
ATOM 5878 C CA . GLU A 1 761 ? -14.677 23.766 33.045 1.00 85.31 761 GLU A CA 1
ATOM 5879 C C . GLU A 1 761 ? -13.292 24.205 32.551 1.00 85.31 761 GLU A C 1
ATOM 5881 O O . GLU A 1 761 ? -13.168 25.260 31.928 1.00 85.31 761 GLU A O 1
ATOM 5886 N N . LEU A 1 762 ? -12.269 23.362 32.718 1.00 84.88 762 LEU A N 1
ATOM 5887 C CA . LEU A 1 762 ? -10.907 23.614 32.233 1.00 84.88 762 LEU A CA 1
ATOM 5888 C C . LEU A 1 762 ? -10.844 23.737 30.702 1.00 84.88 762 LEU A C 1
ATOM 5890 O O . LEU A 1 762 ? -10.245 24.682 30.182 1.00 84.88 762 LEU A O 1
ATOM 5894 N N . LEU A 1 763 ? -11.530 22.850 29.970 1.00 83.44 763 LEU A N 1
ATOM 5895 C CA . LEU A 1 763 ? -11.657 22.947 28.508 1.00 83.44 763 LEU A CA 1
ATOM 5896 C C . LEU A 1 763 ? -12.413 24.212 28.077 1.00 83.44 763 LEU A C 1
ATOM 5898 O O . LEU A 1 763 ? -12.063 24.835 27.075 1.00 83.44 763 LEU A O 1
ATOM 5902 N N . THR A 1 764 ? -13.423 24.626 28.847 1.00 85.81 764 THR A N 1
ATOM 5903 C CA . THR A 1 764 ? -14.190 25.853 28.578 1.00 85.81 764 THR A CA 1
ATOM 5904 C C . THR A 1 764 ? -13.316 27.098 28.764 1.00 85.81 764 THR A C 1
ATOM 5906 O O . THR A 1 764 ? -13.325 27.984 27.907 1.00 85.81 764 THR A O 1
ATOM 5909 N N . LEU A 1 765 ? -12.504 27.136 29.829 1.00 83.44 765 LEU A N 1
ATOM 5910 C CA . LEU A 1 765 ? -11.517 28.188 30.117 1.00 83.44 765 LEU A CA 1
ATOM 5911 C C . LEU A 1 765 ? -10.436 28.300 29.026 1.00 83.44 765 LEU A C 1
ATOM 5913 O O . LEU A 1 765 ? -10.074 29.412 28.620 1.00 83.44 765 LEU A O 1
ATOM 5917 N N . GLY A 1 766 ? -9.938 27.164 28.526 1.00 80.38 766 GLY A N 1
ATOM 5918 C CA . GLY A 1 766 ? -9.007 27.107 27.393 1.00 80.38 766 GLY A CA 1
ATOM 5919 C C . GLY A 1 766 ? -9.640 27.600 26.087 1.00 80.38 766 GLY A C 1
ATOM 5920 O O . GLY A 1 766 ? -9.068 28.436 25.371 1.00 80.38 766 GLY A O 1
ATOM 5921 N N . GLY A 1 767 ? -10.887 27.192 25.849 1.00 79.19 767 GLY A N 1
ATOM 5922 C CA . GLY A 1 767 ? -11.662 27.472 24.648 1.00 79.19 767 GLY A CA 1
ATOM 5923 C C . GLY A 1 767 ? -12.095 28.935 24.441 1.00 79.19 767 GLY A C 1
ATOM 5924 O O . GLY A 1 767 ? -11.856 29.831 25.260 1.00 79.19 767 GLY A O 1
ATOM 5925 N N . PRO A 1 768 ? -12.719 29.234 23.288 1.00 73.75 768 PRO A N 1
ATOM 5926 C CA . PRO A 1 768 ? -13.230 30.570 22.975 1.00 73.75 768 PRO A CA 1
ATOM 5927 C C . PRO A 1 768 ? -14.415 30.988 23.864 1.00 73.75 768 PRO A C 1
ATOM 5929 O O . PRO A 1 768 ? -14.603 32.183 24.085 1.00 73.75 768 PRO A O 1
ATOM 5932 N N . GLU A 1 769 ? -15.171 30.028 24.403 1.00 74.19 769 GLU A N 1
ATOM 5933 C CA . GLU A 1 769 ? -16.355 30.264 25.243 1.00 74.19 769 GLU A CA 1
ATOM 5934 C C . GLU A 1 769 ? -15.991 30.876 26.607 1.00 74.19 769 GLU A C 1
ATOM 5936 O O . GLU A 1 769 ? -16.610 31.853 27.027 1.00 74.19 769 GLU A O 1
ATOM 5941 N N . GLY A 1 770 ? -14.909 30.411 27.242 1.00 75.50 770 GLY A N 1
ATOM 5942 C CA . GLY A 1 770 ? -14.392 30.951 28.504 1.00 75.50 770 GLY A CA 1
ATOM 5943 C C . GLY A 1 770 ? -13.516 32.197 28.355 1.00 75.50 770 GLY A C 1
ATOM 5944 O O . GLY A 1 770 ? -12.820 32.575 29.292 1.00 75.50 770 GLY A O 1
ATOM 5945 N N . ALA A 1 771 ? -13.502 32.882 27.202 1.00 73.19 771 ALA A N 1
ATOM 5946 C CA . ALA A 1 771 ? -12.591 34.009 26.963 1.00 73.19 771 ALA A CA 1
ATOM 5947 C C . ALA A 1 771 ? -12.756 35.177 27.956 1.00 73.19 771 ALA A C 1
ATOM 5949 O O . ALA A 1 771 ? -11.790 35.895 28.219 1.00 73.19 771 ALA A O 1
ATOM 5950 N N . ASN A 1 772 ? -13.960 35.384 28.493 1.00 73.75 772 ASN A N 1
ATOM 5951 C CA . ASN A 1 772 ? -14.213 36.405 29.512 1.00 73.75 772 ASN A CA 1
ATOM 5952 C C . ASN A 1 772 ? -13.777 35.944 30.909 1.00 73.75 772 ASN A C 1
ATOM 5954 O O . ASN A 1 772 ? -13.213 36.739 31.655 1.00 73.75 772 ASN A O 1
ATOM 5958 N N . GLU A 1 773 ? -13.968 34.668 31.236 1.00 75.94 773 GLU A N 1
ATOM 5959 C CA . GLU A 1 773 ? -13.548 34.065 32.509 1.00 75.94 773 GLU A CA 1
ATOM 5960 C C . GLU A 1 773 ? -12.022 33.952 32.584 1.00 75.94 773 GLU A C 1
ATOM 5962 O O . GLU A 1 773 ? -11.421 34.380 33.562 1.00 75.94 773 GLU A O 1
ATOM 5967 N N . PHE A 1 774 ? -11.376 33.551 31.488 1.00 74.62 774 PHE A N 1
ATOM 5968 C CA . PHE A 1 774 ? -9.922 33.574 31.328 1.00 74.62 774 PHE A CA 1
ATOM 5969 C C . PHE A 1 774 ? -9.332 34.995 31.407 1.00 74.62 774 PHE A C 1
ATOM 5971 O O . PHE A 1 774 ? -8.183 35.191 31.799 1.00 74.62 774 PHE A O 1
ATOM 5978 N N . LYS A 1 775 ? -10.098 36.024 31.015 1.00 68.62 775 LYS A N 1
ATOM 5979 C CA . LYS A 1 775 ? -9.703 37.428 31.224 1.00 68.62 775 LYS A CA 1
ATOM 5980 C C . LYS A 1 775 ? -9.875 37.869 32.676 1.00 68.62 775 LYS A C 1
ATOM 5982 O O . LYS A 1 775 ? -9.130 38.743 33.093 1.00 68.62 775 LYS A O 1
ATOM 5987 N N . ALA A 1 776 ? -10.838 37.309 33.406 1.00 64.38 776 ALA A N 1
ATOM 5988 C CA . ALA A 1 776 ? -11.072 37.602 34.818 1.00 64.38 776 ALA A CA 1
ATOM 5989 C C . ALA A 1 776 ? -10.099 36.855 35.748 1.00 64.38 776 ALA A C 1
ATOM 5991 O O . ALA A 1 776 ? -9.807 37.342 36.834 1.00 64.38 776 ALA A O 1
ATOM 5992 N N . SER A 1 777 ? -9.570 35.706 35.314 1.00 59.31 777 SER A N 1
ATOM 5993 C CA . SER A 1 777 ? -8.509 34.962 36.005 1.00 59.31 777 SER A CA 1
ATOM 5994 C C . SER A 1 777 ? -7.102 35.540 35.772 1.00 59.31 777 SER A C 1
ATOM 5996 O O . SER A 1 777 ? -6.129 35.016 36.314 1.00 59.31 777 SER A O 1
ATOM 5998 N N . ARG A 1 778 ? -6.979 36.582 34.936 1.00 53.34 778 ARG A N 1
ATOM 5999 C CA . ARG A 1 778 ? -5.747 37.331 34.637 1.00 53.34 778 ARG A CA 1
ATOM 6000 C C . ARG A 1 778 ? -5.687 38.627 35.422 1.00 53.34 778 ARG A C 1
ATOM 6002 O O . ARG A 1 778 ? -4.538 39.043 35.707 1.00 53.34 778 ARG A O 1
#

InterPro domains:
  IPR002869 Pyruvate-flavodoxin oxidoreductase, central domain [SSF53323] (417-628)
  IPR003097 Sulfite reductase [NADPH] flavoprotein alpha-component-like, FAD-binding [PF00667] (639-776)
  IPR009014 Transketolase C-terminal/Pyruvate-ferredoxin oxidoreductase domain II [G3DSA:3.40.50.920] (259-417)
  IPR009014 Transketolase C-terminal/Pyruvate-ferredoxin oxidoreductase domain II [SSF52922] (258-388)
  IPR017938 Riboflavin synthase-like beta-barrel [SSF63380] (642-775)
  IPR023173 NADPH-cytochrome p450 reductase, FAD-binding, alpha-helical domain superfamily [G3DSA:1.20.990.10] (694-778)
  IPR033412 Pyruvate:ferredoxin oxidoreductase, core domain II [PF17147] (269-329)

Radius of gyration: 33.81 Å; chains: 1; bounding box: 104×77×106 Å

pLDDT: mean 78.21, std 16.12, range [22.0, 97.88]

Secondary structure (DSSP, 8-state):
------------------------PPS-------GGG-----S--------TTSGGGS---GGG--SS----HHHHHHHHHHHH-SEEEEE--GGG-TTHHHHHHHHTT---TTSSPPEEEE-SSHHHHHHHHHHHHT-TTS-GGGTTS-EEEEE-GGGHHHHHHHHHHHHTTS--EEE--SHHHHHHHHHTT-EEE--SSHHHHHHHHHHHHHHTT--GGGHHHHHHHHTT-TT--HHHHHHHHHHHHHHHHT----SEEEEE-SS-SEEEEEESHHHHHHHHHHHHHHHHTT--EEEEEESEEES--HHHHHHHS-TT-SEEEEEEEESSHHHHH-TT---HHHHHHHHHHHT-TT-SSPPEEEEEEEETTPPP-HHHHHHHHHHHTT---------SPTTTEEEEEEEEETT-GGGGHHHHHHHHHTTSTT-EEEEEEEEETTSTT-EEEEEEEEESS-----S-----SS-EEEEE-TT--HHHHHHHS-HHHHHHHHHTTPEEEEE-GGG-TTTTT-TTHHHHHHHHHHHHHH-GGGHHHHHHHHHHHTT-HHHHHHHHHHHHHHEEEPP--GGGG---TTS------SS----BSS-------PPP-----HHHHHHHHH-HHHHT-----S---SS-----EEEEEEE-S-TT-SS--EEEEEE-TT------TT----------HHHHHHHHHHHT--TT-EEEEE-SS-TTSEEEEEHHHHHHHT--SSSPPPHHHHHHHTTS-SSHHHHHHHHHHHSSTTHHHHHH--